Protein AF-A0A9K3PRJ8-F1 (afdb_monomer_lite)

pLDDT: mean 75.09, std 20.69, range [21.61, 98.62]

Radius of gyration: 40.22 Å; chains: 1; bounding box: 100×77×114 Å

InterPro domains:
  IPR001214 SET domain [PF00856] (556-622)
  IPR041698 Methyltransferase domain 25 [PF13649] (339-455)
  IPR050869 Histone-lysine N-methyltransferase [PTHR12197] (543-732)

Secondary structure (DSSP, 8-state):
--SSS-HHHHHHHHHHHHHTT-S-GGGHHHHHHHS-TTS--S-----------PPPPP--------PPPPP-S-----HHHHHTTTSEE-HHHHHHHHTTTTSPPPHHHHHHHHHHHHHHHHHT-HHHHHHHHHHHHHHHHHHHHHHHHHHHHHHHHHHHH-S---HHHHHHTT--TTS--TTSHHHHHHHHHHHHHHHHHHHHHHTTSSPPPTTSSTTSGGG-HHHHHHHHHHHHHHHHHHHHHHHH--TTTTB------TTS--SS--TTS-GGGGB-GGG-TTTTSSHHHHHHHHHHHHHHTTT-HHHHHHTTHHHHHHHHHHH--S-S--PPPEEEEES-TTSHHHHHHHHHS-TT-EEEEEES-HHHHHHHHHHHHHHHHHHHHHHHHHSTTPPPP-PPPPEEEE--SSS--S-TT-EEEEEEES-GGGS-HHHHHHHHHHHHHHEEEEEEEEEEEE--TTTSTTTHHHHGGGGGGT-TTHHHHTTS-HHHHHHTTT--EEEEEE-----SSSS----EEEEEEEPPP-TT---------HHHHHHHHHHHHHHPEEEE-TT--EEEEE--TTTTTPEE-SS-SEEEEEE--TTSPPEEEEEESS---TT---EE-SS-TTS-HHHHHHHHHHHTS----SHHHH-HHHHHHHH-BBPTTTSSSBEEE--SSSS--TT----EEETTT-----HHHHHHHHHHHHHHHTTTTT--HHHHHHHHHHHHHHB-TTSHHHHHHHHHHHHHHHHHHHH--S-HHHHHHHHHHHHHHHHHHHHTT--TT----HHHHHHHHHHHHHHHHHHHHH-S--HHHHHHHHHHHHHHTTTS-TTSHHHHHHHHHHHHHHH-

Foldseek 3Di:
DPPDDPPVVVLVVLLVLLVVLPDDPVCPVVVVVPPPPVVPPDDDPPDDDDDDDDDDDDDDDDDDDDDDDDDDDDPDDFQLRVCVVFADEDPQLVVQQCPCLVHQDALVVLVVLLVVLQVVLVVVDDVSNLLLSLLVSLLVLLLVLLVLLVVLLVVVCCVPVDDDDDVVVVVVVPPPDSHLPSNGSASSVLVSLSSVLSVVLVVCCVVVLFHRDPCSDCPHPCVDSVNSVVLSVLSSVQSNQLVVLLVVVDPVLQFQQQAAPVVPDDRDDDPQDDPLQRTLFLSGNRRLRALSCLSNVVSNVCSLSSSCVLSQLCVLRSLVSVLCVVVDDPDPDDDAAEEEEEQCFLVPSVLRNCVGHDLNHAAEYEHQYVSSLVSSQVVQVSSQVVVLVVVCVVVPPDDRDDRDGHRYDNDDLLDDPAAFQQHQEYEYAADLLLDAPVSLLSSLLSSLRNHHAQGKYKYKYFAADPSHPVCNQPQVVCVSSSSVRNNVVNRDNSVVSNVVSQKGWYYKRFRHFDDNDDDGHTGIIITMITGDDPPVCPVPVPVQPPVRVVVVVLCQLLQWDFQAAPLRDGPGIDHDPVPSPAAADLQFQWEWDWFDDPPDDIDIDIDGPDDADVVRGHHYHPDQSLAALLLSQVCCCVRVNDGDDDPSSLPQPSNQVQQAFADPVPRPFRKGFDDPDSGDDPPDDGWIAGPVPGDTDPVVVVVLVVVLVVCVVVVVVPPDLVNLVVSLVSCVVGGQLQHNSNLVSLVVSLVVLVVVLVPDPDDLVVNLVSLVVSLVSLVSSLVRNDPVPDDDDPSRVSVNLSSLLSNLVSCLVHPPDSVVSLVSLVVSLVVCCVPDPCSRPVNVVSVVVNVVSVVD

Structure (mmCIF, N/CA/C/O backbone):
data_AF-A0A9K3PRJ8-F1
#
_entry.id   AF-A0A9K3PRJ8-F1
#
loop_
_atom_site.group_PDB
_atom_site.id
_atom_site.type_symbol
_atom_site.label_atom_id
_atom_site.label_alt_id
_atom_site.label_comp_id
_atom_site.label_asym_id
_atom_site.label_entity_id
_atom_site.label_seq_id
_atom_site.pdbx_PDB_ins_code
_atom_site.Cartn_x
_atom_site.Cartn_y
_atom_site.Cartn_z
_atom_site.occupancy
_atom_site.B_iso_or_equiv
_atom_site.auth_seq_id
_atom_site.auth_comp_id
_atom_site.auth_asym_id
_atom_site.auth_atom_id
_atom_site.pdbx_PDB_model_num
ATOM 1 N N . MET A 1 1 ? 48.006 -18.523 -22.719 1.00 25.72 1 MET A N 1
ATOM 2 C CA . MET A 1 1 ? 48.884 -17.329 -22.684 1.00 25.72 1 MET A CA 1
ATOM 3 C C . MET A 1 1 ? 48.086 -16.131 -22.159 1.00 25.72 1 MET A C 1
ATOM 5 O O . MET A 1 1 ? 47.502 -15.420 -22.958 1.00 25.72 1 MET A O 1
ATOM 9 N N . VAL A 1 2 ? 47.978 -15.941 -20.834 1.00 26.20 2 VAL A N 1
ATOM 10 C CA . VAL A 1 2 ? 47.015 -14.978 -20.227 1.00 26.20 2 VAL A CA 1
ATOM 11 C C . VAL A 1 2 ? 47.690 -13.895 -19.348 1.00 26.20 2 VAL A C 1
ATOM 13 O O . VAL A 1 2 ? 47.030 -12.992 -18.857 1.00 26.20 2 VAL A O 1
ATOM 16 N N . ASN A 1 3 ? 49.023 -13.905 -19.208 1.00 23.75 3 ASN A N 1
ATOM 17 C CA . ASN A 1 3 ? 49.747 -13.105 -18.199 1.00 23.75 3 ASN A CA 1
ATOM 18 C C . ASN A 1 3 ? 50.479 -11.836 -18.707 1.00 23.75 3 ASN A C 1
ATOM 20 O O . ASN A 1 3 ? 51.392 -11.374 -18.027 1.00 23.75 3 ASN A O 1
ATOM 24 N N . GLN A 1 4 ? 50.150 -11.264 -19.877 1.00 26.06 4 GLN A N 1
ATOM 25 C CA . GLN A 1 4 ? 50.939 -10.140 -20.444 1.00 26.06 4 GLN A CA 1
ATOM 26 C C . GLN A 1 4 ? 50.179 -8.930 -21.029 1.00 26.06 4 GLN A C 1
ATOM 28 O O . GLN A 1 4 ? 50.813 -8.066 -21.628 1.00 26.06 4 GLN A O 1
ATOM 33 N N . PHE A 1 5 ? 48.870 -8.769 -20.796 1.00 29.30 5 PHE A N 1
ATOM 34 C CA . PHE A 1 5 ? 48.157 -7.532 -21.171 1.00 29.30 5 PHE A CA 1
ATOM 35 C C . PHE A 1 5 ? 47.680 -6.736 -19.946 1.00 29.30 5 PHE A C 1
ATOM 37 O O . PHE A 1 5 ? 47.131 -7.299 -19.002 1.00 29.30 5 PHE A O 1
ATOM 44 N N . GLN A 1 6 ? 47.898 -5.410 -19.958 1.00 28.81 6 GLN A N 1
ATOM 45 C CA . GLN A 1 6 ? 47.658 -4.489 -18.828 1.00 28.81 6 GLN A CA 1
ATOM 46 C C . GLN A 1 6 ? 46.166 -4.159 -18.591 1.00 28.81 6 GLN A C 1
ATOM 48 O O . GLN A 1 6 ? 45.794 -3.003 -18.402 1.00 28.81 6 GLN A O 1
ATOM 53 N N . ILE A 1 7 ? 45.310 -5.180 -18.538 1.00 31.72 7 ILE A N 1
ATOM 54 C CA . ILE A 1 7 ? 43.884 -5.056 -18.196 1.00 31.72 7 ILE A CA 1
ATOM 55 C C . ILE A 1 7 ? 43.649 -4.427 -16.798 1.00 31.72 7 ILE A C 1
ATOM 57 O O . ILE A 1 7 ? 42.737 -3.604 -16.685 1.00 31.72 7 ILE A O 1
ATOM 61 N N . PRO A 1 8 ? 44.469 -4.682 -15.746 1.00 27.09 8 PRO A N 1
ATOM 62 C CA . PRO A 1 8 ? 44.228 -4.098 -14.421 1.00 27.09 8 PRO A CA 1
ATOM 63 C C . PRO A 1 8 ? 44.218 -2.562 -14.383 1.00 27.09 8 PRO A C 1
ATOM 65 O O . PRO A 1 8 ? 43.477 -1.984 -13.594 1.00 27.09 8 PRO A O 1
ATOM 68 N N . LYS A 1 9 ? 44.993 -1.883 -15.244 1.00 26.84 9 LYS A N 1
ATOM 69 C CA . LYS A 1 9 ? 45.108 -0.414 -15.205 1.00 26.84 9 LYS A CA 1
ATOM 70 C C . LYS A 1 9 ? 43.878 0.321 -15.742 1.00 26.84 9 LYS A C 1
ATOM 72 O O . LYS A 1 9 ? 43.601 1.415 -15.260 1.00 26.84 9 LYS A O 1
ATOM 77 N N . LEU A 1 10 ? 43.129 -0.259 -16.688 1.00 29.50 10 LEU A N 1
ATOM 78 C CA . LEU A 1 10 ? 41.864 0.341 -17.134 1.00 29.50 10 LEU A CA 1
ATOM 79 C C . LEU A 1 10 ? 40.788 0.239 -16.045 1.00 29.50 10 LEU A C 1
ATOM 81 O O . LEU A 1 10 ? 40.096 1.218 -15.783 1.00 29.50 10 LEU A O 1
ATOM 85 N N . MET A 1 11 ? 40.686 -0.909 -15.366 1.00 30.00 11 MET A N 1
ATOM 86 C CA . MET A 1 11 ? 39.682 -1.108 -14.312 1.00 30.00 11 MET A CA 1
ATOM 87 C C . MET A 1 11 ? 39.946 -0.259 -13.059 1.00 30.00 11 MET A C 1
ATOM 89 O O . MET A 1 11 ? 39.000 0.177 -12.403 1.00 30.00 11 MET A O 1
ATOM 93 N N . SER A 1 12 ? 41.211 0.055 -12.754 1.00 28.72 12 SER A N 1
ATOM 94 C CA . SER A 1 12 ? 41.542 1.029 -11.704 1.00 28.72 12 SER A CA 1
ATOM 95 C C . SER A 1 12 ? 41.056 2.448 -12.021 1.00 28.72 12 SER A C 1
ATOM 97 O O . SER A 1 12 ? 40.705 3.171 -11.093 1.00 28.72 12 SER A O 1
ATOM 99 N N . LEU A 1 13 ? 40.987 2.850 -13.298 1.00 28.75 13 LEU A N 1
ATOM 100 C CA . LEU A 1 13 ? 40.477 4.172 -13.686 1.00 28.75 13 LEU A CA 1
ATOM 101 C C . LEU A 1 13 ? 38.965 4.292 -13.448 1.00 28.75 13 LEU A C 1
ATOM 103 O O . LEU A 1 13 ? 38.500 5.320 -12.963 1.00 28.75 13 LEU A O 1
ATOM 107 N N . THR A 1 14 ? 38.205 3.231 -13.740 1.00 33.50 14 THR A N 1
ATOM 108 C CA . THR A 1 14 ? 36.750 3.182 -13.516 1.00 33.50 14 THR A CA 1
ATOM 109 C C . THR A 1 14 ? 36.413 3.289 -12.028 1.00 33.50 14 THR A C 1
ATOM 111 O O . THR A 1 14 ? 35.512 4.032 -11.651 1.00 33.50 14 THR A O 1
ATOM 114 N N . ALA A 1 15 ? 37.177 2.604 -11.170 1.00 29.84 15 ALA A N 1
ATOM 115 C CA . ALA A 1 15 ? 37.027 2.709 -9.720 1.00 29.84 15 ALA A CA 1
ATOM 116 C C . ALA A 1 15 ? 37.391 4.108 -9.185 1.00 29.84 15 ALA A C 1
ATOM 118 O O . ALA A 1 15 ? 36.754 4.580 -8.248 1.00 29.84 15 ALA A O 1
ATOM 119 N N . LEU A 1 16 ? 38.377 4.789 -9.783 1.00 28.98 16 LEU A N 1
ATOM 120 C CA . LEU A 1 16 ? 38.775 6.136 -9.362 1.00 28.98 16 LEU A CA 1
ATOM 121 C C . LEU A 1 16 ? 37.758 7.209 -9.784 1.00 28.98 16 LEU A C 1
ATOM 123 O O . LEU A 1 16 ? 37.447 8.088 -8.989 1.00 28.98 16 LEU A O 1
ATOM 127 N N . LEU A 1 17 ? 37.194 7.113 -10.994 1.00 33.16 17 LEU A N 1
ATOM 128 C CA . LEU A 1 17 ? 36.166 8.040 -11.491 1.00 33.16 17 LEU A CA 1
ATOM 129 C C . LEU A 1 17 ? 34.865 7.985 -10.675 1.00 33.16 17 LEU A C 1
ATOM 131 O O . LEU A 1 17 ? 34.248 9.021 -10.454 1.00 33.16 17 LEU A O 1
ATOM 135 N N . VAL A 1 18 ? 34.476 6.808 -10.173 1.00 32.94 18 VAL A N 1
ATOM 136 C CA . VAL A 1 18 ? 33.304 6.658 -9.286 1.00 32.94 18 VAL A CA 1
ATOM 137 C C . VAL A 1 18 ? 33.573 7.193 -7.867 1.00 32.94 18 VAL A C 1
ATOM 139 O O . VAL A 1 18 ? 32.638 7.595 -7.181 1.00 32.94 18 VAL A O 1
ATOM 142 N N . VAL A 1 19 ? 34.837 7.248 -7.428 1.00 29.58 19 VAL A N 1
ATOM 143 C CA . VAL A 1 19 ? 35.235 7.739 -6.090 1.00 29.58 19 VAL A CA 1
ATOM 144 C C . VAL A 1 19 ? 35.565 9.242 -6.076 1.00 29.58 19 VAL A C 1
ATOM 146 O O . VAL A 1 19 ? 35.390 9.896 -5.052 1.00 29.58 19 VAL A O 1
ATOM 149 N N . LEU A 1 20 ? 36.007 9.825 -7.194 1.00 28.81 20 LEU A N 1
ATOM 150 C CA . LEU A 1 20 ? 36.419 11.238 -7.265 1.00 28.81 20 LEU A CA 1
ATOM 151 C C . LEU A 1 20 ? 35.265 12.246 -7.419 1.00 28.81 20 LEU A C 1
ATOM 153 O O . LEU A 1 20 ? 35.500 13.443 -7.314 1.00 28.81 20 LEU A O 1
ATOM 157 N N . VAL A 1 21 ? 34.024 11.791 -7.615 1.00 32.94 21 VAL A N 1
ATOM 158 C CA . VAL A 1 21 ? 32.826 12.663 -7.651 1.00 32.94 21 VAL A CA 1
ATOM 159 C C . VAL A 1 21 ? 32.199 12.825 -6.247 1.00 32.94 21 VAL A C 1
ATOM 161 O O . VAL A 1 21 ? 31.124 13.397 -6.094 1.00 32.94 21 VAL A O 1
ATOM 164 N N . SER A 1 22 ? 32.865 12.343 -5.186 1.00 33.56 22 SER A N 1
ATOM 165 C CA . SER A 1 22 ? 32.377 12.423 -3.799 1.00 33.56 22 SER A CA 1
ATOM 166 C C . SER A 1 22 ? 33.300 13.193 -2.840 1.00 33.56 22 SER A C 1
ATOM 168 O O . SER A 1 22 ? 33.598 12.699 -1.750 1.00 33.56 22 SER A O 1
ATOM 170 N N . THR A 1 23 ? 33.717 14.413 -3.196 1.00 33.00 23 THR A N 1
ATOM 171 C CA . THR A 1 23 ? 34.236 15.405 -2.229 1.00 33.00 23 THR A CA 1
ATOM 172 C C . THR A 1 23 ? 33.575 16.780 -2.384 1.00 33.00 23 THR A C 1
ATOM 174 O O . THR A 1 23 ? 32.766 17.017 -3.273 1.00 33.00 23 THR A O 1
ATOM 177 N N . GLN A 1 24 ? 33.820 17.623 -1.382 1.00 33.56 24 GLN A N 1
ATOM 178 C CA . GLN A 1 24 ? 33.090 18.829 -0.982 1.00 33.56 24 GLN A CA 1
ATOM 179 C C . GLN A 1 24 ? 32.894 19.915 -2.070 1.00 33.56 24 GLN A C 1
ATOM 181 O O . GLN A 1 24 ? 33.657 19.960 -3.030 1.00 33.56 24 GLN A O 1
ATOM 186 N N . PRO A 1 25 ? 31.973 20.891 -1.865 1.00 33.75 25 PRO A N 1
ATOM 187 C CA . PRO A 1 25 ? 31.709 21.988 -2.815 1.00 33.75 25 PRO A CA 1
ATOM 188 C C . PRO A 1 25 ? 32.910 22.871 -3.206 1.00 33.75 25 PRO A C 1
ATOM 190 O O . PRO A 1 25 ? 32.782 23.690 -4.109 1.00 33.75 25 PRO A O 1
ATOM 193 N N . GLN A 1 26 ? 34.056 22.727 -2.531 1.00 34.66 26 GLN A N 1
ATOM 194 C CA . GLN A 1 26 ? 35.282 23.490 -2.788 1.00 34.66 26 GLN A CA 1
ATOM 195 C C . GLN A 1 26 ? 36.086 22.976 -4.007 1.00 34.66 26 GLN A C 1
ATOM 197 O O . GLN A 1 26 ? 36.926 23.709 -4.518 1.00 34.66 26 GLN A O 1
ATOM 202 N N . ASP A 1 27 ? 35.853 21.744 -4.484 1.00 35.41 27 ASP A N 1
ATOM 203 C CA . ASP A 1 27 ? 36.704 21.098 -5.506 1.00 35.41 27 ASP A CA 1
ATOM 204 C C . ASP A 1 27 ? 36.255 21.344 -6.967 1.00 35.41 27 ASP A C 1
ATOM 206 O O . ASP A 1 27 ? 36.868 20.833 -7.907 1.00 35.41 27 ASP A O 1
ATOM 210 N N . VAL A 1 28 ? 35.204 22.143 -7.201 1.00 35.88 28 VAL A N 1
ATOM 211 C CA . VAL A 1 28 ? 34.652 22.389 -8.554 1.00 35.88 28 VAL A CA 1
ATOM 212 C C . VAL A 1 28 ? 35.682 23.049 -9.487 1.00 35.88 28 VAL A C 1
ATOM 214 O O . VAL A 1 28 ? 35.793 22.663 -10.653 1.00 35.88 28 VAL A O 1
ATOM 217 N N . ASP A 1 29 ? 36.514 23.956 -8.969 1.00 30.62 29 ASP A N 1
ATOM 218 C CA . ASP A 1 29 ? 37.597 24.593 -9.735 1.00 30.62 29 ASP A CA 1
ATOM 219 C C . ASP A 1 29 ? 38.726 23.612 -10.112 1.00 30.62 29 ASP A C 1
ATOM 221 O O . ASP A 1 29 ? 39.413 23.793 -11.124 1.00 30.62 29 ASP A O 1
ATOM 225 N N . ALA A 1 30 ? 38.902 22.520 -9.357 1.00 31.84 30 ALA A N 1
ATOM 226 C CA . ALA A 1 30 ? 39.899 21.499 -9.674 1.00 31.84 30 ALA A CA 1
ATOM 227 C C . ALA A 1 30 ? 39.517 20.697 -10.933 1.00 31.84 30 ALA A C 1
ATOM 229 O O . ALA A 1 30 ? 40.405 20.300 -11.695 1.00 31.84 30 ALA A O 1
ATOM 230 N N . PHE A 1 31 ? 38.219 20.529 -11.218 1.00 31.39 31 PHE A N 1
ATOM 231 C CA . PHE A 1 31 ? 37.731 19.820 -12.407 1.00 31.39 31 PHE A CA 1
ATOM 232 C C . PHE A 1 31 ? 38.190 20.493 -13.714 1.00 31.39 31 PHE A C 1
ATOM 234 O O . PHE A 1 31 ? 38.646 19.815 -14.635 1.00 31.39 31 PHE A O 1
ATOM 241 N N . ALA A 1 32 ? 38.206 21.831 -13.769 1.00 29.70 32 ALA A N 1
ATOM 242 C CA . ALA A 1 32 ? 38.721 22.598 -14.913 1.00 29.70 32 ALA A CA 1
ATOM 243 C C . ALA A 1 32 ? 40.251 22.459 -15.118 1.00 29.70 32 ALA A C 1
ATOM 245 O O . ALA A 1 32 ? 40.786 22.723 -16.206 1.00 29.70 32 ALA A O 1
ATOM 246 N N . SER A 1 33 ? 40.978 22.031 -14.081 1.00 30.14 33 SER A N 1
ATOM 247 C CA . SER A 1 33 ? 42.436 21.877 -14.107 1.00 30.14 33 SER A CA 1
ATOM 248 C C . SER A 1 33 ? 42.914 20.501 -14.600 1.00 30.14 33 SER A C 1
ATOM 250 O O . SER A 1 33 ? 44.020 20.414 -15.133 1.00 30.14 33 SER A O 1
ATOM 252 N N . TRP A 1 34 ? 42.086 19.453 -14.471 1.00 29.36 34 TRP A N 1
ATOM 253 C CA . TRP A 1 34 ? 42.495 18.047 -14.649 1.00 29.36 34 TRP A CA 1
ATOM 254 C C . TRP A 1 34 ? 42.024 17.386 -15.959 1.00 29.36 34 TRP A C 1
ATOM 256 O O . TRP A 1 34 ? 42.320 16.221 -16.222 1.00 29.36 34 TRP A O 1
ATOM 266 N N . VAL A 1 35 ? 41.319 18.129 -16.815 1.00 27.47 35 VAL A N 1
ATOM 267 C CA . VAL A 1 35 ? 40.942 17.681 -18.164 1.00 27.47 35 VAL A CA 1
ATOM 268 C C . VAL A 1 35 ? 42.205 17.412 -19.007 1.00 27.47 35 VAL A C 1
ATOM 270 O O . VAL A 1 35 ? 43.028 18.323 -19.155 1.00 27.47 35 VAL A O 1
ATOM 273 N N . PRO A 1 36 ? 42.375 16.211 -19.605 1.00 27.84 36 PRO A N 1
ATOM 274 C CA . PRO A 1 36 ? 43.502 15.919 -20.489 1.00 27.84 36 PRO A CA 1
ATOM 275 C C . PRO A 1 36 ? 43.614 16.931 -21.633 1.00 27.84 36 PRO A C 1
ATOM 277 O O . PRO A 1 36 ? 42.612 17.361 -22.208 1.00 27.84 36 PRO A O 1
ATOM 280 N N . SER A 1 37 ? 44.844 17.285 -22.009 1.00 28.58 37 SER A N 1
ATOM 281 C CA . SER A 1 37 ? 45.139 18.358 -22.975 1.00 28.58 37 SER A CA 1
ATOM 282 C C . SER A 1 37 ? 44.515 18.173 -24.367 1.00 28.58 37 SER A C 1
ATOM 284 O O . SER A 1 37 ? 44.409 19.145 -25.109 1.00 28.58 37 SER A O 1
ATOM 286 N N . SER A 1 38 ? 44.033 16.972 -24.701 1.00 29.58 38 SER A N 1
ATOM 287 C CA . SER A 1 38 ? 43.269 16.665 -25.916 1.00 29.58 38 SER A CA 1
ATOM 288 C C . SER A 1 38 ? 41.848 17.246 -25.963 1.00 29.58 38 SER A C 1
ATOM 290 O O . SER A 1 38 ? 41.253 17.247 -27.033 1.00 29.58 38 SER A O 1
ATOM 292 N N . ILE A 1 39 ? 41.289 17.718 -24.841 1.00 29.50 39 ILE A N 1
ATOM 293 C CA . ILE A 1 39 ? 39.916 18.268 -24.758 1.00 29.50 39 ILE A CA 1
ATOM 294 C C . ILE A 1 39 ? 39.927 19.807 -24.591 1.00 29.50 39 ILE A C 1
ATOM 296 O O . ILE A 1 39 ? 38.896 20.464 -24.674 1.00 29.50 39 ILE A O 1
ATOM 300 N N . ARG A 1 40 ? 41.101 20.434 -24.427 1.00 25.83 40 ARG A N 1
ATOM 301 C CA . ARG A 1 40 ? 41.242 21.876 -24.122 1.00 25.83 40 ARG A CA 1
ATOM 302 C C . ARG A 1 40 ? 41.110 22.843 -25.313 1.00 25.83 40 ARG A C 1
ATOM 304 O O . ARG A 1 40 ? 41.472 24.009 -25.179 1.00 25.83 40 ARG A O 1
ATOM 311 N N . VAL A 1 41 ? 40.615 22.392 -26.468 1.00 26.69 41 VAL A N 1
ATOM 312 C CA . VAL A 1 41 ? 40.513 23.211 -27.692 1.00 26.69 41 VAL A CA 1
ATOM 313 C C . VAL A 1 41 ? 39.076 23.254 -28.210 1.00 26.69 41 VAL A C 1
ATOM 315 O O . VAL A 1 41 ? 38.753 22.582 -29.181 1.00 26.69 41 VAL A O 1
ATOM 318 N N . MET A 1 42 ? 38.237 24.055 -27.547 1.00 25.91 42 MET A N 1
ATOM 319 C CA . MET A 1 42 ? 37.129 24.869 -28.089 1.00 25.91 42 MET A CA 1
ATOM 320 C C . MET A 1 42 ? 36.377 25.518 -26.907 1.00 25.91 42 MET A C 1
ATOM 322 O O . MET A 1 42 ? 36.192 24.863 -25.890 1.00 25.91 42 MET A O 1
ATOM 326 N N . LEU A 1 43 ? 35.949 26.782 -27.073 1.00 22.72 43 LEU A N 1
ATOM 327 C CA . LEU A 1 43 ? 35.304 27.718 -26.113 1.00 22.72 43 LEU A CA 1
ATOM 328 C C . LEU A 1 43 ? 36.235 28.724 -25.385 1.00 22.72 43 LEU A C 1
ATOM 330 O O . LEU A 1 43 ? 36.802 28.417 -24.337 1.00 22.72 43 LEU A O 1
ATOM 334 N N . PRO A 1 44 ? 36.341 29.977 -25.880 1.00 23.69 44 PRO A N 1
ATOM 335 C CA . PRO A 1 44 ? 36.964 31.085 -25.157 1.00 23.69 44 PRO A CA 1
ATOM 336 C C . PRO A 1 44 ? 35.955 31.803 -24.239 1.00 23.69 44 PRO A C 1
ATOM 338 O O . PRO A 1 44 ? 35.250 32.720 -24.660 1.00 23.69 44 PRO A O 1
ATOM 341 N N . VAL A 1 45 ? 35.910 31.430 -22.957 1.00 26.89 45 VAL A N 1
ATOM 342 C CA . VAL A 1 45 ? 35.109 32.134 -21.936 1.00 26.89 45 VAL A CA 1
ATOM 343 C C . VAL A 1 45 ? 35.928 33.274 -21.318 1.00 26.89 45 VAL A C 1
ATOM 345 O O . VAL A 1 45 ? 36.512 33.127 -20.248 1.00 26.89 45 VAL A O 1
ATOM 348 N N . SER A 1 46 ? 36.009 34.418 -22.005 1.00 24.66 46 SER A N 1
ATOM 349 C CA . SER A 1 46 ? 36.665 35.623 -21.461 1.00 24.66 46 SER A CA 1
ATOM 350 C C . SER A 1 46 ? 36.227 36.941 -22.118 1.00 24.66 46 SER A C 1
ATOM 352 O O . SER A 1 46 ? 37.057 37.692 -22.628 1.00 24.66 46 SER A O 1
ATOM 354 N N . LYS A 1 47 ? 34.917 37.242 -22.077 1.00 27.30 47 LYS A N 1
ATOM 355 C CA . LYS A 1 47 ? 34.338 38.609 -22.082 1.00 27.30 47 LYS A CA 1
ATOM 356 C C . LYS A 1 47 ? 32.808 38.556 -22.015 1.00 27.30 47 LYS A C 1
ATOM 358 O O . LYS A 1 47 ? 32.152 38.439 -23.042 1.00 27.30 47 LYS A O 1
ATOM 363 N N . LEU A 1 48 ? 32.257 38.684 -20.813 1.00 26.23 48 LEU A N 1
ATOM 364 C CA . LEU A 1 48 ? 30.857 39.048 -20.569 1.00 26.23 48 LEU A CA 1
ATOM 365 C C . LEU A 1 48 ? 30.819 39.795 -19.230 1.00 26.23 48 LEU A C 1
ATOM 367 O O . LEU A 1 48 ? 30.619 39.209 -18.169 1.00 26.23 48 LEU A O 1
ATOM 371 N N . GLU A 1 49 ? 31.128 41.091 -19.285 1.00 23.31 49 GLU A N 1
ATOM 372 C CA . GLU A 1 49 ? 30.938 41.993 -18.147 1.00 23.31 49 GLU A CA 1
ATOM 373 C C . GLU A 1 49 ? 29.444 42.262 -17.936 1.00 23.31 49 GLU A C 1
ATOM 375 O O . GLU A 1 49 ? 28.634 42.172 -18.863 1.00 23.31 49 GLU A O 1
ATOM 380 N N . ALA A 1 50 ? 29.079 42.577 -16.695 1.00 29.86 50 ALA A N 1
ATOM 381 C CA . ALA A 1 50 ? 27.694 42.764 -16.299 1.00 29.86 50 ALA A CA 1
ATOM 382 C C . ALA A 1 50 ? 27.022 43.910 -17.075 1.00 29.86 50 ALA A C 1
ATOM 384 O O . ALA A 1 50 ? 27.450 45.061 -17.003 1.00 29.86 50 ALA A O 1
ATOM 385 N N . SER A 1 51 ? 25.903 43.604 -17.730 1.00 22.69 51 SER A N 1
ATOM 386 C CA . SER A 1 51 ? 24.898 44.602 -18.091 1.00 22.69 51 SER A CA 1
ATOM 387 C C . SER A 1 51 ? 23.551 44.175 -17.519 1.00 22.69 51 SER A C 1
ATOM 389 O O . SER A 1 51 ? 23.046 43.086 -17.779 1.00 22.69 51 SER A O 1
ATOM 391 N N . THR A 1 52 ? 22.990 45.035 -16.676 1.00 28.75 52 THR A N 1
ATOM 392 C CA . THR A 1 52 ? 21.620 44.919 -16.183 1.00 28.75 52 THR A CA 1
ATOM 393 C C . THR A 1 52 ? 20.661 45.207 -17.332 1.00 28.75 52 THR A C 1
ATOM 395 O O . THR A 1 52 ? 20.657 46.329 -17.841 1.00 28.75 52 THR A O 1
ATOM 398 N N . MET A 1 53 ? 19.832 44.238 -17.718 1.00 23.38 53 MET A N 1
ATOM 399 C CA . MET A 1 53 ? 18.691 44.478 -18.602 1.00 23.38 53 MET A CA 1
ATOM 400 C C . MET A 1 53 ? 17.424 43.857 -18.019 1.00 23.38 53 MET A C 1
ATOM 402 O O . MET A 1 53 ? 17.428 42.726 -17.536 1.00 23.38 53 MET A O 1
ATOM 406 N N . GLU A 1 54 ? 16.356 44.647 -18.039 1.00 22.30 54 GLU A N 1
ATOM 407 C CA . GLU A 1 54 ? 15.030 44.291 -17.542 1.00 22.30 54 GLU A CA 1
ATOM 408 C C . GLU A 1 54 ? 14.356 43.248 -18.447 1.00 22.30 54 GLU A C 1
ATOM 410 O O . GLU A 1 54 ? 14.685 43.108 -19.627 1.00 22.30 54 GLU A O 1
ATOM 415 N N . ALA A 1 55 ? 13.390 42.511 -17.895 1.00 26.38 55 ALA A N 1
ATOM 416 C CA . ALA A 1 55 ? 12.656 41.487 -18.632 1.00 26.38 55 ALA A CA 1
ATOM 417 C C . ALA A 1 55 ? 11.781 42.106 -19.747 1.00 26.38 55 ALA A C 1
ATOM 419 O O . ALA A 1 55 ? 10.935 42.954 -19.445 1.00 26.38 55 ALA A O 1
ATOM 420 N N . PRO A 1 56 ? 11.904 41.673 -21.017 1.00 23.11 56 PRO A N 1
ATOM 421 C CA . PRO A 1 56 ? 10.999 42.105 -22.072 1.00 23.11 56 PRO A CA 1
ATOM 422 C C . PRO A 1 56 ? 9.670 41.339 -21.998 1.00 23.11 56 PRO A C 1
ATOM 424 O O . PRO A 1 56 ? 9.635 40.115 -21.864 1.00 23.11 56 PRO A O 1
ATOM 427 N N . ALA A 1 57 ? 8.565 42.075 -22.109 1.00 22.52 57 ALA A N 1
ATOM 428 C CA . ALA A 1 57 ? 7.218 41.518 -22.113 1.00 22.52 57 ALA A CA 1
ATOM 429 C C . ALA A 1 57 ? 6.928 40.668 -23.366 1.00 22.52 57 ALA A C 1
ATOM 431 O O . ALA A 1 57 ? 7.492 40.882 -24.443 1.00 22.52 57 ALA A O 1
ATOM 432 N N . ALA A 1 58 ? 5.989 39.729 -23.226 1.00 30.86 58 ALA A N 1
ATOM 433 C CA . ALA A 1 58 ? 5.552 38.848 -24.303 1.00 30.86 58 ALA A CA 1
ATOM 434 C C . ALA A 1 58 ? 5.070 39.631 -25.538 1.00 30.86 58 ALA A C 1
ATOM 436 O O . ALA A 1 58 ? 4.171 40.466 -25.450 1.00 30.86 58 ALA A O 1
ATOM 437 N N . THR A 1 59 ? 5.633 39.312 -26.705 1.00 21.61 59 THR A N 1
ATOM 438 C CA . THR A 1 59 ? 5.192 39.838 -28.004 1.00 21.61 59 THR A CA 1
ATOM 439 C C . THR A 1 59 ? 5.025 38.702 -29.009 1.00 21.61 59 THR A C 1
ATOM 441 O O . THR A 1 59 ? 5.979 38.142 -29.545 1.00 21.61 59 THR A O 1
ATOM 444 N N . THR A 1 60 ? 3.767 38.351 -29.268 1.00 32.59 60 THR A N 1
ATOM 445 C CA . THR A 1 60 ? 3.364 37.402 -30.311 1.00 32.59 60 THR A CA 1
ATOM 446 C C . THR A 1 60 ? 3.719 37.935 -31.698 1.00 32.59 60 THR A C 1
ATOM 448 O O . THR A 1 60 ? 3.278 39.025 -32.060 1.00 32.59 60 THR A O 1
ATOM 451 N N . THR A 1 61 ? 4.437 37.149 -32.502 1.00 21.73 61 THR A N 1
ATOM 452 C CA . THR A 1 61 ? 4.722 37.455 -33.918 1.00 21.73 61 THR A CA 1
ATOM 453 C C . THR A 1 61 ? 4.336 36.236 -34.773 1.00 21.73 61 THR A C 1
ATOM 455 O O . THR A 1 61 ? 4.626 35.114 -34.356 1.00 21.73 61 THR A O 1
ATOM 458 N N . PRO A 1 62 ? 3.622 36.395 -35.907 1.00 24.45 62 PRO A N 1
ATOM 459 C CA . PRO A 1 62 ? 2.894 35.287 -36.531 1.00 24.45 62 PRO A CA 1
ATOM 460 C C . PRO A 1 62 ? 3.762 34.305 -37.333 1.00 24.45 62 PRO A C 1
ATOM 462 O O . PRO A 1 62 ? 4.788 34.662 -37.912 1.00 24.45 62 PRO A O 1
ATOM 465 N N . SER A 1 63 ? 3.265 33.066 -37.408 1.00 25.42 63 SER A N 1
ATOM 466 C CA . SER A 1 63 ? 3.802 31.962 -38.213 1.00 25.42 63 SER A CA 1
ATOM 467 C C . SER A 1 63 ? 3.992 32.334 -39.690 1.00 25.42 63 SER A C 1
ATOM 469 O O . SER A 1 63 ? 3.133 32.967 -40.308 1.00 25.42 63 SER A O 1
ATOM 471 N N . ARG A 1 64 ? 5.109 31.886 -40.276 1.00 23.98 64 ARG A N 1
ATOM 472 C CA . ARG A 1 64 ? 5.444 32.058 -41.695 1.00 23.98 64 ARG A CA 1
ATOM 473 C C . ARG A 1 64 ? 5.216 30.738 -42.436 1.00 23.98 64 ARG A C 1
ATOM 475 O O . ARG A 1 64 ? 6.082 29.869 -42.429 1.00 23.98 64 ARG A O 1
ATOM 482 N N . ALA A 1 65 ? 4.050 30.599 -43.063 1.00 30.17 65 ALA A N 1
ATOM 483 C CA . ALA A 1 65 ? 3.662 29.393 -43.795 1.00 30.17 65 ALA A CA 1
ATOM 484 C C . ALA A 1 65 ? 4.529 29.141 -45.047 1.00 30.17 65 ALA A C 1
ATOM 486 O O . ALA A 1 65 ? 4.794 30.070 -45.809 1.00 30.17 65 ALA A O 1
ATOM 487 N N . TYR A 1 66 ? 4.913 27.878 -45.264 1.00 22.84 66 TYR A N 1
ATOM 488 C CA . TYR A 1 66 ? 5.530 27.325 -46.480 1.00 22.84 66 TYR A CA 1
ATOM 489 C C . TYR A 1 66 ? 5.174 25.819 -46.593 1.00 22.84 66 TYR A C 1
ATOM 491 O O . TYR A 1 66 ? 4.635 25.269 -45.633 1.00 22.84 66 TYR A O 1
ATOM 499 N N . PRO A 1 67 ? 5.295 25.190 -47.779 1.00 27.83 67 PRO A N 1
ATOM 500 C CA . PRO A 1 67 ? 4.118 24.641 -48.456 1.00 27.83 67 PRO A CA 1
ATOM 501 C C . PRO A 1 67 ? 3.827 23.165 -48.165 1.00 27.83 67 PRO A C 1
ATOM 503 O O . PRO A 1 67 ? 4.722 22.369 -47.890 1.00 27.83 67 PRO A O 1
ATOM 506 N N . GLU A 1 68 ? 2.555 22.803 -48.330 1.00 29.30 68 GLU A N 1
ATOM 507 C CA . GLU A 1 68 ? 2.056 21.430 -48.251 1.00 29.30 68 GLU A CA 1
ATOM 508 C C . GLU A 1 68 ? 2.701 20.533 -49.322 1.00 29.30 68 GLU A C 1
ATOM 510 O O . GLU A 1 68 ? 2.655 20.827 -50.519 1.00 29.30 68 GLU A O 1
ATOM 515 N N . ALA A 1 69 ? 3.275 19.408 -48.892 1.00 29.14 69 ALA A N 1
ATOM 516 C CA . ALA A 1 69 ? 3.684 18.323 -49.779 1.00 29.14 69 ALA A CA 1
ATOM 517 C C . ALA A 1 69 ? 2.534 17.310 -49.921 1.00 29.14 69 ALA A C 1
ATOM 519 O O . ALA A 1 69 ? 1.893 16.950 -48.935 1.00 29.14 69 ALA A O 1
ATOM 520 N N . ASN A 1 70 ? 2.276 16.870 -51.157 1.00 28.00 70 ASN A N 1
ATOM 521 C CA . ASN A 1 70 ? 1.081 16.114 -51.550 1.00 28.00 70 ASN A CA 1
ATOM 522 C C . ASN A 1 70 ? 0.735 14.908 -50.657 1.00 28.00 70 ASN A C 1
ATOM 524 O O . ASN A 1 70 ? 1.551 14.014 -50.433 1.00 28.00 70 ASN A O 1
ATOM 528 N N . GLN A 1 71 ? -0.543 14.832 -50.283 1.00 38.59 71 GLN A N 1
ATOM 529 C CA . GLN A 1 71 ? -1.172 13.653 -49.693 1.00 38.59 71 GLN A CA 1
ATOM 530 C C . GLN A 1 71 ? -1.320 12.522 -50.721 1.00 38.59 71 GLN A C 1
ATOM 532 O O . GLN A 1 71 ? -1.840 12.754 -51.811 1.00 38.59 71 GLN A O 1
ATOM 537 N N . GLN A 1 72 ? -0.994 11.286 -50.325 1.00 33.91 72 GLN A N 1
ATOM 538 C CA . GLN A 1 72 ? -1.731 10.080 -50.738 1.00 33.91 72 GLN A CA 1
ATOM 539 C C . GLN A 1 72 ? -1.377 8.876 -49.839 1.00 33.91 72 GLN A C 1
ATOM 541 O O . GLN A 1 72 ? -0.625 7.984 -50.221 1.00 33.91 72 GLN A O 1
ATOM 546 N N . ALA A 1 73 ? -1.931 8.850 -48.622 1.00 30.72 73 ALA A N 1
ATOM 547 C CA . ALA A 1 73 ? -1.964 7.671 -47.751 1.00 30.72 73 ALA A CA 1
ATOM 548 C C . ALA A 1 73 ? -3.135 7.762 -46.750 1.00 30.72 73 ALA A C 1
ATOM 550 O O . ALA A 1 73 ? -3.489 8.853 -46.318 1.00 30.72 73 ALA A O 1
ATOM 551 N N . SER A 1 74 ? -3.721 6.603 -46.425 1.00 35.62 74 SER A N 1
ATOM 552 C CA . SER A 1 74 ? -4.819 6.332 -45.471 1.00 35.62 74 SER A CA 1
ATOM 553 C C . SER A 1 74 ? -5.138 7.412 -44.418 1.00 35.62 74 SER A C 1
ATOM 555 O O . SER A 1 74 ? -4.305 7.739 -43.577 1.00 35.62 74 SER A O 1
ATOM 557 N N . THR A 1 75 ? -6.396 7.868 -44.375 1.00 40.41 75 THR A N 1
ATOM 558 C CA . THR A 1 75 ? -6.939 8.824 -43.388 1.00 40.41 75 THR A CA 1
ATOM 559 C C . THR A 1 75 ? -7.246 8.180 -42.026 1.00 40.41 75 THR A C 1
ATOM 561 O O . THR A 1 75 ? -8.353 8.303 -41.501 1.00 40.41 75 THR A O 1
ATOM 564 N N . SER A 1 76 ? -6.280 7.465 -41.455 1.00 58.53 76 SER A N 1
ATOM 565 C CA . SER A 1 76 ? -6.356 6.858 -40.123 1.00 58.53 76 SER A CA 1
ATOM 566 C C . SER A 1 76 ? -5.244 7.429 -39.248 1.00 58.53 76 SER A C 1
ATOM 568 O O . SER A 1 76 ? -4.071 7.232 -39.566 1.00 58.53 76 SER A O 1
ATOM 570 N N . LEU A 1 77 ? -5.603 8.114 -38.156 1.00 74.81 77 LEU A N 1
ATOM 571 C CA . LEU A 1 77 ? -4.637 8.498 -37.121 1.00 74.81 77 LEU A CA 1
ATOM 572 C C . LEU A 1 77 ? -3.925 7.240 -36.606 1.00 74.81 77 LEU A C 1
ATOM 574 O O . LEU A 1 77 ? -4.552 6.194 -36.436 1.00 74.81 77 LEU A O 1
ATOM 578 N N . THR A 1 78 ? -2.620 7.337 -36.372 1.00 83.81 78 THR A N 1
ATOM 579 C CA . THR A 1 78 ? -1.849 6.258 -35.747 1.00 83.81 78 THR A CA 1
ATOM 580 C C . THR A 1 78 ? -2.242 6.114 -34.265 1.00 83.81 78 THR A C 1
ATOM 582 O O . THR A 1 78 ? -2.747 7.088 -33.693 1.00 83.81 78 THR A O 1
ATOM 585 N N . PRO A 1 79 ? -2.036 4.943 -33.622 1.00 84.38 79 PRO A N 1
ATOM 586 C CA . PRO A 1 79 ? -2.562 4.679 -32.277 1.00 84.38 79 PRO A CA 1
ATOM 587 C C . PRO A 1 79 ? -2.183 5.754 -31.254 1.00 84.38 79 PRO A C 1
ATOM 589 O O . PRO A 1 79 ? -3.073 6.373 -30.669 1.00 84.38 79 PRO A O 1
ATOM 592 N N . GLY A 1 80 ? -0.889 6.084 -31.166 1.00 79.69 80 GLY A N 1
ATOM 593 C CA . GLY A 1 80 ? -0.360 7.075 -30.229 1.00 79.69 80 GLY A CA 1
ATOM 594 C C . GLY A 1 80 ? -0.911 8.492 -30.425 1.00 79.69 80 GLY A C 1
ATOM 595 O O . GLY A 1 80 ? -1.132 9.224 -29.461 1.00 79.69 80 GLY A O 1
ATOM 596 N N . MET A 1 81 ? -1.229 8.878 -31.669 1.00 81.75 81 MET A N 1
ATOM 597 C CA . MET A 1 81 ? -1.900 10.154 -31.958 1.00 81.75 81 MET A CA 1
ATOM 598 C C . MET A 1 81 ? -3.392 10.122 -31.616 1.00 81.75 81 MET A C 1
ATOM 600 O O . MET A 1 81 ? -3.925 11.124 -31.139 1.00 81.75 81 MET A O 1
ATOM 604 N N . ALA A 1 82 ? -4.072 9.005 -31.884 1.00 83.88 82 ALA A N 1
ATOM 605 C CA . ALA A 1 82 ? -5.509 8.866 -31.672 1.00 83.88 82 ALA A CA 1
ATOM 606 C C . ALA A 1 82 ? -5.873 8.900 -30.177 1.00 83.88 82 ALA A C 1
ATOM 608 O O . ALA A 1 82 ? -6.827 9.575 -29.778 1.00 83.88 82 ALA A O 1
ATOM 609 N N . GLU A 1 83 ? -5.091 8.217 -29.340 1.00 82.69 83 GLU A N 1
ATOM 610 C CA . GLU A 1 83 ? -5.367 8.095 -27.906 1.00 82.69 83 GLU A CA 1
ATOM 611 C C . GLU A 1 83 ? -5.085 9.359 -27.086 1.00 82.69 83 GLU A C 1
ATOM 613 O O . GLU A 1 83 ? -5.672 9.519 -26.021 1.00 82.69 83 GLU A O 1
ATOM 618 N N . ASN A 1 84 ? -4.269 10.301 -27.578 1.00 80.31 84 ASN A N 1
ATOM 619 C CA . ASN A 1 84 ? -3.999 11.567 -26.875 1.00 80.31 84 ASN A CA 1
ATOM 620 C C . ASN A 1 84 ? -5.273 12.397 -26.621 1.00 80.31 84 ASN A C 1
ATOM 622 O O . ASN A 1 84 ? -5.285 13.261 -25.756 1.00 80.31 84 ASN A O 1
ATOM 626 N N . SER A 1 85 ? -6.351 12.141 -27.369 1.00 81.25 85 SER A N 1
ATOM 627 C CA . SER A 1 85 ? -7.669 12.751 -27.139 1.00 81.25 85 SER A CA 1
ATOM 628 C C . SER A 1 85 ? -8.462 12.127 -25.979 1.00 81.25 85 SER A C 1
ATOM 630 O O . SER A 1 85 ? -9.476 12.689 -25.568 1.00 81.25 85 SER A O 1
ATOM 632 N N . LYS A 1 86 ? -8.020 10.969 -25.472 1.00 80.12 86 LYS A N 1
ATOM 633 C CA . LYS A 1 86 ? -8.666 10.194 -24.404 1.00 80.12 86 LYS A CA 1
ATOM 634 C C . LYS A 1 86 ? -8.025 10.414 -23.029 1.00 80.12 86 LYS A C 1
ATOM 636 O O . LYS A 1 86 ? -8.718 10.296 -22.026 1.00 80.12 86 LYS A O 1
ATOM 641 N N . PHE A 1 87 ? -6.723 10.699 -22.977 1.00 80.56 87 PHE A N 1
ATOM 642 C CA . PHE A 1 87 ? -5.966 10.895 -21.735 1.00 80.56 87 PHE A CA 1
ATOM 643 C C . PHE A 1 87 ? -5.790 12.377 -21.380 1.00 80.56 87 PHE A C 1
ATOM 645 O O . PHE A 1 87 ? -5.660 13.225 -22.259 1.00 80.56 87 PHE A O 1
ATOM 652 N N . ASP A 1 88 ? -5.655 12.668 -20.086 1.00 76.19 88 ASP A N 1
ATOM 653 C CA . ASP A 1 88 ? -4.980 13.874 -19.607 1.00 76.19 88 ASP A CA 1
ATOM 654 C C . ASP A 1 88 ? -3.471 13.730 -19.873 1.00 76.19 88 ASP A C 1
ATOM 656 O O . ASP A 1 88 ? -2.795 12.871 -19.297 1.00 76.19 88 ASP A O 1
ATOM 660 N N . CYS A 1 89 ? -2.944 14.495 -20.826 1.00 77.06 89 CYS A N 1
ATOM 661 C CA . CYS A 1 89 ? -1.545 14.402 -21.235 1.00 77.06 89 CYS A CA 1
ATOM 662 C C . CYS A 1 89 ? -0.663 15.305 -20.366 1.00 77.06 89 CYS A C 1
ATOM 664 O O . CYS A 1 89 ? -0.772 16.530 -20.433 1.00 77.06 89 CYS A O 1
ATOM 666 N N . ASP A 1 90 ? 0.266 14.703 -19.621 1.00 81.88 90 ASP A N 1
ATOM 667 C CA . ASP A 1 90 ? 1.310 15.437 -18.904 1.00 81.88 90 ASP A CA 1
ATOM 668 C C . ASP A 1 90 ? 2.192 16.252 -19.874 1.00 81.88 90 ASP A C 1
ATOM 670 O O . ASP A 1 90 ? 2.328 15.923 -21.057 1.00 81.88 90 ASP A O 1
ATOM 674 N N . GLU A 1 91 ? 2.839 17.311 -19.376 1.00 81.44 91 GLU A N 1
ATOM 675 C CA . GLU A 1 91 ? 3.718 18.169 -20.187 1.00 81.44 91 GLU A CA 1
ATOM 676 C C . GLU A 1 91 ? 4.845 17.387 -20.891 1.00 81.44 91 GLU A C 1
ATOM 678 O O . GLU A 1 91 ? 5.273 17.775 -21.983 1.00 81.44 91 GLU A O 1
ATOM 683 N N . SER A 1 92 ? 5.277 16.255 -20.319 1.00 80.81 92 SER A N 1
ATOM 684 C CA . SER A 1 92 ? 6.249 15.345 -20.928 1.00 80.81 92 SER A CA 1
ATOM 685 C C . SER A 1 92 ? 5.786 14.787 -22.276 1.00 80.81 92 SER A C 1
ATOM 687 O O . SER A 1 92 ? 6.618 14.589 -23.161 1.00 80.81 92 SER A O 1
ATOM 689 N N . VAL A 1 93 ? 4.478 14.598 -22.487 1.00 80.56 93 VAL A N 1
ATOM 690 C CA . VAL A 1 93 ? 3.925 14.096 -23.754 1.00 80.56 93 VAL A CA 1
ATOM 691 C C . VAL A 1 93 ? 4.222 15.074 -24.888 1.00 80.56 93 VAL A C 1
ATOM 693 O O . VAL A 1 93 ? 4.747 14.685 -25.931 1.00 80.56 93 VAL A O 1
ATOM 696 N N . ALA A 1 94 ? 3.953 16.364 -24.669 1.00 82.25 94 ALA A N 1
ATOM 697 C CA . ALA A 1 94 ? 4.291 17.409 -25.631 1.00 82.25 94 ALA A CA 1
ATOM 698 C C . ALA A 1 94 ? 5.814 17.579 -25.762 1.00 82.25 94 ALA A C 1
ATOM 700 O O . ALA A 1 94 ? 6.325 17.629 -26.880 1.00 82.25 94 ALA A O 1
ATOM 701 N N . MET A 1 95 ? 6.539 17.597 -24.635 1.00 83.06 95 MET A N 1
ATOM 702 C CA . MET A 1 95 ? 7.997 17.737 -24.608 1.00 83.06 95 MET A CA 1
ATOM 703 C C . MET A 1 95 ? 8.688 16.679 -25.477 1.00 83.06 95 MET A C 1
ATOM 705 O O . MET A 1 95 ? 9.492 17.035 -26.333 1.00 83.06 95 MET A O 1
ATOM 709 N N . TRP A 1 96 ? 8.363 15.395 -25.302 1.00 82.12 96 TRP A N 1
ATOM 710 C CA . TRP A 1 96 ? 9.027 14.297 -26.009 1.00 82.12 96 TRP A CA 1
ATOM 711 C C . TRP A 1 96 ? 8.551 14.110 -27.452 1.00 82.12 96 TRP A C 1
ATOM 713 O O . TRP A 1 96 ? 9.376 13.800 -28.316 1.00 82.12 96 TRP A O 1
ATOM 723 N N . ARG A 1 97 ? 7.268 14.372 -27.742 1.00 83.44 97 ARG A N 1
ATOM 724 C CA . ARG A 1 97 ? 6.741 14.423 -29.117 1.00 83.44 97 ARG A CA 1
ATOM 725 C C . ARG A 1 97 ? 7.455 15.495 -29.942 1.00 83.44 97 ARG A C 1
ATOM 727 O O . ARG A 1 97 ? 7.870 15.234 -31.072 1.00 83.44 97 ARG A O 1
ATOM 734 N N . ASP A 1 98 ? 7.614 16.689 -29.370 1.00 83.62 98 ASP A N 1
ATOM 735 C CA . ASP A 1 98 ? 8.165 17.851 -30.070 1.00 83.62 98 ASP A CA 1
ATOM 736 C C . ASP A 1 98 ? 9.707 17.900 -30.011 1.00 83.62 98 ASP A C 1
ATOM 738 O O . ASP A 1 98 ? 10.329 18.608 -30.813 1.00 83.62 98 ASP A O 1
ATOM 742 N N . PHE A 1 99 ? 10.338 17.113 -29.123 1.00 82.88 99 PHE A N 1
ATOM 743 C CA . PHE A 1 99 ? 11.792 17.016 -28.961 1.00 82.88 99 PHE A CA 1
ATOM 744 C C . PHE A 1 99 ? 12.481 16.597 -30.266 1.00 82.88 99 PHE A C 1
ATOM 746 O O . PHE A 1 99 ? 12.428 15.439 -30.697 1.00 82.88 99 PHE A O 1
ATOM 753 N N . GLN A 1 100 ? 13.179 17.567 -30.866 1.00 81.19 100 GLN A N 1
ATOM 754 C CA . GLN A 1 100 ? 13.867 17.455 -32.156 1.00 81.19 100 GLN A CA 1
ATOM 755 C C . GLN A 1 100 ? 12.928 17.145 -33.340 1.00 81.19 100 GLN A C 1
ATOM 757 O O . GLN A 1 100 ? 13.346 16.574 -34.342 1.00 81.19 100 GLN A O 1
ATOM 762 N N . SER A 1 101 ? 11.663 17.572 -33.269 1.00 77.75 101 SER A N 1
ATOM 763 C CA . SER A 1 101 ? 10.652 17.389 -34.329 1.00 77.75 101 SER A CA 1
ATOM 764 C C . SER A 1 101 ? 11.048 17.959 -35.703 1.00 77.75 101 SER A C 1
ATOM 766 O O . SER A 1 101 ? 10.666 17.403 -36.730 1.00 77.75 101 SER A O 1
ATOM 768 N N . ALA A 1 102 ? 11.872 19.013 -35.744 1.00 73.62 102 ALA A N 1
ATOM 769 C CA . ALA A 1 102 ? 12.425 19.590 -36.976 1.00 73.62 102 ALA A CA 1
ATOM 770 C C . ALA A 1 102 ? 13.594 18.782 -37.594 1.00 73.62 102 ALA A C 1
ATOM 772 O O . ALA A 1 102 ? 14.131 19.170 -38.632 1.00 73.62 102 ALA A O 1
ATOM 773 N N . GLY A 1 103 ? 13.997 17.673 -36.968 1.00 68.75 103 GLY A N 1
ATOM 774 C CA . GLY A 1 103 ? 15.201 16.908 -37.285 1.00 68.75 103 GLY A CA 1
ATOM 775 C C . GLY A 1 103 ? 16.140 16.825 -36.080 1.00 68.75 103 GLY A C 1
ATOM 776 O O . GLY A 1 103 ? 16.061 17.642 -35.164 1.00 68.75 103 GLY A O 1
ATOM 777 N N . PHE A 1 104 ? 17.033 15.832 -36.075 1.00 69.38 104 PHE A N 1
ATOM 778 C CA . PHE A 1 104 ? 17.992 15.668 -34.981 1.00 69.38 104 PHE A CA 1
ATOM 779 C C . PHE A 1 104 ? 18.913 16.879 -34.845 1.00 69.38 104 PHE A C 1
ATOM 781 O O . PHE A 1 104 ? 19.445 17.373 -35.840 1.00 69.38 104 PHE A O 1
ATOM 788 N N . GLY A 1 105 ? 19.114 17.313 -33.601 1.00 74.00 105 GLY A N 1
ATOM 789 C CA . GLY A 1 105 ? 20.082 18.350 -33.266 1.00 74.00 105 GLY A CA 1
ATOM 790 C C . GLY A 1 105 ? 21.504 17.858 -33.505 1.00 74.00 105 GLY A C 1
ATOM 791 O O . GLY A 1 105 ? 21.792 16.665 -33.350 1.00 74.00 105 GLY A O 1
ATOM 792 N N . THR A 1 106 ? 22.390 18.780 -33.873 1.00 84.25 106 THR A N 1
ATOM 793 C CA . THR A 1 106 ? 23.811 18.471 -34.050 1.00 84.25 106 THR A CA 1
ATOM 794 C C . THR A 1 106 ? 24.449 18.071 -32.719 1.00 84.25 106 THR A C 1
ATOM 796 O O . THR A 1 106 ? 23.938 18.392 -31.642 1.00 84.25 106 THR A O 1
ATOM 799 N N . VAL A 1 107 ? 25.619 17.428 -32.769 1.00 80.25 107 VAL A N 1
ATOM 800 C CA . VAL A 1 107 ? 26.456 17.195 -31.574 1.00 80.25 107 VAL A CA 1
ATOM 801 C C . VAL A 1 107 ? 26.637 18.467 -30.730 1.00 80.25 107 VAL A C 1
ATOM 803 O O . VAL A 1 107 ? 26.566 18.398 -29.504 1.00 80.25 107 VAL A O 1
ATOM 806 N N . GLU A 1 108 ? 26.826 19.627 -31.366 1.00 84.31 108 GLU A N 1
ATOM 807 C CA . GLU A 1 108 ? 26.982 20.915 -30.681 1.00 84.31 108 GLU A CA 1
ATOM 808 C C . GLU A 1 108 ? 25.684 21.359 -29.985 1.00 84.31 108 GLU A C 1
ATOM 810 O O . GLU A 1 108 ? 25.720 21.720 -28.809 1.00 84.31 108 GLU A O 1
ATOM 815 N N . ASP A 1 109 ? 24.529 21.259 -30.651 1.00 87.56 109 ASP A N 1
ATOM 816 C CA . ASP A 1 109 ? 23.222 21.555 -30.040 1.00 87.56 109 ASP A CA 1
ATOM 817 C C . ASP A 1 109 ? 22.952 20.654 -28.827 1.00 87.56 109 ASP A C 1
ATOM 819 O O . ASP A 1 109 ? 22.517 21.128 -27.772 1.00 87.56 109 ASP A O 1
ATOM 823 N N . ASN A 1 110 ? 23.267 19.361 -28.958 1.00 84.94 110 ASN A N 1
ATOM 824 C CA . ASN A 1 110 ? 23.058 18.366 -27.911 1.00 84.94 110 ASN A CA 1
ATOM 825 C C . ASN A 1 110 ? 23.948 18.643 -26.682 1.00 84.94 110 ASN A C 1
ATOM 827 O O . ASN A 1 110 ? 23.470 18.598 -25.547 1.00 84.94 110 ASN A O 1
ATOM 831 N N . LEU A 1 111 ? 25.229 18.973 -26.892 1.00 85.12 111 LEU A N 1
ATOM 832 C CA . LEU A 1 111 ? 26.172 19.353 -25.827 1.00 85.12 111 LEU A CA 1
ATOM 833 C C . LEU A 1 111 ? 25.804 20.687 -25.165 1.00 85.12 111 LEU A C 1
ATOM 835 O O . LEU A 1 111 ? 25.924 20.825 -23.943 1.00 85.12 111 LEU A O 1
ATOM 839 N N . ASN A 1 112 ? 25.316 21.651 -25.947 1.00 86.12 112 ASN A N 1
ATOM 840 C CA . ASN A 1 112 ? 24.824 22.921 -25.430 1.00 86.12 112 ASN A CA 1
ATOM 841 C C . ASN A 1 112 ? 23.606 22.712 -24.520 1.00 86.12 112 ASN A C 1
ATOM 843 O O . ASN A 1 112 ? 23.590 23.253 -23.415 1.00 86.12 112 ASN A O 1
ATOM 847 N N . GLU A 1 113 ? 22.619 21.895 -24.908 1.00 89.19 113 GLU A N 1
ATOM 848 C CA . GLU A 1 113 ? 21.467 21.631 -24.033 1.00 89.19 113 GLU A CA 1
ATOM 849 C C . GLU A 1 113 ? 21.834 20.784 -22.807 1.00 89.19 113 GLU A C 1
ATOM 851 O O . GLU A 1 113 ? 21.403 21.119 -21.706 1.00 89.19 113 GLU A O 1
ATOM 856 N N . MET A 1 114 ? 22.715 19.783 -22.930 1.00 89.56 114 MET A N 1
ATOM 857 C CA . MET A 1 114 ? 23.258 19.065 -21.763 1.00 89.56 114 MET A CA 1
ATOM 858 C C . MET A 1 114 ? 23.915 20.022 -20.757 1.00 89.56 114 MET A C 1
ATOM 860 O O . MET A 1 114 ? 23.731 19.882 -19.545 1.00 89.56 114 MET A O 1
ATOM 864 N N . SER A 1 115 ? 24.628 21.038 -21.253 1.00 87.50 115 SER A N 1
ATOM 865 C CA . SER A 1 115 ? 25.223 22.086 -20.417 1.00 87.50 115 SER A CA 1
ATOM 866 C C . SER A 1 115 ? 24.159 22.970 -19.751 1.00 87.50 115 SER A C 1
ATOM 868 O O . SER A 1 115 ? 24.337 23.379 -18.600 1.00 87.50 115 SER A O 1
ATOM 870 N N . ARG A 1 116 ? 23.018 23.223 -20.412 1.00 91.62 116 ARG A N 1
ATOM 871 C CA . ARG A 1 116 ? 21.886 23.945 -19.806 1.00 91.62 116 ARG A CA 1
ATOM 872 C C . ARG A 1 116 ? 21.197 23.110 -18.727 1.00 91.62 116 ARG A C 1
ATOM 874 O O . ARG A 1 116 ? 20.989 23.647 -17.643 1.00 91.62 116 ARG A O 1
ATOM 881 N N . VAL A 1 117 ? 20.936 21.818 -18.955 1.00 88.81 117 VAL A N 1
ATOM 882 C CA . VAL A 1 117 ? 20.398 20.889 -17.935 1.00 88.81 117 VAL A CA 1
ATOM 883 C C . VAL A 1 117 ? 21.296 20.877 -16.693 1.00 88.81 117 VAL A C 1
ATOM 885 O O . VAL A 1 117 ? 20.833 21.141 -15.584 1.00 88.81 117 VAL A O 1
ATOM 888 N N . ALA A 1 118 ? 22.605 20.662 -16.870 1.00 89.81 118 ALA A N 1
ATOM 889 C CA . ALA A 1 118 ? 23.569 20.685 -15.768 1.00 89.81 118 ALA A CA 1
ATOM 890 C C . ALA A 1 118 ? 23.567 22.031 -15.014 1.00 89.81 118 ALA A C 1
ATOM 892 O O . ALA A 1 118 ? 23.630 22.056 -13.784 1.00 89.81 118 ALA A O 1
ATOM 893 N N . SER A 1 119 ? 23.424 23.150 -15.734 1.00 88.38 119 SER A N 1
ATOM 894 C CA . SER A 1 119 ? 23.312 24.488 -15.132 1.00 88.38 119 SER A CA 1
ATOM 895 C C . SER A 1 119 ? 22.017 24.668 -14.330 1.00 88.38 119 SER A C 1
ATOM 897 O O . SER A 1 119 ? 22.041 25.273 -13.257 1.00 88.38 119 SER A O 1
ATOM 899 N N . ARG A 1 120 ? 20.893 24.106 -14.801 1.00 93.94 120 ARG A N 1
ATOM 900 C CA . ARG A 1 120 ? 19.614 24.097 -14.070 1.00 93.94 120 ARG A CA 1
ATOM 901 C C . ARG A 1 120 ? 19.738 23.294 -12.772 1.00 93.94 120 ARG A C 1
ATOM 903 O O . ARG A 1 120 ? 19.374 23.805 -11.715 1.00 93.94 120 ARG A O 1
ATOM 910 N N . PHE A 1 121 ? 20.348 22.107 -12.810 1.00 92.25 121 PHE A N 1
ATOM 911 C CA . PHE A 1 121 ? 20.664 21.328 -11.605 1.00 92.25 121 PHE A CA 1
ATOM 912 C C . PHE A 1 121 ? 21.598 22.069 -10.639 1.00 92.25 121 PHE A C 1
ATOM 914 O O . PHE A 1 121 ? 21.349 22.069 -9.432 1.00 92.25 121 PHE A O 1
ATOM 921 N N . ALA A 1 122 ? 22.631 22.749 -11.147 1.00 87.62 122 ALA A N 1
ATOM 922 C CA . ALA A 1 122 ? 23.530 23.557 -10.327 1.00 87.62 122 ALA A CA 1
ATOM 923 C C . ALA A 1 122 ? 22.779 24.667 -9.569 1.00 87.62 122 ALA A C 1
ATOM 925 O O . ALA A 1 122 ? 22.990 24.828 -8.365 1.00 87.62 122 ALA A O 1
ATOM 926 N N . ALA A 1 123 ? 21.852 25.361 -10.237 1.00 90.25 123 ALA A N 1
ATOM 927 C CA . ALA A 1 123 ? 21.014 26.402 -9.641 1.00 90.25 123 ALA A CA 1
ATOM 928 C C . ALA A 1 123 ? 19.980 25.878 -8.619 1.00 90.25 123 ALA A C 1
ATOM 930 O O . ALA A 1 123 ? 19.536 26.637 -7.761 1.00 90.25 123 ALA A O 1
ATOM 931 N N . MET A 1 124 ? 19.607 24.592 -8.667 1.00 90.12 124 MET A N 1
ATOM 932 C CA . MET A 1 124 ? 18.666 23.976 -7.715 1.00 90.12 124 MET A CA 1
ATOM 933 C C . MET A 1 124 ? 19.299 23.546 -6.376 1.00 90.12 124 MET A C 1
ATOM 935 O O . MET A 1 124 ? 18.579 23.103 -5.481 1.00 90.12 124 MET A O 1
ATOM 939 N N . GLY A 1 125 ? 20.616 23.704 -6.208 1.00 90.56 125 GLY A N 1
ATOM 940 C CA . GLY A 1 125 ? 21.318 23.511 -4.935 1.00 90.56 125 GLY A CA 1
ATOM 941 C C . GLY A 1 125 ? 21.890 22.101 -4.692 1.00 90.56 125 GLY A C 1
ATOM 942 O O . GLY A 1 125 ? 21.770 21.214 -5.541 1.00 90.56 125 GLY A O 1
ATOM 943 N N . PRO A 1 126 ? 22.537 21.866 -3.530 1.00 90.88 126 PRO A N 1
ATOM 944 C CA . PRO A 1 126 ? 23.433 20.717 -3.331 1.00 90.88 126 PRO A CA 1
ATOM 945 C C . PRO A 1 126 ? 22.778 19.334 -3.454 1.00 90.88 126 PRO A C 1
ATOM 947 O O . PRO A 1 126 ? 23.418 18.388 -3.911 1.00 90.88 126 PRO A O 1
ATOM 950 N N . GLN A 1 127 ? 21.503 19.200 -3.075 1.00 89.56 127 GLN A N 1
ATOM 951 C CA . GLN A 1 127 ? 20.765 17.939 -3.209 1.00 89.56 127 GLN A CA 1
ATOM 952 C C . GLN A 1 127 ? 20.541 17.582 -4.687 1.00 89.56 127 GLN A C 1
ATOM 954 O O . GLN A 1 127 ? 20.853 16.467 -5.104 1.00 89.56 127 GLN A O 1
ATOM 959 N N . ALA A 1 128 ? 20.106 18.558 -5.489 1.00 92.44 128 ALA A N 1
ATOM 960 C CA . ALA A 1 128 ? 19.900 18.412 -6.927 1.00 92.44 128 ALA A CA 1
ATOM 961 C C . ALA A 1 128 ? 21.218 18.080 -7.647 1.00 92.44 128 ALA A C 1
ATOM 963 O O . ALA A 1 128 ? 21.286 17.132 -8.427 1.00 92.44 128 ALA A O 1
ATOM 964 N N . GLN A 1 129 ? 22.292 18.800 -7.307 1.00 92.50 129 GLN A N 1
ATOM 965 C CA . GLN A 1 129 ? 23.647 18.529 -7.796 1.00 92.50 129 GLN A CA 1
ATOM 966 C C . GLN A 1 129 ? 24.095 17.094 -7.469 1.00 92.50 129 GLN A C 1
ATOM 968 O O . GLN A 1 129 ? 24.592 16.388 -8.344 1.00 92.50 129 GLN A O 1
ATOM 973 N N . SER A 1 130 ? 23.877 16.630 -6.233 1.00 91.00 130 SER A N 1
ATOM 974 C CA . SER A 1 130 ? 24.229 15.269 -5.810 1.00 91.00 130 SER A CA 1
ATOM 975 C C . SER A 1 130 ? 23.405 14.193 -6.524 1.00 91.00 130 SER A C 1
ATOM 977 O O . SER A 1 130 ? 23.948 13.152 -6.895 1.00 91.00 130 SER A O 1
ATOM 979 N N . PHE A 1 131 ? 22.102 14.411 -6.715 1.00 93.50 131 PHE A N 1
ATOM 980 C CA . PHE A 1 131 ? 21.231 13.511 -7.475 1.00 93.50 131 PHE A CA 1
ATOM 981 C C . PHE A 1 131 ? 21.703 13.370 -8.929 1.00 93.50 131 PHE A C 1
ATOM 983 O O . PHE A 1 131 ? 21.877 12.252 -9.423 1.00 93.50 131 PHE A O 1
ATOM 990 N N . PHE A 1 132 ? 21.972 14.500 -9.587 1.00 94.44 132 PHE A N 1
ATOM 991 C CA . PHE A 1 132 ? 22.410 14.546 -10.978 1.00 94.44 132 PHE A CA 1
ATOM 992 C C . PHE A 1 132 ? 23.796 13.922 -11.165 1.00 94.44 132 PHE A C 1
ATOM 994 O O . PHE A 1 132 ? 23.969 13.051 -12.013 1.00 94.44 132 PHE A O 1
ATOM 1001 N N . ALA A 1 133 ? 24.770 14.273 -10.318 1.00 90.56 133 ALA A N 1
ATOM 1002 C CA . ALA A 1 133 ? 26.122 13.718 -10.378 1.00 90.56 133 ALA A CA 1
ATOM 1003 C C . ALA A 1 133 ? 26.141 12.184 -10.226 1.00 90.56 133 ALA A C 1
ATOM 1005 O O . ALA A 1 133 ? 26.874 11.499 -10.943 1.00 90.56 133 ALA A O 1
ATOM 1006 N N . ARG A 1 134 ? 25.289 11.628 -9.349 1.00 90.94 134 ARG A N 1
ATOM 1007 C CA . ARG A 1 134 ? 25.117 10.172 -9.203 1.00 90.94 134 ARG A CA 1
ATOM 1008 C C . ARG A 1 134 ? 24.559 9.524 -10.475 1.00 90.94 134 ARG A C 1
ATOM 1010 O O . ARG A 1 134 ? 25.081 8.494 -10.897 1.00 90.94 134 ARG A O 1
ATOM 1017 N N . HIS A 1 135 ? 23.553 10.125 -11.111 1.00 92.00 135 HIS A N 1
ATOM 1018 C CA . HIS A 1 135 ? 22.980 9.616 -12.364 1.00 92.00 135 HIS A CA 1
ATOM 1019 C C . HIS A 1 135 ? 23.936 9.751 -13.561 1.00 92.00 135 HIS A C 1
ATOM 1021 O O . HIS A 1 135 ? 24.077 8.812 -14.345 1.00 92.00 135 HIS A O 1
ATOM 1027 N N . VAL A 1 136 ? 24.689 10.848 -13.674 1.00 90.50 136 VAL A N 1
ATOM 1028 C CA . VAL A 1 136 ? 25.744 11.001 -14.695 1.00 90.50 136 VAL A CA 1
ATOM 1029 C C . VAL A 1 136 ? 26.847 9.949 -14.507 1.00 90.50 136 VAL A C 1
ATOM 1031 O O . VAL A 1 136 ? 27.261 9.312 -15.476 1.00 90.50 136 VAL A O 1
ATOM 1034 N N . GLY A 1 137 ? 27.266 9.681 -13.263 1.00 88.19 137 GLY A N 1
ATOM 1035 C CA . GLY A 1 137 ? 28.199 8.594 -12.944 1.00 88.19 137 GLY A CA 1
ATOM 1036 C C . GLY A 1 137 ? 27.659 7.202 -13.306 1.00 88.19 137 GLY A C 1
ATOM 1037 O O . GLY A 1 137 ? 28.387 6.389 -13.879 1.00 88.19 137 GLY A O 1
ATOM 1038 N N . ARG A 1 138 ? 26.367 6.947 -13.044 1.00 89.50 138 ARG A N 1
ATOM 1039 C CA . ARG A 1 138 ? 25.651 5.725 -13.461 1.00 89.50 138 ARG A CA 1
ATOM 1040 C C . ARG A 1 138 ? 25.660 5.573 -14.987 1.00 89.50 138 ARG A C 1
ATOM 1042 O O . ARG A 1 138 ? 26.058 4.525 -15.492 1.00 89.50 138 ARG A O 1
ATOM 1049 N N . SER A 1 139 ? 25.333 6.644 -15.711 1.00 86.69 139 SER A N 1
ATOM 1050 C CA . SER A 1 139 ? 25.337 6.683 -17.182 1.00 86.69 139 SER A CA 1
ATOM 1051 C C . SER A 1 139 ? 26.713 6.336 -17.753 1.00 86.69 139 SER A C 1
ATOM 1053 O O . SER A 1 139 ? 26.838 5.480 -18.627 1.00 86.69 139 SER A O 1
ATOM 1055 N N . ALA A 1 140 ? 27.771 6.947 -17.209 1.00 85.62 140 ALA A N 1
ATOM 1056 C CA . ALA A 1 140 ? 29.148 6.704 -17.630 1.00 85.62 140 ALA A CA 1
ATOM 1057 C C . ALA A 1 140 ? 29.598 5.249 -17.391 1.00 85.62 140 ALA A C 1
ATOM 1059 O O . ALA A 1 140 ? 30.289 4.672 -18.234 1.00 85.62 140 ALA A O 1
ATOM 1060 N N . TYR A 1 141 ? 29.186 4.631 -16.277 1.00 88.25 141 TYR A N 1
ATOM 1061 C CA . TYR A 1 141 ? 29.452 3.216 -15.999 1.00 88.25 141 TYR A CA 1
ATOM 1062 C C . TYR A 1 141 ? 28.777 2.290 -17.024 1.00 88.25 141 TYR A C 1
ATOM 1064 O O . TYR A 1 141 ? 29.434 1.420 -17.603 1.00 88.25 141 TYR A O 1
ATOM 1072 N N . PHE A 1 142 ? 27.489 2.496 -17.300 1.00 86.56 142 PHE A N 1
ATOM 1073 C CA . PHE A 1 142 ? 26.732 1.646 -18.221 1.00 86.56 142 PHE A CA 1
ATOM 1074 C C . PHE A 1 142 ? 27.126 1.840 -19.693 1.00 86.56 142 PHE A C 1
ATOM 1076 O O . PHE A 1 142 ? 27.223 0.855 -20.430 1.00 86.56 142 PHE A O 1
ATOM 1083 N N . ALA A 1 143 ? 27.487 3.064 -20.087 1.00 80.25 143 ALA A N 1
ATOM 1084 C CA . ALA A 1 143 ? 28.121 3.364 -21.370 1.00 80.25 143 ALA A CA 1
ATOM 1085 C C . ALA A 1 143 ? 29.461 2.629 -21.555 1.00 80.25 143 ALA A C 1
ATOM 1087 O O . ALA A 1 143 ? 29.739 2.063 -22.616 1.00 80.25 143 ALA A O 1
ATOM 1088 N N . MET A 1 144 ? 30.293 2.603 -20.505 1.00 82.31 144 MET A N 1
ATOM 1089 C CA . MET A 1 144 ? 31.570 1.886 -20.508 1.00 82.31 144 MET A CA 1
ATOM 1090 C C . MET A 1 144 ? 31.370 0.369 -20.628 1.00 82.31 144 MET A C 1
ATOM 1092 O O . MET A 1 144 ? 32.128 -0.289 -21.337 1.00 82.31 144 MET A O 1
ATOM 1096 N N . ASN A 1 145 ? 30.336 -0.194 -19.996 1.00 83.25 145 ASN A N 1
ATOM 1097 C CA . ASN A 1 145 ? 29.979 -1.604 -20.174 1.00 83.25 145 ASN A CA 1
ATOM 1098 C C . ASN A 1 145 ? 29.646 -1.926 -21.643 1.00 83.25 145 ASN A C 1
ATOM 1100 O O . ASN A 1 145 ? 30.201 -2.890 -22.168 1.00 83.25 145 ASN A O 1
ATOM 1104 N N . GLY A 1 146 ? 28.841 -1.105 -22.331 1.00 78.50 146 GLY A N 1
ATOM 1105 C CA . GLY A 1 146 ? 28.535 -1.283 -23.762 1.00 78.50 146 GLY A CA 1
ATOM 1106 C C . GLY A 1 146 ? 29.790 -1.259 -24.647 1.00 78.50 146 GLY A C 1
ATOM 1107 O O . GLY A 1 146 ? 30.047 -2.198 -25.410 1.00 78.50 146 GLY A O 1
ATOM 1108 N N . LEU A 1 147 ? 30.649 -0.253 -24.441 1.00 76.62 147 LEU A N 1
ATOM 1109 C CA . LEU A 1 147 ? 31.966 -0.145 -25.082 1.00 76.62 147 LEU A CA 1
ATOM 1110 C C . LEU A 1 147 ? 32.813 -1.416 -24.887 1.00 76.62 147 LEU A C 1
ATOM 1112 O O . LEU A 1 147 ? 33.378 -1.944 -25.851 1.00 76.62 147 LEU A O 1
ATOM 1116 N N . LEU A 1 148 ? 32.890 -1.924 -23.652 1.00 79.44 148 LEU A N 1
ATOM 1117 C CA . LEU A 1 148 ? 33.642 -3.133 -23.308 1.00 79.44 148 LEU A CA 1
ATOM 1118 C C . LEU A 1 148 ? 33.037 -4.397 -23.934 1.00 79.44 148 LEU A C 1
ATOM 1120 O O . LEU A 1 148 ? 33.791 -5.226 -24.442 1.00 79.44 148 LEU A O 1
ATOM 1124 N N . GLY A 1 149 ? 31.708 -4.535 -23.943 1.00 78.62 149 GLY A N 1
ATOM 1125 C CA . GLY A 1 149 ? 31.002 -5.665 -24.553 1.00 78.62 149 GLY A CA 1
ATOM 1126 C C . GLY A 1 149 ? 31.311 -5.792 -26.045 1.00 78.62 149 GLY A C 1
ATOM 1127 O O . GLY A 1 149 ? 31.746 -6.848 -26.504 1.00 78.62 149 GLY A O 1
ATOM 1128 N N . THR A 1 150 ? 31.211 -4.690 -26.797 1.00 73.44 150 THR A N 1
ATOM 1129 C CA . THR A 1 150 ? 31.557 -4.693 -28.229 1.00 73.44 150 THR A CA 1
ATOM 1130 C C . THR A 1 150 ? 33.051 -4.837 -28.495 1.00 73.44 150 THR A C 1
ATOM 1132 O O . THR A 1 150 ? 33.435 -5.521 -29.445 1.00 73.44 150 THR A O 1
ATOM 1135 N N . ALA A 1 151 ? 33.923 -4.248 -27.672 1.00 72.00 151 ALA A N 1
ATOM 1136 C CA . ALA A 1 151 ? 35.363 -4.465 -27.805 1.00 72.00 151 ALA A CA 1
ATOM 1137 C C . ALA A 1 151 ? 35.732 -5.947 -27.596 1.00 72.00 151 ALA A C 1
ATOM 1139 O O . ALA A 1 151 ? 36.532 -6.497 -28.356 1.00 72.00 151 ALA A O 1
ATOM 1140 N N . ALA A 1 152 ? 35.111 -6.604 -26.612 1.00 74.00 152 ALA A N 1
ATOM 1141 C CA . ALA A 1 152 ? 35.309 -8.020 -26.328 1.00 74.00 152 ALA A CA 1
ATOM 1142 C C . ALA A 1 152 ? 34.734 -8.925 -27.429 1.00 74.00 152 ALA A C 1
ATOM 1144 O O . ALA A 1 152 ? 35.419 -9.853 -27.854 1.00 74.00 152 ALA A O 1
ATOM 1145 N N . PHE A 1 153 ? 33.541 -8.624 -27.955 1.00 76.06 153 PHE A N 1
ATOM 1146 C CA . PHE A 1 153 ? 32.961 -9.337 -29.099 1.00 76.06 153 PHE A CA 1
ATOM 1147 C C . PHE A 1 153 ? 33.837 -9.226 -30.357 1.00 76.06 153 PHE A C 1
ATOM 1149 O O . PHE A 1 153 ? 34.207 -10.241 -30.943 1.00 76.06 153 PHE A O 1
ATOM 1156 N N . ARG A 1 154 ? 34.281 -8.013 -30.721 1.00 72.12 154 ARG A N 1
ATOM 1157 C CA . ARG A 1 154 ? 35.189 -7.789 -31.864 1.00 72.12 154 ARG A CA 1
ATOM 1158 C C . ARG A 1 154 ? 36.527 -8.518 -31.710 1.00 72.12 154 ARG A C 1
ATOM 1160 O O . ARG A 1 154 ? 37.110 -8.954 -32.701 1.00 72.12 154 ARG A O 1
ATOM 1167 N N . LEU A 1 155 ? 37.037 -8.642 -30.482 1.00 73.31 155 LEU A N 1
ATOM 1168 C CA . LEU A 1 155 ? 38.228 -9.444 -30.196 1.00 73.31 155 LEU A CA 1
ATOM 1169 C C . LEU A 1 155 ? 37.936 -10.948 -30.319 1.00 73.31 155 LEU A C 1
ATOM 1171 O O . LEU A 1 155 ? 38.746 -11.670 -30.895 1.00 73.31 155 LEU A O 1
ATOM 1175 N N . HIS A 1 156 ? 36.789 -11.409 -29.819 1.00 76.94 156 HIS A N 1
ATOM 1176 C CA . HIS A 1 156 ? 36.356 -12.800 -29.916 1.00 76.94 156 HIS A CA 1
ATOM 1177 C C . HIS A 1 156 ? 36.208 -13.246 -31.378 1.00 76.94 156 HIS A C 1
ATOM 1179 O O . HIS A 1 156 ? 36.816 -14.243 -31.759 1.00 76.94 156 HIS A O 1
ATOM 1185 N N . GLU A 1 157 ? 35.517 -12.473 -32.223 1.00 73.56 157 GLU A N 1
ATOM 1186 C CA . GLU A 1 157 ? 35.405 -12.773 -33.657 1.00 73.56 157 GLU A CA 1
ATOM 1187 C C . GLU A 1 157 ? 36.769 -12.894 -34.341 1.00 73.56 157 GLU A C 1
ATOM 1189 O O . GLU A 1 157 ? 37.029 -13.889 -35.014 1.00 73.56 157 GLU A O 1
ATOM 1194 N N . ARG A 1 158 ? 37.676 -11.932 -34.118 1.00 73.25 158 ARG A N 1
ATOM 1195 C CA . ARG A 1 158 ? 39.035 -11.961 -34.693 1.00 73.25 158 ARG A CA 1
ATOM 1196 C C . ARG A 1 158 ? 39.842 -13.190 -34.275 1.00 73.25 158 ARG A C 1
ATOM 1198 O O . ARG A 1 158 ? 40.674 -13.656 -35.047 1.00 73.25 158 ARG A O 1
ATOM 1205 N N . LEU A 1 159 ? 39.626 -13.693 -33.059 1.00 74.62 159 LEU A N 1
ATOM 1206 C CA . LEU A 1 159 ? 40.308 -14.879 -32.537 1.00 74.62 159 LEU A CA 1
ATOM 1207 C C . LEU A 1 159 ? 39.670 -16.196 -33.008 1.00 74.62 159 LEU A C 1
ATOM 1209 O O . LEU A 1 159 ? 40.372 -17.202 -33.070 1.00 74.62 159 LEU A O 1
ATOM 1213 N N . VAL A 1 160 ? 38.371 -16.202 -33.324 1.00 72.25 160 VAL A N 1
ATOM 1214 C CA . VAL A 1 160 ? 37.617 -17.411 -33.706 1.00 72.25 160 VAL A CA 1
ATOM 1215 C C . VAL A 1 160 ? 37.518 -17.599 -35.224 1.00 72.25 160 VAL A C 1
ATOM 1217 O O . VAL A 1 160 ? 37.613 -18.730 -35.690 1.00 72.25 160 VAL A O 1
ATOM 1220 N N . ARG A 1 161 ? 37.327 -16.524 -36.002 1.00 61.53 161 ARG A N 1
ATOM 1221 C CA . ARG A 1 161 ? 37.032 -16.591 -37.450 1.00 61.53 161 ARG A CA 1
ATOM 1222 C C . ARG A 1 161 ? 38.250 -16.412 -38.368 1.00 61.53 161 ARG A C 1
ATOM 1224 O O . ARG A 1 161 ? 38.157 -16.731 -39.547 1.00 61.53 161 ARG A O 1
ATOM 1231 N N . GLY A 1 162 ? 39.399 -15.974 -37.849 1.00 54.00 162 GLY A N 1
ATOM 1232 C CA . GLY A 1 162 ? 40.600 -15.751 -38.665 1.00 54.00 162 GLY A CA 1
ATOM 1233 C C . GLY A 1 162 ? 40.529 -14.481 -39.526 1.00 54.00 162 GLY A C 1
ATOM 1234 O O . GLY A 1 162 ? 39.689 -13.613 -39.306 1.00 54.00 162 GLY A O 1
ATOM 1235 N N . GLN A 1 163 ? 41.473 -14.331 -40.460 1.00 45.25 163 GLN A N 1
ATOM 1236 C CA . GLN A 1 163 ? 41.742 -13.061 -41.155 1.00 45.25 163 GLN A CA 1
ATOM 1237 C C . GLN A 1 163 ? 40.980 -12.847 -42.481 1.00 45.25 163 GLN A C 1
ATOM 1239 O O . GLN A 1 163 ? 41.207 -11.828 -43.133 1.00 45.25 163 GLN A O 1
ATOM 1244 N N . ASP A 1 164 ? 40.086 -13.759 -42.872 1.00 46.12 164 ASP A N 1
ATOM 1245 C CA . ASP A 1 164 ? 39.330 -13.663 -44.127 1.00 46.12 164 ASP A CA 1
ATOM 1246 C C . ASP A 1 164 ? 38.079 -12.779 -43.970 1.00 46.12 164 ASP A C 1
ATOM 1248 O O . ASP A 1 164 ? 37.032 -13.199 -43.475 1.00 46.12 164 ASP A O 1
ATOM 1252 N N . GLU A 1 165 ? 38.191 -11.520 -44.401 1.00 44.41 165 GLU A N 1
ATOM 1253 C CA . GLU A 1 165 ? 37.089 -10.551 -44.395 1.00 44.41 165 GLU A CA 1
ATOM 1254 C C . GLU A 1 165 ? 36.129 -10.778 -45.576 1.00 44.41 165 GLU A C 1
ATOM 1256 O O . GLU A 1 165 ? 36.415 -10.349 -46.699 1.00 44.41 165 GLU A O 1
ATOM 1261 N N . SER A 1 166 ? 34.955 -11.370 -45.327 1.00 45.47 166 SER A N 1
ATOM 1262 C CA . SER A 1 166 ? 33.842 -11.305 -46.285 1.00 45.47 166 SER A CA 1
ATOM 1263 C C . SER A 1 166 ? 33.315 -9.869 -46.422 1.00 45.47 166 SER A C 1
ATOM 1265 O O . SER A 1 166 ? 33.384 -9.062 -45.489 1.00 45.47 166 SER A O 1
ATOM 1267 N N . ASP A 1 167 ? 32.780 -9.522 -47.596 1.00 42.00 167 ASP A N 1
ATOM 1268 C CA . ASP A 1 167 ? 32.314 -8.155 -47.871 1.00 42.00 167 ASP A CA 1
ATOM 1269 C C . ASP A 1 167 ? 31.116 -7.726 -46.999 1.00 42.00 167 ASP A C 1
ATOM 1271 O O . ASP A 1 167 ? 30.988 -6.539 -46.692 1.00 42.00 167 ASP A O 1
ATOM 1275 N N . ASP A 1 168 ? 30.323 -8.669 -46.479 1.00 44.94 168 ASP A N 1
ATOM 1276 C CA . ASP A 1 168 ? 29.260 -8.392 -45.499 1.00 44.94 168 ASP A CA 1
ATOM 1277 C C . ASP A 1 168 ? 29.816 -7.795 -44.188 1.00 44.94 168 ASP A C 1
ATOM 1279 O O . ASP A 1 168 ? 29.227 -6.888 -43.597 1.00 44.94 168 ASP A O 1
ATOM 1283 N N . ILE A 1 169 ? 31.019 -8.204 -43.767 1.00 43.69 169 ILE A N 1
ATOM 1284 C CA . ILE A 1 169 ? 31.693 -7.653 -42.577 1.00 43.69 169 ILE A CA 1
ATOM 1285 C C . ILE A 1 169 ? 32.191 -6.217 -42.844 1.00 43.69 169 ILE A C 1
ATOM 1287 O O . ILE A 1 169 ? 32.291 -5.399 -41.923 1.00 43.69 169 ILE A O 1
ATOM 1291 N N . LYS A 1 170 ? 32.433 -5.837 -44.109 1.00 37.44 170 LYS A N 1
ATOM 1292 C CA . LYS A 1 170 ? 32.738 -4.440 -44.475 1.00 37.44 170 LYS A CA 1
ATOM 1293 C C . LYS A 1 170 ? 31.507 -3.533 -44.410 1.00 37.44 170 LYS A C 1
ATOM 1295 O O . LYS A 1 170 ? 31.692 -2.330 -44.228 1.00 37.44 170 LYS A O 1
ATOM 1300 N N . ALA A 1 171 ? 30.286 -4.070 -44.477 1.00 38.94 171 ALA A N 1
ATOM 1301 C CA . ALA A 1 171 ? 29.087 -3.303 -44.135 1.00 38.94 171 ALA A CA 1
ATOM 1302 C C . ALA A 1 171 ? 29.076 -2.974 -42.629 1.00 38.94 171 ALA A C 1
ATOM 1304 O O . ALA A 1 171 ? 29.003 -1.798 -42.266 1.00 38.94 171 ALA A O 1
ATOM 1305 N N . MET A 1 172 ? 29.322 -3.972 -41.767 1.00 39.94 172 MET A N 1
ATOM 1306 C CA . MET A 1 172 ? 29.427 -3.784 -40.307 1.00 39.94 172 MET A CA 1
ATOM 1307 C C . MET A 1 172 ? 30.607 -2.898 -39.866 1.00 39.94 172 MET A C 1
ATOM 1309 O O . MET A 1 172 ? 30.586 -2.338 -38.770 1.00 39.94 172 MET A O 1
ATOM 1313 N N . ARG A 1 173 ? 31.634 -2.675 -40.706 1.00 38.34 173 ARG A N 1
ATOM 1314 C CA . ARG A 1 173 ? 32.692 -1.676 -40.426 1.00 38.34 173 ARG A CA 1
ATOM 1315 C C . ARG A 1 173 ? 32.160 -0.238 -40.290 1.00 38.34 173 ARG A C 1
ATOM 1317 O O . ARG A 1 173 ? 32.898 0.610 -39.788 1.00 38.34 173 ARG A O 1
ATOM 1324 N N . ARG A 1 174 ? 30.925 0.058 -40.720 1.00 38.16 174 ARG A N 1
ATOM 1325 C CA . ARG A 1 174 ? 30.260 1.355 -40.484 1.00 38.16 174 ARG A CA 1
ATOM 1326 C C . ARG A 1 174 ? 29.488 1.425 -39.160 1.00 38.16 174 ARG A C 1
ATOM 1328 O O . ARG A 1 174 ? 29.188 2.532 -38.717 1.00 38.16 174 ARG A O 1
ATOM 1335 N N . ASP A 1 175 ? 29.245 0.299 -38.490 1.00 38.41 175 ASP A N 1
ATOM 1336 C CA . ASP A 1 175 ? 28.454 0.260 -37.259 1.00 38.41 175 ASP A CA 1
ATOM 1337 C C . ASP A 1 175 ? 29.290 0.675 -36.038 1.00 38.41 175 ASP A C 1
ATOM 1339 O O . ASP A 1 175 ? 30.023 -0.101 -35.412 1.00 38.41 175 ASP A O 1
ATOM 1343 N N . LYS A 1 176 ? 29.145 1.948 -35.660 1.00 38.06 176 LYS A N 1
ATOM 1344 C CA . LYS A 1 176 ? 29.668 2.524 -34.408 1.00 38.06 176 LYS A CA 1
ATOM 1345 C C . LYS A 1 176 ? 28.877 2.087 -33.152 1.00 38.06 176 LYS A C 1
ATOM 1347 O O . LYS A 1 176 ? 29.157 2.570 -32.063 1.00 38.06 176 LYS A O 1
ATOM 1352 N N . ALA A 1 177 ? 27.902 1.189 -33.279 1.00 38.69 177 ALA A N 1
ATOM 1353 C CA . ALA A 1 177 ? 26.639 1.294 -32.543 1.00 38.69 177 ALA A CA 1
ATOM 1354 C C . ALA A 1 177 ? 26.584 0.814 -31.071 1.00 38.69 177 ALA A C 1
ATOM 1356 O O . ALA A 1 177 ? 25.607 1.113 -30.400 1.00 38.69 177 ALA A O 1
ATOM 1357 N N . LEU A 1 178 ? 27.619 0.157 -30.529 1.00 39.12 178 LEU A N 1
ATOM 1358 C CA . LEU A 1 178 ? 27.752 -0.092 -29.071 1.00 39.12 178 LEU A CA 1
ATOM 1359 C C . LEU A 1 178 ? 28.842 0.763 -28.407 1.00 39.12 178 LEU A C 1
ATOM 1361 O O . LEU A 1 178 ? 29.080 0.669 -27.202 1.00 39.12 178 LEU A O 1
ATOM 1365 N N . ALA A 1 179 ? 29.544 1.583 -29.189 1.00 39.09 179 ALA A N 1
ATOM 1366 C CA . ALA A 1 179 ? 30.400 2.609 -28.636 1.00 39.09 179 ALA A CA 1
ATOM 1367 C C . ALA A 1 179 ? 29.546 3.855 -28.414 1.00 39.09 179 ALA A C 1
ATOM 1369 O O . ALA A 1 179 ? 29.085 4.454 -29.385 1.00 39.09 179 ALA A O 1
ATOM 1370 N N . LEU A 1 180 ? 29.383 4.280 -27.157 1.00 47.72 180 LEU A N 1
ATOM 1371 C CA . LEU A 1 180 ? 28.841 5.604 -26.850 1.00 47.72 180 LEU A CA 1
ATOM 1372 C C . LEU A 1 180 ? 29.882 6.680 -27.214 1.00 47.72 180 LEU A C 1
ATOM 1374 O O . LEU A 1 180 ? 30.521 7.298 -26.365 1.00 47.72 180 LEU A O 1
ATOM 1378 N N . ASP A 1 181 ? 30.090 6.854 -28.516 1.00 58.00 181 ASP A N 1
ATOM 1379 C CA . ASP A 1 181 ? 30.909 7.899 -29.103 1.00 58.00 181 ASP A CA 1
ATOM 1380 C C . ASP A 1 181 ? 30.109 9.204 -29.048 1.00 58.00 181 ASP A C 1
ATOM 1382 O O . ASP A 1 181 ? 29.300 9.499 -29.932 1.00 58.00 181 ASP A O 1
ATOM 1386 N N . ILE A 1 182 ? 30.323 9.978 -27.979 1.00 54.22 182 ILE A N 1
ATOM 1387 C CA . ILE A 1 182 ? 29.632 11.255 -27.740 1.00 54.22 182 ILE A CA 1
ATOM 1388 C C . ILE A 1 182 ? 29.882 12.277 -28.860 1.00 54.22 182 ILE A C 1
ATOM 1390 O O . ILE A 1 182 ? 29.163 13.263 -28.952 1.00 54.22 182 ILE A O 1
ATOM 1394 N N . THR A 1 183 ? 30.884 12.041 -29.718 1.00 53.97 183 THR A N 1
ATOM 1395 C CA . THR A 1 183 ? 31.190 12.871 -30.893 1.00 53.97 183 THR A CA 1
ATOM 1396 C C . THR A 1 183 ? 30.310 12.546 -32.109 1.00 53.97 183 THR A C 1
ATOM 1398 O O . THR A 1 183 ? 30.515 13.094 -33.189 1.00 53.97 183 THR A O 1
ATOM 1401 N N . THR A 1 184 ? 29.319 11.662 -31.949 1.00 66.69 184 THR A N 1
ATOM 1402 C CA . THR A 1 184 ? 28.286 11.366 -32.954 1.00 66.69 184 THR A CA 1
ATOM 1403 C C . THR A 1 184 ? 26.939 11.966 -32.570 1.00 66.69 184 THR A C 1
ATOM 1405 O O . THR A 1 184 ? 26.610 12.071 -31.385 1.00 66.69 184 THR A O 1
ATOM 1408 N N . ASP A 1 185 ? 26.114 12.303 -33.565 1.00 65.88 185 ASP A N 1
ATOM 1409 C CA . ASP A 1 185 ? 24.760 12.830 -33.334 1.00 65.88 185 ASP A CA 1
ATOM 1410 C C . ASP A 1 185 ? 23.896 11.837 -32.535 1.00 65.88 185 ASP A C 1
ATOM 1412 O O . ASP A 1 185 ? 23.116 12.230 -31.675 1.00 65.88 185 ASP A O 1
ATOM 1416 N N . VAL A 1 186 ? 24.096 10.528 -32.745 1.00 66.69 186 VAL A N 1
ATOM 1417 C CA . VAL A 1 186 ? 23.418 9.464 -31.983 1.00 66.69 186 VAL A CA 1
ATOM 1418 C C . VAL A 1 186 ? 23.887 9.429 -30.525 1.00 66.69 186 VAL A C 1
ATOM 1420 O O . VAL A 1 186 ? 23.056 9.492 -29.623 1.00 66.69 186 VAL A O 1
ATOM 1423 N N . GLY A 1 187 ? 25.199 9.348 -30.274 1.00 67.62 187 GLY A N 1
ATOM 1424 C CA . GLY A 1 187 ? 25.743 9.237 -28.915 1.00 67.62 187 GLY A CA 1
ATOM 1425 C C . GLY A 1 187 ? 25.491 10.482 -28.060 1.00 67.62 187 GLY A C 1
ATOM 1426 O O . GLY A 1 187 ? 25.157 10.365 -26.882 1.00 67.62 187 GLY A O 1
ATOM 1427 N N . SER A 1 188 ? 25.588 11.672 -28.660 1.00 74.00 188 SER A N 1
ATOM 1428 C CA . SER A 1 188 ? 25.260 12.937 -27.990 1.00 74.00 188 SER A CA 1
ATOM 1429 C C . SER A 1 188 ? 23.763 13.069 -27.682 1.00 74.00 188 SER A C 1
ATOM 1431 O O . SER A 1 188 ? 23.413 13.478 -26.576 1.00 74.00 188 SER A O 1
ATOM 1433 N N . ARG A 1 189 ? 22.872 12.658 -28.598 1.00 78.50 189 ARG A N 1
ATOM 1434 C CA . ARG A 1 189 ? 21.418 12.656 -28.364 1.00 78.50 189 ARG A CA 1
ATOM 1435 C C . ARG A 1 189 ? 20.999 11.661 -27.276 1.00 78.50 189 ARG A C 1
ATOM 1437 O O . ARG A 1 189 ? 20.197 12.018 -26.420 1.00 78.50 189 ARG A O 1
ATOM 1444 N N . LEU A 1 190 ? 21.575 10.454 -27.257 1.00 74.25 190 LEU A N 1
ATOM 1445 C CA . LEU A 1 190 ? 21.306 9.445 -26.220 1.00 74.25 190 LEU A CA 1
ATOM 1446 C C . LEU A 1 190 ? 21.662 9.942 -24.809 1.00 74.25 190 LEU A C 1
ATOM 1448 O O . LEU A 1 190 ? 20.920 9.681 -23.862 1.00 74.25 190 LEU A O 1
ATOM 1452 N N . LEU A 1 191 ? 22.774 10.673 -24.666 1.00 80.12 191 LEU A N 1
ATOM 1453 C CA . LEU A 1 191 ? 23.150 11.302 -23.396 1.00 80.12 191 LEU A CA 1
ATOM 1454 C C . LEU A 1 191 ? 22.247 12.483 -23.033 1.00 80.12 191 LEU A C 1
ATOM 1456 O O . LEU A 1 191 ? 21.858 12.599 -21.873 1.00 80.12 191 LEU A O 1
ATOM 1460 N N . LEU A 1 192 ? 21.872 13.323 -24.003 1.00 85.12 192 LEU A N 1
ATOM 1461 C CA . LEU A 1 192 ? 20.923 14.411 -23.765 1.00 85.12 192 LEU A CA 1
ATOM 1462 C C . LEU A 1 192 ? 19.569 13.876 -23.274 1.00 85.12 192 LEU A C 1
ATOM 1464 O O . LEU A 1 192 ? 19.007 14.412 -22.323 1.00 85.12 192 LEU A O 1
ATOM 1468 N N . GLU A 1 193 ? 19.073 12.786 -23.858 1.00 83.31 193 GLU A N 1
ATOM 1469 C CA . GLU A 1 193 ? 17.856 12.120 -23.387 1.00 83.31 193 GLU A CA 1
ATOM 1470 C C . GLU A 1 193 ? 17.982 11.620 -21.956 1.00 83.31 193 GLU A C 1
ATOM 1472 O O . GLU A 1 193 ? 17.064 11.841 -21.173 1.00 83.31 193 GLU A O 1
ATOM 1477 N N . ALA A 1 194 ? 19.111 11.009 -21.582 1.00 83.94 194 ALA A N 1
ATOM 1478 C CA . ALA A 1 194 ? 19.359 10.624 -20.195 1.00 83.94 194 ALA A CA 1
ATOM 1479 C C . ALA A 1 194 ? 19.341 11.848 -19.260 1.00 83.94 194 ALA A C 1
ATOM 1481 O O . ALA A 1 194 ? 18.704 11.811 -18.214 1.00 83.94 194 ALA A O 1
ATOM 1482 N N . PHE A 1 195 ? 19.957 12.965 -19.657 1.00 89.31 195 PHE A N 1
ATOM 1483 C CA . PHE A 1 195 ? 19.989 14.196 -18.858 1.00 89.31 195 PHE A CA 1
ATOM 1484 C C . PHE A 1 195 ? 18.589 14.798 -18.653 1.00 89.31 195 PHE A C 1
ATOM 1486 O O . PHE A 1 195 ? 18.248 15.176 -17.533 1.00 89.31 195 PHE A O 1
ATOM 1493 N N . LEU A 1 196 ? 17.772 14.850 -19.709 1.00 87.62 196 LEU A N 1
ATOM 1494 C CA . LEU A 1 196 ? 16.381 15.315 -19.657 1.00 87.62 196 LEU A CA 1
ATOM 1495 C C . LEU A 1 196 ? 15.482 14.353 -18.855 1.00 87.62 196 LEU A C 1
ATOM 1497 O O . LEU A 1 196 ? 14.641 14.804 -18.083 1.00 87.62 196 LEU A O 1
ATOM 1501 N N . SER A 1 197 ? 15.717 13.042 -18.964 1.00 87.00 197 SER A N 1
ATOM 1502 C CA . SER A 1 197 ? 15.065 12.004 -18.146 1.00 87.00 197 SER A CA 1
ATOM 1503 C C . SER A 1 197 ? 15.345 12.225 -16.653 1.00 87.00 197 SER A C 1
ATOM 1505 O O . SER A 1 197 ? 14.429 12.260 -15.836 1.00 87.00 197 SER A O 1
ATOM 1507 N N . TYR A 1 198 ? 16.603 12.498 -16.283 1.00 92.12 198 TYR A N 1
ATOM 1508 C CA . TYR A 1 198 ? 16.970 12.818 -14.899 1.00 92.12 198 TYR A CA 1
ATOM 1509 C C . TYR A 1 198 ? 16.366 14.142 -14.411 1.00 92.12 198 TYR A C 1
ATOM 1511 O O . TYR A 1 198 ? 16.024 14.248 -13.235 1.00 92.12 198 TYR A O 1
ATOM 1519 N N . GLU A 1 199 ? 16.216 15.147 -15.280 1.00 90.44 199 GLU A N 1
ATOM 1520 C CA . GLU A 1 199 ? 15.510 16.395 -14.953 1.00 90.44 199 GLU A CA 1
ATOM 1521 C C . GLU A 1 199 ? 14.016 16.150 -14.677 1.00 90.44 199 GLU A C 1
ATOM 1523 O O . GLU A 1 199 ? 13.482 16.669 -13.694 1.00 90.44 199 GLU A O 1
ATOM 1528 N N . GLN A 1 200 ? 13.368 15.299 -15.477 1.00 87.00 200 GLN A N 1
ATOM 1529 C CA . GLN A 1 200 ? 11.971 14.900 -15.303 1.00 87.00 200 GLN A CA 1
ATOM 1530 C C . GLN A 1 200 ? 11.751 14.068 -14.023 1.00 87.00 200 GLN A C 1
ATOM 1532 O O . GLN A 1 200 ? 10.875 14.401 -13.225 1.00 87.00 200 GLN A O 1
ATOM 1537 N N . ASP A 1 201 ? 12.574 13.047 -13.766 1.00 90.69 201 ASP A N 1
ATOM 1538 C CA . ASP A 1 201 ? 12.531 12.238 -12.536 1.00 90.69 201 ASP A CA 1
ATOM 1539 C C . ASP A 1 201 ? 12.784 13.106 -11.285 1.00 90.69 201 ASP A C 1
ATOM 1541 O O . ASP A 1 201 ? 12.042 13.044 -10.300 1.00 90.69 201 ASP A O 1
ATOM 1545 N N . TYR A 1 202 ? 13.766 14.017 -11.342 1.00 93.94 202 TYR A N 1
ATOM 1546 C CA . TYR A 1 202 ? 14.029 14.938 -10.234 1.00 93.94 202 TYR A CA 1
ATOM 1547 C C . TYR A 1 202 ? 12.904 15.957 -10.011 1.00 93.94 202 TYR A C 1
ATOM 1549 O O . TYR A 1 202 ? 12.681 16.364 -8.869 1.00 93.94 202 TYR A O 1
ATOM 1557 N N . LYS A 1 203 ? 12.160 16.361 -11.051 1.00 90.75 203 LYS A N 1
ATOM 1558 C CA . LYS A 1 203 ? 10.990 17.244 -10.905 1.00 90.75 203 LYS A CA 1
ATOM 1559 C C . LYS A 1 203 ? 9.936 16.611 -9.991 1.00 90.75 203 LYS A C 1
ATOM 1561 O O . LYS A 1 203 ? 9.453 17.279 -9.077 1.00 90.75 203 LYS A O 1
ATOM 1566 N N . TRP A 1 204 ? 9.621 15.329 -10.184 1.00 88.00 204 TRP A N 1
ATOM 1567 C CA . TRP A 1 204 ? 8.669 14.601 -9.337 1.00 88.00 204 TRP A CA 1
ATOM 1568 C C . TRP A 1 204 ? 9.160 14.452 -7.894 1.00 88.00 204 TRP A C 1
ATOM 1570 O O . TRP A 1 204 ? 8.397 14.701 -6.957 1.00 88.00 204 TRP A O 1
ATOM 1580 N N . ILE A 1 205 ? 10.447 14.134 -7.715 1.00 93.38 205 ILE A N 1
ATOM 1581 C CA . ILE A 1 205 ? 11.092 14.025 -6.397 1.00 93.38 205 ILE A CA 1
ATOM 1582 C C . ILE A 1 205 ? 11.058 15.366 -5.652 1.00 93.38 205 ILE A C 1
ATOM 1584 O O . ILE A 1 205 ? 10.651 15.436 -4.492 1.00 93.38 205 ILE A O 1
ATOM 1588 N N . LYS A 1 206 ? 11.437 16.456 -6.327 1.00 92.75 206 LYS A N 1
ATOM 1589 C CA . LYS A 1 206 ? 11.436 17.822 -5.783 1.00 92.75 206 LYS A CA 1
ATOM 1590 C C . LYS A 1 206 ? 10.032 18.298 -5.401 1.00 92.75 206 LYS A C 1
ATOM 1592 O O . LYS A 1 206 ? 9.886 19.022 -4.420 1.00 92.75 206 LYS A O 1
ATOM 1597 N N . ASN A 1 207 ? 9.017 17.878 -6.154 1.00 89.69 207 ASN A N 1
ATOM 1598 C CA . ASN A 1 207 ? 7.611 18.162 -5.869 1.00 89.69 207 ASN A CA 1
ATOM 1599 C C . ASN A 1 207 ? 7.014 17.245 -4.781 1.00 89.69 207 ASN A C 1
ATOM 1601 O O . ASN A 1 207 ? 5.847 17.404 -4.434 1.00 89.69 207 ASN A O 1
ATOM 1605 N N . GLY A 1 208 ? 7.792 16.304 -4.232 1.00 90.94 208 GLY A N 1
ATOM 1606 C CA . GLY A 1 208 ? 7.371 15.424 -3.141 1.00 90.94 208 GLY A CA 1
ATOM 1607 C C . GLY A 1 208 ? 6.443 14.280 -3.555 1.00 90.94 208 GLY A C 1
ATOM 1608 O O . GLY A 1 208 ? 5.832 13.673 -2.681 1.00 90.94 208 GLY A O 1
ATOM 1609 N N . VAL A 1 209 ? 6.332 13.974 -4.854 1.00 87.94 209 VAL A N 1
ATOM 1610 C CA . VAL A 1 209 ? 5.448 12.901 -5.351 1.00 87.94 209 VAL A CA 1
ATOM 1611 C C . VAL A 1 209 ? 6.007 11.518 -5.016 1.00 87.94 209 VAL A C 1
ATOM 1613 O O . VAL A 1 209 ? 5.250 10.623 -4.657 1.00 87.94 209 VAL A O 1
ATOM 1616 N N . TYR A 1 210 ? 7.329 11.347 -5.071 1.00 93.38 210 TYR A N 1
ATOM 1617 C CA . TYR A 1 210 ? 8.030 10.166 -4.562 1.00 93.38 210 TYR A CA 1
ATOM 1618 C C . TYR A 1 210 ? 9.443 10.528 -4.075 1.00 93.38 210 TYR A C 1
ATOM 1620 O O . TYR A 1 210 ? 9.920 11.649 -4.241 1.00 93.38 210 TYR A O 1
ATOM 1628 N N . ARG A 1 211 ? 10.108 9.589 -3.400 1.00 92.69 211 ARG A N 1
ATOM 1629 C CA . ARG A 1 211 ? 11.423 9.759 -2.764 1.00 92.69 211 ARG A CA 1
ATOM 1630 C C . ARG A 1 211 ? 12.569 9.565 -3.754 1.00 92.69 211 ARG A C 1
ATOM 1632 O O . ARG A 1 211 ? 12.432 8.854 -4.746 1.00 92.69 211 ARG A O 1
ATOM 1639 N N . GLU A 1 212 ? 13.737 10.124 -3.430 1.00 93.25 212 GLU A N 1
ATOM 1640 C CA . GLU A 1 212 ? 14.980 9.764 -4.124 1.00 93.25 212 GLU A CA 1
ATOM 1641 C C . GLU A 1 212 ? 15.226 8.241 -4.092 1.00 93.25 212 GLU A C 1
ATOM 1643 O O . GLU A 1 212 ? 14.973 7.613 -3.059 1.00 93.25 212 GLU A O 1
ATOM 1648 N N . PRO A 1 213 ? 15.783 7.642 -5.164 1.00 92.69 213 PRO A N 1
ATOM 1649 C CA . PRO A 1 213 ? 16.038 6.205 -5.220 1.00 92.69 213 PRO A CA 1
ATOM 1650 C C . PRO A 1 213 ? 16.965 5.732 -4.095 1.00 92.69 213 PRO A C 1
ATOM 1652 O O . PRO A 1 213 ? 18.129 6.135 -4.001 1.00 92.69 213 PRO A O 1
ATOM 1655 N N . TRP A 1 214 ? 16.455 4.834 -3.251 1.00 92.12 214 TRP A N 1
ATOM 1656 C CA . TRP A 1 214 ? 17.170 4.294 -2.089 1.00 92.12 214 TRP A CA 1
ATOM 1657 C C . TRP A 1 214 ? 18.482 3.569 -2.456 1.00 92.12 214 TRP A C 1
ATOM 1659 O O . TRP A 1 214 ? 19.415 3.498 -1.645 1.00 92.12 214 TRP A O 1
ATOM 1669 N N . ASP A 1 215 ? 18.566 3.053 -3.685 1.00 90.06 215 ASP A N 1
ATOM 1670 C CA . ASP A 1 215 ? 19.698 2.297 -4.213 1.00 90.06 215 ASP A CA 1
ATOM 1671 C C . ASP A 1 215 ? 20.841 3.173 -4.761 1.00 90.06 215 ASP A C 1
ATOM 1673 O O . ASP A 1 215 ? 21.963 2.685 -4.933 1.00 90.06 215 ASP A O 1
ATOM 1677 N N . MET A 1 216 ? 20.597 4.478 -4.922 1.00 86.19 216 MET A N 1
ATOM 1678 C CA . MET A 1 216 ? 21.563 5.499 -5.346 1.00 86.19 216 MET A CA 1
ATOM 1679 C C . MET A 1 216 ? 22.336 6.106 -4.159 1.00 86.19 216 MET A C 1
ATOM 1681 O O . MET A 1 216 ? 22.694 7.285 -4.160 1.00 86.19 216 MET A O 1
ATOM 1685 N N . THR A 1 217 ? 22.604 5.311 -3.119 1.00 83.12 217 THR A N 1
ATOM 1686 C CA . THR A 1 217 ? 23.413 5.708 -1.954 1.00 83.12 217 THR A CA 1
ATOM 1687 C C . THR A 1 217 ? 24.756 4.973 -1.940 1.00 83.12 217 THR A C 1
ATOM 1689 O O . THR A 1 217 ? 24.836 3.804 -2.302 1.00 83.12 217 THR A O 1
ATOM 1692 N N . LEU A 1 218 ? 25.835 5.617 -1.474 1.00 79.81 218 LEU A N 1
ATOM 1693 C CA . LEU A 1 218 ? 27.177 4.998 -1.436 1.00 79.81 218 LEU A CA 1
ATOM 1694 C C . LEU A 1 218 ? 27.266 3.758 -0.523 1.00 79.81 218 LEU A C 1
ATOM 1696 O O . LEU A 1 218 ? 28.167 2.938 -0.676 1.00 79.81 218 LEU A O 1
ATOM 1700 N N . ALA A 1 219 ? 26.331 3.606 0.420 1.00 82.25 219 ALA A N 1
ATOM 1701 C CA . ALA A 1 219 ? 26.220 2.427 1.280 1.00 82.25 219 ALA A CA 1
ATOM 1702 C C . ALA A 1 219 ? 25.501 1.241 0.605 1.00 82.25 219 ALA A C 1
ATOM 1704 O O . ALA A 1 219 ? 25.485 0.136 1.151 1.00 82.25 219 ALA A O 1
ATOM 1705 N N . HIS A 1 220 ? 24.878 1.458 -0.555 1.00 90.69 220 HIS A N 1
ATOM 1706 C CA . HIS A 1 220 ? 24.109 0.447 -1.262 1.00 90.69 220 HIS A CA 1
ATOM 1707 C C . HIS A 1 220 ? 25.014 -0.530 -2.028 1.00 90.69 220 HIS A C 1
ATOM 1709 O O . HIS A 1 220 ? 26.028 -0.145 -2.613 1.00 90.69 220 HIS A O 1
ATOM 1715 N N . ARG A 1 221 ? 24.630 -1.814 -2.095 1.00 89.50 221 ARG A N 1
ATOM 1716 C CA . ARG A 1 221 ? 25.444 -2.870 -2.734 1.00 89.50 221 ARG A CA 1
ATOM 1717 C C . ARG A 1 221 ? 25.790 -2.603 -4.207 1.00 89.50 221 ARG A C 1
ATOM 1719 O O . ARG A 1 221 ? 26.814 -3.099 -4.667 1.00 89.50 221 ARG A O 1
ATOM 1726 N N . GLN A 1 222 ? 24.983 -1.822 -4.934 1.00 86.00 222 GLN A N 1
ATOM 1727 C CA . GLN A 1 222 ? 25.290 -1.442 -6.322 1.00 86.00 222 GLN A CA 1
ATOM 1728 C C . GLN A 1 222 ? 26.535 -0.552 -6.428 1.00 86.00 222 GLN A C 1
ATOM 1730 O O . GLN A 1 222 ? 27.316 -0.744 -7.353 1.00 86.00 222 GLN A O 1
ATOM 1735 N N . ALA A 1 223 ? 26.772 0.335 -5.455 1.00 84.44 223 ALA A N 1
ATOM 1736 C CA . ALA A 1 223 ? 27.955 1.197 -5.404 1.00 84.44 223 ALA A CA 1
ATOM 1737 C C . ALA A 1 223 ? 29.240 0.448 -4.983 1.00 84.44 223 ALA A C 1
ATOM 1739 O O . ALA A 1 223 ? 30.332 1.011 -5.028 1.00 84.44 223 ALA A O 1
ATOM 1740 N N . SER A 1 224 ? 29.143 -0.826 -4.577 1.00 88.25 224 SER A N 1
ATOM 1741 C CA . SER A 1 224 ? 30.309 -1.621 -4.185 1.00 88.25 224 SER A CA 1
ATOM 1742 C C . SER A 1 224 ? 31.221 -1.905 -5.390 1.00 88.25 224 SER A C 1
ATOM 1744 O O . SER A 1 224 ? 30.763 -2.535 -6.349 1.00 88.25 224 SER A O 1
ATOM 1746 N N . PRO A 1 225 ? 32.530 -1.581 -5.336 1.00 87.38 225 PRO A N 1
ATOM 1747 C CA . PRO A 1 225 ? 33.466 -1.886 -6.422 1.00 87.38 225 PRO A CA 1
ATOM 1748 C C . PRO A 1 225 ? 33.500 -3.375 -6.799 1.00 87.38 225 PRO A C 1
ATOM 1750 O O . PRO A 1 225 ? 33.588 -3.723 -7.975 1.00 87.38 225 PRO A O 1
ATOM 1753 N N . ALA A 1 226 ? 33.358 -4.268 -5.813 1.00 87.00 226 ALA A N 1
ATOM 1754 C CA . ALA A 1 226 ? 33.304 -5.711 -6.043 1.00 87.00 226 ALA A CA 1
ATOM 1755 C C . ALA A 1 226 ? 32.029 -6.150 -6.788 1.00 87.00 226 ALA A C 1
ATOM 1757 O O . ALA A 1 226 ? 32.067 -7.120 -7.547 1.00 87.00 226 ALA A O 1
ATOM 1758 N N . ASN A 1 227 ? 30.910 -5.442 -6.595 1.00 88.81 227 ASN A N 1
ATOM 1759 C CA . ASN A 1 227 ? 29.680 -5.673 -7.348 1.00 88.81 227 ASN A CA 1
ATOM 1760 C C . ASN A 1 227 ? 29.792 -5.115 -8.773 1.00 88.81 227 ASN A C 1
ATOM 1762 O O . ASN A 1 227 ? 29.492 -5.841 -9.716 1.00 88.81 227 ASN A O 1
ATOM 1766 N N . LEU A 1 228 ? 30.291 -3.884 -8.939 1.00 89.31 228 LEU A N 1
ATOM 1767 C CA . LEU A 1 228 ? 30.486 -3.253 -10.252 1.00 89.31 228 LEU A CA 1
ATOM 1768 C C . LEU A 1 228 ? 31.375 -4.110 -11.169 1.00 89.31 228 LEU A C 1
ATOM 1770 O O . LEU A 1 228 ? 30.978 -4.425 -12.288 1.00 89.31 228 LEU A O 1
ATOM 1774 N N . VAL A 1 229 ? 32.531 -4.578 -10.679 1.00 88.88 229 VAL A N 1
ATOM 1775 C CA . VAL A 1 229 ? 33.428 -5.463 -11.451 1.00 88.88 229 VAL A CA 1
ATOM 1776 C C . VAL A 1 229 ? 32.756 -6.800 -11.788 1.00 88.88 229 VAL A C 1
ATOM 1778 O O . VAL A 1 229 ? 32.891 -7.296 -12.908 1.00 88.88 229 VAL A O 1
ATOM 1781 N N . ARG A 1 230 ? 32.000 -7.383 -10.846 1.00 91.38 230 ARG A N 1
ATOM 1782 C CA . ARG A 1 230 ? 31.265 -8.640 -11.065 1.00 91.38 230 ARG A CA 1
ATOM 1783 C C . ARG A 1 230 ? 30.191 -8.487 -12.142 1.00 91.38 230 ARG A C 1
ATOM 1785 O O . ARG A 1 230 ? 30.088 -9.362 -12.998 1.00 91.38 230 ARG A O 1
ATOM 1792 N N . GLN A 1 231 ? 29.427 -7.396 -12.114 1.00 91.44 231 GLN A N 1
ATOM 1793 C CA . GLN A 1 231 ? 28.368 -7.141 -13.087 1.00 91.44 231 GLN A CA 1
ATOM 1794 C C . GLN A 1 231 ? 28.923 -6.804 -14.470 1.00 91.44 231 GLN A C 1
ATOM 1796 O O . GLN A 1 231 ? 28.514 -7.438 -15.439 1.00 91.44 231 GLN A O 1
ATOM 1801 N N . SER A 1 232 ? 29.949 -5.953 -14.566 1.00 90.62 232 SER A N 1
ATOM 1802 C CA . SER A 1 232 ? 30.670 -5.726 -15.827 1.00 90.62 232 SER A CA 1
ATOM 1803 C C . SER A 1 232 ? 31.207 -7.035 -16.420 1.00 90.62 232 SER A C 1
ATOM 1805 O O . SER A 1 232 ? 31.052 -7.282 -17.612 1.00 90.62 232 SER A O 1
ATOM 1807 N N . SER A 1 233 ? 31.790 -7.922 -15.602 1.00 90.19 233 SER A N 1
ATOM 1808 C CA . SER A 1 233 ? 32.301 -9.212 -16.087 1.00 90.19 233 SER A CA 1
ATOM 1809 C C . SER A 1 233 ? 31.206 -10.188 -16.532 1.00 90.19 233 SER A C 1
ATOM 1811 O O . SER A 1 233 ? 31.483 -11.028 -17.390 1.00 90.19 233 SER A O 1
ATOM 1813 N N . ARG A 1 234 ? 30.006 -10.129 -15.942 1.00 90.62 234 ARG A N 1
ATOM 1814 C CA . ARG A 1 234 ? 28.844 -10.920 -16.378 1.00 90.62 234 ARG A CA 1
ATOM 1815 C C . ARG A 1 234 ? 28.299 -10.381 -17.695 1.00 90.62 234 ARG A C 1
ATOM 1817 O O . ARG A 1 234 ? 28.203 -11.142 -18.652 1.00 90.62 234 ARG A O 1
ATOM 1824 N N . PHE A 1 235 ? 28.056 -9.073 -17.764 1.00 90.00 235 PHE A N 1
ATOM 1825 C CA . PHE A 1 235 ? 27.570 -8.404 -18.968 1.00 90.00 235 PHE A CA 1
ATOM 1826 C C . PHE A 1 235 ? 28.498 -8.628 -20.166 1.00 90.00 235 PHE A C 1
ATOM 1828 O O . PHE A 1 235 ? 28.047 -9.082 -21.208 1.00 90.00 235 PHE A O 1
ATOM 1835 N N . VAL A 1 236 ? 29.809 -8.407 -20.013 1.00 86.88 236 VAL A N 1
ATOM 1836 C CA . VAL A 1 236 ? 30.776 -8.609 -21.109 1.00 86.88 236 VAL A CA 1
ATOM 1837 C C . VAL A 1 236 ? 30.799 -10.064 -21.595 1.00 86.88 236 VAL A C 1
ATOM 1839 O O . VAL A 1 236 ? 31.021 -10.299 -22.780 1.00 86.88 236 VAL A O 1
ATOM 1842 N N . ARG A 1 237 ? 30.545 -11.047 -20.719 1.00 87.25 237 ARG A N 1
ATOM 1843 C CA . ARG A 1 237 ? 30.429 -12.457 -21.123 1.00 87.25 237 ARG A CA 1
ATOM 1844 C C . ARG A 1 237 ? 29.165 -12.702 -21.949 1.00 87.25 237 ARG A C 1
ATOM 1846 O O . ARG A 1 237 ? 29.266 -13.333 -22.996 1.00 87.25 237 ARG A O 1
ATOM 1853 N N . GLU A 1 238 ? 28.017 -12.208 -21.491 1.00 86.50 238 GLU A N 1
ATOM 1854 C CA . GLU A 1 238 ? 26.739 -12.387 -22.192 1.00 86.50 238 GLU A CA 1
ATOM 1855 C C . GLU A 1 238 ? 26.725 -11.638 -23.531 1.00 86.50 238 GLU A C 1
ATOM 1857 O O . GLU A 1 238 ? 26.376 -12.220 -24.554 1.00 86.50 238 GLU A O 1
ATOM 1862 N N . ALA A 1 239 ? 27.231 -10.400 -23.566 1.00 80.94 239 ALA A N 1
ATOM 1863 C CA . ALA A 1 239 ? 27.312 -9.575 -24.770 1.00 80.94 239 ALA A CA 1
ATOM 1864 C C . ALA A 1 239 ? 28.061 -10.262 -25.928 1.00 80.94 239 ALA A C 1
ATOM 1866 O O . ALA A 1 239 ? 27.650 -10.127 -27.077 1.00 80.94 239 ALA A O 1
ATOM 1867 N N . ILE A 1 240 ? 29.118 -11.041 -25.654 1.00 78.75 240 ILE A N 1
ATOM 1868 C CA . ILE A 1 240 ? 29.813 -11.830 -26.690 1.00 78.75 240 ILE A CA 1
ATOM 1869 C C . ILE A 1 240 ? 28.868 -12.870 -27.315 1.00 78.75 240 ILE A C 1
ATOM 1871 O O . ILE A 1 240 ? 28.860 -13.031 -28.536 1.00 78.75 240 ILE A O 1
ATOM 1875 N N . GLY A 1 241 ? 28.069 -13.560 -26.494 1.00 78.38 241 GLY A N 1
ATOM 1876 C CA . GLY A 1 241 ? 27.094 -14.550 -26.954 1.00 78.38 241 GLY A CA 1
ATOM 1877 C C . GLY A 1 241 ? 25.944 -13.913 -27.730 1.00 78.38 241 GLY A C 1
ATOM 1878 O O . GLY A 1 241 ? 25.638 -14.346 -28.841 1.00 78.38 241 GLY A O 1
ATOM 1879 N N . THR A 1 242 ? 25.351 -12.853 -27.181 1.00 77.31 242 THR A N 1
ATOM 1880 C CA . THR A 1 242 ? 24.202 -12.146 -27.766 1.00 77.31 242 THR A CA 1
ATOM 1881 C C . THR A 1 242 ? 24.554 -11.494 -29.100 1.00 77.31 242 THR A C 1
ATOM 1883 O O . THR A 1 242 ? 23.848 -11.703 -30.085 1.00 77.31 242 THR A O 1
ATOM 1886 N N . LEU A 1 243 ? 25.685 -10.783 -29.188 1.00 75.00 243 LEU A N 1
ATOM 1887 C CA . LEU A 1 243 ? 26.146 -10.182 -30.445 1.00 75.00 243 LEU A CA 1
ATOM 1888 C C . LEU A 1 243 ? 26.512 -11.247 -31.493 1.00 75.00 243 LEU A C 1
ATOM 1890 O O . LEU A 1 243 ? 26.237 -11.054 -32.676 1.00 75.00 243 LEU A O 1
ATOM 1894 N N . GLY A 1 244 ? 27.055 -12.395 -31.069 1.00 73.31 244 GLY A N 1
ATOM 1895 C CA . GLY A 1 244 ? 27.322 -13.534 -31.951 1.00 73.31 244 GLY A CA 1
ATOM 1896 C C . GLY A 1 244 ? 26.048 -14.135 -32.547 1.00 73.31 244 GLY A C 1
ATOM 1897 O O . GLY A 1 244 ? 25.954 -14.265 -33.766 1.00 73.31 244 GLY A O 1
ATOM 1898 N N . ARG A 1 245 ? 25.046 -14.425 -31.706 1.00 78.62 245 ARG A N 1
ATOM 1899 C CA . ARG A 1 245 ? 23.724 -14.931 -32.126 1.00 78.62 245 ARG A CA 1
ATOM 1900 C C . ARG A 1 245 ? 22.979 -13.943 -33.019 1.00 78.62 245 ARG A C 1
ATOM 1902 O O . ARG A 1 245 ? 22.379 -14.341 -34.011 1.00 78.62 245 ARG A O 1
ATOM 1909 N N . ARG A 1 246 ? 23.064 -12.646 -32.718 1.00 72.38 246 ARG A N 1
ATOM 1910 C CA . ARG A 1 246 ? 22.484 -11.582 -33.546 1.00 72.38 246 ARG A CA 1
ATOM 1911 C C . ARG A 1 246 ? 23.179 -11.441 -34.904 1.00 72.38 246 ARG A C 1
ATOM 1913 O O . ARG A 1 246 ? 22.515 -11.162 -35.895 1.00 72.38 246 ARG A O 1
ATOM 1920 N N . SER A 1 247 ? 24.499 -11.639 -34.956 1.00 70.00 247 SER A N 1
ATOM 1921 C CA . SER A 1 247 ? 25.284 -11.631 -36.199 1.00 70.00 247 SER A CA 1
ATOM 1922 C C . SER A 1 247 ? 24.942 -12.811 -37.117 1.00 70.00 247 SER A C 1
ATOM 1924 O O . SER A 1 247 ? 24.973 -12.650 -38.335 1.00 70.00 247 SER A O 1
ATOM 1926 N N . THR A 1 248 ? 24.609 -13.982 -36.561 1.00 75.88 248 THR A N 1
ATOM 1927 C CA . THR A 1 248 ? 24.219 -15.172 -37.338 1.00 75.88 248 THR A CA 1
ATOM 1928 C C . THR A 1 248 ? 22.727 -15.221 -37.665 1.00 75.88 248 THR A C 1
ATOM 1930 O O . THR A 1 248 ? 22.367 -15.664 -38.754 1.00 75.88 248 THR A O 1
ATOM 1933 N N . GLY A 1 249 ? 21.861 -14.765 -36.755 1.00 69.88 249 GLY A N 1
ATOM 1934 C CA . GLY A 1 249 ? 20.425 -14.558 -36.979 1.00 69.88 249 GLY A CA 1
ATOM 1935 C C . GLY A 1 249 ? 19.617 -15.815 -37.324 1.00 69.88 249 GLY A C 1
ATOM 1936 O O . GLY A 1 249 ? 18.534 -15.696 -37.901 1.00 69.88 249 GLY A O 1
ATOM 1937 N N . THR A 1 250 ? 20.129 -17.015 -37.028 1.00 78.19 250 THR A N 1
ATOM 1938 C CA . THR A 1 250 ? 19.499 -18.271 -37.464 1.00 78.19 250 THR A CA 1
ATOM 1939 C C . THR A 1 250 ? 18.221 -18.578 -36.682 1.00 78.19 250 THR A C 1
ATOM 1941 O O . THR A 1 250 ? 18.065 -18.167 -35.535 1.00 78.19 250 THR A O 1
ATOM 1944 N N . GLU A 1 251 ? 17.319 -19.377 -37.259 1.00 74.88 251 GLU A N 1
ATOM 1945 C CA . GLU A 1 251 ? 16.106 -19.854 -36.567 1.00 74.88 251 GLU A CA 1
ATOM 1946 C C . GLU A 1 251 ? 16.398 -20.688 -35.306 1.00 74.88 251 GLU A C 1
ATOM 1948 O O . GLU A 1 251 ? 15.527 -20.843 -34.451 1.00 74.88 251 GLU A O 1
ATOM 1953 N N . GLU A 1 252 ? 17.614 -21.224 -35.169 1.00 73.75 252 GLU A N 1
ATOM 1954 C CA . GLU A 1 252 ? 18.050 -21.897 -33.946 1.00 73.75 252 GLU A CA 1
ATOM 1955 C C . GLU A 1 252 ? 18.463 -20.883 -32.868 1.00 73.75 252 GLU A C 1
ATOM 1957 O O . GLU A 1 252 ? 18.188 -21.088 -31.690 1.00 73.75 252 GLU A O 1
ATOM 1962 N N . ASP A 1 253 ? 19.084 -19.765 -33.255 1.00 75.06 253 ASP A N 1
ATOM 1963 C CA . ASP A 1 253 ? 19.530 -18.707 -32.336 1.00 75.06 253 ASP A CA 1
ATOM 1964 C C . ASP A 1 253 ? 18.371 -17.887 -31.749 1.00 75.06 253 ASP A C 1
ATOM 1966 O O . ASP A 1 253 ? 18.542 -17.236 -30.720 1.00 75.06 253 ASP A O 1
ATOM 1970 N N . LYS A 1 254 ? 17.190 -17.964 -32.373 1.00 74.19 254 LYS A N 1
ATOM 1971 C CA . LYS A 1 254 ? 15.937 -17.359 -31.900 1.00 74.19 254 LYS A CA 1
ATOM 1972 C C . LYS A 1 254 ? 15.207 -18.183 -30.832 1.00 74.19 254 LYS A C 1
ATOM 1974 O O . LYS A 1 254 ? 14.236 -17.703 -30.256 1.00 74.19 254 LYS A O 1
ATOM 1979 N N . LYS A 1 255 ? 15.625 -19.423 -30.555 1.00 73.62 255 LYS A N 1
ATOM 1980 C CA . LYS A 1 255 ? 14.929 -20.337 -29.628 1.00 73.62 255 LYS A CA 1
ATOM 1981 C C . LYS A 1 255 ? 15.754 -20.603 -28.376 1.00 73.62 255 LYS A C 1
ATOM 1983 O O . LYS A 1 255 ? 16.979 -20.692 -28.439 1.00 73.62 255 LYS A O 1
ATOM 1988 N N . VAL A 1 256 ? 15.087 -20.773 -27.233 1.00 68.56 256 VAL A N 1
ATOM 1989 C CA . VAL A 1 256 ? 15.763 -21.124 -25.974 1.00 68.56 256 VAL A CA 1
ATOM 1990 C C . VAL A 1 256 ? 16.411 -22.508 -26.104 1.00 68.56 256 VAL A C 1
ATOM 1992 O O . VAL A 1 256 ? 15.724 -23.520 -26.241 1.00 68.56 256 VAL A O 1
ATOM 1995 N N . LYS A 1 257 ? 17.750 -22.563 -26.057 1.00 57.91 257 LYS A N 1
ATOM 1996 C CA . LYS A 1 257 ? 18.525 -23.811 -26.227 1.00 57.91 257 LYS A CA 1
ATOM 1997 C C . LYS A 1 257 ? 18.720 -24.603 -24.925 1.00 57.91 257 LYS A C 1
ATOM 1999 O O . LYS A 1 257 ? 19.156 -25.755 -24.972 1.00 57.91 257 LYS A O 1
ATOM 2004 N N . TYR A 1 258 ? 18.437 -24.006 -23.765 1.00 56.00 258 TYR A N 1
ATOM 2005 C CA . TYR A 1 258 ? 18.711 -24.595 -22.453 1.00 56.00 258 TYR A CA 1
ATOM 2006 C C . TYR A 1 258 ? 17.649 -24.209 -21.418 1.00 56.00 258 TYR A C 1
ATOM 2008 O O . TYR A 1 258 ? 17.322 -23.037 -21.270 1.00 56.00 258 TYR A O 1
ATOM 2016 N N . PHE A 1 259 ? 17.156 -25.195 -20.666 1.00 61.34 259 PHE A N 1
ATOM 2017 C CA . PHE A 1 259 ? 16.300 -24.980 -19.499 1.00 61.34 259 PHE A CA 1
ATOM 2018 C C . PHE A 1 259 ? 17.141 -25.212 -18.245 1.00 61.34 259 PHE A C 1
ATOM 2020 O O . PHE A 1 259 ? 17.537 -26.344 -17.959 1.00 61.34 259 PHE A O 1
ATOM 2027 N N . GLY A 1 260 ? 17.439 -24.143 -17.505 1.00 51.69 260 GLY A N 1
ATOM 2028 C CA . GLY A 1 260 ? 18.309 -24.182 -16.333 1.00 51.69 260 GLY A CA 1
ATOM 2029 C C . GLY A 1 260 ? 17.633 -24.751 -15.092 1.00 51.69 260 GLY A C 1
ATOM 2030 O O . GLY A 1 260 ? 17.562 -24.064 -14.084 1.00 51.69 260 GLY A O 1
ATOM 2031 N N . ALA A 1 261 ? 17.116 -25.983 -15.144 1.00 47.22 261 ALA A N 1
ATOM 2032 C CA . ALA A 1 261 ? 16.381 -26.583 -14.031 1.00 47.22 261 ALA A CA 1
ATOM 2033 C C . ALA A 1 261 ? 17.157 -26.451 -12.699 1.00 47.22 261 ALA A C 1
ATOM 2035 O O . ALA A 1 261 ? 18.296 -26.922 -12.629 1.00 47.22 261 ALA A O 1
ATOM 2036 N N . PRO A 1 262 ? 16.558 -25.891 -11.624 1.00 41.38 262 PRO A N 1
ATOM 2037 C CA . PRO A 1 262 ? 17.289 -25.539 -10.398 1.00 41.38 262 PRO A CA 1
ATOM 2038 C C . PRO A 1 262 ? 17.909 -26.748 -9.672 1.00 41.38 262 PRO A C 1
ATOM 2040 O O . PRO A 1 262 ? 18.824 -26.580 -8.876 1.00 41.38 262 PRO A O 1
ATOM 2043 N N . ASN A 1 263 ? 17.455 -27.967 -9.995 1.00 40.00 263 ASN A N 1
ATOM 2044 C CA . ASN A 1 263 ? 17.999 -29.242 -9.510 1.00 40.00 263 ASN A CA 1
ATOM 2045 C C . ASN A 1 263 ? 18.472 -30.182 -10.650 1.00 40.00 263 ASN A C 1
ATOM 2047 O O . ASN A 1 263 ? 18.569 -31.390 -10.451 1.00 40.00 263 ASN A O 1
ATOM 2051 N N . GLY A 1 264 ? 18.732 -29.666 -11.859 1.00 42.94 264 GLY A N 1
ATOM 2052 C CA . GLY A 1 264 ? 19.341 -30.433 -12.960 1.00 42.94 264 GLY A CA 1
ATOM 2053 C C . GLY A 1 264 ? 18.457 -31.484 -13.658 1.00 42.94 264 GLY A C 1
ATOM 2054 O O . GLY A 1 264 ? 18.992 -32.432 -14.230 1.00 42.94 264 GLY A O 1
ATOM 2055 N N . ALA A 1 265 ? 17.125 -31.344 -13.632 1.00 36.81 265 ALA A N 1
ATOM 2056 C CA . ALA A 1 265 ? 16.184 -32.310 -14.217 1.00 36.81 265 ALA A CA 1
ATOM 2057 C C . ALA A 1 265 ? 15.357 -31.745 -15.396 1.00 36.81 265 ALA A C 1
ATOM 2059 O O . ALA A 1 265 ? 14.767 -30.677 -15.285 1.00 36.81 265 ALA A O 1
ATOM 2060 N N . SER A 1 266 ? 15.228 -32.546 -16.466 1.00 41.12 266 SER A N 1
ATOM 2061 C CA . SER A 1 266 ? 14.513 -32.287 -17.739 1.00 41.12 266 SER A CA 1
ATOM 2062 C C . SER A 1 266 ? 15.150 -31.268 -18.703 1.00 41.12 266 SER A C 1
ATOM 2064 O O . SER A 1 266 ? 15.356 -30.106 -18.377 1.00 41.12 266 SER A O 1
ATOM 2066 N N . LYS A 1 267 ? 15.372 -31.709 -19.953 1.00 48.16 267 LYS A N 1
ATOM 2067 C CA . LYS A 1 267 ? 15.700 -30.860 -21.122 1.00 48.16 267 LYS A CA 1
ATOM 2068 C C . LYS A 1 267 ? 14.456 -30.382 -21.890 1.00 48.16 267 LYS A C 1
ATOM 2070 O O . LYS A 1 267 ? 14.584 -29.781 -22.950 1.00 48.16 267 LYS A O 1
ATOM 2075 N N . THR A 1 268 ? 13.268 -30.704 -21.392 1.00 50.59 268 THR A N 1
ATOM 2076 C CA . THR A 1 268 ? 11.976 -30.445 -22.040 1.00 50.59 268 THR A CA 1
ATOM 2077 C C . THR A 1 268 ? 11.181 -29.443 -21.206 1.00 50.59 268 THR A C 1
ATOM 2079 O O . THR A 1 268 ? 11.049 -29.678 -19.997 1.00 50.59 268 THR A O 1
ATOM 2082 N N . PRO A 1 269 ? 10.643 -28.367 -21.813 1.00 54.69 269 PRO A N 1
ATOM 2083 C CA . PRO A 1 269 ? 9.764 -27.437 -21.119 1.00 54.69 269 PRO A CA 1
ATOM 2084 C C . PRO A 1 269 ? 8.497 -28.168 -20.674 1.00 54.69 269 PRO A C 1
ATOM 2086 O O . PRO A 1 269 ? 7.990 -29.048 -21.372 1.00 54.69 269 PRO A O 1
ATOM 2089 N N . SER A 1 270 ? 7.982 -27.817 -19.499 1.00 62.06 270 SER A N 1
ATOM 2090 C CA . SER A 1 270 ? 6.667 -28.283 -19.067 1.00 62.06 270 SER A CA 1
ATOM 2091 C C . SER A 1 270 ? 5.570 -27.612 -19.898 1.00 62.06 270 SER A C 1
ATOM 2093 O O . SER A 1 270 ? 5.723 -26.467 -20.325 1.00 62.06 270 SER A O 1
ATOM 2095 N N . ASN A 1 271 ? 4.412 -28.270 -20.027 1.00 67.19 271 ASN A N 1
ATOM 2096 C CA . ASN A 1 271 ? 3.206 -27.714 -20.670 1.00 67.19 271 ASN A CA 1
ATOM 2097 C C . ASN A 1 271 ? 2.668 -26.426 -20.000 1.00 67.19 271 ASN A C 1
ATOM 2099 O O . ASN A 1 271 ? 1.657 -25.880 -20.431 1.00 67.19 271 ASN A O 1
ATOM 2103 N N . PHE A 1 272 ? 3.307 -25.959 -18.925 1.00 78.81 272 PHE A N 1
ATOM 2104 C CA . PHE A 1 272 ? 2.996 -24.704 -18.253 1.00 78.81 272 PHE A CA 1
ATOM 2105 C C . PHE A 1 272 ? 3.404 -23.483 -19.093 1.00 78.81 272 PHE A C 1
ATOM 2107 O O . PHE A 1 272 ? 2.648 -22.516 -19.156 1.00 78.81 272 PHE A O 1
ATOM 2114 N N . TYR A 1 273 ? 4.561 -23.532 -19.765 1.00 86.12 273 TYR A N 1
ATOM 2115 C CA . TYR A 1 273 ? 5.100 -22.396 -20.519 1.00 86.12 273 TYR A CA 1
ATOM 2116 C C . TYR A 1 273 ? 4.446 -22.270 -21.907 1.00 86.12 273 TYR A C 1
ATOM 2118 O O . TYR A 1 273 ? 4.597 -23.191 -22.717 1.00 86.12 273 TYR A O 1
ATOM 2126 N N . PRO A 1 274 ? 3.775 -21.144 -22.227 1.00 87.62 274 PRO A N 1
ATOM 2127 C CA . PRO A 1 274 ? 3.220 -20.898 -23.556 1.00 87.62 274 PRO A CA 1
ATOM 2128 C C . PRO A 1 274 ? 4.291 -20.945 -24.651 1.00 87.62 274 PRO A C 1
ATOM 2130 O O . PRO A 1 274 ? 5.447 -20.599 -24.411 1.00 87.62 274 PRO A O 1
ATOM 2133 N N . GLU A 1 275 ? 3.906 -21.318 -25.873 1.00 85.25 275 GLU A N 1
ATOM 2134 C CA . GLU A 1 275 ? 4.836 -21.424 -27.008 1.00 85.25 275 GLU A CA 1
ATOM 2135 C C . GLU A 1 275 ? 5.557 -20.095 -27.295 1.00 85.25 275 GLU A C 1
ATOM 2137 O O . GLU A 1 275 ? 6.776 -20.083 -27.467 1.00 85.25 275 GLU A O 1
ATOM 2142 N N . TYR A 1 276 ? 4.840 -18.965 -27.236 1.00 87.56 276 TYR A N 1
ATOM 2143 C CA . TYR A 1 276 ? 5.422 -17.635 -27.454 1.00 87.56 276 TYR A CA 1
ATOM 2144 C C . TYR A 1 276 ? 6.511 -17.268 -26.432 1.00 87.56 276 TYR A C 1
ATOM 2146 O O . TYR A 1 276 ? 7.393 -16.475 -26.750 1.00 87.56 276 TYR A O 1
ATOM 2154 N N . TYR A 1 277 ? 6.483 -17.854 -25.230 1.00 86.75 277 TYR A N 1
ATOM 2155 C CA . TYR A 1 277 ? 7.451 -17.586 -24.164 1.00 86.75 277 TYR A CA 1
ATOM 2156 C C . TYR A 1 277 ? 8.757 -18.389 -24.315 1.00 86.75 277 TYR A C 1
ATOM 2158 O O . TYR A 1 277 ? 9.753 -18.092 -23.663 1.00 86.75 277 TYR A O 1
ATOM 2166 N N . GLN A 1 278 ? 8.785 -19.399 -25.192 1.00 81.19 278 GLN A N 1
ATOM 2167 C CA . GLN A 1 278 ? 9.974 -20.230 -25.454 1.00 81.19 278 GLN A CA 1
ATOM 2168 C C . GLN A 1 278 ? 10.923 -19.606 -26.504 1.00 81.19 278 GLN A C 1
ATOM 2170 O O . GLN A 1 278 ? 11.904 -20.224 -26.935 1.00 81.19 278 GLN A O 1
ATOM 2175 N N . ASN A 1 279 ? 10.637 -18.365 -26.901 1.00 80.31 279 ASN A N 1
ATOM 2176 C CA . ASN A 1 279 ? 11.485 -17.510 -27.718 1.00 80.31 279 ASN A CA 1
ATOM 2177 C C . ASN A 1 279 ? 12.705 -17.013 -26.914 1.00 80.31 279 ASN A C 1
ATOM 2179 O O . ASN A 1 279 ? 12.588 -16.644 -25.746 1.00 80.31 279 ASN A O 1
ATOM 2183 N N . ALA A 1 280 ? 13.886 -16.973 -27.534 1.00 79.06 280 ALA A N 1
ATOM 2184 C CA . ALA A 1 280 ? 15.082 -16.375 -26.940 1.00 79.06 280 ALA A CA 1
ATOM 2185 C C . ALA A 1 280 ? 15.051 -14.850 -27.138 1.00 79.06 280 ALA A C 1
ATOM 2187 O O . ALA A 1 280 ? 15.755 -14.307 -27.995 1.00 79.06 280 ALA A O 1
ATOM 2188 N N . PHE A 1 281 ? 14.180 -14.173 -26.387 1.00 77.69 281 PHE A N 1
ATOM 2189 C CA . PHE A 1 281 ? 14.011 -12.718 -26.432 1.00 77.69 281 PHE A CA 1
ATOM 2190 C C . PHE A 1 281 ? 15.354 -11.982 -26.289 1.00 77.69 281 PHE A C 1
ATOM 2192 O O . PHE A 1 281 ? 16.255 -12.425 -25.567 1.00 77.69 281 PHE A O 1
ATOM 2199 N N . HIS A 1 282 ? 15.516 -10.911 -27.069 1.00 75.75 282 HIS A N 1
ATOM 2200 C CA . HIS A 1 282 ? 16.756 -10.136 -27.233 1.00 75.75 282 HIS A CA 1
ATOM 2201 C C . HIS A 1 282 ? 18.017 -10.966 -27.584 1.00 75.75 282 HIS A C 1
ATOM 2203 O O . HIS A 1 282 ? 19.140 -10.501 -27.388 1.00 75.75 282 HIS A O 1
ATOM 2209 N N . TYR A 1 283 ? 17.863 -12.201 -28.085 1.00 75.31 283 TYR A N 1
ATOM 2210 C CA . TYR A 1 283 ? 18.926 -13.209 -28.233 1.00 75.31 283 TYR A CA 1
ATOM 2211 C C . TYR A 1 283 ? 19.695 -13.518 -26.931 1.00 75.31 283 TYR A C 1
ATOM 2213 O O . TYR A 1 283 ? 20.875 -13.876 -26.997 1.00 75.31 283 TYR A O 1
ATOM 2221 N N . GLN A 1 284 ? 19.081 -13.396 -25.751 1.00 79.94 284 GLN A N 1
ATOM 2222 C CA . GLN A 1 284 ? 19.713 -13.758 -24.473 1.00 79.94 284 GLN A CA 1
ATOM 2223 C C . GLN A 1 284 ? 19.912 -15.287 -24.370 1.00 79.94 284 GLN A C 1
ATOM 2225 O O . GLN A 1 284 ? 19.062 -16.053 -24.824 1.00 79.94 284 GLN A O 1
ATOM 2230 N N . THR A 1 285 ? 21.038 -15.748 -23.804 1.00 74.19 285 THR A N 1
ATOM 2231 C CA . THR A 1 285 ? 21.566 -17.127 -23.966 1.00 74.19 285 THR A CA 1
ATOM 2232 C C . THR A 1 285 ? 20.563 -18.247 -23.662 1.00 74.19 285 THR A C 1
ATOM 2234 O O . THR A 1 285 ? 20.555 -19.264 -24.359 1.00 74.19 285 THR A O 1
ATOM 2237 N N . ASP A 1 286 ? 19.705 -18.059 -22.663 1.00 76.75 286 ASP A N 1
ATOM 2238 C CA . ASP A 1 286 ? 18.604 -18.963 -22.306 1.00 76.75 286 ASP A CA 1
ATOM 2239 C C . ASP A 1 286 ? 17.267 -18.212 -22.124 1.00 76.75 286 ASP A C 1
ATOM 2241 O O . ASP A 1 286 ? 16.341 -18.700 -21.473 1.00 76.75 286 ASP A O 1
ATOM 2245 N N . GLY A 1 287 ? 17.149 -17.020 -22.723 1.00 81.00 287 GLY A N 1
ATOM 2246 C CA . GLY A 1 287 ? 16.012 -16.122 -22.527 1.00 81.00 287 GLY A CA 1
ATOM 2247 C C . GLY A 1 287 ? 15.807 -15.811 -21.043 1.00 81.00 287 GLY A C 1
ATOM 2248 O O . GLY A 1 287 ? 16.703 -15.308 -20.367 1.00 81.00 287 GLY A O 1
ATOM 2249 N N . TRP A 1 288 ? 14.628 -16.158 -20.531 1.00 84.75 288 TRP A N 1
ATOM 2250 C CA . TRP A 1 288 ? 14.222 -15.944 -19.139 1.00 84.75 288 TRP A CA 1
ATOM 2251 C C . TRP A 1 288 ? 14.451 -17.181 -18.237 1.00 84.75 288 TRP A C 1
ATOM 2253 O O . TRP A 1 288 ? 14.009 -17.199 -17.088 1.00 84.75 288 TRP A O 1
ATOM 2263 N N . MET A 1 289 ? 15.119 -18.236 -18.732 1.00 84.44 289 MET A N 1
ATOM 2264 C CA . MET A 1 289 ? 15.080 -19.600 -18.166 1.00 84.44 289 MET A CA 1
ATOM 2265 C C . MET A 1 289 ? 16.305 -20.012 -17.320 1.00 84.44 289 MET A C 1
ATOM 2267 O O . MET A 1 289 ? 16.563 -21.213 -17.163 1.00 84.44 289 MET A O 1
ATOM 2271 N N . SER A 1 290 ? 17.055 -19.062 -16.744 1.00 85.19 290 SER A N 1
ATOM 2272 C CA . SER A 1 290 ? 18.095 -19.371 -15.747 1.00 85.19 290 SER A CA 1
ATOM 2273 C C . SER A 1 290 ? 18.378 -18.258 -14.733 1.00 85.19 290 SER A C 1
ATOM 2275 O O . SER A 1 290 ? 18.120 -17.071 -14.963 1.00 85.19 290 SER A O 1
ATOM 2277 N N . SER A 1 291 ? 18.995 -18.643 -13.608 1.00 87.44 291 SER A N 1
ATOM 2278 C CA . SER A 1 291 ? 19.504 -17.700 -12.607 1.00 87.44 291 SER A CA 1
ATOM 2279 C C . SER A 1 291 ? 20.712 -16.891 -13.105 1.00 87.44 291 SER A C 1
ATOM 2281 O O . SER A 1 291 ? 21.003 -15.855 -12.512 1.00 87.44 291 SER A O 1
ATOM 2283 N N . ASP A 1 292 ? 21.422 -17.306 -14.165 1.00 87.12 292 ASP A N 1
ATOM 2284 C CA . ASP A 1 292 ? 22.511 -16.507 -14.757 1.00 87.12 292 ASP A CA 1
ATOM 2285 C C . ASP A 1 292 ? 21.940 -15.338 -15.578 1.00 87.12 292 ASP A C 1
ATOM 2287 O O . ASP A 1 292 ? 22.365 -14.195 -15.377 1.00 87.12 292 ASP A O 1
ATOM 2291 N N . SER A 1 293 ? 20.897 -15.589 -16.377 1.00 88.38 293 SER A N 1
ATOM 2292 C CA . SER A 1 293 ? 20.104 -14.555 -17.061 1.00 88.38 293 SER A CA 1
ATOM 2293 C C . SER A 1 293 ? 19.492 -13.553 -16.076 1.00 88.38 293 SER A C 1
ATOM 2295 O O . SER A 1 293 ? 19.762 -12.351 -16.160 1.00 88.38 293 SER A O 1
ATOM 2297 N N . ALA A 1 294 ? 18.809 -14.037 -15.032 1.00 91.38 294 ALA A N 1
ATOM 2298 C CA . ALA A 1 294 ? 18.276 -13.186 -13.959 1.00 91.38 294 ALA A CA 1
ATOM 2299 C C . ALA A 1 294 ? 19.361 -12.349 -13.243 1.00 91.38 294 ALA A C 1
ATOM 2301 O O . ALA A 1 294 ? 19.086 -11.297 -12.664 1.00 91.38 294 ALA A O 1
ATOM 2302 N N . ASN A 1 295 ? 20.618 -12.802 -13.263 1.00 91.19 295 ASN A N 1
ATOM 2303 C CA . ASN A 1 295 ? 21.742 -12.114 -12.634 1.00 91.19 295 ASN A CA 1
ATOM 2304 C C . ASN A 1 295 ? 22.434 -11.066 -13.519 1.00 91.19 295 ASN A C 1
ATOM 2306 O O . ASN A 1 295 ? 23.159 -10.238 -12.957 1.00 91.19 295 ASN A O 1
ATOM 2310 N N . VAL A 1 296 ? 22.251 -11.111 -14.844 1.00 90.44 296 VAL A N 1
ATOM 2311 C CA . VAL A 1 296 ? 22.842 -10.166 -15.812 1.00 90.44 296 VAL A CA 1
ATOM 2312 C C . VAL A 1 296 ? 21.817 -9.187 -16.395 1.00 90.44 296 VAL A C 1
ATOM 2314 O O . VAL A 1 296 ? 22.212 -8.112 -16.848 1.00 90.44 296 VAL A O 1
ATOM 2317 N N . TYR A 1 297 ? 20.520 -9.511 -16.318 1.00 90.12 297 TYR A N 1
ATOM 2318 C CA . TYR A 1 297 ? 19.410 -8.725 -16.864 1.00 90.12 297 TYR A CA 1
ATOM 2319 C C . TYR A 1 297 ? 19.511 -7.226 -16.560 1.00 90.12 297 TYR A C 1
ATOM 2321 O O . TYR A 1 297 ? 19.752 -6.446 -17.475 1.00 90.12 297 TYR A O 1
ATOM 2329 N N . GLU A 1 298 ? 19.469 -6.842 -15.276 1.00 89.56 298 GLU A N 1
ATOM 2330 C CA . GLU A 1 298 ? 19.499 -5.434 -14.833 1.00 89.56 298 GLU A CA 1
ATOM 2331 C C . GLU A 1 298 ? 20.703 -4.655 -15.393 1.00 89.56 298 GLU A C 1
ATOM 2333 O O . GLU A 1 298 ? 20.609 -3.467 -15.665 1.00 89.56 298 GLU A O 1
ATOM 2338 N N . THR A 1 299 ? 21.856 -5.315 -15.568 1.00 89.81 299 THR A N 1
ATOM 2339 C CA . THR A 1 299 ? 23.060 -4.671 -16.128 1.00 89.81 299 THR A CA 1
ATOM 2340 C C . THR A 1 299 ? 22.971 -4.522 -17.643 1.00 89.81 299 THR A C 1
ATOM 2342 O O . THR A 1 299 ? 23.495 -3.559 -18.194 1.00 89.81 299 THR A O 1
ATOM 2345 N N . SER A 1 300 ? 22.312 -5.467 -18.311 1.00 85.19 300 SER A N 1
ATOM 2346 C CA . SER A 1 300 ? 22.148 -5.484 -19.765 1.00 85.19 300 SER A CA 1
ATOM 2347 C C . SER A 1 300 ? 21.162 -4.414 -20.212 1.00 85.19 300 SER A C 1
ATOM 2349 O O . SER A 1 300 ? 21.477 -3.626 -21.100 1.00 85.19 300 SER A O 1
ATOM 2351 N N . THR A 1 301 ? 20.014 -4.327 -19.540 1.00 84.00 301 THR A N 1
ATOM 2352 C CA . THR A 1 301 ? 18.991 -3.317 -19.812 1.00 84.00 301 THR A CA 1
ATOM 2353 C C . THR A 1 301 ? 19.436 -1.914 -19.378 1.00 84.00 301 THR A C 1
ATOM 2355 O O . THR A 1 301 ? 19.212 -0.957 -20.111 1.00 84.00 301 THR A O 1
ATOM 2358 N N . GLU A 1 302 ? 20.193 -1.750 -18.287 1.00 86.88 302 GLU A N 1
ATOM 2359 C CA . GLU A 1 302 ? 20.776 -0.434 -17.978 1.00 86.88 302 GLU A CA 1
ATOM 2360 C C . GLU A 1 302 ? 21.890 -0.020 -18.953 1.00 86.88 302 GLU A C 1
ATOM 2362 O O . GLU A 1 302 ? 22.024 1.163 -19.263 1.00 86.88 302 GLU A O 1
ATOM 2367 N N . THR A 1 303 ? 22.676 -0.958 -19.497 1.00 83.81 303 THR A N 1
ATOM 2368 C CA . THR A 1 303 ? 23.612 -0.644 -20.593 1.00 83.81 303 THR A CA 1
ATOM 2369 C C . THR A 1 303 ? 22.882 -0.250 -21.875 1.00 83.81 303 THR A C 1
ATOM 2371 O O . THR A 1 303 ? 23.281 0.736 -22.494 1.00 83.81 303 THR A O 1
ATOM 2374 N N . LEU A 1 304 ? 21.792 -0.941 -22.220 1.00 76.56 304 LEU A N 1
ATOM 2375 C CA . LEU A 1 304 ? 20.899 -0.594 -23.331 1.00 76.56 304 LEU A CA 1
ATOM 2376 C C . LEU A 1 304 ? 20.354 0.843 -23.206 1.00 76.56 304 LEU A C 1
ATOM 2378 O O . LEU A 1 304 ? 20.308 1.574 -24.192 1.00 76.56 304 LEU A O 1
ATOM 2382 N N . PHE A 1 305 ? 20.007 1.269 -21.988 1.00 75.56 305 PHE A N 1
ATOM 2383 C CA . PHE A 1 305 ? 19.434 2.591 -21.704 1.00 75.56 305 PHE A CA 1
ATOM 2384 C C . PHE A 1 305 ? 20.431 3.644 -21.213 1.00 75.56 305 PHE A C 1
ATOM 2386 O O . PHE A 1 305 ? 20.031 4.715 -20.759 1.00 75.56 305 PHE A O 1
ATOM 2393 N N . VAL A 1 306 ? 21.737 3.381 -21.321 1.00 80.06 306 VAL A N 1
ATOM 2394 C CA . VAL A 1 306 ? 22.802 4.312 -20.901 1.00 80.06 306 VAL A CA 1
ATOM 2395 C C . VAL A 1 306 ? 22.607 4.793 -19.446 1.00 80.06 306 VAL A C 1
ATOM 2397 O O . VAL A 1 306 ? 22.854 5.950 -19.113 1.00 80.06 306 VAL A O 1
ATOM 2400 N N . GLY A 1 307 ? 22.158 3.897 -18.563 1.00 84.81 307 GLY A N 1
ATOM 2401 C CA . GLY A 1 307 ? 21.972 4.137 -17.130 1.00 84.81 307 GLY A CA 1
ATOM 2402 C C . GLY A 1 307 ? 20.673 4.835 -16.709 1.00 84.81 307 GLY A C 1
ATOM 2403 O O . GLY A 1 307 ? 20.610 5.277 -15.558 1.00 84.81 307 GLY A O 1
ATOM 2404 N N . ARG A 1 308 ? 19.674 4.958 -17.602 1.00 86.38 308 ARG A N 1
ATOM 2405 C CA . ARG A 1 308 ? 18.384 5.621 -17.316 1.00 86.38 308 ARG A CA 1
ATOM 2406 C C . ARG A 1 308 ? 17.182 4.687 -17.118 1.00 86.38 308 ARG A C 1
ATOM 2408 O O . ARG A 1 308 ? 16.090 5.191 -16.878 1.00 86.38 308 ARG A O 1
ATOM 2415 N N . GLN A 1 309 ? 17.345 3.360 -17.159 1.00 86.00 309 GLN A N 1
ATOM 2416 C CA . GLN A 1 309 ? 16.216 2.420 -17.051 1.00 86.00 309 GLN A CA 1
ATOM 2417 C C . GLN A 1 309 ? 15.436 2.592 -15.744 1.00 86.00 309 GLN A C 1
ATOM 2419 O O . GLN A 1 309 ? 14.211 2.531 -15.744 1.00 86.00 309 GLN A O 1
ATOM 2424 N N . ASP A 1 310 ? 16.122 2.802 -14.619 1.00 90.12 310 ASP A N 1
ATOM 2425 C CA . ASP A 1 310 ? 15.424 2.963 -13.343 1.00 90.12 310 ASP A CA 1
ATOM 2426 C C . ASP A 1 310 ? 14.610 4.258 -13.275 1.00 90.12 310 ASP A C 1
ATOM 2428 O O . ASP A 1 310 ? 13.553 4.271 -12.650 1.00 90.12 310 ASP A O 1
ATOM 2432 N N . ALA A 1 311 ? 15.112 5.343 -13.880 1.00 88.19 311 ALA A N 1
ATOM 2433 C CA . ALA A 1 311 ? 14.370 6.600 -14.001 1.00 88.19 311 ALA A CA 1
ATOM 2434 C C . ALA A 1 311 ? 13.125 6.371 -14.864 1.00 88.19 311 ALA A C 1
ATOM 2436 O O . ALA A 1 311 ? 12.016 6.617 -14.393 1.00 88.19 311 ALA A O 1
ATOM 2437 N N . MET A 1 312 ? 13.313 5.703 -16.009 1.00 83.75 312 MET A N 1
ATOM 2438 C CA . MET A 1 312 ? 12.232 5.255 -16.879 1.00 83.75 312 MET A CA 1
ATOM 2439 C C . MET A 1 312 ? 11.154 4.480 -16.110 1.00 83.75 312 MET A C 1
ATOM 2441 O O . MET A 1 312 ? 9.993 4.875 -16.098 1.00 83.75 312 MET A O 1
ATOM 2445 N N . GLN A 1 313 ? 11.503 3.420 -15.380 1.00 87.19 313 GLN A N 1
ATOM 2446 C CA . GLN A 1 313 ? 10.505 2.644 -14.633 1.00 87.19 313 GLN A CA 1
ATOM 2447 C C . GLN A 1 313 ? 9.765 3.483 -13.566 1.00 87.19 313 GLN A C 1
ATOM 2449 O O . GLN A 1 313 ? 8.586 3.230 -13.295 1.00 87.19 313 GLN A O 1
ATOM 2454 N N . ARG A 1 314 ? 10.412 4.506 -12.983 1.00 89.69 314 ARG A N 1
ATOM 2455 C CA . ARG A 1 314 ? 9.830 5.371 -11.942 1.00 89.69 314 ARG A CA 1
ATOM 2456 C C . ARG A 1 314 ? 8.733 6.323 -12.420 1.00 89.69 314 ARG A C 1
ATOM 2458 O O . ARG A 1 314 ? 7.954 6.742 -11.569 1.00 89.69 314 ARG A O 1
ATOM 2465 N N . THR A 1 315 ? 8.557 6.600 -13.712 1.00 83.12 315 THR A N 1
ATOM 2466 C CA . THR A 1 315 ? 7.375 7.365 -14.193 1.00 83.12 315 THR A CA 1
ATOM 2467 C C . THR A 1 315 ? 6.044 6.635 -14.011 1.00 83.12 315 THR A C 1
ATOM 2469 O O . THR A 1 315 ? 4.985 7.255 -14.083 1.00 83.12 315 THR A O 1
ATOM 2472 N N . SER A 1 316 ? 6.081 5.348 -13.666 1.00 85.38 316 SER A N 1
ATOM 2473 C CA . SER A 1 316 ? 4.922 4.608 -13.157 1.00 85.38 316 SER A CA 1
ATOM 2474 C C . SER A 1 316 ? 4.505 5.067 -11.744 1.00 85.38 316 SER A C 1
ATOM 2476 O O . SER A 1 316 ? 3.346 4.916 -11.359 1.00 85.38 316 SER A O 1
ATOM 2478 N N . LEU A 1 317 ? 5.434 5.613 -10.940 1.00 89.31 317 LEU A N 1
ATOM 2479 C CA . LEU A 1 317 ? 5.193 5.960 -9.534 1.00 89.31 317 LEU A CA 1
ATOM 2480 C C . LEU A 1 317 ? 4.129 7.048 -9.340 1.00 89.31 317 LEU A C 1
ATOM 2482 O O . LEU A 1 317 ? 3.283 6.808 -8.490 1.00 89.31 317 LEU A O 1
ATOM 2486 N N . PRO A 1 318 ? 4.085 8.185 -10.068 1.00 85.38 318 PRO A N 1
ATOM 2487 C CA . PRO A 1 318 ? 3.041 9.200 -9.895 1.00 85.38 318 PRO A CA 1
ATOM 2488 C C . PRO A 1 318 ? 1.614 8.634 -9.867 1.00 85.38 318 PRO A C 1
ATOM 2490 O O . PRO A 1 318 ? 0.858 8.947 -8.950 1.00 85.38 318 PRO A O 1
ATOM 2493 N N . ALA A 1 319 ? 1.272 7.725 -10.788 1.00 82.06 319 ALA A N 1
ATOM 2494 C CA . ALA A 1 319 ? -0.044 7.083 -10.823 1.00 82.06 319 ALA A CA 1
ATOM 2495 C C . ALA A 1 319 ? -0.294 6.173 -9.602 1.00 82.06 319 ALA A C 1
ATOM 2497 O O . ALA A 1 319 ? -1.371 6.207 -9.009 1.00 82.06 319 ALA A O 1
ATOM 2498 N N . ILE A 1 320 ? 0.710 5.395 -9.179 1.00 86.69 320 ILE A N 1
ATOM 2499 C CA . ILE A 1 320 ? 0.618 4.530 -7.987 1.00 86.69 320 ILE A CA 1
ATOM 2500 C C . ILE A 1 320 ? 0.523 5.378 -6.706 1.00 86.69 320 ILE A C 1
ATOM 2502 O O . ILE A 1 320 ? -0.235 5.049 -5.793 1.00 86.69 320 ILE A O 1
ATOM 2506 N N . MET A 1 321 ? 1.273 6.481 -6.638 1.00 86.50 321 MET A N 1
ATOM 2507 C CA . MET A 1 321 ? 1.305 7.405 -5.505 1.00 86.50 321 MET A CA 1
ATOM 2508 C C . MET A 1 321 ? 0.008 8.196 -5.372 1.00 86.50 321 MET A C 1
ATOM 2510 O O . MET A 1 321 ? -0.398 8.491 -4.256 1.00 86.50 321 MET A O 1
ATOM 2514 N N . GLU A 1 322 ? -0.697 8.480 -6.466 1.00 82.38 322 GLU A N 1
ATOM 2515 C CA . GLU A 1 322 ? -2.024 9.089 -6.392 1.00 82.38 322 GLU A CA 1
ATOM 2516 C C . GLU A 1 322 ? -3.046 8.146 -5.734 1.00 82.38 322 GLU A C 1
ATOM 2518 O O . GLU A 1 322 ? -3.805 8.563 -4.852 1.00 82.38 322 GLU A O 1
ATOM 2523 N N . VAL A 1 323 ? -3.008 6.846 -6.067 1.00 81.06 323 VAL A N 1
ATOM 2524 C CA . VAL A 1 323 ? -3.787 5.838 -5.327 1.00 81.06 323 VAL A CA 1
ATOM 2525 C C . VAL A 1 323 ? -3.342 5.827 -3.871 1.00 81.06 323 VAL A C 1
ATOM 2527 O O . VAL A 1 323 ? -4.179 5.972 -2.983 1.00 81.06 323 VAL A O 1
ATOM 2530 N N . ALA A 1 324 ? -2.037 5.750 -3.608 1.00 85.19 324 ALA A N 1
ATOM 2531 C CA . ALA A 1 324 ? -1.479 5.744 -2.258 1.00 85.19 324 ALA A CA 1
ATOM 2532 C C . ALA A 1 324 ? -1.707 7.049 -1.466 1.00 85.19 324 ALA A C 1
ATOM 2534 O O . ALA A 1 324 ? -1.631 7.026 -0.246 1.00 85.19 324 ALA A O 1
ATOM 2535 N N . ALA A 1 325 ? -2.073 8.166 -2.098 1.00 81.88 325 ALA A N 1
ATOM 2536 C CA . ALA A 1 325 ? -2.524 9.373 -1.406 1.00 81.88 325 ALA A CA 1
ATOM 2537 C C . ALA A 1 325 ? -3.974 9.225 -0.913 1.00 81.88 325 ALA A C 1
ATOM 2539 O O . ALA A 1 325 ? -4.329 9.701 0.167 1.00 81.88 325 ALA A O 1
ATOM 2540 N N . SER A 1 326 ? -4.817 8.478 -1.640 1.00 73.06 326 SER A N 1
ATOM 2541 C CA . SER A 1 326 ? -6.096 8.013 -1.086 1.00 73.06 326 SER A CA 1
ATOM 2542 C C . SER A 1 326 ? -5.883 7.028 0.077 1.00 73.06 326 SER A C 1
ATOM 2544 O O . SER A 1 326 ? -6.712 7.018 0.988 1.00 73.06 326 SER A O 1
ATOM 2546 N N . PHE A 1 327 ? -4.755 6.287 0.062 1.00 74.94 327 PHE A N 1
ATOM 2547 C CA . PHE A 1 327 ? -4.052 5.554 1.141 1.00 74.94 327 PHE A CA 1
ATOM 2548 C C . PHE A 1 327 ? -3.991 6.258 2.520 1.00 74.94 327 PHE A C 1
ATOM 2550 O O . PHE A 1 327 ? -4.332 5.698 3.562 1.00 74.94 327 PHE A O 1
ATOM 2557 N N . ASP A 1 328 ? -3.585 7.532 2.493 1.00 62.88 328 ASP A N 1
ATOM 2558 C CA . ASP A 1 328 ? -2.806 8.211 3.550 1.00 62.88 328 ASP A CA 1
ATOM 2559 C C . ASP A 1 328 ? -3.640 9.134 4.468 1.00 62.88 328 ASP A C 1
ATOM 2561 O O . ASP A 1 328 ? -3.184 10.166 4.960 1.00 62.88 328 ASP A O 1
ATOM 2565 N N . ARG A 1 329 ? -4.924 8.812 4.676 1.00 54.44 329 ARG A N 1
ATOM 2566 C CA . ARG A 1 329 ? -5.822 9.627 5.519 1.00 54.44 329 ARG A CA 1
ATOM 2567 C C . ARG A 1 329 ? -5.800 9.164 6.984 1.00 54.44 329 ARG A C 1
ATOM 2569 O O . ARG A 1 329 ? -5.940 7.969 7.225 1.00 54.44 329 ARG A O 1
ATOM 2576 N N . PRO A 1 330 ? -5.755 10.081 7.973 1.00 46.53 330 PRO A N 1
ATOM 2577 C CA . PRO A 1 330 ? -5.506 9.763 9.388 1.00 46.53 330 PRO A CA 1
ATOM 2578 C C . PRO A 1 330 ? -6.682 9.114 10.152 1.00 46.53 330 PRO A C 1
ATOM 2580 O O . PRO A 1 330 ? -6.710 9.160 11.380 1.00 46.53 330 PRO A O 1
ATOM 2583 N N . PHE A 1 331 ? -7.664 8.516 9.468 1.00 40.97 331 PHE A N 1
ATOM 2584 C CA . PHE A 1 331 ? -8.762 7.793 10.122 1.00 40.97 331 PHE A CA 1
ATOM 2585 C C . PHE A 1 331 ? -8.429 6.302 10.245 1.00 40.97 331 PHE A C 1
ATOM 2587 O O . PHE A 1 331 ? -8.250 5.595 9.256 1.00 40.97 331 PHE A O 1
ATOM 2594 N N . SER A 1 332 ? -8.362 5.836 11.489 1.00 45.03 332 SER A N 1
ATOM 2595 C CA . SER A 1 332 ? -7.681 4.620 11.952 1.00 45.03 332 SER A CA 1
ATOM 2596 C C . SER A 1 332 ? -8.382 3.281 11.663 1.00 45.03 332 SER A C 1
ATOM 2598 O O . SER A 1 332 ? -8.172 2.310 12.381 1.00 45.03 332 SER A O 1
ATOM 2600 N N . PHE A 1 333 ? -9.170 3.190 10.591 1.00 47.41 333 PHE A N 1
ATOM 2601 C CA . PHE A 1 333 ? -9.715 1.924 10.086 1.00 47.41 333 PHE A CA 1
ATOM 2602 C C . PHE A 1 333 ? -9.455 1.794 8.591 1.00 47.41 333 PHE A C 1
ATOM 2604 O O . PHE A 1 333 ? -10.342 1.983 7.757 1.00 47.41 333 PHE A O 1
ATOM 2611 N N . ARG A 1 334 ? -8.213 1.438 8.258 1.00 65.12 334 ARG A N 1
ATOM 2612 C CA . ARG A 1 334 ? -7.844 1.052 6.904 1.00 65.12 334 ARG A CA 1
ATOM 2613 C C . ARG A 1 334 ? -7.343 -0.382 6.863 1.00 65.12 334 ARG A C 1
ATOM 2615 O O . ARG A 1 334 ? -6.497 -0.763 7.664 1.00 65.12 334 ARG A O 1
ATOM 2622 N N . ARG A 1 335 ? -7.837 -1.156 5.895 1.00 83.12 335 ARG A N 1
ATOM 2623 C CA . ARG A 1 335 ? -7.105 -2.336 5.423 1.00 83.12 335 ARG A CA 1
ATOM 2624 C C . ARG A 1 335 ? -5.834 -1.881 4.687 1.00 83.12 335 ARG A C 1
ATOM 2626 O O . ARG A 1 335 ? -5.863 -0.790 4.102 1.00 83.12 335 ARG A O 1
ATOM 2633 N N . PRO A 1 336 ? -4.781 -2.710 4.639 1.00 88.00 336 PRO A N 1
ATOM 2634 C CA . PRO A 1 336 ? -3.648 -2.490 3.755 1.00 88.00 336 PRO A CA 1
ATOM 2635 C C . PRO A 1 336 ? -4.053 -2.140 2.320 1.00 88.00 336 PRO A C 1
ATOM 2637 O O . PRO A 1 336 ? -5.069 -2.618 1.793 1.00 88.00 336 PRO A O 1
ATOM 2640 N N . MET A 1 337 ? -3.224 -1.315 1.681 1.00 91.12 337 MET A N 1
ATOM 2641 C CA . MET A 1 337 ? -3.222 -1.192 0.226 1.00 91.12 337 MET A CA 1
ATOM 2642 C C . MET A 1 337 ? -2.727 -2.513 -0.364 1.00 91.12 337 MET A C 1
ATOM 2644 O O . MET A 1 337 ? -1.695 -3.027 0.067 1.00 91.12 337 MET A O 1
ATOM 2648 N N . ARG A 1 338 ? -3.462 -3.058 -1.332 1.00 95.75 338 ARG A N 1
ATOM 2649 C CA . ARG A 1 338 ? -3.128 -4.297 -2.038 1.00 95.75 338 ARG A CA 1
ATOM 2650 C C . ARG A 1 338 ? -2.646 -3.947 -3.436 1.00 95.75 338 ARG A C 1
ATOM 2652 O O . ARG A 1 338 ? -3.399 -3.358 -4.210 1.00 95.75 338 ARG A O 1
ATOM 2659 N N . VAL A 1 339 ? -1.409 -4.303 -3.762 1.00 97.62 339 VAL A N 1
ATOM 2660 C CA . VAL A 1 339 ? -0.794 -4.006 -5.065 1.00 97.62 339 VAL A CA 1
ATOM 2661 C C . VAL A 1 339 ? -0.384 -5.298 -5.754 1.00 97.62 339 VAL A C 1
ATOM 2663 O O . VAL A 1 339 ? 0.190 -6.176 -5.109 1.00 97.62 339 VAL A O 1
ATOM 2666 N N . LEU A 1 340 ? -0.663 -5.394 -7.053 1.00 98.50 340 LEU A N 1
ATOM 2667 C CA . LEU A 1 340 ? -0.173 -6.452 -7.933 1.00 98.50 340 LEU A CA 1
ATOM 2668 C C . LEU A 1 340 ? 0.810 -5.870 -8.955 1.00 98.50 340 LEU A C 1
ATOM 2670 O O . LEU A 1 340 ? 0.464 -4.939 -9.674 1.00 98.50 340 LEU A O 1
ATOM 2674 N N . GLU A 1 341 ? 2.002 -6.451 -9.059 1.00 98.38 341 GLU A N 1
ATOM 2675 C CA . GLU A 1 341 ? 2.945 -6.221 -10.161 1.00 98.38 341 GLU A CA 1
ATOM 2676 C C . GLU A 1 341 ? 2.973 -7.452 -11.079 1.00 98.38 341 GLU A C 1
ATOM 2678 O O . GLU A 1 341 ? 3.201 -8.569 -10.614 1.00 98.38 341 GLU A O 1
ATOM 2683 N N . ILE A 1 342 ? 2.727 -7.259 -12.375 1.00 98.19 342 ILE A N 1
ATOM 2684 C CA . ILE A 1 342 ? 2.702 -8.309 -13.401 1.00 98.19 342 ILE A CA 1
ATOM 2685 C C . ILE A 1 342 ? 3.972 -8.217 -14.248 1.00 98.19 342 ILE A C 1
ATOM 2687 O O . ILE A 1 342 ? 4.347 -7.127 -14.676 1.00 98.19 342 ILE A O 1
ATOM 2691 N N . ALA A 1 343 ? 4.608 -9.370 -14.483 1.00 95.94 343 ALA A N 1
ATOM 2692 C CA . ALA A 1 343 ? 5.948 -9.492 -15.062 1.00 95.94 343 ALA A CA 1
ATOM 2693 C C . ALA A 1 343 ? 6.996 -8.695 -14.266 1.00 95.94 343 ALA A C 1
ATOM 2695 O O . ALA A 1 343 ? 7.748 -7.884 -14.803 1.00 95.94 343 ALA A O 1
ATOM 2696 N N . CYS A 1 344 ? 7.045 -8.927 -12.950 1.00 96.75 344 CYS A N 1
ATOM 2697 C CA . CYS A 1 344 ? 7.935 -8.191 -12.050 1.00 96.75 344 CYS A CA 1
ATOM 2698 C C . CYS A 1 344 ? 9.434 -8.431 -12.307 1.00 96.75 344 CYS A C 1
ATOM 2700 O O . CYS A 1 344 ? 10.287 -7.755 -11.720 1.00 96.75 344 CYS A O 1
ATOM 2702 N N . GLY A 1 345 ? 9.790 -9.427 -13.127 1.00 95.75 345 GLY A N 1
ATOM 2703 C CA . GLY A 1 345 ? 11.162 -9.775 -13.456 1.00 95.75 345 GLY A CA 1
ATOM 2704 C C . GLY A 1 345 ? 11.998 -10.009 -12.201 1.00 95.75 345 GLY A C 1
ATOM 2705 O O . GLY A 1 345 ? 11.617 -10.752 -11.297 1.00 95.75 345 GLY A O 1
ATOM 2706 N N . THR A 1 346 ? 13.146 -9.335 -12.109 1.00 96.12 346 THR A N 1
ATOM 2707 C CA . THR A 1 346 ? 14.031 -9.414 -10.935 1.00 96.12 346 THR A CA 1
ATOM 2708 C C . THR A 1 346 ? 13.500 -8.656 -9.713 1.00 96.12 346 THR A C 1
ATOM 2710 O O . THR A 1 346 ? 14.235 -8.479 -8.743 1.00 96.12 346 THR A O 1
ATOM 2713 N N . GLY A 1 347 ? 12.260 -8.156 -9.728 1.00 96.19 347 GLY A N 1
ATOM 2714 C CA . GLY A 1 347 ? 11.675 -7.376 -8.637 1.00 96.19 347 GLY A CA 1
ATOM 2715 C C . GLY A 1 347 ? 12.430 -6.074 -8.364 1.00 96.19 347 GLY A C 1
ATOM 2716 O O . GLY A 1 347 ? 12.481 -5.613 -7.226 1.00 96.19 347 GLY A O 1
ATOM 2717 N N . ARG A 1 348 ? 13.094 -5.504 -9.377 1.00 93.19 348 ARG A N 1
ATOM 2718 C CA . ARG A 1 348 ? 13.838 -4.245 -9.243 1.00 93.19 348 ARG A CA 1
ATOM 2719 C C . ARG A 1 348 ? 12.873 -3.080 -9.025 1.00 93.19 348 ARG A C 1
ATOM 2721 O O . ARG A 1 348 ? 12.962 -2.405 -7.997 1.00 93.19 348 ARG A O 1
ATOM 2728 N N . PHE A 1 349 ? 11.902 -2.934 -9.928 1.00 94.75 349 PHE A N 1
ATOM 2729 C CA . PHE A 1 349 ? 10.861 -1.913 -9.855 1.00 94.75 349 PHE A CA 1
ATOM 2730 C C . PHE A 1 349 ? 9.983 -2.055 -8.599 1.00 94.75 349 PHE A C 1
ATOM 2732 O O . PHE A 1 349 ? 9.828 -1.066 -7.880 1.00 94.75 349 PHE A O 1
ATOM 2739 N N . MET A 1 350 ? 9.565 -3.279 -8.237 1.00 96.88 350 MET A N 1
ATOM 2740 C CA . MET A 1 350 ? 8.964 -3.611 -6.932 1.00 96.88 350 MET A CA 1
ATOM 2741 C C . MET A 1 350 ? 9.615 -2.865 -5.754 1.00 96.88 350 MET A C 1
ATOM 2743 O O . MET A 1 350 ? 8.917 -2.298 -4.913 1.00 96.88 350 MET A O 1
ATOM 2747 N N . THR A 1 351 ? 10.955 -2.841 -5.658 1.00 96.31 351 THR A N 1
ATOM 2748 C CA . THR A 1 351 ? 11.630 -2.172 -4.528 1.00 96.31 351 THR A CA 1
ATOM 2749 C C . THR A 1 351 ? 11.487 -0.650 -4.551 1.00 96.31 351 THR A C 1
ATOM 2751 O O . THR A 1 351 ? 11.432 -0.043 -3.484 1.00 96.31 351 THR A O 1
ATOM 2754 N N . PHE A 1 352 ? 11.374 -0.022 -5.727 1.00 95.94 352 PHE A N 1
ATOM 2755 C CA . PHE A 1 352 ? 11.099 1.414 -5.842 1.00 95.94 352 PHE A CA 1
ATOM 2756 C C . PHE A 1 352 ? 9.657 1.746 -5.463 1.00 95.94 352 PHE A C 1
ATOM 2758 O O . PHE A 1 352 ? 9.431 2.725 -4.752 1.00 95.94 352 PHE A O 1
ATOM 2765 N N . VAL A 1 353 ? 8.687 0.919 -5.866 1.00 95.81 353 VAL A N 1
ATOM 2766 C CA . VAL A 1 353 ? 7.288 1.100 -5.452 1.00 95.81 353 VAL A CA 1
ATOM 2767 C C . VAL A 1 353 ? 7.167 0.956 -3.934 1.00 95.81 353 VAL A C 1
ATOM 2769 O O . VAL A 1 353 ? 6.645 1.840 -3.256 1.00 95.81 353 VAL A O 1
ATOM 2772 N N . ARG A 1 354 ? 7.722 -0.120 -3.369 1.00 95.31 354 ARG A N 1
ATOM 2773 C CA . ARG A 1 354 ? 7.609 -0.421 -1.935 1.00 95.31 354 ARG A CA 1
ATOM 2774 C C . ARG A 1 354 ? 8.391 0.529 -1.028 1.00 95.31 354 ARG A C 1
ATOM 2776 O O . ARG A 1 354 ? 7.982 0.709 0.114 1.00 95.31 354 ARG A O 1
ATOM 2783 N N . ASP A 1 355 ? 9.454 1.187 -1.503 1.00 94.81 355 ASP A N 1
ATOM 2784 C CA . ASP A 1 355 ? 10.116 2.245 -0.721 1.00 94.81 355 ASP A CA 1
ATOM 2785 C C . ASP A 1 355 ? 9.273 3.526 -0.592 1.00 94.81 355 ASP A C 1
ATOM 2787 O O . ASP A 1 355 ? 9.518 4.332 0.309 1.00 94.81 355 ASP A O 1
ATOM 2791 N N . ASN A 1 356 ? 8.261 3.700 -1.448 1.00 94.12 356 ASN A N 1
ATOM 2792 C CA . ASN A 1 356 ? 7.366 4.857 -1.450 1.00 94.12 356 ASN A CA 1
ATOM 2793 C C . ASN A 1 356 ? 5.983 4.585 -0.832 1.00 94.12 356 ASN A C 1
ATOM 2795 O O . ASN A 1 356 ? 5.334 5.526 -0.385 1.00 94.12 356 ASN A O 1
ATOM 2799 N N . LEU A 1 357 ? 5.556 3.322 -0.738 1.00 91.88 357 LEU A N 1
ATOM 2800 C CA . LEU A 1 357 ? 4.276 2.932 -0.137 1.00 91.88 357 LEU A CA 1
ATOM 2801 C C . LEU A 1 357 ? 4.319 2.791 1.406 1.00 91.88 357 LEU A C 1
ATOM 2803 O O . LEU A 1 357 ? 5.400 2.654 1.995 1.00 91.88 357 LEU A O 1
ATOM 2807 N N . PRO A 1 358 ? 3.148 2.792 2.082 1.00 88.56 358 PRO A N 1
ATOM 2808 C CA . PRO A 1 358 ? 3.017 2.418 3.493 1.00 88.56 358 PRO A CA 1
ATOM 2809 C C . PRO A 1 358 ? 3.628 1.039 3.801 1.00 88.56 358 PRO A C 1
ATOM 2811 O O . PRO A 1 358 ? 3.547 0.118 2.986 1.00 88.56 358 PRO A O 1
ATOM 2814 N N . LEU A 1 359 ? 4.248 0.878 4.976 1.00 88.44 359 LEU A N 1
ATOM 2815 C CA . LEU A 1 359 ? 5.013 -0.336 5.330 1.00 88.44 359 LEU A CA 1
ATOM 2816 C C . LEU A 1 359 ? 4.149 -1.596 5.516 1.00 88.44 359 LEU A C 1
ATOM 2818 O O . LEU A 1 359 ? 4.680 -2.705 5.473 1.00 88.44 359 LEU A O 1
ATOM 2822 N N . ASP A 1 360 ? 2.854 -1.409 5.745 1.00 88.50 360 ASP A N 1
ATOM 2823 C CA . ASP A 1 360 ? 1.816 -2.429 5.884 1.00 88.50 360 ASP A CA 1
ATOM 2824 C C . ASP A 1 360 ? 1.200 -2.859 4.541 1.00 88.50 360 ASP A C 1
ATOM 2826 O O . ASP A 1 360 ? 0.444 -3.824 4.518 1.00 88.50 360 ASP A O 1
ATOM 2830 N N . THR A 1 361 ? 1.550 -2.202 3.425 1.00 92.38 361 THR A N 1
ATOM 2831 C CA . THR A 1 361 ? 1.090 -2.554 2.067 1.00 92.38 361 THR A CA 1
ATOM 2832 C C . THR A 1 361 ? 1.326 -4.032 1.744 1.00 92.38 361 THR A C 1
ATOM 2834 O O . THR A 1 361 ? 2.461 -4.522 1.750 1.00 92.38 361 THR A O 1
ATOM 2837 N N . GLU A 1 362 ? 0.256 -4.711 1.341 1.00 95.50 362 GLU A N 1
ATOM 2838 C CA . GLU A 1 362 ? 0.274 -6.071 0.815 1.00 95.50 362 GLU A CA 1
ATOM 2839 C C . GLU A 1 362 ? 0.706 -6.042 -0.656 1.00 95.50 362 GLU A C 1
ATOM 2841 O O . GLU A 1 362 ? -0.066 -5.695 -1.552 1.00 95.50 362 GLU A O 1
ATOM 2846 N N . TYR A 1 363 ? 1.968 -6.388 -0.913 1.00 97.88 363 TYR A N 1
ATOM 2847 C CA . TYR A 1 363 ? 2.537 -6.388 -2.261 1.00 97.88 363 TYR A CA 1
ATOM 2848 C C . TYR A 1 363 ? 2.626 -7.809 -2.819 1.00 97.88 363 TYR A C 1
ATOM 2850 O O . TYR A 1 363 ? 3.360 -8.643 -2.283 1.00 97.88 363 TYR A O 1
ATOM 2858 N N . THR A 1 364 ? 1.909 -8.074 -3.907 1.00 98.62 364 THR A N 1
ATOM 2859 C CA . THR A 1 364 ? 2.002 -9.306 -4.696 1.00 98.62 364 THR A CA 1
ATOM 2860 C C . THR A 1 364 ? 2.716 -9.005 -6.005 1.00 98.62 364 THR A C 1
ATOM 2862 O O . THR A 1 364 ? 2.459 -7.982 -6.631 1.00 98.62 364 THR A O 1
ATOM 2865 N N . ALA A 1 365 ? 3.620 -9.883 -6.426 1.00 98.31 365 ALA A N 1
ATOM 2866 C CA . ALA A 1 365 ? 4.316 -9.743 -7.695 1.00 98.31 365 ALA A CA 1
ATOM 2867 C C . ALA A 1 365 ? 4.388 -11.099 -8.404 1.00 98.31 365 ALA A C 1
ATOM 2869 O O . ALA A 1 365 ? 4.728 -12.116 -7.785 1.00 98.31 365 ALA A O 1
ATOM 2870 N N . VAL A 1 366 ? 4.034 -11.113 -9.687 1.00 98.12 366 VAL A N 1
ATOM 2871 C CA . VAL A 1 366 ? 4.002 -12.318 -10.517 1.00 98.12 366 VAL A CA 1
ATOM 2872 C C . VAL A 1 366 ? 4.974 -12.220 -11.679 1.00 98.12 366 VAL A C 1
ATOM 2874 O O . VAL A 1 366 ? 5.116 -11.177 -12.314 1.00 98.12 366 VAL A O 1
ATOM 2877 N N . ASP A 1 367 ? 5.617 -13.340 -11.980 1.00 96.81 367 ASP A N 1
ATOM 2878 C CA . ASP A 1 367 ? 6.432 -13.522 -13.176 1.00 96.81 367 ASP A CA 1
ATOM 2879 C C . ASP A 1 367 ? 6.327 -14.981 -13.628 1.00 96.81 367 ASP A C 1
ATOM 2881 O O . ASP A 1 367 ? 6.070 -15.877 -12.819 1.00 96.81 367 ASP A O 1
ATOM 2885 N N . LEU A 1 368 ? 6.529 -15.242 -14.916 1.00 93.00 368 LEU A N 1
ATOM 2886 C CA . LEU A 1 368 ? 6.468 -16.602 -15.436 1.00 93.00 368 LEU A CA 1
ATOM 2887 C C . LEU A 1 368 ? 7.779 -17.372 -15.186 1.00 93.00 368 LEU A C 1
ATOM 2889 O O . LEU A 1 368 ? 7.758 -18.605 -15.144 1.00 93.00 368 LEU A O 1
ATOM 2893 N N . SER A 1 369 ? 8.903 -16.681 -14.957 1.00 92.00 369 SER A N 1
ATOM 2894 C CA . SER A 1 369 ? 10.208 -17.283 -14.672 1.00 92.00 369 SER A CA 1
ATOM 2895 C C . SER A 1 369 ? 10.460 -17.481 -13.167 1.00 92.00 369 SER A C 1
ATOM 2897 O O . SER A 1 369 ? 10.556 -16.513 -12.404 1.00 92.00 369 SER A O 1
ATOM 2899 N N . PRO A 1 370 ? 10.704 -18.725 -12.707 1.00 90.38 370 PRO A N 1
ATOM 2900 C CA . PRO A 1 370 ? 11.022 -18.987 -11.305 1.00 90.38 370 PRO A CA 1
ATOM 2901 C C . PRO A 1 370 ? 12.408 -18.448 -10.905 1.00 90.38 370 PRO A C 1
ATOM 2903 O O . PRO A 1 370 ? 12.647 -18.191 -9.726 1.00 90.38 370 PRO A O 1
ATOM 2906 N N . PHE A 1 371 ? 13.310 -18.239 -11.869 1.00 91.12 371 PHE A N 1
ATOM 2907 C CA . PHE A 1 371 ? 14.664 -17.715 -11.648 1.00 91.12 371 PHE A CA 1
ATOM 2908 C C . PHE A 1 371 ? 14.667 -16.201 -11.437 1.00 91.12 371 PHE A C 1
ATOM 2910 O O . PHE A 1 371 ? 15.412 -15.671 -10.612 1.00 91.12 371 PHE A O 1
ATOM 2917 N N . TYR A 1 372 ? 13.792 -15.496 -12.153 1.00 94.94 372 TYR A N 1
ATOM 2918 C CA . TYR A 1 372 ? 13.581 -14.070 -11.947 1.00 94.94 372 TYR A CA 1
ATOM 2919 C C . TYR A 1 372 ? 12.847 -13.832 -10.618 1.00 94.94 372 TYR A C 1
ATOM 2921 O O . TYR A 1 372 ? 13.274 -12.972 -9.852 1.00 94.94 372 TYR A O 1
ATOM 2929 N N . LEU A 1 373 ? 11.892 -14.692 -10.237 1.00 96.56 373 LEU A N 1
ATOM 2930 C CA . LEU A 1 373 ? 11.283 -14.680 -8.895 1.00 96.56 373 LEU A CA 1
ATOM 2931 C C . LEU A 1 373 ? 12.265 -15.018 -7.758 1.00 96.56 373 LEU A C 1
ATOM 2933 O O . LEU A 1 373 ? 12.153 -14.461 -6.664 1.00 96.56 373 LEU A O 1
ATOM 2937 N N . GLU A 1 374 ? 13.240 -15.906 -7.978 1.00 95.81 374 GLU A N 1
ATOM 2938 C CA . GLU A 1 374 ? 14.360 -16.110 -7.045 1.00 95.81 374 GLU A CA 1
ATOM 2939 C C . GLU A 1 374 ? 15.136 -14.797 -6.852 1.00 95.81 374 GLU A C 1
ATOM 2941 O O . GLU A 1 374 ? 15.354 -14.361 -5.717 1.00 95.81 374 GLU A O 1
ATOM 2946 N N . LYS A 1 375 ? 15.451 -14.102 -7.950 1.00 96.06 375 LYS A N 1
ATOM 2947 C CA . LYS A 1 375 ? 16.133 -12.805 -7.907 1.00 96.06 375 LYS A CA 1
ATOM 2948 C C . LYS A 1 375 ? 15.294 -11.696 -7.257 1.00 96.06 375 LYS A C 1
ATOM 2950 O O . LYS A 1 375 ? 15.834 -10.907 -6.480 1.00 96.06 375 LYS A O 1
ATOM 2955 N N . ALA A 1 376 ? 13.985 -11.673 -7.502 1.00 98.00 376 ALA A N 1
ATOM 2956 C CA . ALA A 1 376 ? 13.036 -10.776 -6.848 1.00 98.00 376 ALA A CA 1
ATOM 2957 C C . ALA A 1 376 ? 13.005 -10.991 -5.332 1.00 98.00 376 ALA A C 1
ATOM 2959 O O . ALA A 1 376 ? 12.969 -10.022 -4.573 1.00 98.00 376 ALA A O 1
ATOM 2960 N N . ARG A 1 377 ? 13.118 -12.243 -4.872 1.00 98.00 377 ARG A N 1
ATOM 2961 C CA . ARG A 1 377 ? 13.194 -12.583 -3.445 1.00 98.00 377 ARG A CA 1
ATOM 2962 C C . ARG A 1 377 ? 14.483 -12.070 -2.800 1.00 98.00 377 ARG A C 1
ATOM 2964 O O . ARG A 1 377 ? 14.438 -11.520 -1.702 1.00 98.00 377 ARG A O 1
ATOM 2971 N N . ASP A 1 378 ? 15.618 -12.175 -3.490 1.00 96.56 378 ASP A N 1
ATOM 2972 C CA . ASP A 1 378 ? 16.895 -11.577 -3.065 1.00 96.56 378 ASP A CA 1
ATOM 2973 C C . ASP A 1 378 ? 16.852 -10.040 -3.009 1.00 96.56 378 ASP A C 1
ATOM 2975 O O . ASP A 1 378 ? 17.466 -9.419 -2.131 1.00 96.56 378 ASP A O 1
ATOM 2979 N N . ASN A 1 379 ? 16.148 -9.416 -3.956 1.00 96.50 379 ASN A N 1
ATOM 2980 C CA . ASN A 1 379 ? 15.978 -7.969 -4.030 1.00 96.50 379 ASN A CA 1
ATOM 2981 C C . ASN A 1 379 ? 15.040 -7.457 -2.916 1.00 96.50 379 ASN A C 1
ATOM 2983 O O . ASN A 1 379 ? 15.431 -6.541 -2.189 1.00 96.50 379 ASN A O 1
ATOM 2987 N N . ASP A 1 380 ? 13.892 -8.110 -2.683 1.00 97.25 380 ASP A N 1
ATOM 2988 C CA . ASP A 1 380 ? 13.002 -7.857 -1.535 1.00 97.25 380 ASP A CA 1
ATOM 2989 C C . ASP A 1 380 ? 13.739 -7.997 -0.198 1.00 97.25 380 ASP A C 1
ATOM 2991 O O . ASP A 1 380 ? 13.752 -7.069 0.610 1.00 97.25 380 ASP A O 1
ATOM 2995 N N . ASN A 1 381 ? 14.392 -9.140 0.033 1.00 96.50 381 ASN A N 1
ATOM 2996 C CA . ASN A 1 381 ? 15.081 -9.422 1.292 1.00 96.50 381 ASN A CA 1
ATOM 2997 C C . ASN A 1 381 ? 16.109 -8.336 1.635 1.00 96.50 381 ASN A C 1
ATOM 2999 O O . ASN A 1 381 ? 16.197 -7.898 2.786 1.00 96.50 381 ASN A O 1
ATOM 3003 N N . TYR A 1 382 ? 16.869 -7.874 0.641 1.00 95.50 382 TYR A N 1
ATOM 3004 C CA . TYR A 1 382 ? 17.870 -6.831 0.834 1.00 95.50 382 TYR A CA 1
ATOM 3005 C C . TYR A 1 382 ? 17.253 -5.434 1.033 1.00 95.50 382 TYR A C 1
ATOM 3007 O O . TYR A 1 382 ? 17.719 -4.683 1.902 1.00 95.50 382 TYR A O 1
ATOM 3015 N N . TRP A 1 383 ? 16.176 -5.101 0.307 1.00 95.62 383 TRP A N 1
ATOM 3016 C CA . TRP A 1 383 ? 15.409 -3.874 0.543 1.00 95.62 383 TRP A CA 1
ATOM 3017 C C . TRP A 1 383 ? 14.828 -3.855 1.962 1.00 95.62 383 TRP A C 1
ATOM 3019 O O . TRP A 1 383 ? 15.137 -2.936 2.717 1.00 95.62 383 TRP A O 1
ATOM 3029 N N . ARG A 1 384 ? 14.102 -4.898 2.394 1.00 94.94 384 ARG A N 1
ATOM 3030 C CA . ARG A 1 384 ? 13.511 -4.978 3.746 1.00 94.94 384 ARG A CA 1
ATOM 3031 C C . ARG A 1 384 ? 14.559 -4.848 4.848 1.00 94.94 384 ARG A C 1
ATOM 3033 O O . ARG A 1 384 ? 14.366 -4.092 5.798 1.00 94.94 384 ARG A O 1
ATOM 3040 N N . GLN A 1 385 ? 15.705 -5.521 4.715 1.00 92.25 385 GLN A N 1
ATOM 3041 C CA . GLN A 1 385 ? 16.808 -5.395 5.677 1.00 92.25 385 GLN A CA 1
ATOM 3042 C C . GLN A 1 385 ? 17.328 -3.956 5.787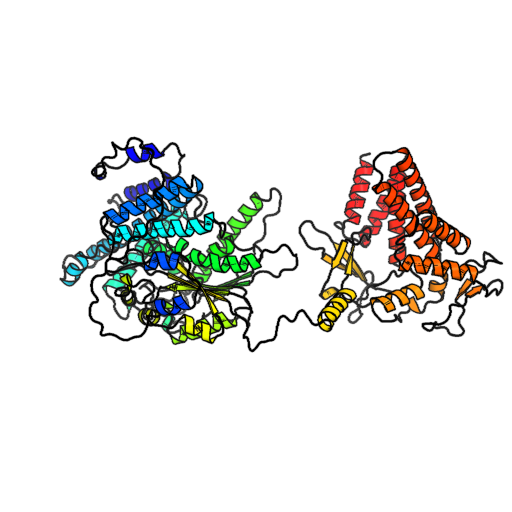 1.00 92.25 385 GLN A C 1
ATOM 3044 O O . GLN A 1 385 ? 17.561 -3.477 6.904 1.00 92.25 385 GLN A O 1
ATOM 3049 N N . THR A 1 386 ? 17.485 -3.271 4.653 1.00 91.56 386 THR A N 1
ATOM 3050 C CA . THR A 1 386 ? 17.922 -1.870 4.576 1.00 91.56 386 THR A CA 1
ATOM 3051 C C . THR A 1 386 ? 16.866 -0.939 5.170 1.00 91.56 386 THR A C 1
ATOM 3053 O O . THR A 1 386 ? 17.153 -0.206 6.119 1.00 91.56 386 THR A O 1
ATOM 3056 N N . ARG A 1 387 ? 15.628 -1.044 4.683 1.00 91.25 387 ARG A N 1
ATOM 3057 C CA . ARG A 1 387 ? 14.459 -0.246 5.058 1.00 91.25 387 ARG A CA 1
ATOM 3058 C C . ARG A 1 387 ? 14.167 -0.313 6.556 1.00 91.25 387 ARG A C 1
ATOM 3060 O O . ARG A 1 387 ? 14.173 0.719 7.222 1.00 91.25 387 ARG A O 1
ATOM 3067 N N . SER A 1 388 ? 14.030 -1.512 7.129 1.00 87.62 388 SER A N 1
ATOM 3068 C CA . SER A 1 388 ? 13.808 -1.674 8.573 1.00 87.62 388 SER A CA 1
ATOM 3069 C C . SER A 1 388 ? 14.943 -1.076 9.416 1.00 87.62 388 SER A C 1
ATOM 3071 O O . SER A 1 388 ? 14.706 -0.599 10.521 1.00 87.62 388 SER A O 1
ATOM 3073 N N . THR A 1 389 ? 16.184 -1.085 8.914 1.00 85.88 389 THR A N 1
ATOM 3074 C CA . THR A 1 389 ? 17.335 -0.482 9.612 1.00 85.88 389 THR A CA 1
ATOM 3075 C C . THR A 1 389 ? 17.322 1.049 9.521 1.00 85.88 389 THR A C 1
ATOM 3077 O O . THR A 1 389 ? 17.718 1.719 10.473 1.00 85.88 389 THR A O 1
ATOM 3080 N N . GLN A 1 390 ? 16.853 1.621 8.408 1.00 85.56 390 GLN A N 1
ATOM 3081 C CA . GLN A 1 390 ? 16.654 3.068 8.272 1.00 85.56 390 GLN A CA 1
ATOM 3082 C C . GLN A 1 390 ? 15.539 3.570 9.200 1.00 85.56 390 GLN A C 1
ATOM 3084 O O . GLN A 1 390 ? 15.742 4.550 9.913 1.00 85.56 390 GLN A O 1
ATOM 3089 N N . GLU A 1 391 ? 14.399 2.878 9.253 1.00 84.62 391 GLU A N 1
ATOM 3090 C CA . GLU A 1 391 ? 13.270 3.266 10.111 1.00 84.62 391 GLU A CA 1
ATOM 3091 C C . GLU A 1 391 ? 13.601 3.135 11.608 1.00 84.62 391 GLU A C 1
ATOM 3093 O O . GLU A 1 391 ? 13.334 4.056 12.380 1.00 84.62 391 GLU A O 1
ATOM 3098 N N . GLN A 1 392 ? 14.318 2.080 12.018 1.00 82.50 392 GLN A N 1
ATOM 3099 C CA . GLN A 1 392 ? 14.821 1.958 13.395 1.00 82.50 392 GLN A CA 1
ATOM 3100 C C . GLN A 1 392 ? 15.748 3.126 13.798 1.00 82.50 392 GLN A C 1
ATOM 3102 O O . GLN A 1 392 ? 15.735 3.567 14.946 1.00 82.50 392 GLN A O 1
ATOM 3107 N N . ARG A 1 393 ? 16.557 3.652 12.864 1.00 82.94 393 ARG A N 1
ATOM 3108 C CA . ARG A 1 393 ? 17.449 4.800 13.124 1.00 82.94 393 ARG A CA 1
ATOM 3109 C C . ARG A 1 393 ? 16.699 6.123 13.278 1.00 82.94 393 ARG A C 1
ATOM 3111 O O . ARG A 1 393 ? 17.174 6.981 14.020 1.00 82.94 393 ARG A O 1
ATOM 3118 N N . LYS A 1 394 ? 15.561 6.294 12.595 1.00 82.12 394 LYS A N 1
ATOM 3119 C CA . LYS A 1 394 ? 14.674 7.456 12.779 1.00 82.12 394 LYS A CA 1
ATOM 3120 C C . LYS A 1 394 ? 14.010 7.398 14.156 1.00 82.12 394 LYS A C 1
ATOM 3122 O O . LYS A 1 394 ? 14.112 8.344 14.934 1.00 82.12 394 LYS A O 1
ATOM 3127 N N . ASN A 1 395 ? 13.432 6.248 14.493 1.00 75.81 395 ASN A N 1
ATOM 3128 C CA . ASN A 1 395 ? 12.652 6.041 15.711 1.00 75.81 395 ASN A CA 1
ATOM 3129 C C . ASN A 1 395 ? 13.549 5.581 16.876 1.00 75.81 395 ASN A C 1
ATOM 3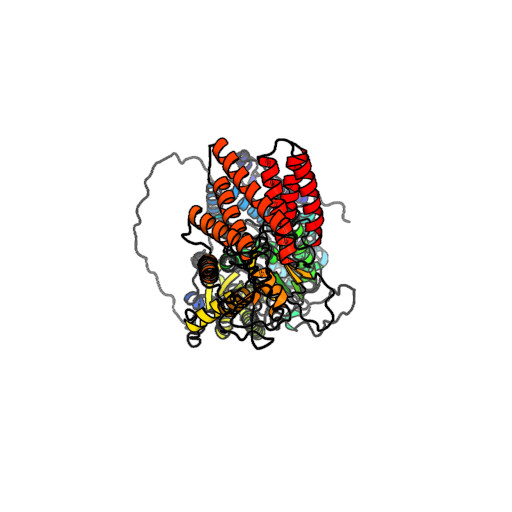131 O O . ASN A 1 395 ? 13.448 4.445 17.347 1.00 75.81 395 ASN A O 1
ATOM 3135 N N . ARG A 1 396 ? 14.462 6.465 17.310 1.00 60.84 396 ARG A N 1
ATOM 3136 C CA . ARG A 1 396 ? 15.490 6.219 18.344 1.00 60.84 396 ARG A CA 1
ATOM 3137 C C . ARG A 1 396 ? 14.930 5.483 19.574 1.00 60.84 396 ARG A C 1
ATOM 3139 O O . ARG A 1 396 ? 14.228 6.079 20.381 1.00 60.84 396 ARG A O 1
ATOM 3146 N N . GLY A 1 397 ? 15.302 4.211 19.740 1.00 57.69 397 GLY A N 1
ATOM 3147 C CA . GLY A 1 397 ? 14.917 3.374 20.889 1.00 57.69 397 GLY A CA 1
ATOM 3148 C C . GLY A 1 397 ? 13.786 2.371 20.625 1.00 57.69 397 GLY A C 1
ATOM 3149 O O . GLY A 1 397 ? 13.551 1.506 21.461 1.00 57.69 397 GLY A O 1
ATOM 3150 N N . SER A 1 398 ? 13.127 2.429 19.465 1.00 65.62 398 SER A N 1
ATOM 3151 C CA . SER A 1 398 ? 12.110 1.443 19.072 1.00 65.62 398 SER A CA 1
ATOM 3152 C C . SER A 1 398 ? 12.711 0.110 18.594 1.00 65.62 398 SER A C 1
ATOM 3154 O O . SER A 1 398 ? 13.857 0.030 18.128 1.00 65.62 398 SER A O 1
ATOM 3156 N N . ALA A 1 399 ? 11.914 -0.958 18.690 1.00 72.56 399 ALA A N 1
ATOM 3157 C CA . ALA A 1 399 ? 12.234 -2.242 18.077 1.00 72.56 399 ALA A CA 1
ATOM 3158 C C . ALA A 1 399 ? 12.303 -2.112 16.545 1.00 72.56 399 ALA A C 1
ATOM 3160 O O . ALA A 1 399 ? 11.574 -1.327 15.938 1.00 72.56 399 ALA A O 1
ATOM 3161 N N . LYS A 1 400 ? 13.174 -2.899 15.901 1.00 74.81 400 LYS A N 1
ATOM 3162 C CA . LYS A 1 400 ? 13.316 -2.896 14.439 1.00 74.81 400 LYS A CA 1
ATOM 3163 C C . LYS A 1 400 ? 11.977 -3.302 13.789 1.00 74.81 400 LYS A C 1
ATOM 3165 O O . LYS A 1 400 ? 11.531 -4.422 14.043 1.00 74.81 400 LYS A O 1
ATOM 3170 N N . PRO A 1 401 ? 11.345 -2.455 12.953 1.00 78.44 401 PRO A N 1
ATOM 3171 C CA . PRO A 1 401 ? 10.033 -2.762 12.393 1.00 78.44 401 PRO A CA 1
ATOM 3172 C C . PRO A 1 401 ? 10.114 -3.966 11.451 1.00 78.44 401 PRO A C 1
ATOM 3174 O O . PRO A 1 401 ? 10.993 -4.037 10.585 1.00 78.44 401 PRO A O 1
ATOM 3177 N N . THR A 1 402 ? 9.191 -4.911 11.622 1.00 83.44 402 THR A N 1
ATOM 3178 C CA . THR A 1 402 ? 9.086 -6.099 10.768 1.00 83.44 402 THR A CA 1
ATOM 3179 C C . THR A 1 402 ? 8.260 -5.750 9.539 1.00 83.44 402 THR A C 1
ATOM 3181 O O . THR A 1 402 ? 7.073 -5.474 9.653 1.00 83.44 402 THR A O 1
ATOM 3184 N N . ILE A 1 403 ? 8.897 -5.759 8.368 1.00 90.50 403 ILE A N 1
ATOM 3185 C CA . ILE A 1 403 ? 8.235 -5.535 7.079 1.00 90.50 403 ILE A CA 1
ATOM 3186 C C . ILE A 1 403 ? 7.923 -6.904 6.469 1.00 90.50 403 ILE A C 1
ATOM 3188 O O . ILE A 1 403 ? 8.822 -7.751 6.353 1.00 90.50 403 ILE A O 1
ATOM 3192 N N . ALA A 1 404 ? 6.669 -7.124 6.075 1.00 92.12 404 ALA A N 1
ATOM 3193 C CA . ALA A 1 404 ? 6.240 -8.359 5.424 1.00 92.12 404 ALA A CA 1
ATOM 3194 C C . ALA A 1 404 ? 6.995 -8.585 4.092 1.00 92.12 404 ALA A C 1
ATOM 3196 O O . ALA A 1 404 ? 7.296 -7.616 3.385 1.00 92.12 404 ALA A O 1
ATOM 3197 N N . PRO A 1 405 ? 7.351 -9.834 3.735 1.00 96.56 405 PRO A N 1
ATOM 3198 C CA . PRO A 1 405 ? 7.875 -10.142 2.403 1.00 96.56 405 PRO A CA 1
ATOM 3199 C C . PRO A 1 405 ? 6.828 -9.844 1.323 1.00 96.56 405 PRO A C 1
ATOM 3201 O O . PRO A 1 405 ? 5.631 -9.891 1.596 1.00 96.56 405 PRO A O 1
ATOM 3204 N N . ALA A 1 406 ? 7.273 -9.574 0.094 1.00 97.00 406 ALA A N 1
ATOM 3205 C CA . ALA A 1 406 ? 6.362 -9.597 -1.049 1.00 97.00 406 ALA A CA 1
ATOM 3206 C C . ALA A 1 406 ? 5.857 -11.027 -1.301 1.00 97.00 406 ALA A C 1
ATOM 3208 O O . ALA A 1 406 ? 6.609 -11.998 -1.161 1.00 97.00 406 ALA A O 1
ATOM 3209 N N . ASN A 1 407 ? 4.600 -11.152 -1.719 1.00 97.81 407 ASN A N 1
ATOM 3210 C CA . ASN A 1 407 ? 4.032 -12.405 -2.197 1.00 97.81 407 ASN A CA 1
ATOM 3211 C C . ASN A 1 407 ? 4.488 -12.642 -3.647 1.00 97.81 407 ASN A C 1
ATOM 3213 O O . ASN A 1 407 ? 3.905 -12.105 -4.585 1.00 97.81 407 ASN A O 1
ATOM 3217 N N . LEU A 1 408 ? 5.579 -13.393 -3.812 1.00 97.75 408 LEU A N 1
ATOM 3218 C CA . LEU A 1 408 ? 6.208 -13.678 -5.106 1.00 97.75 408 LEU A CA 1
ATOM 3219 C C . LEU A 1 408 ? 5.710 -15.015 -5.662 1.00 97.75 408 LEU A C 1
ATOM 3221 O O . LEU A 1 408 ? 6.022 -16.063 -5.086 1.00 97.75 408 LEU A O 1
ATOM 3225 N N . MET A 1 409 ? 4.985 -14.987 -6.781 1.00 94.38 409 MET A N 1
ATOM 3226 C CA . MET A 1 409 ? 4.269 -16.152 -7.313 1.00 94.38 409 MET A CA 1
ATOM 3227 C C . MET A 1 409 ? 4.559 -16.391 -8.799 1.00 94.38 409 MET A C 1
ATOM 3229 O O . MET A 1 409 ? 4.588 -15.457 -9.595 1.00 94.38 409 MET A O 1
ATOM 3233 N N . GLN A 1 410 ? 4.748 -17.660 -9.178 1.00 94.69 410 GLN A N 1
ATOM 3234 C CA . GLN A 1 410 ? 4.883 -18.039 -10.583 1.00 94.69 410 GLN A CA 1
ATOM 3235 C C . GLN A 1 410 ? 3.498 -18.134 -11.226 1.00 94.69 410 GLN A C 1
ATOM 3237 O O . GLN A 1 410 ? 2.731 -19.036 -10.891 1.00 94.69 410 GLN A O 1
ATOM 3242 N N . ALA A 1 411 ? 3.183 -17.214 -12.135 1.00 92.81 411 ALA A N 1
ATOM 3243 C CA . ALA A 1 411 ? 1.886 -17.152 -12.804 1.00 92.81 411 ALA A CA 1
ATOM 3244 C C . ALA A 1 411 ? 2.005 -16.588 -14.225 1.00 92.81 411 ALA A C 1
ATOM 3246 O O . ALA A 1 411 ? 3.004 -15.970 -14.595 1.00 92.81 411 ALA A O 1
ATOM 3247 N N . LYS A 1 412 ? 0.958 -16.823 -15.012 1.00 94.00 412 LYS A N 1
ATOM 3248 C CA . LYS A 1 412 ? 0.745 -16.232 -16.333 1.00 94.00 412 LYS A CA 1
ATOM 3249 C C . LYS A 1 412 ? 0.098 -14.864 -16.184 1.00 94.00 412 LYS A C 1
ATOM 3251 O O . LYS A 1 412 ? -0.675 -14.657 -15.258 1.00 94.00 412 LYS A O 1
ATOM 3256 N N . ALA A 1 413 ? 0.388 -13.946 -17.099 1.00 96.75 413 ALA A N 1
ATOM 3257 C CA . ALA A 1 413 ? -0.283 -12.647 -17.114 1.00 96.75 413 ALA A CA 1
ATOM 3258 C C . ALA A 1 413 ? -1.713 -12.766 -17.676 1.00 96.75 413 ALA A C 1
ATOM 3260 O O . ALA A 1 413 ? -2.578 -11.960 -17.353 1.00 96.75 413 ALA A O 1
ATOM 3261 N N . GLU A 1 414 ? -1.939 -13.768 -18.528 1.00 96.31 414 GLU A N 1
ATOM 3262 C CA . GLU A 1 414 ? -3.192 -14.052 -19.230 1.00 96.31 414 GLU A CA 1
ATOM 3263 C C . GLU A 1 414 ? -4.140 -15.013 -18.484 1.00 96.31 414 GLU A C 1
ATOM 3265 O O . GLU A 1 414 ? -5.212 -15.326 -18.994 1.00 96.31 414 GLU A O 1
ATOM 3270 N N . ASP A 1 415 ? -3.737 -15.489 -17.301 1.00 95.31 415 ASP A N 1
ATOM 3271 C CA . ASP A 1 415 ? -4.467 -16.434 -16.441 1.00 95.31 415 ASP A CA 1
ATOM 3272 C C . ASP A 1 415 ? -3.993 -16.223 -14.986 1.00 95.31 415 ASP A C 1
ATOM 3274 O O . ASP A 1 415 ? -3.086 -16.911 -14.499 1.00 95.31 415 ASP A O 1
ATOM 3278 N N . LEU A 1 416 ? -4.508 -15.173 -14.327 1.00 96.69 416 LEU A N 1
ATOM 3279 C CA . LEU A 1 416 ? -4.060 -14.747 -12.999 1.00 96.69 416 LEU A CA 1
ATOM 3280 C C . LEU A 1 416 ? -4.811 -15.515 -11.892 1.00 96.69 416 LEU A C 1
ATOM 3282 O O . LEU A 1 416 ? -6.041 -15.445 -11.816 1.00 96.69 416 LEU A O 1
ATOM 3286 N N . PRO A 1 417 ? -4.108 -16.166 -10.944 1.00 95.62 417 PRO A N 1
ATOM 3287 C CA . PRO A 1 417 ? -4.712 -17.002 -9.900 1.00 95.62 417 PRO A CA 1
ATOM 3288 C C . PRO A 1 417 ? -5.267 -16.180 -8.717 1.00 95.62 417 PRO A C 1
ATOM 3290 O O . PRO A 1 417 ? -5.009 -16.488 -7.552 1.00 95.62 417 PRO A O 1
ATOM 3293 N N . PHE A 1 418 ? -6.011 -15.113 -9.011 1.00 96.81 418 PHE A N 1
ATOM 3294 C CA . PHE A 1 418 ? -6.589 -14.186 -8.035 1.00 96.81 418 PHE A CA 1
ATOM 3295 C C . PHE A 1 418 ? -8.091 -13.998 -8.265 1.00 96.81 418 PHE A C 1
ATOM 3297 O O . PHE A 1 418 ? -8.581 -14.131 -9.387 1.00 96.81 418 PHE A O 1
ATOM 3304 N N . GLU A 1 419 ? -8.819 -13.679 -7.196 1.00 94.81 419 GLU A N 1
ATOM 3305 C CA . GLU A 1 419 ? -10.251 -13.364 -7.241 1.00 94.81 419 GLU A CA 1
ATOM 3306 C C . GLU A 1 419 ? -10.516 -11.992 -7.886 1.00 94.81 419 GLU A C 1
ATOM 3308 O O . GLU A 1 419 ? -9.638 -11.130 -7.954 1.00 94.81 419 GLU A O 1
ATOM 3313 N N . 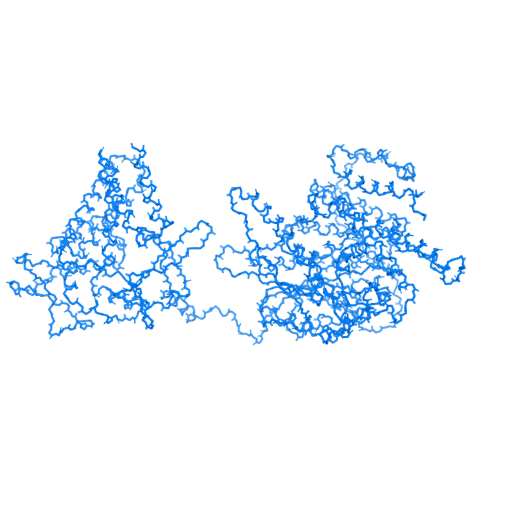ASP A 1 420 ? -11.746 -11.781 -8.351 1.00 94.12 420 ASP A N 1
ATOM 3314 C CA . ASP A 1 420 ? -12.173 -10.509 -8.934 1.00 94.12 420 ASP A CA 1
ATOM 3315 C C . ASP A 1 420 ? -12.067 -9.373 -7.899 1.00 94.12 420 ASP A C 1
ATOM 3317 O O . ASP A 1 420 ? -12.453 -9.518 -6.737 1.00 94.12 420 ASP A O 1
ATOM 3321 N N . GLY A 1 421 ? -11.554 -8.213 -8.312 1.00 93.12 421 GLY A N 1
ATOM 3322 C CA . GLY A 1 421 ? -11.439 -7.037 -7.447 1.00 93.12 421 GLY A CA 1
ATOM 3323 C C . GLY A 1 421 ? -10.467 -7.164 -6.259 1.00 93.12 421 GLY A C 1
ATOM 3324 O O . GLY A 1 421 ? -10.638 -6.493 -5.230 1.00 93.12 421 GLY A O 1
ATOM 3325 N N . SER A 1 422 ? -9.448 -8.020 -6.356 1.00 95.00 422 SER A N 1
ATOM 3326 C CA . SER A 1 422 ? -8.503 -8.286 -5.266 1.00 95.00 422 SER A CA 1
ATOM 3327 C C . SER A 1 422 ? -7.412 -7.222 -5.052 1.00 95.00 422 SER A C 1
ATOM 3329 O O . SER A 1 422 ? -6.786 -7.243 -3.992 1.00 95.00 422 SER A O 1
ATOM 3331 N N . PHE A 1 423 ? -7.180 -6.277 -5.973 1.00 95.81 423 PHE A N 1
ATOM 3332 C CA . PHE A 1 423 ? -6.087 -5.287 -5.869 1.00 95.81 423 PHE A CA 1
ATOM 3333 C C . PHE A 1 423 ? -6.531 -3.832 -6.067 1.00 95.81 423 PHE A C 1
ATOM 3335 O O . PHE A 1 423 ? -7.378 -3.534 -6.897 1.00 95.81 423 PHE A O 1
ATOM 3342 N N . ASP A 1 424 ? -5.927 -2.905 -5.322 1.00 91.69 424 ASP A N 1
ATOM 3343 C CA . ASP A 1 424 ? -6.184 -1.458 -5.420 1.00 91.69 424 ASP A CA 1
ATOM 3344 C C . ASP A 1 424 ? -5.375 -0.795 -6.541 1.00 91.69 424 ASP A C 1
ATOM 3346 O O . ASP A 1 424 ? -5.805 0.197 -7.129 1.00 91.69 424 ASP A O 1
ATOM 3350 N N . ALA A 1 425 ? -4.196 -1.346 -6.832 1.00 92.75 425 ALA A N 1
ATOM 3351 C CA . ALA A 1 425 ? -3.380 -0.970 -7.975 1.00 92.75 425 ALA A CA 1
ATOM 3352 C C . ALA A 1 425 ? -2.810 -2.226 -8.645 1.00 92.75 425 ALA A C 1
ATOM 3354 O O . ALA A 1 425 ? -2.246 -3.091 -7.969 1.00 92.75 425 ALA A O 1
ATOM 3355 N N . VAL A 1 426 ? -2.934 -2.304 -9.968 1.00 96.12 426 VAL A N 1
ATOM 3356 C CA . VAL A 1 426 ? -2.348 -3.355 -10.806 1.00 96.12 426 VAL A CA 1
ATOM 3357 C C . VAL A 1 426 ? -1.373 -2.695 -11.769 1.00 96.12 426 VAL A C 1
ATOM 3359 O O . VAL A 1 426 ? -1.748 -1.800 -12.523 1.00 96.12 426 VAL A O 1
ATOM 3362 N N . VAL A 1 427 ? -0.112 -3.111 -11.729 1.00 94.38 427 VAL A N 1
ATOM 3363 C CA . VAL A 1 427 ? 0.982 -2.482 -12.470 1.00 94.38 427 VAL A CA 1
ATOM 3364 C C . VAL A 1 427 ? 1.642 -3.506 -13.382 1.00 94.38 427 VAL A C 1
ATOM 3366 O O . VAL A 1 427 ? 1.910 -4.626 -12.960 1.00 94.38 427 VAL A O 1
ATOM 3369 N N . CYS A 1 428 ? 1.923 -3.126 -14.623 1.00 94.62 428 CYS A N 1
ATOM 3370 C CA . CYS A 1 428 ? 2.660 -3.945 -15.578 1.00 94.62 428 CYS A CA 1
ATOM 3371 C C . CYS A 1 428 ? 3.703 -3.076 -16.284 1.00 94.62 428 CYS A C 1
ATOM 3373 O O . CYS A 1 428 ? 3.373 -1.993 -16.771 1.00 94.62 428 CYS A O 1
ATOM 3375 N N . VAL A 1 429 ? 4.954 -3.539 -16.332 1.00 90.00 429 VAL A N 1
ATOM 3376 C CA . VAL A 1 429 ? 6.082 -2.773 -16.880 1.00 90.00 429 VAL A CA 1
ATOM 3377 C C . VAL A 1 429 ? 6.833 -3.622 -17.904 1.00 90.00 429 VAL A C 1
ATOM 3379 O O . VAL A 1 429 ? 7.355 -4.673 -17.552 1.00 90.00 429 VAL A O 1
ATOM 3382 N N . TYR A 1 430 ? 6.914 -3.147 -19.149 1.00 85.81 430 TYR A N 1
ATOM 3383 C CA . TYR A 1 430 ? 7.649 -3.768 -20.261 1.00 85.81 430 TYR A CA 1
ATOM 3384 C C . TYR A 1 430 ? 7.279 -5.239 -20.527 1.00 85.81 430 TYR A C 1
ATOM 3386 O O . TYR A 1 430 ? 8.125 -6.127 -20.458 1.00 85.81 430 TYR A O 1
ATOM 3394 N N . LEU A 1 431 ? 6.009 -5.484 -20.868 1.00 91.44 431 LEU A N 1
ATOM 3395 C CA . LEU A 1 431 ? 5.491 -6.818 -21.199 1.00 91.44 431 LEU A CA 1
ATOM 3396 C C . LEU A 1 431 ? 4.699 -6.856 -22.511 1.00 91.44 431 LEU A C 1
ATOM 3398 O O . LEU A 1 431 ? 4.822 -7.812 -23.269 1.00 91.44 431 LEU A O 1
ATOM 3402 N N . PHE A 1 432 ? 3.853 -5.863 -22.792 1.00 91.81 432 PHE A N 1
ATOM 3403 C CA . PHE A 1 432 ? 2.876 -5.941 -23.880 1.00 91.81 432 PHE A CA 1
ATOM 3404 C C . PHE A 1 432 ? 3.550 -6.028 -25.256 1.00 91.81 432 PHE A C 1
ATOM 3406 O O . PHE A 1 432 ? 3.084 -6.799 -26.094 1.00 91.81 432 PHE A O 1
ATOM 3413 N N . HIS A 1 433 ? 4.662 -5.329 -25.496 1.00 87.44 433 HIS A N 1
ATOM 3414 C CA . HIS A 1 433 ? 5.413 -5.472 -26.753 1.00 87.44 433 HIS A CA 1
ATOM 3415 C C . HIS A 1 433 ? 5.968 -6.890 -27.008 1.00 87.44 433 HIS A C 1
ATOM 3417 O O . HIS A 1 433 ? 6.172 -7.253 -28.167 1.00 87.44 433 HIS A O 1
ATOM 3423 N N . GLU A 1 434 ? 6.112 -7.718 -25.965 1.00 87.88 434 GLU A N 1
ATOM 3424 C CA . GLU A 1 434 ? 6.566 -9.117 -26.045 1.00 87.88 434 GLU A CA 1
ATOM 3425 C C . GLU A 1 434 ? 5.419 -10.140 -26.149 1.00 87.88 434 GLU A C 1
ATOM 3427 O O . GLU A 1 434 ? 5.655 -11.352 -26.182 1.00 87.88 434 GLU A O 1
ATOM 3432 N N . LEU A 1 435 ? 4.164 -9.681 -26.225 1.00 92.38 435 LEU A N 1
ATOM 3433 C CA . LEU A 1 435 ? 2.983 -10.544 -26.238 1.00 92.38 435 LEU A CA 1
ATOM 3434 C C . LEU A 1 435 ? 2.257 -10.566 -27.601 1.00 92.38 435 LEU A C 1
ATOM 3436 O O . LEU A 1 435 ? 1.964 -9.508 -28.178 1.00 92.38 435 LEU A O 1
ATOM 3440 N N . PRO A 1 436 ? 1.825 -11.753 -28.081 1.00 95.06 436 PRO A N 1
ATOM 3441 C CA . PRO A 1 436 ? 0.897 -11.856 -29.207 1.00 95.06 436 PRO A CA 1
ATOM 3442 C C . PRO A 1 436 ? -0.385 -11.045 -28.961 1.00 95.06 436 PRO A C 1
ATOM 3444 O O . PRO A 1 436 ? -0.877 -10.985 -27.834 1.00 95.06 436 PRO A O 1
ATOM 3447 N N . ARG A 1 437 ? -0.991 -10.480 -30.016 1.00 94.94 437 ARG A N 1
ATOM 3448 C CA . ARG A 1 437 ? -2.188 -9.615 -29.906 1.00 94.94 437 ARG A CA 1
ATOM 3449 C C . ARG A 1 437 ? -3.339 -10.234 -29.107 1.00 94.94 437 ARG A C 1
ATOM 3451 O O . ARG A 1 437 ? -3.946 -9.564 -28.277 1.00 94.94 437 ARG A O 1
ATOM 3458 N N . GLU A 1 438 ? -3.629 -11.516 -29.327 1.00 95.12 438 GLU A N 1
ATOM 3459 C CA . GLU A 1 438 ? -4.705 -12.206 -28.600 1.00 95.12 438 GLU A CA 1
ATOM 3460 C C . GLU A 1 438 ? -4.366 -12.461 -27.128 1.00 95.12 438 GLU A C 1
ATOM 3462 O O . GLU A 1 438 ? -5.275 -12.524 -26.303 1.00 95.12 438 GLU A O 1
ATOM 3467 N N . VAL A 1 439 ? -3.078 -12.553 -26.784 1.00 96.75 439 VAL A N 1
ATOM 3468 C CA . VAL A 1 439 ? -2.618 -12.659 -25.394 1.00 96.75 439 VAL A CA 1
ATOM 3469 C C . VAL A 1 439 ? -2.686 -11.290 -24.723 1.00 96.75 439 VAL A C 1
ATOM 3471 O O . VAL A 1 439 ? -3.234 -11.193 -23.635 1.00 96.75 439 VAL A O 1
ATOM 3474 N N . ARG A 1 440 ? -2.270 -10.203 -25.392 1.00 95.81 440 ARG A N 1
ATOM 3475 C CA . ARG A 1 440 ? -2.434 -8.828 -24.875 1.00 95.81 440 ARG A CA 1
ATOM 3476 C C . ARG A 1 440 ? -3.876 -8.497 -24.490 1.00 95.81 440 ARG A C 1
ATOM 3478 O O . ARG A 1 440 ? -4.099 -7.884 -23.452 1.00 95.81 440 ARG A O 1
ATOM 3485 N N . LYS A 1 441 ? -4.855 -8.940 -25.287 1.00 96.25 441 LYS A N 1
ATOM 3486 C CA . LYS A 1 441 ? -6.287 -8.819 -24.957 1.00 96.25 441 LYS A CA 1
ATOM 3487 C C . LYS A 1 441 ? -6.663 -9.570 -23.676 1.00 96.25 441 LYS A C 1
ATOM 3489 O O . LYS A 1 441 ? -7.420 -9.036 -22.874 1.00 96.25 441 LYS A O 1
ATOM 3494 N N . GLN A 1 442 ? -6.149 -10.788 -23.496 1.00 97.75 442 GLN A N 1
ATOM 3495 C CA . GLN A 1 442 ? -6.396 -11.605 -22.301 1.00 97.75 442 GLN A CA 1
ATOM 3496 C C . GLN A 1 442 ? -5.737 -10.986 -21.064 1.00 97.75 442 GLN A C 1
ATOM 3498 O O . GLN A 1 442 ? -6.404 -10.829 -20.051 1.00 97.75 442 GLN A O 1
ATOM 3503 N N . VAL A 1 443 ? -4.486 -10.525 -21.169 1.00 97.88 443 VAL A N 1
ATOM 3504 C CA . VAL A 1 443 ? -3.802 -9.795 -20.087 1.00 97.88 443 VAL A CA 1
ATOM 3505 C C . VAL A 1 443 ? -4.559 -8.518 -19.718 1.00 97.88 443 VAL A C 1
ATOM 3507 O O . VAL A 1 443 ? -4.777 -8.267 -18.540 1.00 97.88 443 VAL A O 1
ATOM 3510 N N . ALA A 1 444 ? -5.033 -7.734 -20.693 1.00 94.88 444 ALA A N 1
ATOM 3511 C CA . ALA A 1 444 ? -5.847 -6.546 -20.417 1.00 94.88 444 ALA A CA 1
ATOM 3512 C C . ALA A 1 444 ? -7.171 -6.882 -19.696 1.00 94.88 444 ALA A C 1
ATOM 3514 O O . ALA A 1 444 ? -7.590 -6.136 -18.810 1.00 94.88 444 ALA A O 1
ATOM 3515 N N . ALA A 1 445 ? -7.807 -8.010 -20.039 1.00 96.12 445 ALA A N 1
ATOM 3516 C CA . ALA A 1 445 ? -8.995 -8.516 -19.350 1.00 96.12 445 ALA A CA 1
ATOM 3517 C C . ALA A 1 445 ? -8.692 -8.973 -17.915 1.00 96.12 445 ALA A C 1
ATOM 3519 O O . ALA A 1 445 ? -9.390 -8.563 -16.991 1.00 96.12 445 ALA A O 1
ATOM 3520 N N . GLU A 1 446 ? -7.622 -9.740 -17.705 1.00 98.19 446 GLU A N 1
ATOM 3521 C CA . GLU A 1 446 ? -7.199 -10.199 -16.378 1.00 98.19 446 GLU A CA 1
ATOM 3522 C C . GLU A 1 446 ? -6.783 -9.037 -15.467 1.00 98.19 446 GLU A C 1
ATOM 3524 O O . GLU A 1 446 ? -7.215 -8.970 -14.316 1.00 98.19 446 GLU A O 1
ATOM 3529 N N . MET A 1 447 ? -6.025 -8.067 -15.991 1.00 96.81 447 MET A N 1
ATOM 3530 C CA . MET A 1 447 ? -5.673 -6.831 -15.283 1.00 96.81 447 MET A CA 1
ATOM 3531 C C . MET A 1 447 ? -6.911 -6.053 -14.834 1.00 96.81 447 MET A C 1
ATOM 3533 O O . MET A 1 447 ? -6.954 -5.580 -13.699 1.00 96.81 447 MET A O 1
ATOM 3537 N N . ALA A 1 448 ? -7.926 -5.932 -15.694 1.00 94.12 448 ALA A N 1
ATOM 3538 C CA . ALA A 1 448 ? -9.193 -5.305 -15.334 1.00 94.12 448 ALA A CA 1
ATOM 3539 C C . ALA A 1 448 ? -9.961 -6.117 -14.277 1.00 94.12 448 ALA A C 1
ATOM 3541 O O . ALA A 1 448 ? -10.407 -5.546 -13.285 1.00 94.12 448 ALA A O 1
ATOM 3542 N N . ARG A 1 449 ? -10.066 -7.442 -14.449 1.00 96.81 449 ARG A N 1
ATOM 3543 C CA . ARG A 1 449 ? -10.814 -8.350 -13.564 1.00 96.81 449 ARG A CA 1
ATOM 3544 C C . ARG A 1 449 ? -10.304 -8.325 -12.122 1.00 96.81 449 ARG A C 1
ATOM 3546 O O . ARG A 1 449 ? -11.102 -8.245 -11.190 1.00 96.81 449 ARG A O 1
ATOM 3553 N N . VAL A 1 450 ? -8.985 -8.374 -11.919 1.00 97.12 450 VAL A N 1
ATOM 3554 C CA . VAL A 1 450 ? -8.386 -8.396 -10.569 1.00 97.12 450 VAL A CA 1
ATOM 3555 C C . VAL A 1 450 ? -8.281 -7.002 -9.927 1.00 97.12 450 VAL A C 1
ATOM 3557 O O . VAL A 1 450 ? -7.974 -6.893 -8.737 1.00 97.12 450 VAL A O 1
ATOM 3560 N N . THR A 1 451 ? -8.553 -5.930 -10.679 1.00 92.00 451 THR A N 1
ATOM 3561 C CA . THR A 1 451 ? -8.583 -4.553 -10.160 1.00 92.00 451 THR A CA 1
ATOM 3562 C C . THR A 1 451 ? -9.900 -4.297 -9.423 1.00 92.00 451 THR A C 1
ATOM 3564 O O . THR A 1 451 ? -10.989 -4.523 -9.944 1.00 92.00 451 THR A O 1
ATOM 3567 N N . ALA A 1 452 ? -9.816 -3.825 -8.181 1.00 89.44 452 ALA A N 1
ATOM 3568 C CA . ALA A 1 452 ? -10.968 -3.471 -7.360 1.00 89.44 452 ALA A CA 1
ATOM 3569 C C . ALA A 1 452 ? -11.747 -2.282 -7.958 1.00 89.44 452 ALA A C 1
ATOM 3571 O O . ALA A 1 452 ? -11.137 -1.412 -8.581 1.00 89.44 452 ALA A O 1
ATOM 3572 N N . PRO A 1 453 ? -13.067 -2.163 -7.716 1.00 81.75 453 PRO A N 1
ATOM 3573 C CA . PRO A 1 453 ? -13.825 -0.973 -8.099 1.00 81.75 453 PRO A CA 1
ATOM 3574 C C . PRO A 1 453 ? -13.192 0.312 -7.540 1.00 81.75 453 PRO A C 1
ATOM 3576 O O . PRO A 1 453 ? -13.007 0.447 -6.329 1.00 81.75 453 PRO A O 1
ATOM 3579 N N . GLY A 1 454 ? -12.855 1.254 -8.427 1.00 77.00 454 GLY A N 1
ATOM 3580 C CA . GLY A 1 454 ? -12.130 2.487 -8.083 1.00 77.00 454 GLY A CA 1
ATOM 3581 C C . GLY A 1 454 ? -10.609 2.334 -7.915 1.00 77.00 454 GLY A C 1
ATOM 3582 O O . GLY A 1 454 ? -9.947 3.306 -7.555 1.00 77.00 454 GLY A O 1
ATOM 3583 N N . GLY A 1 455 ? -10.059 1.144 -8.168 1.00 83.06 455 GLY A N 1
ATOM 3584 C CA . GLY A 1 455 ? -8.624 0.900 -8.291 1.00 83.06 455 GLY A CA 1
ATOM 3585 C C . GLY A 1 455 ? -8.047 1.375 -9.629 1.00 83.06 455 GLY A C 1
ATOM 3586 O O . GLY A 1 455 ? -8.772 1.819 -10.524 1.00 83.06 455 GLY A O 1
ATOM 3587 N N . THR A 1 456 ? -6.725 1.264 -9.758 1.00 83.38 456 THR A N 1
ATOM 3588 C CA . THR A 1 456 ? -5.966 1.791 -10.905 1.00 83.38 456 THR A CA 1
ATOM 3589 C C . THR A 1 456 ? -5.186 0.699 -11.618 1.00 83.38 456 THR A C 1
ATOM 3591 O O . THR A 1 456 ? -4.431 -0.041 -10.987 1.00 83.38 456 THR A O 1
ATOM 3594 N N . VAL A 1 457 ? -5.278 0.677 -12.946 1.00 88.56 457 VAL A N 1
ATOM 3595 C CA . VAL A 1 457 ? -4.328 -0.039 -13.803 1.00 88.56 457 VAL A CA 1
ATOM 3596 C C . VAL A 1 457 ? -3.249 0.937 -14.272 1.00 88.56 457 VAL A C 1
ATOM 3598 O O . VAL A 1 457 ? -3.557 2.023 -14.764 1.00 88.56 457 VAL A O 1
ATOM 3601 N N . VAL A 1 458 ? -1.983 0.550 -14.120 1.00 88.25 458 VAL A N 1
ATOM 3602 C CA . VAL A 1 458 ? -0.815 1.287 -14.617 1.00 88.25 458 VAL A CA 1
ATOM 3603 C C . VAL A 1 458 ? -0.064 0.388 -15.593 1.00 88.25 458 VAL A C 1
ATOM 3605 O O . VAL A 1 458 ? 0.509 -0.626 -15.195 1.00 88.25 458 VAL A O 1
ATOM 3608 N N . LEU A 1 459 ? -0.068 0.756 -16.872 1.00 89.00 459 LEU A N 1
ATOM 3609 C CA . LEU A 1 459 ? 0.729 0.100 -17.904 1.00 89.00 459 LEU A CA 1
ATOM 3610 C C . LEU A 1 459 ? 1.878 1.024 -18.307 1.00 89.00 459 LEU A C 1
ATOM 3612 O O . LEU A 1 459 ? 1.638 2.143 -18.749 1.00 89.00 459 LEU A O 1
ATOM 3616 N N . THR A 1 460 ? 3.108 0.533 -18.194 1.00 85.81 460 THR A N 1
ATOM 3617 C CA . THR A 1 460 ? 4.321 1.239 -18.621 1.00 85.81 460 THR A CA 1
ATOM 3618 C C . THR A 1 460 ? 5.029 0.372 -19.653 1.00 85.81 460 THR A C 1
ATOM 3620 O O . THR A 1 460 ? 5.763 -0.549 -19.304 1.00 85.81 460 THR A O 1
ATOM 3623 N N . ASP A 1 461 ? 4.775 0.618 -20.934 1.00 86.81 461 ASP A N 1
ATOM 3624 C CA . ASP A 1 461 ? 5.232 -0.239 -22.038 1.00 86.81 461 ASP A CA 1
ATOM 3625 C C . ASP A 1 461 ? 5.902 0.575 -23.146 1.00 86.81 461 ASP A C 1
ATOM 3627 O O . ASP A 1 461 ? 6.167 1.744 -22.915 1.00 86.81 461 ASP A O 1
ATOM 3631 N N . SER A 1 462 ? 6.239 0.015 -24.313 1.00 77.81 462 SER A N 1
ATOM 3632 C CA . SER A 1 462 ? 6.903 0.800 -25.368 1.00 77.81 462 SER A CA 1
ATOM 3633 C C . SER A 1 462 ? 5.978 1.851 -26.016 1.00 77.81 462 SER A C 1
ATOM 3635 O O . SER A 1 462 ? 4.757 1.711 -25.982 1.00 77.81 462 SER A O 1
ATOM 3637 N N . ILE A 1 463 ? 6.532 2.914 -26.616 1.00 77.06 463 ILE A N 1
ATOM 3638 C CA . ILE A 1 463 ? 5.746 3.840 -27.444 1.00 77.06 463 ILE A CA 1
ATOM 3639 C C . ILE A 1 463 ? 5.190 3.159 -28.702 1.00 77.06 463 ILE A C 1
ATOM 3641 O O . ILE A 1 463 ? 5.775 2.217 -29.240 1.00 77.06 463 ILE A O 1
ATOM 3645 N N . GLN A 1 464 ? 4.063 3.664 -29.193 1.00 82.56 464 GLN A N 1
ATOM 3646 C CA . GLN A 1 464 ? 3.430 3.235 -30.433 1.00 82.56 464 GLN A CA 1
ATOM 3647 C C . GLN A 1 464 ? 3.652 4.258 -31.555 1.00 82.56 464 GLN A C 1
ATOM 3649 O O . GLN A 1 464 ? 4.130 5.376 -31.346 1.00 82.56 464 GLN A O 1
ATOM 3654 N N . SER A 1 465 ? 3.283 3.891 -32.787 1.00 84.44 465 SER A N 1
ATOM 3655 C CA . SER A 1 465 ? 3.393 4.817 -33.916 1.00 84.44 465 SER A CA 1
ATOM 3656 C C . SER A 1 465 ? 2.587 6.103 -33.676 1.00 84.44 465 SER A C 1
ATOM 3658 O O . SER A 1 465 ? 1.399 6.071 -33.338 1.00 84.44 465 SER A O 1
ATOM 3660 N N . GLY A 1 466 ? 3.231 7.245 -33.903 1.00 83.69 466 GLY A N 1
ATOM 3661 C CA . GLY A 1 466 ? 2.700 8.596 -33.739 1.00 83.69 466 GLY A CA 1
ATOM 3662 C C . GLY A 1 466 ? 2.851 9.226 -32.357 1.00 83.69 466 GLY A C 1
ATOM 3663 O O . GLY A 1 466 ? 2.596 10.424 -32.237 1.00 83.69 466 GLY A O 1
ATOM 3664 N N . ASP A 1 467 ? 3.300 8.486 -31.340 1.00 80.31 467 ASP A N 1
ATOM 3665 C CA . ASP A 1 467 ? 3.693 9.086 -30.056 1.00 80.31 467 ASP A CA 1
ATOM 3666 C C . ASP A 1 467 ? 4.888 10.030 -30.242 1.00 80.31 467 ASP A C 1
ATOM 3668 O O . ASP A 1 467 ? 4.910 11.146 -29.715 1.00 80.31 467 ASP A O 1
ATOM 3672 N N . ARG A 1 468 ? 5.846 9.620 -31.086 1.00 81.25 468 ARG A N 1
ATOM 3673 C CA . ARG A 1 468 ? 6.980 10.446 -31.502 1.00 81.25 468 ARG A CA 1
ATOM 3674 C C . ARG A 1 468 ? 7.251 10.328 -33.014 1.00 81.25 468 ARG A C 1
ATOM 3676 O O . ARG A 1 468 ? 8.139 9.583 -33.435 1.00 81.25 468 ARG A O 1
ATOM 3683 N N . PRO A 1 469 ? 6.556 11.116 -33.860 1.00 81.88 469 PRO A N 1
ATOM 3684 C CA . PRO A 1 469 ? 6.549 10.933 -35.319 1.00 81.88 469 PRO A CA 1
ATOM 3685 C C . PRO A 1 469 ? 7.917 10.945 -36.025 1.00 81.88 469 PRO A C 1
ATOM 3687 O O . PRO A 1 469 ? 8.069 10.357 -37.095 1.00 81.88 469 PRO A O 1
ATOM 3690 N N . ILE A 1 470 ? 8.945 11.583 -35.448 1.00 76.69 470 ILE A N 1
ATOM 3691 C CA . ILE A 1 470 ? 10.307 11.558 -36.012 1.00 76.69 470 ILE A CA 1
ATOM 3692 C C . ILE A 1 470 ? 10.952 10.156 -35.978 1.00 76.69 470 ILE A C 1
ATOM 3694 O O . ILE A 1 470 ? 11.826 9.881 -36.813 1.00 76.69 470 ILE A O 1
ATOM 3698 N N . LEU A 1 471 ? 10.526 9.275 -35.060 1.00 73.94 471 LEU A N 1
ATOM 3699 C CA . LEU A 1 471 ? 11.059 7.918 -34.893 1.00 73.94 471 LEU A CA 1
ATOM 3700 C C . LEU A 1 471 ? 10.161 6.808 -35.474 1.00 73.94 471 LEU A C 1
ATOM 3702 O O . LEU A 1 471 ? 10.656 5.698 -35.654 1.00 73.94 471 LEU A O 1
ATOM 3706 N N . ASP A 1 472 ? 8.934 7.103 -35.928 1.00 77.00 472 ASP A N 1
ATOM 3707 C CA . ASP A 1 472 ? 8.002 6.131 -36.546 1.00 77.00 472 ASP A CA 1
ATOM 3708 C C . ASP A 1 472 ? 8.638 5.248 -37.637 1.00 77.00 472 ASP A C 1
ATOM 3710 O O . ASP A 1 472 ? 8.424 4.037 -37.678 1.00 77.00 472 ASP A O 1
ATOM 3714 N N . GLN A 1 473 ? 9.466 5.836 -38.510 1.00 70.69 473 GLN A N 1
ATOM 3715 C CA . GLN A 1 473 ? 10.158 5.111 -39.589 1.00 70.69 473 GLN A CA 1
ATOM 3716 C C . GLN A 1 473 ? 11.221 4.118 -39.091 1.00 70.69 473 GLN A C 1
ATOM 3718 O O . GLN A 1 473 ? 11.706 3.297 -39.868 1.00 70.69 473 GLN A O 1
ATOM 3723 N N . ALA A 1 474 ? 11.618 4.218 -37.824 1.00 63.69 474 ALA A N 1
ATOM 3724 C CA . ALA A 1 474 ? 12.669 3.424 -37.209 1.00 63.69 474 ALA A CA 1
ATOM 3725 C C . ALA A 1 474 ? 12.183 2.533 -36.059 1.00 63.69 474 ALA A C 1
ATOM 3727 O O . ALA A 1 474 ? 12.876 1.568 -35.749 1.00 63.69 474 ALA A O 1
ATOM 3728 N N . LEU A 1 475 ? 11.004 2.780 -35.479 1.00 65.81 475 LEU A N 1
ATOM 3729 C CA . LEU A 1 475 ? 10.411 1.916 -34.449 1.00 65.81 475 LEU A CA 1
ATOM 3730 C C . LEU A 1 475 ? 10.300 0.451 -34.910 1.00 65.81 475 LEU A C 1
ATOM 3732 O O . LEU A 1 475 ? 10.661 -0.464 -34.178 1.00 65.81 475 LEU A O 1
ATOM 3736 N N . GLY A 1 476 ? 9.918 0.200 -36.168 1.00 60.00 476 GLY A N 1
ATOM 3737 C CA . GLY A 1 476 ? 9.844 -1.163 -36.725 1.00 60.00 476 GLY A CA 1
ATOM 3738 C C . GLY A 1 476 ? 11.176 -1.936 -36.751 1.00 60.00 476 GLY A C 1
ATOM 3739 O O . GLY A 1 476 ? 11.197 -3.129 -37.039 1.00 60.00 476 GLY A O 1
ATOM 3740 N N . ASN A 1 477 ? 12.304 -1.293 -36.438 1.00 61.28 477 ASN A N 1
ATOM 3741 C CA . ASN A 1 477 ? 13.615 -1.935 -36.413 1.00 61.28 477 ASN A CA 1
ATOM 3742 C C . ASN A 1 477 ? 13.813 -2.904 -35.233 1.00 61.28 477 ASN A C 1
ATOM 3744 O O . ASN A 1 477 ? 14.742 -3.717 -35.297 1.00 61.28 477 ASN A O 1
ATOM 3748 N N . PHE A 1 478 ? 12.975 -2.834 -34.192 1.00 58.38 478 PHE A N 1
ATOM 3749 C CA . PHE A 1 478 ? 13.061 -3.697 -33.007 1.00 58.38 478 PHE A CA 1
ATOM 3750 C C . PHE A 1 478 ? 12.660 -5.154 -33.262 1.00 58.38 478 PHE A C 1
ATOM 3752 O O . PHE A 1 478 ? 13.251 -6.040 -32.656 1.00 58.38 478 PHE A O 1
ATOM 3759 N N . GLU A 1 479 ? 11.839 -5.451 -34.278 1.00 59.56 479 GLU A N 1
ATOM 3760 C CA . GLU A 1 479 ? 11.556 -6.840 -34.701 1.00 59.56 479 GLU A CA 1
ATOM 3761 C C . GLU A 1 479 ? 12.848 -7.651 -34.972 1.00 59.56 479 GLU A C 1
ATOM 3763 O O . GLU A 1 479 ? 12.900 -8.871 -34.802 1.00 59.56 479 GLU A O 1
ATOM 3768 N N . ARG A 1 480 ? 13.947 -6.970 -35.341 1.00 59.97 480 ARG A N 1
ATOM 3769 C CA . ARG A 1 480 ? 15.266 -7.581 -35.592 1.00 59.97 480 ARG A CA 1
ATOM 3770 C C . ARG A 1 480 ? 16.034 -7.978 -34.320 1.00 59.97 480 ARG A C 1
ATOM 3772 O O . ARG A 1 480 ? 17.086 -8.604 -34.440 1.00 59.97 480 ARG A O 1
ATOM 3779 N N . MET A 1 481 ? 15.535 -7.643 -33.128 1.00 62.12 481 MET A N 1
ATOM 3780 C CA . MET A 1 481 ? 16.065 -8.061 -31.818 1.00 62.12 481 MET A CA 1
ATOM 3781 C C . MET A 1 481 ? 15.544 -9.435 -31.364 1.00 62.12 481 MET A C 1
ATOM 3783 O O . MET A 1 481 ? 15.851 -9.859 -30.258 1.00 62.12 481 MET A O 1
ATOM 3787 N N . ASN A 1 482 ? 14.807 -10.153 -32.219 1.00 72.94 482 ASN A N 1
ATOM 3788 C CA . ASN A 1 482 ? 14.038 -11.345 -31.844 1.00 72.94 482 ASN A CA 1
ATOM 3789 C C . ASN A 1 482 ? 12.852 -11.031 -30.908 1.00 72.94 482 ASN A C 1
ATOM 3791 O O . ASN A 1 482 ? 12.544 -11.799 -29.999 1.00 72.94 482 ASN A O 1
ATOM 3795 N N . GLU A 1 483 ? 12.184 -9.907 -31.182 1.00 76.31 483 GLU A N 1
ATOM 3796 C CA . GLU A 1 483 ? 10.941 -9.436 -30.553 1.00 76.31 483 GLU A CA 1
ATOM 3797 C C . GLU A 1 483 ? 9.801 -9.575 -31.590 1.00 76.31 483 GLU A C 1
ATOM 3799 O O . GLU A 1 483 ? 9.442 -8.608 -32.271 1.00 76.31 483 GLU A O 1
ATOM 3804 N N . PRO A 1 484 ? 9.274 -10.795 -31.825 1.00 80.56 484 PRO A N 1
ATOM 3805 C CA . PRO A 1 484 ? 8.446 -11.102 -32.999 1.00 80.56 484 PRO A CA 1
ATOM 3806 C C . PRO A 1 484 ? 7.066 -10.427 -33.004 1.00 80.56 484 PRO A C 1
ATOM 3808 O O . PRO A 1 484 ? 6.381 -10.456 -34.026 1.00 80.56 484 PRO A O 1
ATOM 3811 N N . TYR A 1 485 ? 6.646 -9.829 -31.886 1.00 87.94 485 TYR A N 1
ATOM 3812 C CA . TYR A 1 485 ? 5.344 -9.173 -31.739 1.00 87.94 485 TYR A CA 1
ATOM 3813 C C . TYR A 1 485 ? 5.428 -7.638 -31.798 1.00 87.94 485 TYR A C 1
ATOM 3815 O O . TYR A 1 485 ? 4.391 -6.982 -31.913 1.00 87.94 485 TYR A O 1
ATOM 3823 N N . TYR A 1 486 ? 6.637 -7.059 -31.807 1.00 83.06 486 TYR A N 1
ATOM 3824 C CA . TYR A 1 486 ? 6.845 -5.619 -31.636 1.00 83.06 486 TYR A CA 1
ATOM 3825 C C . TYR A 1 486 ? 6.162 -4.762 -32.715 1.00 83.06 486 TYR A C 1
ATOM 3827 O O . TYR A 1 486 ? 5.439 -3.816 -32.405 1.00 83.06 486 TYR A O 1
ATOM 3835 N N . GLY A 1 487 ? 6.311 -5.086 -34.004 1.00 84.88 487 GLY A N 1
ATOM 3836 C CA . GLY A 1 487 ? 5.660 -4.291 -35.050 1.00 84.88 487 GLY A CA 1
ATOM 3837 C C . GLY A 1 487 ? 4.142 -4.464 -35.094 1.00 84.88 487 GLY A C 1
ATOM 3838 O O . GLY A 1 487 ? 3.443 -3.552 -35.535 1.00 84.88 487 GLY A O 1
ATOM 3839 N N . ASP A 1 488 ? 3.603 -5.589 -34.613 1.00 89.94 488 ASP A N 1
ATOM 3840 C CA . ASP A 1 488 ? 2.162 -5.725 -34.392 1.00 89.94 488 ASP A CA 1
ATOM 3841 C C . ASP A 1 488 ? 1.690 -4.882 -33.197 1.00 89.94 488 ASP A C 1
ATOM 3843 O O . ASP A 1 488 ? 0.607 -4.298 -33.252 1.00 89.94 488 ASP A O 1
ATOM 3847 N N . PHE A 1 489 ? 2.523 -4.758 -32.160 1.00 88.25 489 PHE A N 1
ATOM 3848 C CA . PHE A 1 489 ? 2.305 -3.869 -31.022 1.00 88.25 489 PHE A CA 1
ATOM 3849 C C . PHE A 1 489 ? 2.254 -2.391 -31.431 1.00 88.25 489 PHE A C 1
ATOM 3851 O O . PHE A 1 489 ? 1.298 -1.711 -31.066 1.00 88.25 489 PHE A O 1
ATOM 3858 N N . LEU A 1 490 ? 3.168 -1.909 -32.282 1.00 84.44 490 LEU A N 1
ATOM 3859 C CA . LEU A 1 490 ? 3.188 -0.512 -32.763 1.00 84.44 490 LEU A CA 1
ATOM 3860 C C . LEU A 1 490 ? 1.880 -0.026 -33.418 1.00 84.44 490 LEU A C 1
ATOM 3862 O O . LEU A 1 490 ? 1.650 1.180 -33.512 1.00 84.44 490 LEU A O 1
ATOM 3866 N N . ARG A 1 491 ? 1.053 -0.957 -33.914 1.00 88.75 491 ARG A N 1
ATOM 3867 C CA . ARG A 1 491 ? -0.180 -0.699 -34.680 1.00 88.75 491 ARG A CA 1
ATOM 3868 C C . ARG A 1 491 ? -1.444 -1.226 -33.993 1.00 88.75 491 ARG A C 1
ATOM 3870 O O . ARG A 1 491 ? -2.474 -1.377 -34.651 1.00 88.75 491 ARG A O 1
ATOM 3877 N N . ASP A 1 492 ? -1.366 -1.609 -32.726 1.00 89.38 492 ASP A N 1
ATOM 3878 C CA . ASP A 1 492 ? -2.512 -2.150 -31.998 1.00 89.38 492 ASP A CA 1
ATOM 3879 C C . ASP A 1 492 ? -3.280 -1.069 -31.234 1.00 89.38 492 ASP A C 1
ATOM 3881 O O . ASP A 1 492 ? -2.715 -0.067 -30.813 1.00 89.38 492 ASP A O 1
ATOM 3885 N N . ASP A 1 493 ? -4.570 -1.300 -31.027 1.00 88.88 493 ASP A N 1
ATOM 3886 C CA . ASP A 1 493 ? -5.433 -0.447 -30.211 1.00 88.88 493 ASP A CA 1
ATOM 3887 C C . ASP A 1 493 ? -5.336 -0.903 -28.748 1.00 88.88 493 ASP A C 1
ATOM 3889 O O . ASP A 1 493 ? -6.231 -1.575 -28.231 1.00 88.88 493 ASP A O 1
ATOM 3893 N N . LEU A 1 494 ? -4.193 -0.611 -28.109 1.00 85.75 494 LEU A N 1
ATOM 3894 C CA . LEU A 1 494 ? -3.909 -1.023 -26.728 1.00 85.75 494 LEU A CA 1
ATOM 3895 C C . LEU A 1 494 ? -4.992 -0.515 -25.777 1.00 85.75 494 LEU A C 1
ATOM 3897 O O . LEU A 1 494 ? -5.595 -1.303 -25.051 1.00 85.75 494 LEU A O 1
ATOM 3901 N N . VAL A 1 495 ? -5.278 0.788 -25.835 1.00 85.56 495 VAL A N 1
ATOM 3902 C CA . VAL A 1 495 ? -6.302 1.450 -25.018 1.00 85.56 495 VAL A CA 1
ATOM 3903 C C . VAL A 1 495 ? -7.665 0.796 -25.215 1.00 85.56 495 VAL A C 1
ATOM 3905 O O . VAL A 1 495 ? -8.330 0.455 -24.236 1.00 85.56 495 VAL A O 1
ATOM 3908 N N . GLY A 1 496 ? -8.052 0.526 -26.463 1.00 87.69 496 GLY A N 1
ATOM 3909 C CA . GLY A 1 496 ? -9.311 -0.132 -26.768 1.00 87.69 496 GLY A CA 1
ATOM 3910 C C . GLY A 1 496 ? -9.417 -1.572 -26.267 1.00 87.69 496 GLY A C 1
ATOM 3911 O O . GLY A 1 496 ? -10.528 -2.101 -26.243 1.00 87.69 496 GLY A O 1
ATOM 3912 N N . HIS A 1 497 ? -8.337 -2.253 -25.867 1.00 90.19 497 HIS A N 1
ATOM 3913 C CA . HIS A 1 497 ? -8.452 -3.552 -25.182 1.00 90.19 497 HIS A CA 1
ATOM 3914 C C . HIS A 1 497 ? -8.890 -3.395 -23.728 1.00 90.19 497 HIS A C 1
ATOM 3916 O O . HIS A 1 497 ? -9.704 -4.195 -23.272 1.00 90.19 497 HIS A O 1
ATOM 3922 N N . PHE A 1 498 ? -8.408 -2.358 -23.036 1.00 87.25 498 PHE A N 1
ATOM 3923 C CA . PHE A 1 498 ? -8.782 -2.041 -21.654 1.00 87.25 498 PHE A CA 1
ATOM 3924 C C . PHE A 1 498 ? -10.149 -1.338 -21.568 1.00 87.25 498 PHE A C 1
ATOM 3926 O O . PHE A 1 498 ? -10.955 -1.686 -20.705 1.00 87.25 498 PHE A O 1
ATOM 3933 N N . GLU A 1 499 ? -10.474 -0.432 -22.500 1.00 85.12 499 GLU A N 1
ATOM 3934 C CA . GLU A 1 499 ? -11.797 0.221 -22.575 1.00 85.12 499 GLU A CA 1
ATOM 3935 C C . GLU A 1 499 ? -12.941 -0.795 -22.718 1.00 85.12 499 GLU A C 1
ATOM 3937 O O . GLU A 1 499 ? -13.997 -0.635 -22.108 1.00 85.12 499 GLU A O 1
ATOM 3942 N N . LYS A 1 500 ? -12.720 -1.891 -23.461 1.00 89.75 500 LYS A N 1
ATOM 3943 C CA . LYS A 1 500 ? -13.688 -2.999 -23.597 1.00 89.75 500 LYS A CA 1
ATOM 3944 C C . LYS A 1 500 ? -13.975 -3.728 -22.278 1.00 89.75 500 LYS A C 1
ATOM 3946 O O . LYS A 1 500 ? -14.994 -4.405 -22.194 1.00 89.75 500 LYS A O 1
ATOM 3951 N N . GLN A 1 501 ? -13.113 -3.578 -21.270 1.00 89.25 501 GLN A N 1
ATOM 3952 C CA . GLN A 1 501 ? -13.290 -4.120 -19.916 1.00 89.25 501 GLN A CA 1
ATOM 3953 C C . GLN A 1 501 ? -13.884 -3.087 -18.939 1.00 89.25 501 GLN A C 1
ATOM 3955 O O . GLN A 1 501 ? -14.027 -3.366 -17.753 1.00 89.25 501 GLN A O 1
ATOM 3960 N N . GLY A 1 502 ? -14.210 -1.877 -19.412 1.00 81.25 502 GLY A N 1
ATOM 3961 C CA . GLY A 1 502 ? -14.766 -0.791 -18.599 1.00 81.25 502 GLY A CA 1
ATOM 3962 C C . GLY A 1 502 ? -13.734 0.117 -17.919 1.00 81.25 502 GLY A C 1
ATOM 3963 O O . GLY A 1 502 ? -14.126 1.085 -17.266 1.00 81.25 502 GLY A O 1
ATOM 3964 N N . LEU A 1 503 ? -12.430 -0.125 -18.084 1.00 78.69 503 LEU A N 1
ATOM 3965 C CA . LEU A 1 503 ? -11.392 0.814 -17.637 1.00 78.69 503 LEU A CA 1
ATOM 3966 C C . LEU A 1 503 ? -11.441 2.094 -18.481 1.00 78.69 503 LEU A C 1
ATOM 3968 O O . LEU A 1 503 ? -11.754 2.034 -19.668 1.00 78.69 503 LEU A O 1
ATOM 3972 N N . GLN A 1 504 ? -11.146 3.253 -17.885 1.00 77.12 504 GLN A N 1
ATOM 3973 C CA . GLN A 1 504 ? -11.094 4.526 -18.612 1.00 77.12 504 GLN A CA 1
ATOM 3974 C C . GLN A 1 504 ? -9.668 5.100 -18.601 1.00 77.12 504 GLN A C 1
ATOM 3976 O O . GLN A 1 504 ? -9.016 5.087 -17.550 1.00 77.12 504 GLN A O 1
ATOM 3981 N N . PRO A 1 505 ? -9.183 5.625 -19.742 1.00 78.56 505 PRO A N 1
ATOM 3982 C CA . PRO A 1 505 ? -7.992 6.467 -19.821 1.00 78.56 505 PRO A CA 1
ATOM 3983 C C . PRO A 1 505 ? -8.016 7.594 -18.787 1.00 78.56 505 PRO A C 1
ATOM 3985 O O . PRO A 1 505 ? -9.028 8.276 -18.632 1.00 78.56 505 PRO A O 1
ATOM 3988 N N . LYS A 1 506 ? -6.902 7.787 -18.073 1.00 74.12 506 LYS A N 1
ATOM 3989 C CA . LYS A 1 506 ? -6.758 8.859 -17.084 1.00 74.12 506 LYS A CA 1
ATOM 3990 C C . LYS A 1 506 ? -5.612 9.797 -17.429 1.00 74.12 506 LYS A C 1
ATOM 3992 O O . LYS A 1 506 ? -5.873 10.899 -17.887 1.00 74.12 506 LYS A O 1
ATOM 3997 N N . THR A 1 507 ? -4.368 9.361 -17.249 1.00 76.94 507 THR A N 1
ATOM 3998 C CA . THR A 1 507 ? -3.179 10.204 -17.454 1.00 76.94 507 THR A CA 1
ATOM 3999 C C . THR A 1 507 ? -2.176 9.498 -18.354 1.00 76.94 507 THR A C 1
ATOM 4001 O O . THR A 1 507 ? -1.935 8.301 -18.180 1.00 76.94 507 THR A O 1
ATOM 4004 N N . LYS A 1 508 ? -1.584 10.242 -19.291 1.00 79.50 508 LYS A N 1
ATOM 4005 C CA . LYS A 1 508 ? -0.504 9.781 -20.171 1.00 79.50 508 LYS A CA 1
ATOM 4006 C C . LYS A 1 508 ? 0.777 10.561 -19.874 1.00 79.50 508 LYS A C 1
ATOM 4008 O O . LYS A 1 508 ? 0.744 11.789 -19.833 1.00 79.50 508 LYS A O 1
ATOM 4013 N N . ILE A 1 509 ? 1.882 9.848 -19.653 1.00 76.56 509 ILE A N 1
ATOM 4014 C CA . ILE A 1 509 ? 3.214 10.399 -19.327 1.00 76.56 509 ILE A CA 1
ATOM 4015 C C . ILE A 1 509 ? 4.245 9.742 -20.259 1.00 76.56 509 ILE A C 1
ATOM 4017 O O . ILE A 1 509 ? 4.126 8.553 -20.561 1.00 76.56 509 ILE A O 1
ATOM 4021 N N . PHE A 1 510 ? 5.249 10.497 -20.715 1.00 74.69 510 PHE A N 1
ATOM 4022 C CA . PHE A 1 510 ? 6.341 10.008 -21.574 1.00 74.69 510 PHE A CA 1
ATOM 4023 C C . PHE A 1 510 ? 7.721 10.207 -20.943 1.00 74.69 510 PHE A C 1
ATOM 4025 O O . PHE A 1 510 ? 7.929 11.159 -20.197 1.00 74.69 510 PHE A O 1
ATOM 4032 N N . GLU A 1 511 ? 8.692 9.382 -21.337 1.00 60.00 511 GLU A N 1
ATOM 4033 C CA . GLU A 1 511 ? 10.130 9.594 -21.099 1.00 60.00 511 GLU A CA 1
ATOM 4034 C C . GLU A 1 511 ? 10.932 9.277 -22.387 1.00 60.00 511 GLU A C 1
ATOM 4036 O O . GLU A 1 511 ? 10.405 8.638 -23.294 1.00 60.00 511 GLU A O 1
ATOM 4041 N N . GLY A 1 512 ? 12.164 9.784 -22.543 1.00 50.47 512 GLY A N 1
ATOM 4042 C CA . GLY A 1 512 ? 12.773 10.075 -23.865 1.00 50.47 512 GLY A CA 1
ATOM 4043 C C . GLY A 1 512 ? 13.386 8.934 -24.697 1.00 50.47 512 GLY A C 1
ATOM 4044 O O . GLY A 1 512 ? 14.000 8.026 -24.141 1.00 50.47 512 GLY A O 1
ATOM 4045 N N . GLU A 1 513 ? 13.263 8.997 -26.042 1.00 43.22 513 GLU A N 1
ATOM 4046 C CA . GLU A 1 513 ? 13.238 7.829 -26.975 1.00 43.22 513 GLU A CA 1
ATOM 4047 C C . GLU A 1 513 ? 14.339 7.719 -28.074 1.00 43.22 513 GLU A C 1
ATOM 4049 O O . GLU A 1 513 ? 14.891 8.718 -28.536 1.00 43.22 513 GLU A O 1
ATOM 4054 N N . SER A 1 514 ? 14.625 6.508 -28.592 1.00 40.62 514 SER A N 1
ATOM 4055 C CA . SER A 1 514 ? 15.685 6.221 -29.586 1.00 40.62 514 SER A CA 1
ATOM 4056 C C . SER A 1 514 ? 15.370 4.995 -30.486 1.00 40.62 514 SER A C 1
ATOM 4058 O O . SER A 1 514 ? 14.561 4.169 -30.100 1.00 40.62 514 SER A O 1
ATOM 4060 N N . ASN A 1 515 ? 15.976 4.753 -31.663 1.00 37.56 515 ASN A N 1
ATOM 4061 C CA . ASN A 1 515 ? 16.969 5.493 -32.461 1.00 37.56 515 ASN A CA 1
ATOM 4062 C C . ASN A 1 515 ? 16.757 5.251 -33.977 1.00 37.56 515 ASN A C 1
ATOM 4064 O O . ASN A 1 515 ? 16.411 4.149 -34.394 1.00 37.56 515 ASN A O 1
ATOM 4068 N N . LYS A 1 516 ? 17.057 6.245 -34.832 1.00 35.94 516 LYS A N 1
ATOM 4069 C CA . LYS A 1 516 ? 16.719 6.206 -36.275 1.00 35.94 516 LYS A CA 1
ATOM 4070 C C . LYS A 1 516 ? 17.556 5.260 -37.147 1.00 35.94 516 LYS A C 1
ATOM 4072 O O . LYS A 1 516 ? 17.168 4.983 -38.278 1.00 35.94 516 LYS A O 1
ATOM 4077 N N . TYR A 1 517 ? 18.689 4.769 -36.650 1.00 34.66 517 TYR A N 1
ATOM 4078 C CA . TYR A 1 517 ? 19.584 3.878 -37.392 1.00 34.66 517 TYR A CA 1
ATOM 4079 C C . TYR A 1 517 ? 20.026 2.723 -36.487 1.00 34.66 517 TYR A C 1
ATOM 4081 O O . TYR A 1 517 ? 20.461 2.951 -35.361 1.00 34.66 517 TYR A O 1
ATOM 4089 N N . HIS A 1 518 ? 19.851 1.490 -36.968 1.00 30.30 518 HIS A N 1
ATOM 4090 C CA . HIS A 1 518 ? 19.927 0.243 -36.197 1.00 30.30 518 HIS A CA 1
ATOM 4091 C C . HIS A 1 518 ? 21.080 0.152 -35.181 1.00 30.30 518 HIS A C 1
ATOM 4093 O O . HIS A 1 518 ? 22.217 -0.104 -35.558 1.00 30.30 518 HIS A O 1
ATOM 4099 N N . SER A 1 519 ? 20.752 0.218 -33.891 1.00 33.66 519 SER A N 1
ATOM 4100 C CA . SER A 1 519 ? 20.703 -0.954 -32.999 1.00 33.66 519 SER A CA 1
ATOM 4101 C C . SER A 1 519 ? 20.484 -0.495 -31.556 1.00 33.66 519 SER A C 1
ATOM 4103 O O . SER A 1 519 ? 21.201 0.401 -31.131 1.00 33.66 519 SER A O 1
ATOM 4105 N N . GLU A 1 520 ? 19.603 -1.179 -30.811 1.00 41.22 520 GLU A N 1
ATOM 4106 C CA . GLU A 1 520 ? 19.508 -1.126 -29.335 1.00 41.22 520 GLU A CA 1
ATOM 4107 C C . GLU A 1 520 ? 18.968 0.194 -28.712 1.00 41.22 520 GLU A C 1
ATOM 4109 O O . GLU A 1 520 ? 19.654 1.209 -28.687 1.00 41.22 520 GLU A O 1
ATOM 4114 N N . GLY A 1 521 ? 17.735 0.151 -28.161 1.00 31.19 521 GLY A N 1
ATOM 4115 C CA . GLY A 1 521 ? 17.197 1.150 -27.210 1.00 31.19 521 GLY A CA 1
ATOM 4116 C C . GLY A 1 521 ? 15.679 1.432 -27.284 1.00 31.19 521 GLY A C 1
ATOM 4117 O O . GLY A 1 521 ? 15.309 2.469 -27.825 1.00 31.19 521 GLY A O 1
ATOM 4118 N N . VAL A 1 522 ? 14.814 0.569 -26.718 1.00 34.38 522 VAL A N 1
ATOM 4119 C CA . VAL A 1 522 ? 13.325 0.690 -26.702 1.00 34.38 522 VAL A CA 1
ATOM 4120 C C . VAL A 1 522 ? 12.795 1.619 -25.594 1.00 34.38 522 VAL A C 1
ATOM 4122 O O . VAL A 1 522 ? 13.067 1.389 -24.424 1.00 34.38 522 VAL A O 1
ATOM 4125 N N . ILE A 1 523 ? 11.963 2.616 -25.908 1.00 42.84 523 ILE A N 1
ATOM 4126 C CA . ILE A 1 523 ? 11.407 3.556 -24.908 1.00 42.84 523 ILE A CA 1
ATOM 4127 C C . ILE A 1 523 ? 9.865 3.592 -24.904 1.00 42.84 523 ILE A C 1
ATOM 4129 O O . ILE A 1 523 ? 9.230 2.870 -25.668 1.00 42.84 523 ILE A O 1
ATOM 4133 N N . MET A 1 524 ? 9.296 4.360 -23.967 1.00 41.03 524 MET A N 1
ATOM 4134 C CA . MET A 1 524 ? 8.193 4.065 -23.072 1.00 41.03 524 MET A CA 1
ATOM 4135 C C . MET A 1 524 ? 6.990 5.031 -23.154 1.00 41.03 524 MET A C 1
ATOM 4137 O O . MET A 1 524 ? 7.156 6.248 -23.216 1.00 41.03 524 MET A O 1
ATOM 4141 N N . THR A 1 525 ? 5.790 4.458 -23.047 1.00 32.91 525 THR A N 1
ATOM 4142 C CA . THR A 1 525 ? 4.494 5.096 -22.780 1.00 32.91 525 THR A CA 1
ATOM 4143 C C . THR A 1 525 ? 3.973 4.665 -21.410 1.00 32.91 525 THR A C 1
ATOM 4145 O O . THR A 1 525 ? 3.871 3.467 -21.146 1.00 32.91 525 THR A O 1
ATOM 4148 N N . VAL A 1 526 ? 3.580 5.625 -20.567 1.00 32.75 526 VAL A N 1
ATOM 4149 C CA . VAL A 1 526 ? 2.793 5.373 -19.348 1.00 32.75 526 VAL A CA 1
ATOM 4150 C C . VAL A 1 526 ? 1.314 5.614 -19.643 1.00 32.75 526 VAL A C 1
ATOM 4152 O O . VAL A 1 526 ? 0.930 6.730 -19.993 1.00 32.75 526 VAL A O 1
ATOM 4155 N N . MET A 1 527 ? 0.480 4.597 -19.430 1.00 33.12 527 MET A N 1
ATOM 4156 C CA . MET A 1 527 ? -0.978 4.699 -19.376 1.00 33.12 527 MET A CA 1
ATOM 4157 C C . MET A 1 527 ? -1.451 4.478 -17.936 1.00 33.12 527 MET A C 1
ATOM 4159 O O . MET A 1 527 ? -1.434 3.354 -17.430 1.00 33.12 527 MET A O 1
ATOM 4163 N N . GLY A 1 528 ? -1.918 5.539 -17.279 1.00 29.22 528 GLY A N 1
ATOM 4164 C CA . GLY A 1 528 ? -2.732 5.423 -16.071 1.00 29.22 528 GLY A CA 1
ATOM 4165 C C . GLY A 1 528 ? -4.209 5.292 -16.442 1.00 29.22 528 GLY A C 1
ATOM 4166 O O . GLY A 1 528 ? -4.716 6.109 -17.214 1.00 29.22 528 GLY A O 1
ATOM 4167 N N . MET A 1 529 ? -4.910 4.302 -15.884 1.00 31.47 529 MET A N 1
ATOM 4168 C CA . MET A 1 529 ? -6.348 4.091 -16.083 1.00 31.47 529 MET A CA 1
ATOM 4169 C C . MET A 1 529 ? -7.084 3.883 -14.760 1.00 31.47 529 MET A C 1
ATOM 4171 O O . MET A 1 529 ? -6.667 3.072 -13.936 1.00 31.47 529 MET A O 1
ATOM 4175 N N . ILE A 1 530 ? -8.215 4.572 -14.587 1.00 32.03 530 ILE A N 1
ATOM 4176 C CA . ILE A 1 530 ? -9.171 4.348 -13.491 1.00 32.03 530 ILE A CA 1
ATOM 4177 C C . ILE A 1 530 ? -10.566 4.240 -14.096 1.00 32.03 530 ILE A C 1
ATOM 4179 O O . ILE A 1 530 ? -10.960 5.054 -14.923 1.00 32.03 530 ILE A O 1
ATOM 4183 N N . GLN A 1 531 ? -11.326 3.239 -13.670 1.00 30.30 531 GLN A N 1
ATOM 4184 C CA . GLN A 1 531 ? -12.722 3.045 -14.052 1.00 30.30 531 GLN A CA 1
ATOM 4185 C C . GLN A 1 531 ? -13.621 4.186 -13.535 1.00 30.30 531 GLN A C 1
ATOM 4187 O O . GLN A 1 531 ? -13.617 4.479 -12.338 1.00 30.30 531 GLN A O 1
ATOM 4192 N N . TYR A 1 532 ? -14.471 4.760 -14.395 1.00 37.03 532 TYR A N 1
ATOM 4193 C CA . TYR A 1 532 ? -15.700 5.407 -13.921 1.00 37.03 532 TYR A CA 1
ATOM 4194 C C . TYR A 1 532 ? -16.822 4.366 -13.880 1.00 37.03 532 TYR A C 1
ATOM 4196 O O . TYR A 1 532 ? -16.989 3.579 -14.811 1.00 37.03 532 TYR A O 1
ATOM 4204 N N . SER A 1 533 ? -17.585 4.363 -12.790 1.00 31.20 533 SER A N 1
ATOM 4205 C CA . SER A 1 533 ? -18.809 3.575 -12.639 1.00 31.20 533 SER A CA 1
ATOM 4206 C C . SER A 1 533 ? -19.776 3.838 -13.795 1.00 31.20 533 SER A C 1
ATOM 4208 O O . SER A 1 533 ? -20.113 4.994 -14.049 1.00 31.20 533 SER A O 1
ATOM 4210 N N . ASP A 1 534 ? -20.246 2.780 -14.455 1.00 29.98 534 ASP A N 1
ATOM 4211 C CA . ASP A 1 534 ? -21.242 2.855 -15.529 1.00 29.98 534 ASP A CA 1
ATOM 4212 C C . ASP A 1 534 ? -22.413 3.802 -15.165 1.00 29.98 534 ASP A C 1
ATOM 4214 O O . ASP A 1 534 ? -23.025 3.614 -14.114 1.00 29.98 534 ASP A O 1
ATOM 4218 N N . PRO A 1 535 ? -22.781 4.796 -16.000 1.00 35.72 535 PRO A N 1
ATOM 4219 C CA . PRO A 1 535 ? -23.952 5.633 -15.747 1.00 35.72 535 PRO A CA 1
ATOM 4220 C C . PRO A 1 535 ? -25.292 4.871 -15.781 1.00 35.72 535 PRO A C 1
ATOM 4222 O O . PRO A 1 535 ? -26.268 5.395 -15.241 1.00 35.72 535 PRO A O 1
ATOM 4225 N N . SER A 1 536 ? -25.372 3.655 -16.352 1.00 34.25 536 SER A N 1
ATOM 4226 C CA . SER A 1 536 ? -26.510 2.743 -16.126 1.00 34.25 536 SER A CA 1
ATOM 4227 C C . SER A 1 536 ? -26.406 1.903 -14.845 1.00 34.25 536 SER A C 1
ATOM 4229 O O . SER A 1 536 ? -27.441 1.493 -14.315 1.00 34.25 536 SER A O 1
ATOM 4231 N N . VAL A 1 537 ? -25.229 1.814 -14.218 1.00 38.03 537 VAL A N 1
ATOM 4232 C CA . VAL A 1 537 ? -25.082 1.605 -12.768 1.00 38.03 537 VAL A CA 1
ATOM 4233 C C . VAL A 1 537 ? -25.254 2.960 -12.073 1.00 38.03 537 VAL A C 1
ATOM 4235 O O . VAL A 1 537 ? -24.438 3.431 -11.286 1.00 38.03 537 VAL A O 1
ATOM 4238 N N . GLN A 1 538 ? -26.456 3.518 -12.238 1.00 32.62 538 GLN A N 1
ATOM 4239 C CA . GLN A 1 538 ? -27.053 4.461 -11.290 1.00 32.62 538 GLN A CA 1
ATOM 4240 C C . GLN A 1 538 ? -27.427 3.780 -9.953 1.00 32.62 538 GLN A C 1
ATOM 4242 O O . GLN A 1 538 ? -28.332 4.211 -9.239 1.00 32.62 538 GLN A O 1
ATOM 4247 N N . GLY A 1 539 ? -26.651 2.772 -9.541 1.00 34.16 539 GLY A N 1
ATOM 4248 C CA . GLY A 1 539 ? -26.349 2.548 -8.138 1.00 34.16 539 GLY A CA 1
ATOM 4249 C C . GLY A 1 539 ? -25.484 3.707 -7.665 1.00 34.16 539 GLY A C 1
ATOM 4250 O O . GLY A 1 539 ? -24.269 3.586 -7.543 1.00 34.16 539 GLY A O 1
ATOM 4251 N N . SER A 1 540 ? -26.123 4.857 -7.445 1.00 31.36 540 SER A N 1
ATOM 4252 C CA . SER A 1 540 ? -25.495 5.970 -6.748 1.00 31.36 540 SER A CA 1
ATOM 4253 C C . SER A 1 540 ? -24.787 5.454 -5.487 1.00 31.36 540 SER A C 1
ATOM 4255 O O . SER A 1 540 ? -25.291 4.543 -4.822 1.00 31.36 540 SER A O 1
ATOM 4257 N N . ILE A 1 541 ? -23.707 6.120 -5.053 1.00 42.53 541 ILE A N 1
ATOM 4258 C CA . ILE A 1 541 ? -23.568 6.307 -3.604 1.00 42.53 541 ILE A CA 1
ATOM 4259 C C . ILE A 1 541 ? -24.712 7.246 -3.233 1.00 42.53 541 ILE A C 1
ATOM 4261 O O . ILE A 1 541 ? -24.552 8.460 -3.085 1.00 42.53 541 ILE A O 1
ATOM 4265 N N . GLU A 1 542 ? -25.905 6.659 -3.176 1.00 40.69 542 GLU A N 1
ATOM 4266 C CA . GLU A 1 542 ? -27.068 7.223 -2.546 1.00 40.69 542 GLU A CA 1
ATOM 4267 C C . GLU A 1 542 ? -26.527 7.639 -1.187 1.00 40.69 542 GLU A C 1
ATOM 4269 O O . GLU A 1 542 ? -25.928 6.812 -0.492 1.00 40.69 542 GLU A O 1
ATOM 4274 N N . ARG A 1 543 ? -26.646 8.927 -0.824 1.00 47.22 543 ARG A N 1
ATOM 4275 C CA . ARG A 1 543 ? -26.491 9.309 0.586 1.00 47.22 543 ARG A CA 1
ATOM 4276 C C . ARG A 1 543 ? -27.361 8.305 1.318 1.00 47.22 543 ARG A C 1
ATOM 4278 O O . ARG A 1 543 ? -28.563 8.361 1.035 1.00 47.22 543 ARG A O 1
ATOM 4285 N N . PRO A 1 544 ? -26.786 7.368 2.107 1.00 55.06 544 PRO A N 1
ATOM 4286 C CA . PRO A 1 544 ? -27.484 6.122 2.357 1.00 55.06 544 PRO A CA 1
ATOM 4287 C C . PRO A 1 544 ? -28.841 6.503 2.909 1.00 55.06 544 PRO A C 1
ATOM 4289 O O . PRO A 1 544 ? -28.901 7.411 3.748 1.00 55.06 544 PRO A O 1
ATOM 4292 N N . SER A 1 545 ? -29.904 5.945 2.319 1.00 72.50 545 SER A N 1
ATOM 4293 C CA . SER A 1 545 ? -31.277 6.399 2.555 1.00 72.50 545 SER A CA 1
ATOM 4294 C C . SER A 1 545 ? -31.505 6.627 4.049 1.00 72.50 545 SER A C 1
ATOM 4296 O O . SER A 1 545 ? -30.836 5.996 4.872 1.00 72.50 545 SER A O 1
ATOM 4298 N N . LYS A 1 546 ? -32.401 7.534 4.459 1.00 74.44 546 LYS A N 1
ATOM 4299 C CA . LYS A 1 546 ? -32.572 7.817 5.903 1.00 74.44 546 LYS A CA 1
ATOM 4300 C C . LYS A 1 546 ? -32.786 6.525 6.700 1.00 74.44 546 LYS A C 1
ATOM 4302 O O . LYS A 1 546 ? -32.308 6.407 7.822 1.00 74.44 546 LYS A O 1
ATOM 4307 N N . GLU A 1 547 ? -33.402 5.546 6.056 1.00 82.31 547 GLU A N 1
ATOM 4308 C CA . GLU A 1 547 ? -33.578 4.157 6.439 1.00 82.31 547 GLU A CA 1
ATOM 4309 C C . GLU A 1 547 ? -32.238 3.396 6.549 1.00 82.31 547 GLU A C 1
ATOM 4311 O O . GLU A 1 547 ? -31.959 2.843 7.608 1.00 82.31 547 GLU A O 1
ATOM 4316 N N . CYS A 1 548 ? -31.379 3.391 5.522 1.00 75.75 548 CYS A N 1
ATOM 4317 C CA . CYS A 1 548 ? -30.044 2.773 5.551 1.00 75.75 548 CYS A CA 1
ATOM 4318 C C . CYS A 1 548 ? -29.088 3.432 6.568 1.00 75.75 548 CYS A C 1
ATOM 4320 O O . CYS A 1 548 ? -28.468 2.730 7.367 1.00 75.75 548 CYS A O 1
ATOM 4322 N N . LEU A 1 549 ? -29.013 4.769 6.620 1.00 80.38 549 LEU A N 1
ATOM 4323 C CA . LEU A 1 549 ? -28.263 5.490 7.659 1.00 80.38 549 LEU A CA 1
ATOM 4324 C C . LEU A 1 549 ? -28.798 5.162 9.057 1.00 80.38 549 LEU A C 1
ATOM 4326 O O . LEU A 1 549 ? -28.009 4.907 9.965 1.00 80.38 549 LEU A O 1
ATOM 4330 N N . SER A 1 550 ? -30.123 5.111 9.238 1.00 80.06 550 SER A N 1
ATOM 4331 C CA . SER A 1 550 ? -30.721 4.715 10.515 1.00 80.06 550 SER A CA 1
ATOM 4332 C C . SER A 1 550 ? -30.380 3.267 10.871 1.00 80.06 550 SER A C 1
ATOM 4334 O O . SER A 1 550 ? -29.974 3.015 12.000 1.00 80.06 550 SER A O 1
ATOM 4336 N N . GLN A 1 551 ? -30.443 2.325 9.924 1.00 83.06 551 GLN A N 1
ATOM 4337 C CA . GLN A 1 551 ? -30.039 0.931 10.140 1.00 83.06 551 GLN A CA 1
ATOM 4338 C C . GLN A 1 551 ? -28.556 0.802 10.506 1.00 83.06 551 GLN A C 1
ATOM 4340 O O . GLN A 1 551 ? -28.223 0.028 11.400 1.00 83.06 551 GLN A O 1
ATOM 4345 N N . LEU A 1 552 ? -27.662 1.557 9.860 1.00 82.00 552 LEU A N 1
ATOM 4346 C CA . LEU A 1 552 ? -26.239 1.575 10.204 1.00 82.00 552 LEU A CA 1
ATOM 4347 C C . LEU A 1 552 ? -26.019 2.129 11.616 1.00 82.00 552 LEU A C 1
ATOM 4349 O O . LEU A 1 552 ? -25.362 1.476 12.420 1.00 82.00 552 LEU A O 1
ATOM 4353 N N . ILE A 1 553 ? -26.631 3.266 11.960 1.00 83.31 553 ILE A N 1
ATOM 4354 C CA . ILE A 1 553 ? -26.547 3.857 13.306 1.00 83.31 553 ILE A CA 1
ATOM 4355 C C . ILE A 1 553 ? -27.118 2.903 14.369 1.00 83.31 553 ILE A C 1
ATOM 4357 O O . ILE A 1 553 ? -26.513 2.737 15.425 1.00 83.31 553 ILE A O 1
ATOM 4361 N N . GLN A 1 554 ? -28.240 2.229 14.090 1.00 82.12 554 GLN A N 1
ATOM 4362 C CA . GLN A 1 554 ? -28.831 1.216 14.973 1.00 82.12 554 GLN A CA 1
ATOM 4363 C C . GLN A 1 554 ? -27.899 0.010 15.159 1.00 82.12 554 GLN A C 1
ATOM 4365 O O . GLN A 1 554 ? -27.658 -0.403 16.291 1.00 82.12 554 GLN A O 1
ATOM 4370 N N . ARG A 1 555 ? -27.334 -0.532 14.070 1.00 84.12 555 ARG A N 1
ATOM 4371 C CA . ARG A 1 555 ? -26.375 -1.648 14.126 1.00 84.12 555 ARG A CA 1
ATOM 4372 C C . ARG A 1 555 ? -25.136 -1.272 14.926 1.00 84.12 555 ARG A C 1
ATOM 4374 O O . ARG A 1 555 ? -24.734 -2.062 15.771 1.00 84.12 555 ARG A O 1
ATOM 4381 N N . ILE A 1 556 ? -24.574 -0.084 14.701 1.00 84.50 556 ILE A N 1
ATOM 4382 C CA . ILE A 1 556 ? -23.435 0.415 15.475 1.00 84.50 556 ILE A CA 1
ATOM 4383 C C . ILE A 1 556 ? -23.831 0.490 16.951 1.00 84.50 556 ILE A C 1
ATOM 4385 O O . ILE A 1 556 ? -23.241 -0.226 17.746 1.00 84.50 556 ILE A O 1
ATOM 4389 N N . ARG A 1 557 ? -24.891 1.236 17.301 1.00 81.56 557 ARG A N 1
ATOM 4390 C CA . ARG A 1 557 ? -25.348 1.430 18.691 1.00 81.56 557 ARG A CA 1
ATOM 4391 C C . ARG A 1 557 ? -25.584 0.123 19.462 1.00 81.56 557 ARG A C 1
ATOM 4393 O O . ARG A 1 557 ? -25.350 0.102 20.663 1.00 81.56 557 ARG A O 1
ATOM 4400 N N . ILE A 1 558 ? -26.067 -0.932 18.802 1.00 83.19 558 ILE A N 1
ATOM 4401 C CA . ILE A 1 558 ? -26.363 -2.228 19.439 1.00 83.19 558 ILE A CA 1
ATOM 4402 C C . ILE A 1 558 ? -25.117 -3.126 19.547 1.00 83.19 558 ILE A C 1
ATOM 4404 O O . ILE A 1 558 ? -24.989 -3.859 20.520 1.00 83.19 558 ILE A O 1
ATOM 4408 N N . ASN A 1 559 ? -24.209 -3.094 18.564 1.00 86.06 559 ASN A N 1
ATOM 4409 C CA . ASN A 1 559 ? -23.082 -4.039 18.456 1.00 86.06 559 ASN A CA 1
ATOM 4410 C C . ASN A 1 559 ? -21.728 -3.443 18.888 1.00 86.06 559 ASN A C 1
ATOM 4412 O O . ASN A 1 559 ? -20.689 -4.095 18.749 1.00 86.06 559 ASN A O 1
ATOM 4416 N N . SER A 1 560 ? -21.717 -2.189 19.340 1.00 88.31 560 SER A N 1
ATOM 4417 C CA . SER A 1 560 ? -20.521 -1.469 19.772 1.00 88.31 560 SER A CA 1
ATOM 4418 C C . SER A 1 560 ? -20.320 -1.535 21.282 1.00 88.31 560 SER A C 1
ATOM 4420 O O . SER A 1 560 ? -21.278 -1.431 22.044 1.00 88.31 560 SER A O 1
ATOM 4422 N N . PHE A 1 561 ? -19.066 -1.595 21.709 1.00 87.00 561 PHE A N 1
ATOM 4423 C CA . PHE A 1 561 ? -18.670 -1.577 23.111 1.00 87.00 561 PHE A CA 1
ATOM 4424 C C . PHE A 1 561 ? -18.172 -0.184 23.509 1.00 87.00 561 PHE A C 1
ATOM 4426 O O . PHE A 1 561 ? -17.428 0.432 22.743 1.00 87.00 561 PHE A O 1
ATOM 4433 N N . SER A 1 562 ? -18.518 0.292 24.709 1.00 83.94 562 SER A N 1
ATOM 4434 C CA . SER A 1 562 ? -17.871 1.481 25.285 1.00 83.94 562 SER A CA 1
ATOM 4435 C C . SER A 1 562 ? -16.403 1.161 25.560 1.00 83.94 562 SER A C 1
ATOM 4437 O O . SER A 1 562 ? -16.107 0.210 26.281 1.00 83.94 562 SER A O 1
ATOM 4439 N N . LEU A 1 563 ? -15.499 1.935 24.964 1.00 82.56 563 LEU A N 1
ATOM 4440 C CA . LEU A 1 563 ? -14.061 1.835 25.194 1.00 82.56 563 LEU A CA 1
ATOM 4441 C C . LEU A 1 563 ? -13.742 2.558 26.495 1.00 82.56 563 LEU A C 1
ATOM 4443 O O . LEU A 1 563 ? -13.731 3.788 26.508 1.00 82.56 563 LEU A O 1
ATOM 4447 N N . CYS A 1 564 ? -13.482 1.811 27.561 1.00 71.56 564 CYS A N 1
ATOM 4448 C CA . CYS A 1 564 ? -13.133 2.379 28.857 1.00 71.56 564 CYS A CA 1
ATOM 4449 C C . CYS A 1 564 ? -11.702 2.033 29.266 1.00 71.56 564 CYS A C 1
ATOM 4451 O O . CYS A 1 564 ? -11.243 0.929 28.966 1.00 71.56 564 CYS A O 1
ATOM 4453 N N . ASP A 1 565 ? -11.041 2.936 29.993 1.00 65.06 565 ASP A N 1
ATOM 4454 C CA . ASP A 1 565 ? -9.864 2.573 30.790 1.00 65.06 565 ASP A CA 1
ATOM 4455 C C . ASP A 1 565 ? -10.245 1.653 31.965 1.00 65.06 565 ASP A C 1
ATOM 4457 O O . ASP A 1 565 ? -11.398 1.257 32.173 1.00 65.06 565 ASP A O 1
ATOM 4461 N N . GLY A 1 566 ? -9.243 1.322 32.775 1.00 57.66 566 GLY A N 1
ATOM 4462 C CA . GLY A 1 566 ? -9.433 0.538 33.984 1.00 57.66 566 GLY A CA 1
ATOM 4463 C C . GLY A 1 566 ? -10.065 1.274 35.174 1.00 57.66 566 GLY A C 1
ATOM 4464 O O . GLY A 1 566 ? -10.374 0.612 36.161 1.00 57.66 566 GLY A O 1
ATOM 4465 N N . GLU A 1 567 ? -10.288 2.589 35.109 1.00 59.22 567 GLU A N 1
ATOM 4466 C CA . GLU A 1 567 ? -11.144 3.328 36.054 1.00 59.22 567 GLU A CA 1
ATOM 4467 C C . GLU A 1 567 ? -12.600 3.446 35.531 1.00 59.22 567 GLU A C 1
ATOM 4469 O O . GLU A 1 567 ? -13.446 4.059 36.182 1.00 59.22 567 GLU A O 1
ATOM 4474 N N . PHE A 1 568 ? -12.912 2.768 34.414 1.00 62.59 568 PHE A N 1
ATOM 4475 C CA . PHE A 1 568 ? -14.183 2.754 33.679 1.00 62.59 568 PHE A CA 1
ATOM 4476 C C . PHE A 1 568 ? -14.555 4.069 32.965 1.00 62.59 568 PHE A C 1
ATOM 4478 O O . PHE A 1 568 ? -15.683 4.212 32.483 1.00 62.59 568 PHE A O 1
ATOM 4485 N N . VAL A 1 569 ? -13.610 4.999 32.799 1.00 64.62 569 VAL A N 1
ATOM 4486 C CA . VAL A 1 569 ? -13.827 6.250 32.058 1.00 64.62 569 VAL A CA 1
ATOM 4487 C C . VAL A 1 569 ? -13.917 5.949 30.563 1.00 64.62 569 VAL A C 1
ATOM 4489 O O . VAL A 1 569 ? -13.008 5.362 29.981 1.00 64.62 569 VAL A O 1
ATOM 4492 N N . SER A 1 570 ? -15.028 6.331 29.927 1.00 69.88 570 SER A N 1
ATOM 4493 C CA . SER A 1 570 ? -15.301 6.015 28.519 1.00 69.88 570 SER A CA 1
ATOM 4494 C C . SER A 1 570 ? -14.659 7.023 27.557 1.00 69.88 570 SER A C 1
ATOM 4496 O O . SER A 1 570 ? -15.089 8.170 27.476 1.00 69.88 570 SER A O 1
ATOM 4498 N N . TYR A 1 571 ? -13.710 6.563 26.741 1.00 70.81 571 TYR A N 1
ATOM 4499 C CA . TYR A 1 571 ? -13.030 7.341 25.694 1.00 70.81 571 TYR A CA 1
ATOM 4500 C C . TYR A 1 571 ? -13.779 7.371 24.360 1.00 70.81 571 TYR A C 1
ATOM 4502 O O . TYR A 1 571 ? -13.503 8.213 23.505 1.00 70.81 571 TYR A O 1
ATOM 4510 N N . GLY A 1 572 ? -14.701 6.434 24.137 1.00 80.50 572 GLY A N 1
ATOM 4511 C CA . GLY A 1 572 ? -15.413 6.320 22.870 1.00 80.50 572 GLY A CA 1
ATOM 4512 C C . GLY A 1 572 ? -16.102 4.975 22.709 1.00 80.50 572 GLY A C 1
ATOM 4513 O O . GLY A 1 572 ? -16.436 4.313 23.688 1.00 80.50 572 GLY A O 1
ATOM 4514 N N . VAL A 1 573 ? -16.316 4.567 21.458 1.00 83.12 573 VAL A N 1
ATOM 4515 C CA . VAL A 1 573 ? -17.072 3.355 21.124 1.00 83.12 573 VAL A CA 1
ATOM 4516 C C . VAL A 1 573 ? -16.328 2.539 20.069 1.00 83.12 573 VAL A C 1
ATOM 4518 O O . VAL A 1 573 ? -15.873 3.093 19.069 1.00 83.12 573 VAL A O 1
ATOM 4521 N N . GLY A 1 574 ? -16.197 1.230 20.288 1.00 85.44 574 GLY A N 1
ATOM 4522 C CA . GLY A 1 574 ? -15.448 0.312 19.427 1.00 85.44 574 GLY A CA 1
ATOM 4523 C C . GLY A 1 574 ? -16.303 -0.843 18.907 1.00 85.44 574 GLY A C 1
ATOM 4524 O O . GLY A 1 574 ? -17.142 -1.386 19.624 1.00 85.44 574 GLY A O 1
ATOM 4525 N N . LEU A 1 575 ? -16.085 -1.236 17.651 1.00 86.12 575 LEU A N 1
ATOM 4526 C CA . LEU A 1 575 ? -16.761 -2.367 17.009 1.00 86.12 575 LEU A CA 1
ATOM 4527 C C . LEU A 1 575 ? -15.786 -3.536 16.866 1.00 86.12 575 LEU A C 1
ATOM 4529 O O . LEU A 1 575 ? -14.859 -3.486 16.061 1.00 86.12 575 LEU A O 1
ATOM 4533 N N . TYR A 1 576 ? -16.026 -4.604 17.623 1.00 87.06 576 TYR A N 1
ATOM 4534 C CA . TYR A 1 576 ? -15.175 -5.793 17.648 1.00 87.06 576 TYR A CA 1
ATOM 4535 C C . TYR A 1 576 ? -15.955 -6.983 17.090 1.00 87.06 576 TYR A C 1
ATOM 4537 O O . TYR A 1 576 ? -16.749 -7.601 17.795 1.00 87.06 576 TYR A O 1
ATOM 4545 N N . TYR A 1 577 ? -15.747 -7.285 15.805 1.00 79.75 577 TYR A N 1
ATOM 4546 C CA . TYR A 1 577 ? -16.560 -8.257 15.064 1.00 79.75 577 TYR A CA 1
ATOM 4547 C C . TYR A 1 577 ? -16.694 -9.645 15.726 1.00 79.75 577 TYR A C 1
ATOM 4549 O O . TYR A 1 577 ? -17.824 -10.089 15.869 1.00 79.75 577 TYR A O 1
ATOM 4557 N N . PRO A 1 578 ? -15.632 -10.334 16.194 1.00 79.81 578 PRO A N 1
ATOM 4558 C CA . PRO A 1 578 ? -15.816 -11.626 16.864 1.00 79.81 578 PRO A CA 1
ATOM 4559 C C . PRO A 1 578 ? -16.479 -11.508 18.248 1.00 79.81 578 PRO A C 1
ATOM 4561 O O . PRO A 1 578 ? -17.069 -12.473 18.722 1.00 79.81 578 PRO A O 1
ATOM 4564 N N . ALA A 1 579 ? -16.400 -10.343 18.899 1.00 86.44 579 ALA A N 1
ATOM 4565 C CA . ALA A 1 579 ? -16.937 -10.128 20.241 1.00 86.44 579 ALA A CA 1
ATOM 4566 C C . ALA A 1 579 ? -18.432 -9.763 20.243 1.00 86.44 579 ALA A C 1
ATOM 4568 O O . ALA A 1 579 ? -19.123 -10.057 21.215 1.00 86.44 579 ALA A O 1
ATOM 4569 N N . ASN A 1 580 ? -18.950 -9.151 19.169 1.00 84.94 580 ASN A N 1
ATOM 4570 C CA . ASN A 1 580 ? -20.352 -8.715 19.095 1.00 84.94 580 ASN A CA 1
ATOM 4571 C C . ASN A 1 580 ? -21.376 -9.870 19.060 1.00 84.94 580 ASN A C 1
ATOM 4573 O O . ASN A 1 580 ? -22.560 -9.636 19.283 1.00 84.94 580 ASN A O 1
ATOM 4577 N N . PHE A 1 581 ? -20.922 -11.109 18.844 1.00 87.06 581 PHE A N 1
ATOM 4578 C CA . PHE A 1 581 ? -21.745 -12.318 18.924 1.00 87.06 581 PHE A CA 1
ATOM 4579 C C . PHE A 1 581 ? -21.993 -12.805 20.365 1.00 87.06 581 PHE A C 1
ATOM 4581 O O . PHE A 1 581 ? -22.810 -13.703 20.559 1.00 87.06 581 PHE A O 1
ATOM 4588 N N . MET A 1 582 ? -21.300 -12.261 21.376 1.00 91.19 582 MET A N 1
ATOM 4589 C CA . MET A 1 582 ? -21.505 -12.656 22.775 1.00 91.19 582 MET A CA 1
ATOM 4590 C C . MET A 1 582 ? -22.818 -12.087 23.314 1.00 91.19 582 MET A C 1
ATOM 4592 O O . MET A 1 582 ? -22.982 -10.869 23.431 1.00 91.19 582 MET A O 1
ATOM 4596 N N . ASN A 1 583 ? -23.743 -12.972 23.681 1.00 90.94 583 ASN A N 1
ATOM 4597 C CA . ASN A 1 583 ? -25.058 -12.588 24.181 1.00 90.94 583 ASN A CA 1
ATOM 4598 C C . ASN A 1 583 ? -25.023 -12.063 25.622 1.00 90.94 583 ASN A C 1
ATOM 4600 O O . ASN A 1 583 ? -24.038 -12.176 26.358 1.00 90.94 583 ASN A O 1
ATOM 4604 N N . HIS A 1 584 ? -26.139 -11.466 26.035 1.00 92.56 584 HIS A N 1
ATOM 4605 C CA . HIS A 1 584 ? -26.297 -10.962 27.387 1.00 92.56 584 HIS A CA 1
ATOM 4606 C C . HIS A 1 584 ? -26.745 -12.039 28.385 1.00 92.56 584 HIS A C 1
ATOM 4608 O O . HIS A 1 584 ? -27.768 -12.693 28.191 1.00 92.56 584 HIS A O 1
ATOM 4614 N N . SER A 1 585 ? -26.096 -12.082 29.550 1.00 91.50 585 SER A N 1
ATOM 4615 C CA . SER A 1 585 ? -26.694 -12.619 30.775 1.00 91.50 585 SER A CA 1
ATOM 4616 C C . SER A 1 585 ? -26.451 -11.678 31.956 1.00 91.50 585 SER A C 1
ATOM 4618 O O . SER A 1 585 ? -25.364 -11.123 32.101 1.00 91.50 585 SER A O 1
ATOM 4620 N N . CYS A 1 586 ? -27.434 -11.530 32.856 1.00 89.06 586 CYS A N 1
ATOM 4621 C CA . CYS A 1 586 ? -27.205 -10.883 34.160 1.00 89.06 586 CYS A CA 1
ATOM 4622 C C . CYS A 1 586 ? -26.482 -11.805 35.162 1.00 89.06 586 CYS A C 1
ATOM 4624 O O . CYS A 1 586 ? -26.193 -11.396 36.286 1.00 89.06 586 CYS A O 1
ATOM 4626 N N . ARG A 1 587 ? -26.215 -13.051 34.764 1.00 87.81 587 ARG A N 1
ATOM 4627 C CA . ARG A 1 587 ? -25.226 -13.953 35.353 1.00 87.81 587 ARG A CA 1
ATOM 4628 C C . ARG A 1 587 ? -24.258 -14.344 34.223 1.00 87.81 587 ARG A C 1
ATOM 4630 O O . ARG A 1 587 ? -24.454 -15.401 33.620 1.00 87.81 587 ARG A O 1
ATOM 4637 N N . PRO A 1 588 ? -23.339 -13.446 33.827 1.00 90.19 588 PRO A N 1
ATOM 4638 C CA . PRO A 1 588 ? -22.372 -13.733 32.772 1.00 90.19 588 PRO A CA 1
ATOM 4639 C C . PRO A 1 588 ? -21.391 -14.828 33.212 1.00 90.19 588 PRO A C 1
ATOM 4641 O O . PRO A 1 588 ? -21.265 -15.087 34.409 1.00 90.19 588 PRO A O 1
ATOM 4644 N N . ASN A 1 589 ? -20.690 -15.432 32.252 1.00 90.50 589 ASN A N 1
ATOM 4645 C CA . ASN A 1 589 ? -19.577 -16.368 32.481 1.00 90.50 589 ASN A CA 1
ATOM 4646 C C . ASN A 1 589 ? -18.228 -15.835 31.954 1.00 90.50 589 ASN A C 1
ATOM 4648 O O . ASN A 1 589 ? -17.171 -16.396 32.254 1.00 90.50 589 ASN A O 1
ATOM 4652 N N . ALA A 1 590 ? -18.258 -14.719 31.219 1.00 89.69 590 ALA A N 1
ATOM 4653 C CA . ALA A 1 590 ? -17.084 -13.988 30.767 1.00 89.69 590 ALA A CA 1
ATOM 4654 C C . ALA A 1 590 ? -17.213 -12.477 31.019 1.00 89.69 590 ALA A C 1
ATOM 4656 O O . ALA A 1 590 ? -18.311 -11.938 31.180 1.00 89.69 590 ALA A O 1
ATOM 4657 N N . ILE A 1 591 ? -16.072 -11.788 31.048 1.00 85.56 591 ILE A N 1
ATOM 4658 C CA . ILE A 1 591 ? -15.966 -10.327 31.132 1.00 85.56 591 ILE A CA 1
ATOM 4659 C C . ILE A 1 591 ? -15.086 -9.797 29.998 1.00 85.56 591 ILE A C 1
ATOM 4661 O O . ILE A 1 591 ? -14.054 -10.388 29.678 1.00 85.56 591 ILE A O 1
ATOM 4665 N N . GLN A 1 592 ? -15.496 -8.681 29.400 1.00 85.56 592 GLN A N 1
ATOM 4666 C CA . GLN A 1 592 ? -14.725 -7.939 28.409 1.00 85.56 592 GLN A CA 1
ATOM 4667 C C . GLN A 1 592 ? -13.880 -6.834 29.066 1.00 85.56 592 GLN A C 1
ATOM 4669 O O . GLN A 1 592 ? -14.377 -6.091 29.912 1.00 85.56 592 GLN A O 1
ATOM 4674 N N . THR A 1 593 ? -12.617 -6.707 28.661 1.00 79.69 593 THR A N 1
ATOM 4675 C CA . THR A 1 593 ? -11.683 -5.646 29.080 1.00 79.69 593 THR A CA 1
ATOM 4676 C C . THR A 1 593 ? -10.951 -5.062 27.870 1.00 79.69 593 THR A C 1
ATOM 4678 O O . THR A 1 593 ? -10.911 -5.685 26.808 1.00 79.69 593 THR A O 1
ATOM 4681 N N . PHE A 1 594 ? -10.381 -3.861 28.012 1.00 83.25 594 PHE A N 1
ATOM 4682 C CA . PHE A 1 594 ? -9.651 -3.174 26.942 1.00 83.25 594 PHE A CA 1
ATOM 4683 C C . PHE A 1 594 ? -8.182 -2.980 27.312 1.00 83.25 594 PHE A C 1
ATOM 4685 O O . PHE A 1 594 ? -7.877 -2.521 28.412 1.00 83.25 594 PHE A O 1
ATOM 4692 N N . LEU A 1 595 ? -7.268 -3.305 26.393 1.00 76.06 595 LEU A N 1
ATOM 4693 C CA . LEU A 1 595 ? -5.844 -2.992 26.532 1.00 76.06 595 LEU A CA 1
ATOM 4694 C C . LEU A 1 595 ? -5.449 -1.883 25.565 1.00 76.06 595 LEU A C 1
ATOM 4696 O O . LEU A 1 595 ? -5.625 -2.011 24.351 1.00 76.06 595 LEU A O 1
ATOM 4700 N N . PHE A 1 596 ? -4.885 -0.814 26.118 1.00 74.50 596 PHE A N 1
ATOM 4701 C CA . PHE A 1 596 ? -4.385 0.339 25.383 1.00 74.50 596 PHE A CA 1
ATOM 4702 C C . PHE A 1 596 ? -2.863 0.225 25.245 1.00 74.50 596 PHE A C 1
ATOM 4704 O O . PHE A 1 596 ? -2.138 0.139 26.235 1.00 74.50 596 PHE A O 1
ATOM 4711 N N . HIS A 1 597 ? -2.365 0.244 24.009 1.00 69.81 597 HIS A N 1
ATOM 4712 C CA . HIS A 1 597 ? -0.932 0.256 23.718 1.00 69.81 597 HIS A CA 1
ATOM 4713 C C . HIS A 1 597 ? -0.591 1.495 22.883 1.00 69.81 597 HIS A C 1
ATOM 4715 O O . HIS A 1 597 ? -1.321 1.852 21.957 1.00 69.81 597 HIS A O 1
ATOM 4721 N N . GLN A 1 598 ? 0.519 2.171 23.199 1.00 61.19 598 GLN A N 1
ATOM 4722 C CA . GLN A 1 598 ? 0.896 3.407 22.506 1.00 61.19 598 GLN A CA 1
ATOM 4723 C C . GLN A 1 598 ? 1.077 3.175 20.998 1.00 61.19 598 GLN A C 1
ATOM 4725 O O . GLN A 1 598 ? 1.867 2.332 20.576 1.00 61.19 598 GLN A O 1
ATOM 4730 N N . GLY A 1 599 ? 0.353 3.953 20.188 1.00 61.78 599 GLY A N 1
ATOM 4731 C CA . GLY A 1 599 ? 0.389 3.859 18.726 1.00 61.78 599 GLY A CA 1
ATOM 4732 C C . GLY A 1 599 ? -0.406 2.692 18.126 1.00 61.78 599 GLY A C 1
ATOM 4733 O O . GLY A 1 599 ? -0.262 2.433 16.934 1.00 61.78 599 GLY A O 1
ATOM 4734 N N . GLN A 1 600 ? -1.234 1.995 18.910 1.00 67.62 600 GLN A N 1
ATOM 4735 C CA . GLN A 1 600 ? -2.115 0.919 18.442 1.00 67.62 600 GLN A CA 1
ATOM 4736 C C . GLN A 1 600 ? -3.574 1.189 18.838 1.00 67.62 600 GLN A C 1
ATOM 4738 O O . GLN A 1 600 ? -3.851 1.973 19.746 1.00 67.62 600 GLN A O 1
ATOM 4743 N N . LEU A 1 601 ? -4.519 0.541 18.151 1.00 68.81 601 LEU A N 1
ATOM 4744 C CA . LEU A 1 601 ? -5.925 0.547 18.566 1.00 68.81 601 LEU A CA 1
ATOM 4745 C C . LEU A 1 601 ? -6.109 -0.261 19.863 1.00 68.81 601 LEU A C 1
ATOM 4747 O O . LEU A 1 601 ? -5.400 -1.254 20.047 1.00 68.81 601 LEU A O 1
ATOM 4751 N N . PRO A 1 602 ? -7.080 0.092 20.728 1.00 79.38 602 PRO A N 1
ATOM 4752 C CA . PRO A 1 602 ? -7.380 -0.699 21.914 1.00 79.38 602 PRO A CA 1
ATOM 4753 C C . PRO A 1 602 ? -7.822 -2.111 21.522 1.00 79.38 602 PRO A C 1
ATOM 4755 O O . PRO A 1 602 ? -8.702 -2.276 20.670 1.00 79.38 602 PRO A O 1
ATOM 4758 N N . SER A 1 603 ? -7.239 -3.135 22.140 1.00 85.12 603 SER A N 1
ATOM 4759 C CA . SER A 1 603 ? -7.651 -4.526 21.925 1.00 85.12 603 SER A CA 1
ATOM 4760 C C . SER A 1 603 ? -8.707 -4.936 22.952 1.00 85.12 603 SER A C 1
ATOM 4762 O O . SER A 1 603 ? -8.603 -4.580 24.124 1.00 85.12 603 SER A O 1
ATOM 4764 N N . LEU A 1 604 ? -9.741 -5.664 22.515 1.00 87.62 604 LEU A N 1
ATOM 4765 C CA . LEU A 1 604 ? -10.764 -6.229 23.400 1.00 87.62 604 LEU A CA 1
ATOM 4766 C C . LEU A 1 604 ? -10.333 -7.637 23.814 1.00 87.62 604 LEU A C 1
ATOM 4768 O O . LEU A 1 604 ? -10.185 -8.521 22.970 1.00 87.62 604 LEU A O 1
ATOM 4772 N N . HIS A 1 605 ? -10.153 -7.841 25.114 1.00 86.50 605 HIS A N 1
ATOM 4773 C CA . HIS A 1 605 ? -9.867 -9.132 25.730 1.00 86.50 605 HIS A CA 1
ATOM 4774 C C . HIS A 1 605 ? -11.136 -9.693 26.379 1.00 86.50 605 HIS A C 1
ATOM 4776 O O . HIS A 1 605 ? -11.904 -8.953 26.989 1.00 86.50 605 HIS A O 1
ATOM 4782 N N . VAL A 1 606 ? -11.360 -11.003 26.248 1.00 87.88 606 VAL A N 1
ATOM 4783 C CA . VAL A 1 606 ? -12.486 -11.711 26.876 1.00 87.88 606 VAL A CA 1
ATOM 4784 C C . VAL A 1 606 ? -11.928 -12.735 27.853 1.00 87.88 606 VAL A C 1
ATOM 4786 O O . VAL A 1 606 ? -11.285 -13.701 27.443 1.00 87.88 606 VAL A O 1
ATOM 4789 N N . THR A 1 607 ? -12.184 -12.529 29.141 1.00 86.00 607 THR A N 1
ATOM 4790 C CA . THR A 1 607 ? -11.731 -13.414 30.217 1.00 86.00 607 THR A CA 1
ATOM 4791 C C . THR A 1 607 ? -12.919 -14.209 30.747 1.00 86.00 607 THR A C 1
ATOM 4793 O O . THR A 1 607 ? -13.846 -13.632 31.316 1.00 86.00 607 THR A O 1
ATOM 4796 N N . ALA A 1 608 ? -12.897 -15.532 30.581 1.00 88.88 608 ALA A N 1
ATOM 4797 C CA . ALA A 1 608 ? -13.808 -16.425 31.294 1.00 88.88 608 ALA A CA 1
ATOM 4798 C C . ALA A 1 608 ? -13.390 -16.519 32.771 1.00 88.88 608 ALA A C 1
ATOM 4800 O O . ALA A 1 608 ? -12.199 -16.611 33.069 1.00 88.88 608 ALA A O 1
ATOM 4801 N N . PHE A 1 609 ? -14.358 -16.497 33.689 1.00 80.94 609 PHE A N 1
ATOM 4802 C CA . PHE A 1 609 ? -14.117 -16.639 35.137 1.00 80.94 609 PHE A CA 1
ATOM 4803 C C . PHE A 1 609 ? -14.760 -17.900 35.743 1.00 80.94 609 PHE A C 1
ATOM 4805 O O . PHE A 1 609 ? -14.672 -18.128 36.948 1.00 80.94 609 PHE A O 1
ATOM 4812 N N . GLU A 1 610 ? -15.365 -18.738 34.903 1.00 83.38 610 GLU A N 1
ATOM 4813 C CA . GLU A 1 610 ? -15.777 -20.113 35.196 1.00 83.38 610 GLU A CA 1
ATOM 4814 C C . GLU A 1 610 ? -15.481 -21.004 33.974 1.00 83.38 610 GLU A C 1
ATOM 4816 O O . GLU A 1 610 ? -15.273 -20.495 32.870 1.00 83.38 610 GLU A O 1
ATOM 4821 N N . ASP A 1 611 ? -15.435 -22.327 34.160 1.00 88.31 611 ASP A N 1
ATOM 4822 C CA . ASP A 1 611 ? -15.229 -23.271 33.056 1.00 88.31 611 ASP A CA 1
ATOM 4823 C C . ASP A 1 611 ? -16.439 -23.250 32.104 1.00 88.31 611 ASP A C 1
ATOM 4825 O O . ASP A 1 611 ? -17.561 -23.565 32.503 1.00 88.31 611 ASP A O 1
ATOM 4829 N N . ILE A 1 612 ? -16.209 -22.913 30.831 1.00 92.81 612 ILE A N 1
ATOM 4830 C CA . ILE A 1 612 ? -17.251 -22.874 29.794 1.00 92.81 612 ILE A CA 1
ATOM 4831 C C . ILE A 1 612 ? -17.201 -24.176 28.986 1.00 92.81 612 ILE A C 1
ATOM 4833 O O . ILE A 1 612 ? -16.221 -24.467 28.297 1.00 92.81 612 ILE A O 1
ATOM 4837 N N . GLY A 1 613 ? -18.263 -24.977 29.078 1.00 91.25 613 GLY A N 1
ATOM 4838 C CA . GLY A 1 613 ? -18.370 -26.260 28.385 1.00 91.25 613 GLY A CA 1
ATOM 4839 C C . GLY A 1 613 ? -18.531 -26.129 26.866 1.00 91.25 613 GLY A C 1
ATOM 4840 O O . GLY A 1 613 ? -18.976 -25.110 26.340 1.00 91.25 613 GLY A O 1
ATOM 4841 N N . CYS A 1 614 ? -18.232 -27.203 26.130 1.00 90.56 614 CYS A N 1
ATOM 4842 C CA . CYS A 1 614 ? -18.550 -27.255 24.702 1.00 90.56 614 CYS A CA 1
ATOM 4843 C C . CYS A 1 614 ? -20.072 -27.118 24.494 1.00 90.56 614 CYS A C 1
ATOM 4845 O O . CYS A 1 614 ? -20.852 -27.748 25.207 1.00 90.56 614 CYS A O 1
ATOM 4847 N N . HIS A 1 615 ? -20.480 -26.299 23.519 1.00 89.38 615 HIS A N 1
ATOM 4848 C CA . HIS A 1 615 ? -21.872 -25.890 23.262 1.00 89.38 615 HIS A CA 1
ATOM 4849 C C . HIS A 1 615 ? -22.540 -25.026 24.352 1.00 89.38 615 HIS A C 1
ATOM 4851 O O . HIS A 1 615 ? -23.722 -24.713 24.220 1.00 89.38 615 HIS A O 1
ATOM 4857 N N . GLN A 1 616 ? -21.814 -24.598 25.389 1.00 91.50 616 GLN A N 1
ATOM 4858 C CA . GLN A 1 616 ? -22.276 -23.545 26.293 1.00 91.50 616 GLN A CA 1
ATOM 4859 C C . GLN A 1 616 ? -22.027 -22.171 25.656 1.00 91.50 616 GLN A C 1
ATOM 4861 O O . GLN A 1 616 ? -21.009 -21.947 25.002 1.00 91.50 616 GLN A O 1
ATOM 4866 N N . GLU A 1 617 ? -22.971 -21.250 25.832 1.00 90.81 617 GLU A N 1
ATOM 4867 C CA . GLU A 1 617 ? -22.865 -19.891 25.305 1.00 90.81 617 GLU A CA 1
ATOM 4868 C C . GLU A 1 617 ? -21.880 -19.042 26.127 1.00 90.81 617 GLU A C 1
ATOM 4870 O O . GLU A 1 617 ? -21.803 -19.171 27.353 1.00 90.81 617 GLU A O 1
ATOM 4875 N N . ILE A 1 618 ? -21.131 -18.165 25.451 1.00 92.62 618 ILE A N 1
ATOM 4876 C CA . ILE A 1 618 ? -20.309 -17.138 26.101 1.00 92.62 618 ILE A CA 1
ATOM 4877 C C . ILE A 1 618 ? -21.188 -15.903 26.290 1.00 92.62 618 ILE A C 1
ATOM 4879 O O . ILE A 1 618 ? -21.585 -15.258 25.317 1.00 92.62 618 ILE A O 1
ATOM 4883 N N . CYS A 1 619 ? -21.474 -15.578 27.547 1.00 92.12 619 CYS A N 1
ATOM 4884 C CA . CYS A 1 619 ? -22.352 -14.486 27.933 1.00 92.12 619 CYS A CA 1
ATOM 4885 C C . CYS A 1 619 ? -21.598 -13.428 28.737 1.00 92.12 619 CYS A C 1
ATOM 4887 O O . CYS A 1 619 ? -20.981 -13.732 29.763 1.00 92.12 619 CYS A O 1
ATOM 4889 N N . ILE A 1 620 ? -21.747 -12.173 28.319 1.00 91.31 620 ILE A N 1
ATOM 4890 C CA . ILE A 1 620 ? -21.259 -10.980 29.024 1.00 91.31 620 ILE A CA 1
ATOM 4891 C C . ILE A 1 620 ? -22.436 -10.180 29.605 1.00 91.31 620 ILE A C 1
ATOM 4893 O O . ILE A 1 620 ? -23.606 -10.454 29.316 1.00 91.31 620 ILE A O 1
ATOM 4897 N N . SER A 1 621 ? -22.158 -9.161 30.423 1.00 89.00 621 SER A N 1
ATOM 4898 C CA . SER A 1 621 ? -23.203 -8.219 30.842 1.00 89.00 621 SER A CA 1
ATOM 4899 C C . SER A 1 621 ? -23.219 -6.955 29.981 1.00 89.00 621 SER A C 1
ATOM 4901 O O . SER A 1 621 ? -22.180 -6.338 29.760 1.00 89.00 621 SER A O 1
ATOM 4903 N N . TYR A 1 622 ? -24.412 -6.550 29.534 1.00 88.81 622 TYR A N 1
ATOM 4904 C CA . TYR A 1 622 ? -24.668 -5.297 28.805 1.00 88.81 622 TYR A CA 1
ATOM 4905 C C . TYR A 1 622 ? -25.145 -4.161 29.742 1.00 88.81 622 TYR A C 1
ATOM 4907 O O . TYR A 1 622 ? -25.476 -3.066 29.292 1.00 88.81 622 TYR A O 1
ATOM 4915 N N . THR A 1 623 ? -25.261 -4.448 31.041 1.00 87.38 623 THR A N 1
ATOM 4916 C CA . THR A 1 623 ? -25.815 -3.590 32.105 1.00 87.38 623 THR A CA 1
ATOM 4917 C C . THR A 1 623 ? -25.058 -3.863 33.410 1.00 87.38 623 THR A C 1
ATOM 4919 O O . THR A 1 623 ? -24.453 -4.928 33.566 1.00 87.38 623 THR A O 1
ATOM 4922 N N . ASP A 1 624 ? -25.080 -2.940 34.370 1.00 82.81 624 ASP A N 1
ATOM 4923 C CA . ASP A 1 624 ? -24.526 -3.196 35.701 1.00 82.81 624 ASP A CA 1
ATOM 4924 C C . ASP A 1 624 ? -25.329 -4.295 36.424 1.00 82.81 624 ASP A C 1
ATOM 4926 O O . ASP A 1 624 ? -26.487 -4.109 36.807 1.00 82.81 624 ASP A O 1
ATOM 4930 N N . THR A 1 625 ? -24.700 -5.448 36.668 1.00 86.50 625 THR A N 1
ATOM 4931 C CA . THR A 1 625 ? -25.312 -6.550 37.422 1.00 86.50 625 THR A CA 1
ATOM 4932 C C . THR A 1 625 ? -25.548 -6.221 38.898 1.00 86.50 625 THR A C 1
ATOM 4934 O O . THR A 1 625 ? -26.370 -6.889 39.533 1.00 86.50 625 THR A O 1
ATOM 4937 N N . SER A 1 626 ? -24.911 -5.181 39.452 1.00 82.25 626 SER A N 1
ATOM 4938 C CA . SER A 1 626 ? -25.149 -4.705 40.822 1.00 82.25 626 SER A CA 1
ATOM 4939 C C . SER A 1 626 ? -26.521 -4.036 40.990 1.00 82.25 626 SER A C 1
ATOM 4941 O O . SER A 1 626 ? -27.102 -4.114 42.076 1.00 82.25 626 SER A O 1
ATOM 4943 N N . CYS A 1 627 ? -27.108 -3.476 39.924 1.00 86.44 627 CYS A N 1
ATOM 4944 C CA . CYS A 1 627 ? -28.349 -2.713 40.034 1.00 86.44 627 CYS A CA 1
ATOM 4945 C C . CYS A 1 627 ? -29.634 -3.582 40.130 1.00 86.44 627 CYS A C 1
ATOM 4947 O O . CYS A 1 627 ? -29.666 -4.759 39.723 1.00 86.44 627 CYS A O 1
ATOM 4949 N N . PRO A 1 628 ? -30.727 -3.042 40.716 1.00 89.06 628 PRO A N 1
ATOM 4950 C CA . PRO A 1 628 ? -32.022 -3.711 40.800 1.00 89.06 628 PRO A CA 1
ATOM 4951 C C . PRO A 1 628 ? -32.552 -4.194 39.446 1.00 89.06 628 PRO A C 1
ATOM 4953 O O . PRO A 1 628 ? -32.358 -3.575 38.404 1.00 89.06 628 PRO A O 1
ATOM 4956 N N . THR A 1 629 ? -33.307 -5.291 39.475 1.00 89.06 629 THR A N 1
ATOM 4957 C CA . THR A 1 629 ? -33.816 -5.972 38.272 1.00 89.06 629 THR A CA 1
ATOM 4958 C C . THR A 1 629 ? -34.629 -5.047 37.374 1.00 89.06 629 THR A C 1
ATOM 4960 O O . THR A 1 629 ? -34.505 -5.138 36.161 1.00 89.06 629 THR A O 1
ATOM 4963 N N . HIS A 1 630 ? -35.445 -4.144 37.930 1.00 86.38 630 HIS A N 1
ATOM 4964 C CA . HIS A 1 630 ? -36.255 -3.241 37.105 1.00 86.38 630 HIS A CA 1
ATOM 4965 C C . HIS A 1 630 ? -35.404 -2.218 36.339 1.00 86.38 630 HIS A C 1
ATOM 4967 O O . HIS A 1 630 ? -35.796 -1.847 35.241 1.00 86.38 630 HIS A O 1
ATOM 4973 N N . ILE A 1 631 ? -34.241 -1.819 36.869 1.00 87.81 631 ILE A N 1
ATOM 4974 C CA . ILE A 1 631 ? -33.301 -0.918 36.181 1.00 87.81 631 ILE A CA 1
ATOM 4975 C C . ILE A 1 631 ? -32.592 -1.678 35.062 1.00 87.81 631 ILE A C 1
ATOM 4977 O O . ILE A 1 631 ? -32.595 -1.210 33.928 1.00 87.81 631 ILE A O 1
ATOM 4981 N N . ARG A 1 632 ? -32.104 -2.898 35.335 1.00 90.50 632 ARG A N 1
ATOM 4982 C CA . ARG A 1 632 ? -31.532 -3.785 34.303 1.00 90.50 632 ARG A CA 1
ATOM 4983 C C . ARG A 1 632 ? -32.511 -4.028 33.156 1.00 90.50 632 ARG A C 1
ATOM 4985 O O . ARG A 1 632 ? -32.154 -3.840 32.000 1.00 90.50 632 ARG A O 1
ATOM 4992 N N . GLN A 1 633 ? -33.757 -4.399 33.460 1.00 89.69 633 GLN A N 1
ATOM 4993 C CA . GLN A 1 633 ? -34.785 -4.616 32.435 1.00 89.69 633 GLN A CA 1
ATOM 4994 C C . GLN A 1 633 ? -35.079 -3.338 31.644 1.00 89.69 633 GLN A C 1
ATOM 4996 O O . GLN A 1 633 ? -35.201 -3.402 30.427 1.00 89.69 633 GLN A O 1
ATOM 5001 N N . GLU A 1 634 ? -35.153 -2.177 32.298 1.00 87.31 634 GLU A N 1
ATOM 5002 C CA . GLU A 1 634 ? -35.392 -0.909 31.607 1.00 87.31 634 GLU A CA 1
ATOM 5003 C C . GLU A 1 634 ? -34.221 -0.512 30.695 1.00 87.31 634 GLU A C 1
ATOM 5005 O O . GLU A 1 634 ? -34.445 -0.119 29.551 1.00 87.31 634 GLU A O 1
ATOM 5010 N N . GLN A 1 635 ? -32.974 -0.685 31.143 1.00 86.94 635 GLN A N 1
ATOM 5011 C CA . GLN A 1 635 ? -31.771 -0.447 30.336 1.00 86.94 635 GLN A CA 1
ATOM 5012 C C . GLN A 1 635 ? -31.685 -1.399 29.134 1.00 86.94 635 GLN A C 1
ATOM 5014 O O . GLN A 1 635 ? -31.421 -0.959 28.015 1.00 86.94 635 GLN A O 1
ATOM 5019 N N . LEU A 1 636 ? -31.959 -2.693 29.328 1.00 90.81 636 LEU A N 1
ATOM 5020 C CA . LEU A 1 636 ? -31.978 -3.679 28.243 1.00 90.81 636 LEU A CA 1
ATOM 5021 C C . LEU A 1 636 ? -33.104 -3.396 27.240 1.00 90.81 636 LEU A C 1
ATOM 5023 O O . LEU A 1 636 ? -32.875 -3.412 26.033 1.00 90.81 636 LEU A O 1
ATOM 5027 N N . ARG A 1 637 ? -34.295 -3.032 27.721 1.00 90.25 637 ARG A N 1
ATOM 5028 C CA . ARG A 1 637 ? -35.451 -2.691 26.885 1.00 90.25 637 ARG A CA 1
ATOM 5029 C C . ARG A 1 637 ? -35.259 -1.390 26.099 1.00 90.25 637 ARG A C 1
ATOM 5031 O O . ARG A 1 637 ? -35.732 -1.301 24.969 1.00 90.25 637 ARG A O 1
ATOM 5038 N N . SER A 1 638 ? -34.595 -0.387 26.676 1.00 84.75 638 SER A N 1
ATOM 5039 C CA . SER A 1 638 ? -34.384 0.934 26.056 1.00 84.75 638 SER A CA 1
ATOM 5040 C C . SER A 1 638 ? -33.173 1.002 25.117 1.00 84.75 638 SER A C 1
ATOM 5042 O O . SER A 1 638 ? -33.212 1.760 24.145 1.00 84.75 638 SER A O 1
ATOM 5044 N N . ASN A 1 639 ? -32.121 0.213 25.370 1.00 84.56 639 ASN A N 1
ATOM 5045 C CA . ASN A 1 639 ? -30.900 0.208 24.554 1.00 84.56 639 ASN A CA 1
ATOM 5046 C C . ASN A 1 639 ? -30.792 -0.982 23.592 1.00 84.56 639 ASN A C 1
ATOM 5048 O O . ASN A 1 639 ? -30.261 -0.813 22.497 1.00 84.56 639 ASN A O 1
ATOM 5052 N N . TYR A 1 640 ? -31.315 -2.152 23.973 1.00 87.62 640 TYR A N 1
ATOM 5053 C CA . TYR A 1 640 ? -31.168 -3.410 23.226 1.00 87.62 640 TYR A CA 1
ATOM 5054 C C . TYR A 1 640 ? -32.511 -4.056 22.829 1.00 87.62 640 TYR A C 1
ATOM 5056 O O . TYR A 1 640 ? -32.526 -5.078 22.150 1.00 87.62 640 TYR A O 1
ATOM 5064 N N . PHE A 1 641 ? -33.643 -3.447 23.200 1.00 88.94 641 PHE A N 1
ATOM 5065 C CA . PHE A 1 641 ? -34.999 -3.816 22.769 1.00 88.94 641 PHE A CA 1
ATOM 5066 C C . PHE A 1 641 ? -35.489 -5.222 23.178 1.00 88.94 641 PHE A C 1
ATOM 5068 O O . PHE A 1 641 ? -36.443 -5.733 22.590 1.00 88.94 641 PHE A O 1
ATOM 5075 N N . PHE A 1 642 ? -34.914 -5.828 24.225 1.00 91.44 642 PHE A N 1
ATOM 5076 C CA . PHE A 1 642 ? -35.363 -7.119 24.769 1.00 91.44 642 PHE A CA 1
ATOM 5077 C C . PHE A 1 642 ? -35.512 -7.103 26.301 1.00 91.44 642 PHE A C 1
ATOM 5079 O O . PHE A 1 642 ? -34.999 -6.217 26.980 1.00 91.44 642 PHE A O 1
ATOM 5086 N N . ASN A 1 643 ? -36.213 -8.106 26.844 1.00 89.25 643 ASN A N 1
ATOM 5087 C CA . ASN A 1 643 ? -36.311 -8.360 28.286 1.00 89.25 643 ASN A CA 1
ATOM 5088 C C . ASN A 1 643 ? -35.518 -9.629 28.632 1.00 89.25 643 ASN A C 1
ATOM 5090 O O . ASN A 1 643 ? -35.720 -10.669 28.003 1.00 89.25 643 ASN A O 1
ATOM 5094 N N . CYS A 1 644 ? -34.653 -9.576 29.644 1.00 90.00 644 CYS A N 1
ATOM 5095 C CA . CYS A 1 644 ? -33.849 -10.726 30.064 1.00 90.00 644 CYS A CA 1
ATOM 5096 C C . CYS A 1 644 ? -34.664 -11.687 30.947 1.00 90.00 644 CYS A C 1
ATOM 5098 O O . CYS A 1 644 ? -35.392 -11.244 31.834 1.00 90.00 644 CYS A O 1
ATOM 5100 N N . GLN A 1 645 ? -34.538 -13.000 30.737 1.00 89.06 645 GLN A N 1
ATOM 5101 C CA . GLN A 1 645 ? -35.287 -14.026 31.490 1.00 89.06 645 GLN A CA 1
ATOM 5102 C C . GLN A 1 645 ? -34.399 -14.939 32.355 1.00 89.06 645 GLN A C 1
ATOM 5104 O O . GLN A 1 645 ? -34.886 -15.930 32.893 1.00 89.06 645 GLN A O 1
ATOM 5109 N N . CYS A 1 646 ? -33.110 -14.613 32.510 1.00 88.62 646 CYS A N 1
ATOM 5110 C CA . CYS A 1 646 ? -32.172 -15.412 33.305 1.00 88.62 646 CYS A CA 1
ATOM 5111 C C . CYS A 1 646 ? -32.549 -15.480 34.800 1.00 88.62 646 CYS A C 1
ATOM 5113 O O . CYS A 1 646 ? -33.252 -14.613 35.327 1.00 88.62 646 CYS A O 1
ATOM 5115 N N . ASP A 1 647 ? -32.003 -16.462 35.520 1.00 86.81 647 ASP A N 1
ATOM 5116 C CA . ASP A 1 647 ? -32.277 -16.679 36.950 1.00 86.81 647 ASP A CA 1
ATOM 5117 C C . ASP A 1 647 ? -32.012 -15.436 37.818 1.00 86.81 647 ASP A C 1
ATOM 5119 O O . ASP A 1 647 ? -32.780 -15.131 38.730 1.00 86.81 647 ASP A O 1
ATOM 5123 N N . ALA A 1 648 ? -30.986 -14.644 37.485 1.00 87.25 648 ALA A N 1
ATOM 5124 C CA . ALA A 1 648 ? -30.655 -13.396 38.181 1.00 87.25 648 ALA A CA 1
ATOM 5125 C C . ALA A 1 648 ? -31.668 -12.249 37.948 1.00 87.25 648 ALA A C 1
ATOM 5127 O O . ALA A 1 648 ? -31.605 -11.213 38.616 1.00 87.25 648 ALA A O 1
ATOM 5128 N N . CYS A 1 649 ? -32.596 -12.392 36.999 1.00 87.56 649 CYS A N 1
ATOM 5129 C CA . CYS A 1 649 ? -33.776 -11.533 36.857 1.00 87.56 649 CYS A CA 1
ATOM 5130 C C . CYS A 1 649 ? -34.990 -12.087 37.622 1.00 87.56 649 CYS A C 1
ATOM 5132 O O . CYS A 1 649 ? -35.844 -11.311 38.045 1.00 87.56 649 CYS A O 1
ATOM 5134 N N . ASN A 1 650 ? -35.053 -13.402 37.839 1.00 84.88 650 ASN A N 1
ATOM 5135 C CA . ASN A 1 650 ? -36.142 -14.060 38.566 1.00 84.88 650 ASN A CA 1
ATOM 5136 C C . ASN A 1 650 ? -35.915 -14.097 40.093 1.00 84.88 650 ASN A C 1
ATOM 5138 O O . ASN A 1 650 ? -36.863 -14.301 40.852 1.00 84.88 650 ASN A O 1
ATOM 5142 N N . ASP A 1 651 ? -34.692 -13.841 40.576 1.00 87.00 651 ASP A N 1
ATOM 5143 C CA . ASP A 1 651 ? -34.381 -13.758 42.009 1.00 87.00 651 ASP A CA 1
ATOM 5144 C C . ASP A 1 651 ? -34.941 -12.482 42.681 1.00 87.00 651 ASP A C 1
ATOM 5146 O O . ASP A 1 651 ? -34.272 -11.457 42.873 1.00 87.00 651 ASP A O 1
ATOM 5150 N N . ILE A 1 652 ? -36.198 -12.586 43.120 1.00 83.31 652 ILE A N 1
ATOM 5151 C CA . ILE A 1 652 ? -36.899 -11.572 43.918 1.00 83.31 652 ILE A CA 1
ATOM 5152 C C . ILE A 1 652 ? -36.180 -11.285 45.249 1.00 83.31 652 ILE A C 1
ATOM 5154 O O . ILE A 1 652 ? -36.258 -10.155 45.746 1.00 83.31 652 ILE A O 1
ATOM 5158 N N . GLN A 1 653 ? -35.473 -12.253 45.847 1.00 84.19 653 GLN A N 1
ATOM 5159 C CA . GLN A 1 653 ? -34.816 -12.051 47.140 1.00 84.19 653 GLN A CA 1
ATOM 5160 C C . GLN A 1 653 ? -33.582 -11.164 47.013 1.00 84.19 653 GLN A C 1
ATOM 5162 O O . GLN A 1 653 ? -33.455 -10.204 47.777 1.00 84.19 653 GLN A O 1
ATOM 5167 N N . THR A 1 654 ? -32.703 -11.445 46.053 1.00 84.38 654 THR A N 1
ATOM 5168 C CA . THR A 1 654 ? -31.527 -10.609 45.769 1.00 84.38 654 THR A CA 1
ATOM 5169 C C . THR A 1 654 ? -31.958 -9.231 45.276 1.00 84.38 654 THR A C 1
ATOM 5171 O O . THR A 1 654 ? -31.460 -8.222 45.775 1.00 84.38 654 THR A O 1
ATOM 5174 N N . ASN A 1 655 ? -32.976 -9.151 44.411 1.00 87.19 655 ASN A N 1
ATOM 5175 C CA . ASN A 1 655 ? -33.545 -7.869 43.991 1.00 87.19 655 ASN A CA 1
ATOM 5176 C C . ASN A 1 655 ? -34.077 -7.045 45.183 1.00 87.19 655 ASN A C 1
ATOM 5178 O O . ASN A 1 655 ? -33.803 -5.853 45.306 1.00 87.19 655 ASN A O 1
ATOM 5182 N N . THR A 1 656 ? -34.779 -7.691 46.118 1.00 86.88 656 THR A N 1
ATOM 5183 C CA . THR A 1 656 ? -35.251 -7.058 47.359 1.00 86.88 656 THR A CA 1
ATOM 5184 C C . THR A 1 656 ? -34.095 -6.507 48.205 1.00 86.88 656 THR A C 1
ATOM 5186 O O . THR A 1 656 ? -34.217 -5.409 48.754 1.00 86.88 656 THR A O 1
ATOM 5189 N N . ARG A 1 657 ? -32.969 -7.235 48.315 1.00 85.75 657 ARG A N 1
ATOM 5190 C CA . ARG A 1 657 ? -31.772 -6.752 49.033 1.00 85.75 657 ARG A CA 1
ATOM 5191 C C . ARG A 1 657 ? -31.192 -5.505 48.358 1.00 85.75 657 ARG A C 1
ATOM 5193 O O . ARG A 1 657 ? -30.970 -4.520 49.056 1.00 85.75 657 ARG A O 1
ATOM 5200 N N . LYS A 1 658 ? -31.062 -5.523 47.025 1.00 87.69 658 LYS A N 1
ATOM 5201 C CA . LYS A 1 658 ? -30.547 -4.410 46.205 1.00 87.69 658 LYS A CA 1
ATOM 5202 C C . LYS A 1 658 ? -31.372 -3.129 46.332 1.00 87.69 658 LYS A C 1
ATOM 5204 O O . LYS A 1 658 ? -30.798 -2.050 46.422 1.00 87.69 658 LYS A O 1
ATOM 5209 N N . ILE A 1 659 ? -32.702 -3.228 46.414 1.00 89.69 659 ILE A N 1
ATOM 5210 C CA . ILE A 1 659 ? -33.554 -2.061 46.711 1.00 89.69 659 ILE A CA 1
ATOM 5211 C C . ILE A 1 659 ? -33.378 -1.628 48.179 1.00 89.69 659 ILE A C 1
ATOM 5213 O O . ILE A 1 659 ? -33.200 -0.446 48.461 1.00 89.69 659 ILE A O 1
ATOM 5217 N N . GLY A 1 660 ? -33.388 -2.565 49.132 1.00 89.31 660 GLY A N 1
ATOM 5218 C CA . GLY A 1 660 ? -32.916 -2.313 50.498 1.00 89.31 660 GLY A CA 1
ATOM 5219 C C . GLY A 1 660 ? -33.760 -1.353 51.353 1.00 89.31 660 GLY A C 1
ATOM 5220 O O . GLY A 1 660 ? -33.219 -0.747 52.276 1.00 89.31 660 GLY A O 1
ATOM 5221 N N . LEU A 1 661 ? -35.064 -1.203 51.093 1.00 90.25 661 LEU A N 1
ATOM 5222 C CA . LEU A 1 661 ? -35.960 -0.311 51.854 1.00 90.25 661 LEU A CA 1
ATOM 5223 C C . LEU A 1 661 ? -35.943 -0.572 53.376 1.00 90.25 661 LEU A C 1
ATOM 5225 O O . LEU A 1 661 ? -36.025 -1.718 53.832 1.00 90.25 661 LEU A O 1
ATOM 5229 N N . LYS A 1 662 ? -35.931 0.503 54.177 1.00 90.31 662 LYS A N 1
ATOM 5230 C CA . LYS A 1 662 ? -36.226 0.468 55.622 1.00 90.31 662 LYS A CA 1
ATOM 5231 C C . LYS A 1 662 ? -37.726 0.671 55.838 1.00 90.31 662 LYS A C 1
ATOM 5233 O O . LYS A 1 662 ? -38.356 1.498 55.188 1.00 90.31 662 LYS A O 1
ATOM 5238 N N . CYS A 1 663 ? -38.317 -0.029 56.806 1.00 89.44 663 CYS A N 1
ATOM 5239 C CA . CYS A 1 663 ? -39.704 0.240 57.197 1.00 89.44 663 CYS A CA 1
ATOM 5240 C C . CYS A 1 663 ? -39.801 1.555 58.001 1.00 89.44 663 CYS A C 1
ATOM 5242 O O . CYS A 1 663 ? -39.175 1.626 59.061 1.00 89.44 663 CYS A O 1
ATOM 5244 N N . PRO A 1 664 ? -40.616 2.557 57.603 1.00 86.44 664 PRO A N 1
ATOM 5245 C CA . PRO A 1 664 ? -40.714 3.824 58.339 1.00 86.44 664 PRO A CA 1
ATOM 5246 C C . PRO A 1 664 ? -41.186 3.651 59.789 1.00 86.44 664 PRO A C 1
ATOM 5248 O O . PRO A 1 664 ? -40.673 4.311 60.690 1.00 86.44 664 PRO A O 1
ATOM 5251 N N . THR A 1 665 ? -42.123 2.723 60.016 1.00 87.31 665 THR A N 1
ATOM 5252 C CA . THR A 1 665 ? -42.685 2.413 61.340 1.00 87.31 665 THR A CA 1
ATOM 5253 C C . THR A 1 665 ? -41.725 1.587 62.195 1.00 87.31 665 THR A C 1
ATOM 5255 O O . THR A 1 665 ? -41.550 1.853 63.377 1.00 87.31 665 THR A O 1
ATOM 5258 N N . CYS A 1 666 ? -41.120 0.552 61.608 1.00 87.12 666 CYS A N 1
ATOM 5259 C CA . CYS A 1 666 ? -40.513 -0.544 62.372 1.00 87.12 666 CYS A CA 1
ATOM 5260 C C . CYS A 1 666 ? -38.978 -0.561 62.310 1.00 87.12 666 CYS A C 1
ATOM 5262 O O . CYS A 1 666 ? -38.371 -1.342 63.043 1.00 87.12 666 CYS A O 1
ATOM 5264 N N . ARG A 1 667 ? -38.391 0.270 61.427 1.00 81.31 667 ARG A N 1
ATOM 5265 C CA . ARG A 1 667 ? -36.971 0.508 61.071 1.00 81.31 667 ARG A CA 1
ATOM 5266 C C . ARG A 1 667 ? -36.127 -0.723 60.712 1.00 81.31 667 ARG A C 1
ATOM 5268 O O . ARG A 1 667 ? -35.491 -0.721 59.664 1.00 81.31 667 ARG A O 1
ATOM 5275 N N . ASN A 1 668 ? -36.218 -1.792 61.496 1.00 76.75 668 ASN A N 1
ATOM 5276 C CA . ASN A 1 668 ? -35.448 -3.033 61.370 1.00 76.75 668 ASN A CA 1
ATOM 5277 C C . ASN A 1 668 ? -36.246 -4.181 60.718 1.00 76.75 668 ASN A C 1
ATOM 5279 O O . ASN A 1 668 ? -35.734 -5.286 60.570 1.00 76.75 668 ASN A O 1
ATOM 5283 N N . GLY A 1 669 ? -37.517 -3.965 60.365 1.00 77.56 669 GLY A N 1
ATOM 5284 C CA . GLY A 1 669 ? -38.315 -4.970 59.658 1.00 77.56 669 GLY A CA 1
ATOM 5285 C C . GLY A 1 669 ? -37.886 -5.093 58.195 1.00 77.56 669 GLY A C 1
ATOM 5286 O O . GLY A 1 669 ? -37.839 -4.078 57.501 1.00 77.56 669 GLY A O 1
ATOM 5287 N N . ARG A 1 670 ? -37.618 -6.319 57.720 1.00 82.56 670 ARG A N 1
ATOM 5288 C CA . ARG A 1 670 ? -37.341 -6.593 56.301 1.00 82.56 670 ARG A CA 1
ATOM 5289 C C . ARG A 1 670 ? -38.554 -6.177 55.464 1.00 82.56 670 ARG A C 1
ATOM 5291 O O . ARG A 1 670 ? -39.694 -6.512 55.787 1.00 82.56 670 ARG A O 1
ATOM 5298 N N . VAL A 1 671 ? -38.295 -5.373 54.439 1.00 87.00 671 VAL A N 1
ATOM 5299 C CA . VAL A 1 671 ? -39.277 -4.960 53.437 1.00 87.00 671 VAL A CA 1
ATOM 5300 C C . VAL A 1 671 ? -39.021 -5.809 52.203 1.00 87.00 671 VAL A C 1
ATOM 5302 O O . VAL A 1 671 ? -37.881 -5.875 51.750 1.00 87.00 671 VAL A O 1
ATOM 5305 N N . ILE A 1 672 ? -40.055 -6.477 51.703 1.00 87.00 672 ILE A N 1
ATOM 5306 C CA . ILE A 1 672 ? -39.997 -7.339 50.520 1.00 87.00 672 ILE A CA 1
ATOM 5307 C C . ILE A 1 672 ? -40.809 -6.742 49.375 1.00 87.00 672 ILE A C 1
ATOM 5309 O O . ILE A 1 672 ? -41.796 -6.038 49.611 1.00 87.00 672 ILE A O 1
ATOM 5313 N N . ILE A 1 673 ? -40.408 -7.046 48.139 1.00 83.94 673 ILE A N 1
ATOM 5314 C CA . ILE A 1 673 ? -41.296 -6.916 46.979 1.00 83.94 673 ILE A CA 1
ATOM 5315 C C . ILE A 1 673 ? -42.417 -7.943 47.166 1.00 83.94 673 ILE A C 1
ATOM 5317 O O . ILE A 1 673 ? -42.146 -9.105 47.468 1.00 83.94 673 ILE A O 1
ATOM 5321 N N . TRP A 1 674 ? -43.669 -7.511 47.038 1.00 71.62 674 TRP A N 1
ATOM 5322 C CA . TRP A 1 674 ? -44.838 -8.354 47.261 1.00 71.62 674 TRP A CA 1
ATOM 5323 C C . TRP A 1 674 ? -45.663 -8.490 45.981 1.00 71.62 674 TRP A C 1
ATOM 5325 O O . TRP A 1 674 ? -46.204 -7.511 45.464 1.00 71.62 674 TRP A O 1
ATOM 5335 N N . THR A 1 675 ? -45.772 -9.725 45.502 1.00 64.88 675 THR A N 1
ATOM 5336 C CA . THR A 1 675 ? -46.534 -10.136 44.320 1.00 64.88 675 THR A CA 1
ATOM 5337 C C . THR A 1 675 ? -47.412 -11.339 44.649 1.00 64.88 675 THR A C 1
ATOM 5339 O O . THR A 1 675 ? -47.081 -12.147 45.514 1.00 64.88 675 THR A O 1
ATOM 5342 N N . GLU A 1 676 ? -48.528 -11.480 43.934 1.00 53.28 676 GLU A N 1
ATOM 5343 C CA . GLU A 1 676 ? -49.404 -12.663 44.020 1.00 53.28 676 GLU A CA 1
ATOM 5344 C C . GLU A 1 676 ? -48.871 -13.851 43.187 1.00 53.28 676 GLU A C 1
ATOM 5346 O O . GLU A 1 676 ? -49.347 -14.972 43.332 1.00 53.28 676 GLU A O 1
ATOM 5351 N N . SER A 1 677 ? -47.846 -13.617 42.357 1.00 53.91 677 SER A N 1
ATOM 5352 C CA . SER A 1 677 ? -47.107 -14.621 41.579 1.00 53.91 677 SER A CA 1
ATOM 5353 C C . SER A 1 677 ? -45.612 -14.585 41.921 1.00 53.91 677 SER A C 1
ATOM 5355 O O . SER A 1 677 ? -45.078 -13.531 42.268 1.00 53.91 677 SER A O 1
ATOM 5357 N N . SER A 1 678 ? -44.918 -15.716 41.777 1.00 50.41 678 SER A N 1
ATOM 5358 C CA . SER A 1 678 ? -43.457 -15.835 41.914 1.00 50.41 678 SER A CA 1
ATOM 5359 C C . SER A 1 678 ? -42.662 -15.149 40.791 1.00 50.41 678 SER A C 1
ATOM 5361 O O . SER A 1 678 ? -41.441 -15.070 40.876 1.00 50.41 678 SER A O 1
ATOM 5363 N N . THR A 1 679 ? -43.333 -14.622 39.764 1.00 51.47 679 THR A N 1
ATOM 5364 C CA . THR A 1 679 ? -42.736 -13.842 38.670 1.00 51.47 679 THR A CA 1
ATOM 5365 C C . THR A 1 679 ? -43.321 -12.430 38.639 1.00 51.47 679 THR A C 1
ATOM 5367 O O . THR A 1 679 ? -44.544 -12.281 38.602 1.00 51.47 679 THR A O 1
ATOM 5370 N N . MET A 1 680 ? -42.478 -11.394 38.589 1.00 49.81 680 MET A N 1
ATOM 5371 C CA . MET A 1 680 ? -42.898 -10.005 38.338 1.00 49.81 680 MET A CA 1
ATOM 5372 C C . MET A 1 680 ? -43.179 -9.799 36.837 1.00 49.81 680 MET A C 1
ATOM 5374 O O . MET A 1 680 ? -42.233 -9.865 36.051 1.00 49.81 680 MET A O 1
ATOM 5378 N N . PRO A 1 681 ? -44.422 -9.510 36.403 1.00 50.00 681 PRO A N 1
ATOM 5379 C CA . PRO A 1 681 ? -44.690 -9.145 35.014 1.00 50.00 681 PRO A CA 1
ATOM 5380 C C . PRO A 1 681 ? -44.095 -7.770 34.690 1.00 50.00 681 PRO A C 1
ATOM 5382 O O . PRO A 1 681 ? -44.151 -6.852 35.517 1.00 50.00 681 PRO A O 1
ATOM 5385 N N . ALA A 1 682 ? -43.586 -7.593 33.469 1.00 44.22 682 ALA A N 1
ATOM 5386 C CA . ALA A 1 682 ? -43.175 -6.279 32.982 1.00 44.22 682 ALA A CA 1
ATOM 5387 C C . ALA A 1 682 ? -44.366 -5.300 33.033 1.00 44.22 682 ALA A C 1
ATOM 5389 O O . ALA A 1 682 ? -45.441 -5.593 32.513 1.00 44.22 682 ALA A O 1
ATOM 5390 N N . GLY A 1 683 ? -44.185 -4.150 33.692 1.00 42.97 683 GLY A N 1
ATOM 5391 C CA . GLY A 1 683 ? -45.228 -3.129 33.867 1.00 42.97 683 GLY A CA 1
ATOM 5392 C C . GLY A 1 683 ? -46.109 -3.263 35.120 1.00 42.97 683 GLY A C 1
ATOM 5393 O O . GLY A 1 683 ? -46.943 -2.392 35.360 1.00 42.97 683 GLY A O 1
ATOM 5394 N N . ALA A 1 684 ? -45.935 -4.292 35.959 1.00 50.59 684 ALA A N 1
ATOM 5395 C CA . ALA A 1 684 ? -46.661 -4.376 37.228 1.00 50.59 684 ALA A CA 1
ATOM 5396 C C . ALA A 1 684 ? -46.181 -3.307 38.235 1.00 50.59 684 ALA A C 1
ATOM 5398 O O . ALA A 1 684 ? -44.985 -3.169 38.498 1.00 50.59 684 ALA A O 1
ATOM 5399 N N . SER A 1 685 ? -47.118 -2.575 38.851 1.00 57.03 685 SER A N 1
ATOM 5400 C CA . SER A 1 685 ? -46.793 -1.577 39.881 1.00 57.03 685 SER A CA 1
ATOM 5401 C C . SER A 1 685 ? -46.123 -2.244 41.087 1.00 57.03 685 SER A C 1
ATOM 5403 O O . SER A 1 685 ? -46.757 -3.032 41.791 1.00 57.03 685 SER A O 1
ATOM 5405 N N . ARG A 1 686 ? -44.857 -1.890 41.349 1.00 67.44 686 ARG A N 1
ATOM 5406 C CA . ARG A 1 686 ? -44.034 -2.396 42.464 1.00 67.44 686 ARG A CA 1
ATOM 5407 C C . ARG A 1 686 ? -44.763 -2.186 43.804 1.00 67.44 686 ARG A C 1
ATOM 5409 O O . ARG A 1 686 ? -44.862 -1.058 44.280 1.00 67.44 686 ARG A O 1
ATOM 5416 N N . ARG A 1 687 ? -45.278 -3.260 44.418 1.00 78.56 687 ARG A N 1
ATOM 5417 C CA . ARG A 1 687 ? -45.849 -3.240 45.778 1.00 78.56 687 ARG A CA 1
ATOM 5418 C C . ARG A 1 687 ? -44.812 -3.751 46.772 1.00 78.56 687 ARG A C 1
ATOM 5420 O O . ARG A 1 687 ? -44.124 -4.733 46.507 1.00 78.56 687 ARG A O 1
ATOM 5427 N N . TYR A 1 688 ? -44.730 -3.102 47.928 1.00 87.56 688 TYR A N 1
ATOM 5428 C CA . TYR A 1 688 ? -43.797 -3.456 48.995 1.00 87.56 688 TYR A CA 1
ATOM 5429 C C . TYR A 1 688 ? -44.560 -3.841 50.261 1.00 87.56 688 TYR A C 1
ATOM 5431 O O . TYR A 1 688 ? -45.632 -3.301 50.532 1.00 87.56 688 TYR A O 1
ATOM 5439 N N . ARG A 1 689 ? -44.008 -4.757 51.060 1.00 88.38 689 ARG A N 1
ATOM 5440 C CA . ARG A 1 689 ? -44.588 -5.167 52.346 1.00 88.38 689 ARG A CA 1
ATOM 5441 C C . ARG A 1 689 ? -43.500 -5.341 53.395 1.00 88.38 689 ARG A C 1
ATOM 5443 O O . ARG A 1 689 ? -42.494 -5.995 53.142 1.00 88.38 689 ARG A O 1
ATOM 5450 N N . CYS A 1 690 ? -43.703 -4.801 54.595 1.00 90.12 690 CYS A N 1
ATOM 5451 C CA . CYS A 1 690 ? -42.857 -5.129 55.739 1.00 90.12 690 CYS A CA 1
ATOM 5452 C C . CYS A 1 690 ? -43.277 -6.470 56.357 1.00 90.12 690 CYS A C 1
ATOM 5454 O O . CYS A 1 690 ? -44.408 -6.606 56.823 1.00 90.12 690 CYS A O 1
ATOM 5456 N N . GLU A 1 691 ? -42.359 -7.432 56.435 1.00 88.44 691 GLU A N 1
ATOM 5457 C CA . GLU A 1 691 ? -42.616 -8.750 57.033 1.00 88.44 691 GLU A CA 1
ATOM 5458 C C . GLU A 1 691 ? -42.873 -8.664 58.547 1.00 88.44 691 GLU A C 1
ATOM 5460 O O . GLU A 1 691 ? -43.696 -9.402 59.078 1.00 88.44 691 GLU A O 1
ATOM 5465 N N . LYS A 1 692 ? -42.228 -7.717 59.247 1.00 89.88 692 LYS A N 1
ATOM 5466 C CA . LYS A 1 692 ? -42.333 -7.577 60.713 1.00 89.88 692 LYS A CA 1
ATOM 5467 C C . LYS A 1 692 ? -43.670 -6.996 61.188 1.00 89.88 692 LYS A C 1
ATOM 5469 O O . LYS A 1 692 ? -44.115 -7.317 62.283 1.00 89.88 692 LYS A O 1
ATOM 5474 N N . CYS A 1 693 ? -44.258 -6.075 60.427 1.00 90.94 693 CYS A N 1
ATOM 5475 C CA . CYS A 1 693 ? -45.398 -5.276 60.894 1.00 90.94 693 CYS A CA 1
ATOM 5476 C C . CYS A 1 693 ? -46.449 -4.980 59.815 1.00 90.94 693 CYS A C 1
ATOM 5478 O O . CYS A 1 693 ? -47.278 -4.091 59.980 1.00 90.94 693 CYS A O 1
ATOM 5480 N N . GLY A 1 694 ? -46.417 -5.700 58.692 1.00 87.25 694 GLY A N 1
ATOM 5481 C CA . GLY A 1 694 ? -47.481 -5.716 57.686 1.00 87.25 694 GLY A CA 1
ATOM 5482 C C . GLY A 1 694 ? -47.638 -4.461 56.824 1.00 87.25 694 GLY A C 1
ATOM 5483 O O . GLY A 1 694 ? -48.302 -4.559 55.798 1.00 87.25 694 GLY A O 1
ATOM 5484 N N . ARG A 1 695 ? -47.030 -3.317 57.183 1.00 87.12 695 ARG A N 1
ATOM 5485 C CA . ARG A 1 695 ? -47.137 -2.049 56.434 1.00 87.12 695 ARG A CA 1
ATOM 5486 C C . ARG A 1 695 ? -46.845 -2.246 54.943 1.00 87.12 695 ARG A C 1
ATOM 5488 O O . ARG A 1 695 ? -45.817 -2.831 54.597 1.00 87.12 695 ARG A O 1
ATOM 5495 N N . THR A 1 696 ? -47.730 -1.708 54.105 1.00 86.12 696 THR A N 1
ATOM 5496 C CA . THR A 1 696 ? -47.659 -1.717 52.633 1.00 86.12 696 THR A CA 1
ATOM 5497 C C . THR A 1 696 ? -47.549 -0.326 52.006 1.00 86.12 696 THR A C 1
ATOM 5499 O O . THR A 1 696 ? -47.143 -0.209 50.854 1.00 86.12 696 THR A O 1
ATOM 5502 N N . ASP A 1 697 ? -47.871 0.738 52.747 1.00 84.62 697 ASP A N 1
ATOM 5503 C CA . ASP A 1 697 ? -47.623 2.110 52.304 1.00 84.62 697 ASP A CA 1
ATOM 5504 C C . ASP A 1 697 ? -46.136 2.474 52.455 1.00 84.62 697 ASP A C 1
ATOM 5506 O O . ASP A 1 697 ? -45.609 2.548 53.571 1.00 84.62 697 ASP A O 1
ATOM 5510 N N . PHE A 1 698 ? -45.498 2.728 51.314 1.00 86.62 698 PHE A N 1
ATOM 5511 C CA . PHE A 1 698 ? -44.130 3.229 51.175 1.00 86.62 698 PHE A CA 1
ATOM 5512 C C . PHE A 1 698 ? -44.052 4.427 50.212 1.00 86.62 698 PHE A C 1
ATOM 5514 O O . PHE A 1 698 ? -42.958 4.775 49.768 1.00 86.62 698 PHE A O 1
ATOM 5521 N N . ALA A 1 699 ? -45.185 5.065 49.881 1.00 80.81 699 ALA A N 1
ATOM 5522 C CA . ALA A 1 699 ? -45.259 6.044 48.794 1.00 80.81 699 ALA A CA 1
ATOM 5523 C C . ALA A 1 699 ? -44.208 7.176 48.881 1.00 80.81 699 ALA A C 1
ATOM 5525 O O . ALA A 1 699 ? -43.555 7.419 47.867 1.00 80.81 699 ALA A O 1
ATOM 5526 N N . PRO A 1 700 ? -43.927 7.800 50.050 1.00 79.44 700 PRO A N 1
ATOM 5527 C CA . PRO A 1 700 ? -42.905 8.848 50.144 1.00 79.44 700 PRO A CA 1
ATOM 5528 C C . PRO A 1 700 ? -41.496 8.363 49.775 1.00 79.44 700 PRO A C 1
ATOM 5530 O O . PRO A 1 700 ? -40.747 9.070 49.107 1.00 79.44 700 PRO A O 1
ATOM 5533 N N . THR A 1 701 ? -41.135 7.138 50.171 1.00 83.56 701 THR A N 1
ATOM 5534 C CA . THR A 1 701 ? -39.838 6.550 49.813 1.00 83.56 701 THR A CA 1
ATOM 5535 C C . THR A 1 701 ? -39.806 6.135 48.345 1.00 83.56 701 THR A C 1
ATOM 5537 O O . THR A 1 701 ? -38.784 6.315 47.693 1.00 83.56 701 THR A O 1
ATOM 5540 N N . CYS A 1 702 ? -40.915 5.636 47.793 1.00 84.50 702 CYS A N 1
ATOM 5541 C CA . CYS A 1 702 ? -41.011 5.325 46.367 1.00 84.50 702 CYS A CA 1
ATOM 5542 C C . CYS A 1 702 ? -40.851 6.577 45.490 1.00 84.50 702 CYS A C 1
ATOM 5544 O O . CYS A 1 702 ? -40.160 6.501 44.480 1.00 84.50 702 CYS A O 1
ATOM 5546 N N . SER A 1 703 ? -41.406 7.725 45.893 1.00 85.19 703 SER A N 1
ATOM 5547 C CA . SER A 1 703 ? -41.188 9.003 45.199 1.00 85.19 703 SER A CA 1
ATOM 5548 C C . SER A 1 703 ? -39.719 9.430 45.209 1.00 85.19 703 SER A C 1
ATOM 5550 O O . SER A 1 703 ? -39.222 9.913 44.198 1.00 85.19 703 SER A O 1
ATOM 5552 N N . LEU A 1 704 ? -39.003 9.210 46.319 1.00 88.12 704 LEU A N 1
ATOM 5553 C CA . LEU A 1 704 ? -37.567 9.487 46.404 1.00 88.12 704 LEU A CA 1
ATOM 5554 C C . LEU A 1 704 ? -36.737 8.547 45.512 1.00 88.12 704 LEU A C 1
ATOM 5556 O O . LEU A 1 704 ? -35.832 9.011 44.824 1.00 88.12 704 LEU A O 1
ATOM 5560 N N . LEU A 1 705 ? -37.065 7.248 45.483 1.00 89.62 705 LEU A N 1
ATOM 5561 C CA . LEU A 1 705 ? -36.442 6.307 44.544 1.00 89.62 705 LEU A CA 1
ATOM 5562 C C . LEU A 1 705 ? -36.694 6.736 43.093 1.00 89.62 705 LEU A C 1
ATOM 5564 O O . LEU A 1 705 ? -35.763 6.742 42.301 1.00 89.62 705 LEU A O 1
ATOM 5568 N N . GLN A 1 706 ? -37.920 7.149 42.754 1.00 86.31 706 GLN A N 1
ATOM 5569 C CA . GLN A 1 706 ? -38.257 7.612 41.407 1.00 86.31 706 GLN A CA 1
ATOM 5570 C C . GLN A 1 706 ? -37.518 8.905 41.033 1.00 86.31 706 GLN A C 1
ATOM 5572 O O . GLN A 1 706 ? -37.078 9.039 39.896 1.00 86.31 706 GLN A O 1
ATOM 5577 N N . ALA A 1 707 ? -37.349 9.842 41.972 1.00 85.06 707 ALA A N 1
ATOM 5578 C CA . ALA A 1 707 ? -36.558 11.051 41.749 1.00 85.06 707 ALA A CA 1
ATOM 5579 C C . ALA A 1 707 ? -35.092 10.707 41.434 1.00 85.06 707 ALA A C 1
ATOM 5581 O O . ALA A 1 707 ? -34.554 11.196 40.443 1.00 85.06 707 ALA A O 1
ATOM 5582 N N . PHE A 1 708 ? -34.482 9.798 42.204 1.00 89.56 708 PHE A N 1
ATOM 5583 C CA . PHE A 1 708 ? -33.148 9.279 41.896 1.00 89.56 708 PHE A CA 1
ATOM 5584 C C . PHE A 1 708 ? -33.104 8.566 40.533 1.00 89.56 708 PHE A C 1
ATOM 5586 O O . PHE A 1 708 ? -32.226 8.865 39.732 1.00 89.56 708 PHE A O 1
ATOM 5593 N N . GLU A 1 709 ? -34.053 7.665 40.239 1.00 88.56 709 GLU A N 1
ATOM 5594 C CA . GLU A 1 709 ? -34.136 6.947 38.952 1.00 88.56 709 GLU A CA 1
ATOM 5595 C C . GLU A 1 709 ? -34.203 7.936 37.768 1.00 88.56 709 GLU A C 1
ATOM 5597 O O . GLU A 1 709 ? -33.570 7.705 36.740 1.00 88.56 709 GLU A O 1
ATOM 5602 N N . ASN A 1 710 ? -34.898 9.069 37.919 1.00 83.62 710 ASN A N 1
ATOM 5603 C CA . ASN A 1 710 ? -34.970 10.111 36.892 1.00 83.62 710 ASN A CA 1
ATOM 5604 C C . ASN A 1 710 ? -33.614 10.805 36.659 1.00 83.62 710 ASN A C 1
ATOM 5606 O O . ASN A 1 710 ? -33.205 10.931 35.507 1.00 83.62 710 ASN A O 1
ATOM 5610 N N . HIS A 1 711 ? -32.908 11.215 37.723 1.00 84.00 711 HIS A N 1
ATOM 5611 C CA . HIS A 1 711 ? -31.579 11.838 37.610 1.00 84.00 711 HIS A CA 1
ATOM 5612 C C . HIS A 1 711 ? -30.510 10.859 37.105 1.00 84.00 711 HIS A C 1
ATOM 5614 O O . HIS A 1 711 ? -29.680 11.222 36.277 1.00 84.00 711 HIS A O 1
ATOM 5620 N N . TYR A 1 712 ? -30.560 9.601 37.544 1.00 81.25 712 TYR A N 1
ATOM 5621 C CA . TYR A 1 712 ? -29.669 8.544 37.069 1.00 81.25 712 TYR A CA 1
ATOM 5622 C C . TYR A 1 712 ? -29.834 8.312 35.559 1.00 81.25 712 TYR A C 1
ATOM 5624 O O . TYR A 1 712 ? -28.851 8.273 34.824 1.00 81.25 712 TYR A O 1
ATOM 5632 N N . ASN A 1 713 ? -31.075 8.261 35.063 1.00 76.12 713 ASN A N 1
ATOM 5633 C CA . ASN A 1 713 ? -31.345 8.144 33.627 1.00 76.12 713 ASN A CA 1
ATOM 5634 C C . ASN A 1 713 ? -30.887 9.381 32.826 1.00 76.12 713 ASN A C 1
ATOM 5636 O O . ASN A 1 713 ? -30.473 9.240 31.675 1.00 76.12 713 ASN A O 1
ATOM 5640 N N . SER A 1 714 ? -30.909 10.581 33.420 1.00 74.44 714 SER A N 1
ATOM 5641 C CA . SER A 1 714 ? -30.343 11.798 32.818 1.00 74.44 714 SER A CA 1
ATOM 5642 C C . SER A 1 714 ? -28.835 11.964 33.056 1.00 74.44 714 SER A C 1
ATOM 5644 O O . SER A 1 714 ? -28.315 13.045 32.807 1.00 74.44 714 SER A O 1
ATOM 5646 N N . HIS A 1 715 ? -28.136 10.931 33.548 1.00 70.94 715 HIS A N 1
ATOM 5647 C CA . HIS A 1 715 ? -26.699 10.960 33.865 1.00 70.94 715 HIS A CA 1
ATOM 5648 C C . HIS A 1 715 ? -26.302 12.139 34.780 1.00 70.94 715 HIS A C 1
ATOM 5650 O O . HIS A 1 715 ? -25.213 12.687 34.665 1.00 70.94 715 HIS A O 1
ATOM 5656 N N . PHE A 1 716 ? -27.214 12.547 35.672 1.00 68.56 716 PHE A N 1
ATOM 5657 C CA . PHE A 1 716 ? -27.096 13.712 36.558 1.00 68.56 716 PHE A CA 1
ATOM 5658 C C . PHE A 1 716 ? -26.830 15.060 35.858 1.00 68.56 716 PHE A C 1
ATOM 5660 O O . PHE A 1 716 ? -26.488 16.032 36.532 1.00 68.56 716 PHE A O 1
ATOM 5667 N N . ASP A 1 717 ? -27.071 15.165 34.545 1.00 67.38 717 ASP A N 1
ATOM 5668 C CA . ASP A 1 717 ? -26.942 16.422 33.801 1.00 67.38 717 ASP A CA 1
ATOM 5669 C C . ASP A 1 717 ? -27.799 17.537 34.439 1.00 67.38 717 ASP A C 1
ATOM 5671 O O . ASP A 1 717 ? -28.976 17.343 34.765 1.00 67.38 717 ASP A O 1
ATOM 5675 N N . GLY A 1 718 ? -27.174 18.690 34.686 1.00 66.75 718 GLY A N 1
ATOM 5676 C CA . GLY A 1 718 ? -27.763 19.832 35.393 1.00 66.75 718 GLY A CA 1
ATOM 5677 C C . GLY A 1 718 ? -28.009 19.668 36.906 1.00 66.75 718 GLY A C 1
ATOM 5678 O O . GLY A 1 718 ? -28.616 20.558 37.500 1.00 66.75 718 GLY A O 1
ATOM 5679 N N . CYS A 1 719 ? -27.578 18.577 37.551 1.00 78.81 719 CYS A N 1
ATOM 5680 C CA . CYS A 1 719 ? -27.763 18.354 38.992 1.00 78.81 719 CYS A CA 1
ATOM 5681 C C . CYS A 1 719 ? -26.617 18.974 39.813 1.00 78.81 719 CYS A C 1
ATOM 5683 O O . CYS A 1 719 ? -25.452 18.653 39.579 1.00 78.81 719 CYS A O 1
ATOM 5685 N N . SER A 1 720 ? -26.919 19.836 40.793 1.00 81.69 720 SER A N 1
ATOM 5686 C CA . SER A 1 720 ? -25.870 20.446 41.625 1.00 81.69 720 SER A CA 1
ATOM 5687 C C . SER A 1 720 ? -25.301 19.460 42.665 1.00 81.69 720 SER A C 1
ATOM 5689 O O . SER A 1 720 ? -26.008 18.537 43.083 1.00 81.69 720 SER A O 1
ATOM 5691 N N . PRO A 1 721 ? -24.062 19.657 43.161 1.00 80.38 721 PRO A N 1
ATOM 5692 C CA . PRO A 1 721 ? -23.508 18.831 44.240 1.00 80.38 721 PRO A CA 1
ATOM 5693 C C . PRO A 1 721 ? -24.358 18.854 45.524 1.00 80.38 721 PRO A C 1
ATOM 5695 O O . PRO A 1 721 ? -24.462 17.843 46.220 1.00 80.38 721 PRO A O 1
ATOM 5698 N N . ASP A 1 722 ? -25.023 19.979 45.816 1.00 83.56 722 ASP A N 1
ATOM 5699 C CA . ASP A 1 722 ? -25.952 20.091 46.947 1.00 83.56 722 ASP A CA 1
ATOM 5700 C C . ASP A 1 722 ? -27.208 19.226 46.742 1.00 83.56 722 ASP A C 1
ATOM 5702 O O . ASP A 1 722 ? -27.652 18.558 47.681 1.00 83.56 722 ASP A O 1
ATOM 5706 N N . ASP A 1 723 ? -27.754 19.169 45.521 1.00 84.69 723 ASP A N 1
ATOM 5707 C CA . ASP A 1 723 ? -28.888 18.295 45.186 1.00 84.69 723 ASP A CA 1
ATOM 5708 C C . ASP A 1 723 ? -28.499 16.814 45.303 1.00 84.69 723 ASP A C 1
ATOM 5710 O O . ASP A 1 723 ? -29.225 16.028 45.921 1.00 84.69 723 ASP A O 1
ATOM 5714 N N . GLN A 1 724 ? -27.323 16.434 44.785 1.00 86.88 724 GLN A N 1
ATOM 5715 C CA . GLN A 1 724 ? -26.770 15.081 44.935 1.00 86.88 724 GLN A CA 1
ATOM 5716 C C . GLN A 1 724 ? -26.633 14.698 46.418 1.00 86.88 724 GLN A C 1
ATOM 5718 O O . GLN A 1 724 ? -27.046 13.605 46.824 1.00 86.88 724 GLN A O 1
ATOM 5723 N N . LEU A 1 725 ? -26.136 15.617 47.255 1.00 88.62 725 LEU A N 1
ATOM 5724 C CA . LEU A 1 725 ? -26.034 15.429 48.701 1.00 88.62 725 LEU A CA 1
ATOM 5725 C C . LEU A 1 725 ? -27.411 15.243 49.362 1.00 88.62 725 LEU A C 1
ATOM 5727 O O . LEU A 1 725 ? -27.570 14.325 50.172 1.00 88.62 725 LEU A O 1
ATOM 5731 N N . GLN A 1 726 ? -28.423 16.049 49.017 1.00 90.31 726 GLN A N 1
ATOM 5732 C CA . GLN A 1 726 ? -29.780 15.870 49.559 1.00 90.31 726 GLN A CA 1
ATOM 5733 C C . GLN A 1 726 ? -30.389 14.521 49.156 1.00 90.31 726 GLN A C 1
ATOM 5735 O O . GLN A 1 726 ? -30.990 13.838 49.994 1.00 90.31 726 GLN A O 1
ATOM 5740 N N . ILE A 1 727 ? -30.194 14.100 47.904 1.00 89.81 727 ILE A N 1
ATOM 5741 C CA . ILE A 1 727 ? -30.649 12.800 47.400 1.00 89.81 727 ILE A CA 1
ATOM 5742 C C . ILE A 1 727 ? -29.963 11.660 48.173 1.00 89.81 727 ILE A C 1
ATOM 5744 O O . ILE A 1 727 ? -30.654 10.793 48.718 1.00 89.81 727 ILE A O 1
ATOM 5748 N N . TYR A 1 728 ? -28.632 11.688 48.315 1.00 92.00 728 TYR A N 1
ATOM 5749 C CA . TYR A 1 728 ? -27.876 10.703 49.100 1.00 92.00 728 TYR A CA 1
ATOM 5750 C C . TYR A 1 728 ? -28.352 10.629 50.560 1.00 92.00 728 TYR A C 1
ATOM 5752 O O . TYR A 1 728 ? -28.620 9.538 51.072 1.00 92.00 728 TYR A O 1
ATOM 5760 N N . LEU A 1 729 ? -28.513 11.772 51.239 1.00 91.94 729 LEU A N 1
ATOM 5761 C CA . LEU A 1 729 ? -28.967 11.827 52.633 1.00 91.94 729 LEU A CA 1
ATOM 5762 C C . LEU A 1 729 ? -30.390 11.275 52.799 1.00 91.94 729 LEU A C 1
ATOM 5764 O O . LEU A 1 729 ? -30.643 10.474 53.708 1.00 91.94 729 LEU A O 1
ATOM 5768 N N . GLY A 1 730 ? -31.309 11.638 51.900 1.00 92.19 730 GLY A N 1
ATOM 5769 C CA . GLY A 1 730 ? -32.668 11.103 51.878 1.00 92.19 730 GLY A CA 1
ATOM 5770 C C . GLY A 1 730 ? -32.686 9.585 51.676 1.00 92.19 730 GLY A C 1
ATOM 5771 O O . GLY A 1 730 ? -33.386 8.863 52.400 1.00 92.19 730 GLY A O 1
ATOM 5772 N N . LEU A 1 731 ? -31.894 9.076 50.728 1.00 92.94 731 LEU A N 1
ATOM 5773 C CA . LEU A 1 731 ? -31.800 7.644 50.442 1.00 92.94 731 LEU A CA 1
ATOM 5774 C C . LEU A 1 731 ? -31.198 6.896 51.635 1.00 92.94 731 LEU A C 1
ATOM 5776 O O . LEU A 1 731 ? -31.782 5.916 52.096 1.00 92.94 731 LEU A O 1
ATOM 5780 N N . LYS A 1 732 ? -30.113 7.406 52.224 1.00 90.81 732 LYS A N 1
ATOM 5781 C CA . LYS A 1 732 ? -29.473 6.866 53.435 1.00 90.81 732 LYS A CA 1
ATOM 5782 C C . LYS A 1 732 ? -30.423 6.797 54.633 1.00 90.81 732 LYS A C 1
ATOM 5784 O O . LYS A 1 732 ? -30.377 5.840 55.416 1.00 90.81 732 LYS A O 1
ATOM 5789 N N . GLN A 1 733 ? -31.325 7.766 54.783 1.00 90.81 733 GLN A N 1
ATOM 5790 C CA . GLN A 1 733 ? -32.331 7.768 55.848 1.00 90.81 733 GLN A CA 1
ATOM 5791 C C . GLN A 1 733 ? -33.398 6.671 55.654 1.00 90.81 733 GLN A C 1
ATOM 5793 O O . GLN A 1 733 ? -33.835 6.052 56.634 1.00 90.81 733 GLN A O 1
ATOM 5798 N N . ASN A 1 734 ? -33.799 6.404 54.407 1.00 90.44 734 ASN A N 1
ATOM 5799 C CA . ASN A 1 734 ? -34.955 5.563 54.068 1.00 90.44 734 ASN A CA 1
ATOM 5800 C C . ASN A 1 734 ? -34.607 4.156 53.539 1.00 90.44 734 ASN A C 1
ATOM 5802 O O . ASN A 1 734 ? -35.457 3.267 53.558 1.00 90.44 734 ASN A O 1
ATOM 5806 N N . CYS A 1 735 ? -33.358 3.917 53.149 1.00 90.81 735 CYS A N 1
ATOM 5807 C CA . CYS A 1 735 ? -32.835 2.639 52.666 1.00 90.81 735 CYS A CA 1
ATOM 5808 C C . CYS A 1 735 ? -31.638 2.184 53.516 1.00 90.81 735 CYS A C 1
ATOM 5810 O O . CYS A 1 735 ? -31.030 2.969 54.247 1.00 90.81 735 CYS A O 1
ATOM 5812 N N . LYS A 1 736 ? -31.318 0.889 53.486 1.00 88.44 736 LYS A N 1
ATOM 5813 C CA . LYS A 1 736 ? -30.092 0.320 54.071 1.00 88.44 736 LYS A CA 1
ATOM 5814 C C . LYS A 1 736 ? -28.857 0.875 53.357 1.00 88.44 736 LYS A C 1
ATOM 5816 O O . LYS A 1 736 ? -28.940 1.192 52.179 1.00 88.44 736 LYS A O 1
ATOM 5821 N N . MET A 1 737 ? -27.713 0.916 54.040 1.00 86.06 737 MET A N 1
ATOM 5822 C CA . MET A 1 737 ? -26.445 1.305 53.405 1.00 86.06 737 MET A CA 1
ATOM 5823 C C . MET A 1 737 ? -26.032 0.353 52.271 1.00 86.06 737 MET A C 1
ATOM 5825 O O . MET A 1 737 ? -25.447 0.803 51.298 1.00 86.06 737 MET A O 1
ATOM 5829 N N . SER A 1 738 ? -26.415 -0.926 52.348 1.00 82.62 738 SER A N 1
ATOM 5830 C CA . SER A 1 738 ? -26.223 -1.923 51.285 1.00 82.62 738 SER A CA 1
ATOM 5831 C C . SER A 1 738 ? -27.263 -1.855 50.153 1.00 82.62 738 SER A C 1
ATOM 5833 O O . SER A 1 738 ? -27.302 -2.731 49.294 1.00 82.62 738 SER A O 1
ATOM 5835 N N . SER A 1 739 ? -28.134 -0.839 50.145 1.00 88.88 739 SER A N 1
ATOM 5836 C CA . SER A 1 739 ? -29.002 -0.550 49.001 1.00 88.88 739 SER A CA 1
ATOM 5837 C C . SER A 1 739 ? -28.166 0.005 47.853 1.00 88.88 739 SER A C 1
ATOM 5839 O O . SER A 1 739 ? -27.410 0.955 48.055 1.00 88.88 739 SER A O 1
ATOM 5841 N N . TRP A 1 740 ? -28.375 -0.518 46.644 1.00 89.75 740 TRP A N 1
ATOM 5842 C CA . TRP A 1 740 ? -27.754 0.008 45.427 1.00 89.75 740 TRP A CA 1
ATOM 5843 C C . TRP A 1 740 ? -28.015 1.510 45.267 1.00 89.75 740 TRP A C 1
ATOM 5845 O O . TRP A 1 740 ? -27.100 2.248 44.945 1.00 89.75 740 TRP A O 1
ATOM 5855 N N . PHE A 1 741 ? -29.216 1.991 45.608 1.00 91.44 741 PHE A N 1
ATOM 5856 C CA . PHE A 1 741 ? -29.546 3.419 45.538 1.00 91.44 741 PHE A CA 1
ATOM 5857 C C . PHE A 1 741 ? -28.668 4.289 46.448 1.00 91.44 741 PHE A C 1
ATOM 5859 O O . PHE A 1 741 ? -28.321 5.406 46.083 1.00 91.44 741 PHE A O 1
ATOM 5866 N N . VAL A 1 742 ? -28.314 3.795 47.640 1.00 91.06 742 VAL A N 1
ATOM 5867 C CA . VAL A 1 742 ? -27.465 4.536 48.591 1.00 91.06 742 VAL A CA 1
ATOM 5868 C C . VAL A 1 742 ? -26.001 4.491 48.165 1.00 91.06 742 VAL A C 1
ATOM 5870 O O . VAL A 1 742 ? -25.304 5.493 48.311 1.00 91.06 742 VAL A O 1
ATOM 5873 N N . GLN A 1 743 ? -25.553 3.348 47.640 1.00 88.69 743 GLN A N 1
ATOM 5874 C CA . GLN A 1 743 ? -24.198 3.173 47.121 1.00 88.69 743 GLN A CA 1
ATOM 5875 C C . GLN A 1 743 ? -23.975 4.036 45.873 1.00 88.69 743 GLN A C 1
ATOM 5877 O O . GLN A 1 743 ? -23.059 4.847 45.852 1.00 88.69 743 GLN A O 1
ATOM 5882 N N . GLU A 1 744 ? -24.882 3.962 44.896 1.00 89.31 744 GLU A N 1
ATOM 5883 C CA . GLU A 1 744 ? -24.824 4.738 43.657 1.00 89.31 744 GLU A CA 1
ATOM 5884 C C . GLU A 1 744 ? -24.898 6.246 43.923 1.00 89.31 744 GLU A C 1
ATOM 5886 O O . GLU A 1 744 ? -24.014 6.980 43.496 1.00 89.31 744 GLU A O 1
ATOM 5891 N N . ALA A 1 745 ? -25.872 6.726 44.709 1.00 90.44 745 ALA A N 1
ATOM 5892 C CA . ALA A 1 745 ? -25.951 8.150 45.054 1.00 90.44 745 ALA A CA 1
ATOM 5893 C C . ALA A 1 745 ? -24.701 8.663 45.789 1.00 90.44 745 ALA A C 1
ATOM 5895 O O . ALA A 1 745 ? -24.326 9.822 45.632 1.00 90.44 745 ALA A O 1
ATOM 5896 N N . GLY A 1 746 ? -24.061 7.814 46.600 1.00 90.62 746 GLY A N 1
ATOM 5897 C CA . GLY A 1 746 ? -22.825 8.169 47.289 1.00 90.62 746 GLY A CA 1
ATOM 5898 C C . GLY A 1 746 ? -21.597 8.133 46.383 1.00 90.62 746 GLY A C 1
ATOM 5899 O O . GLY A 1 746 ? -20.717 8.967 46.553 1.00 90.62 746 GLY A O 1
ATOM 5900 N N . GLU A 1 747 ? -21.530 7.221 45.413 1.00 88.19 747 GLU A N 1
ATOM 5901 C CA . GLU A 1 747 ? -20.437 7.172 44.434 1.00 88.19 747 GLU A CA 1
ATOM 5902 C C . GLU A 1 747 ? -20.486 8.335 43.439 1.00 88.19 747 GLU A C 1
ATOM 5904 O O . GLU A 1 747 ? -19.436 8.891 43.127 1.00 88.19 747 GLU A O 1
ATOM 5909 N N . GLN A 1 748 ? -21.677 8.759 43.005 1.00 87.19 748 GLN A N 1
ATOM 5910 C CA . GLN A 1 748 ? -21.839 9.953 42.164 1.00 87.19 748 GLN A CA 1
ATOM 5911 C C . GLN A 1 748 ? -21.402 11.224 42.921 1.00 87.19 748 GLN A C 1
ATOM 5913 O O . GLN A 1 748 ? -20.610 12.014 42.409 1.00 87.19 748 GLN A O 1
ATOM 5918 N N . LEU A 1 749 ? -21.812 11.364 44.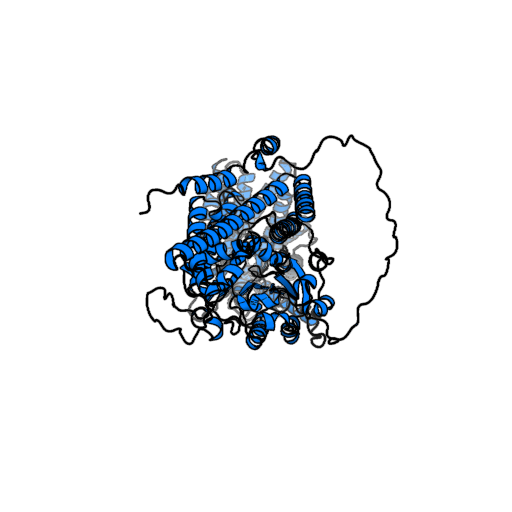189 1.00 88.88 749 LEU A N 1
ATOM 5919 C CA . LEU A 1 749 ? -21.367 12.456 45.065 1.00 88.88 749 LEU A CA 1
ATOM 5920 C C . LEU A 1 749 ? -19.850 12.406 45.346 1.00 88.88 749 LEU A C 1
ATOM 5922 O O . LEU A 1 749 ? -19.187 13.441 45.372 1.00 88.88 749 LEU A O 1
ATOM 5926 N N . LEU A 1 750 ? -19.281 11.208 45.529 1.00 89.44 750 LEU A N 1
ATOM 5927 C CA . LEU A 1 750 ? -17.836 11.009 45.666 1.00 89.44 750 LEU A CA 1
ATOM 5928 C C . LEU A 1 750 ? -17.097 11.448 44.401 1.00 89.44 750 LEU A C 1
ATOM 5930 O O . LEU A 1 750 ? -16.072 12.115 44.509 1.00 89.44 750 LEU A O 1
ATOM 5934 N N . GLN A 1 751 ? -17.615 11.103 43.220 1.00 85.62 751 GLN A N 1
ATOM 5935 C CA . GLN A 1 751 ? -17.019 11.519 41.957 1.00 85.62 751 GLN A CA 1
ATOM 5936 C C . GLN A 1 751 ? -17.065 13.043 41.803 1.00 85.62 751 GLN A C 1
ATOM 5938 O O . GLN A 1 751 ? -16.025 13.633 41.545 1.00 85.62 751 GLN A O 1
ATOM 5943 N N . SER A 1 752 ? -18.187 13.696 42.126 1.00 84.00 752 SER A N 1
ATOM 5944 C CA . SER A 1 752 ? -18.276 15.165 42.112 1.00 84.00 752 SER A CA 1
ATOM 5945 C C . SER A 1 752 ? -17.230 15.844 43.015 1.00 84.00 752 SER A C 1
ATOM 5947 O O . SER A 1 752 ? -16.648 16.858 42.630 1.00 84.00 752 SER A O 1
ATOM 5949 N N . HIS A 1 753 ? -16.923 15.272 44.187 1.00 84.94 753 HIS A N 1
ATOM 5950 C CA . HIS A 1 753 ? -15.831 15.762 45.040 1.00 84.94 753 HIS A CA 1
ATOM 5951 C C . HIS A 1 753 ? -14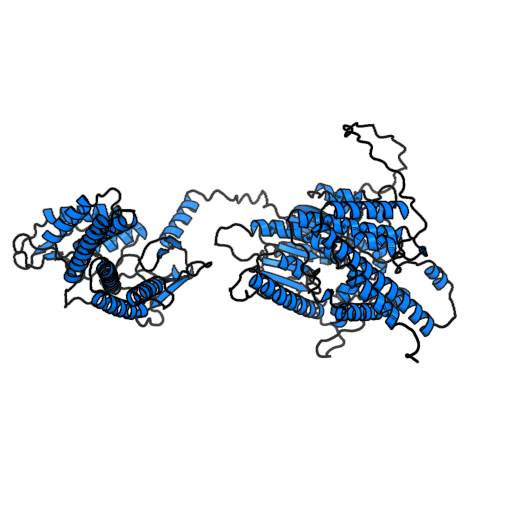.428 15.498 44.464 1.00 84.94 753 HIS A C 1
ATOM 5953 O O . HIS A 1 753 ? -13.521 16.294 44.700 1.00 84.94 753 HIS A O 1
ATOM 5959 N N . LEU A 1 754 ? -14.228 14.406 43.718 1.00 83.62 754 LEU A N 1
ATOM 5960 C CA . LEU A 1 754 ? -12.964 14.118 43.027 1.00 83.62 754 LEU A CA 1
ATOM 5961 C C . LEU A 1 754 ? -12.751 15.035 41.816 1.00 83.62 754 LEU A C 1
ATOM 5963 O O . LEU A 1 754 ? -11.639 15.514 41.606 1.00 83.62 754 LEU A O 1
ATOM 5967 N N . ASP A 1 755 ? -13.806 15.331 41.062 1.00 81.31 755 ASP A N 1
ATOM 5968 C CA . ASP A 1 755 ? -13.743 16.215 39.897 1.00 81.31 755 ASP A CA 1
ATOM 5969 C C . ASP A 1 755 ? -13.376 17.645 40.339 1.00 81.31 755 ASP A C 1
ATOM 5971 O O . ASP A 1 755 ? -12.467 18.255 39.773 1.00 81.31 755 ASP A O 1
ATOM 5975 N N . GLN A 1 756 ? -13.959 18.126 41.449 1.00 77.06 756 GLN A N 1
ATOM 5976 C CA . GLN A 1 756 ? -13.593 19.397 42.097 1.00 77.06 756 GLN A CA 1
ATOM 5977 C C . GLN A 1 756 ? -12.099 19.491 42.460 1.00 77.06 756 GLN A C 1
ATOM 5979 O O . GLN A 1 756 ? -11.507 20.560 42.314 1.00 77.06 756 GLN A O 1
ATOM 5984 N N . LEU A 1 757 ? -11.472 18.389 42.895 1.00 77.19 757 LEU A N 1
ATOM 5985 C CA . LEU A 1 757 ? -10.027 18.336 43.169 1.00 77.19 757 LEU A CA 1
ATOM 5986 C C . LEU A 1 757 ? -9.174 18.425 41.896 1.00 77.19 757 LEU A C 1
ATOM 5988 O O . LEU A 1 757 ? -8.019 18.833 41.971 1.00 77.19 757 LEU A O 1
ATOM 5992 N N . SER A 1 758 ? -9.715 18.024 40.743 1.00 71.31 758 SER A N 1
ATOM 5993 C CA . SER A 1 758 ? -8.997 18.045 39.464 1.00 71.31 758 SER A CA 1
ATOM 5994 C C . SER A 1 758 ? -9.059 19.404 38.754 1.00 71.31 758 SER A C 1
ATOM 5996 O O . SER A 1 758 ? -8.118 19.769 38.051 1.00 71.31 758 SER A O 1
ATOM 5998 N N . GLU A 1 759 ? -10.137 20.169 38.959 1.00 68.69 759 GLU A N 1
ATOM 5999 C CA . GLU A 1 759 ? -10.352 21.469 38.308 1.00 68.69 759 GLU A CA 1
ATOM 6000 C C . GLU A 1 759 ? -9.748 22.656 39.083 1.00 68.69 759 GLU A C 1
ATOM 6002 O O . GLU A 1 759 ? -9.446 23.699 38.491 1.00 68.69 759 GLU A O 1
ATOM 6007 N N . GLN A 1 760 ? -9.556 22.533 40.402 1.00 60.84 760 GLN A N 1
ATOM 6008 C CA . GLN A 1 760 ? -9.045 23.622 41.239 1.00 60.84 760 GLN A CA 1
ATOM 6009 C C . GLN A 1 760 ? -7.514 23.718 41.236 1.00 60.84 760 GLN A C 1
ATOM 6011 O O . GLN A 1 760 ? -6.822 23.080 42.021 1.00 60.84 760 GLN A O 1
ATOM 6016 N N . TYR A 1 761 ? -6.979 24.630 40.423 1.00 54.03 761 TYR A N 1
ATOM 6017 C CA . TYR A 1 761 ? -5.609 25.115 40.589 1.00 54.03 761 TYR A CA 1
ATOM 6018 C C . TYR A 1 761 ? -5.540 26.246 41.632 1.00 54.03 761 TYR A C 1
ATOM 6020 O O . TYR A 1 761 ? -5.795 27.404 41.292 1.00 54.03 761 TYR A O 1
ATOM 6028 N N . GLY A 1 762 ? -5.085 25.953 42.860 1.00 58.00 762 GLY A N 1
ATOM 6029 C CA . GLY A 1 762 ? -4.313 26.943 43.631 1.00 58.00 762 GLY A CA 1
ATOM 6030 C C . GLY A 1 762 ? -4.678 27.227 45.091 1.00 58.00 762 GLY A C 1
ATOM 6031 O O . GLY A 1 762 ? -4.213 28.253 45.596 1.00 58.00 762 GLY A O 1
ATOM 6032 N N . ASN A 1 763 ? -5.440 26.382 45.796 1.00 77.69 763 ASN A N 1
ATOM 6033 C CA . ASN A 1 763 ? -5.638 26.549 47.245 1.00 77.69 763 ASN A CA 1
ATOM 6034 C C . ASN A 1 763 ? -5.515 25.218 48.013 1.00 77.69 763 ASN A C 1
ATOM 6036 O O . ASN A 1 763 ? -6.520 24.533 48.232 1.00 77.69 763 ASN A O 1
ATOM 6040 N N . PRO A 1 764 ? -4.319 24.908 48.555 1.00 79.00 764 PRO A N 1
ATOM 6041 C CA . PRO A 1 764 ? -4.062 23.658 49.270 1.00 79.00 764 PRO A CA 1
ATOM 6042 C C . PRO A 1 764 ? -4.997 23.374 50.456 1.00 79.00 764 PRO A C 1
ATOM 6044 O O . PRO A 1 764 ? -5.186 22.217 50.821 1.00 79.00 764 PRO A O 1
ATOM 6047 N N . GLN A 1 765 ? -5.589 24.400 51.082 1.00 79.81 765 GLN A N 1
ATOM 6048 C CA . GLN A 1 765 ? -6.520 24.207 52.203 1.00 79.81 765 GLN A CA 1
ATOM 6049 C C . GLN A 1 765 ? -7.907 23.742 51.741 1.00 79.81 765 GLN A C 1
ATOM 6051 O O . GLN A 1 765 ? -8.574 22.987 52.450 1.00 79.81 765 GLN A O 1
ATOM 6056 N N . GLU A 1 766 ? -8.347 24.185 50.563 1.00 79.00 766 GLU A N 1
ATOM 6057 C CA . GLU A 1 766 ? -9.619 23.767 49.966 1.00 79.00 766 GLU A CA 1
ATOM 6058 C C . GLU A 1 766 ? -9.474 22.390 49.311 1.00 79.00 766 GLU A C 1
ATOM 6060 O O . GLU A 1 766 ? -10.311 21.522 49.556 1.00 79.00 766 GLU A O 1
ATOM 6065 N N . GLU A 1 767 ? -8.346 22.140 48.638 1.00 80.75 767 GLU A N 1
ATOM 6066 C CA . GLU A 1 767 ? -7.943 20.818 48.139 1.00 80.75 767 GLU A CA 1
ATOM 6067 C C . GLU A 1 767 ? -7.898 19.777 49.279 1.00 80.75 767 GLU A C 1
ATOM 6069 O O . GLU A 1 767 ? -8.547 18.732 49.210 1.00 80.75 767 GLU A O 1
ATOM 6074 N N . GLN A 1 768 ? -7.218 20.069 50.397 1.00 83.12 768 GLN A N 1
ATOM 6075 C CA . GLN A 1 768 ? -7.162 19.155 51.549 1.00 83.12 768 GLN A CA 1
ATOM 6076 C C . GLN A 1 768 ? -8.546 18.899 52.170 1.00 83.12 768 GLN A C 1
ATOM 6078 O O . GLN A 1 768 ? -8.850 17.774 52.576 1.00 83.12 768 GLN A O 1
ATOM 6083 N N . LYS A 1 769 ? -9.408 19.921 52.231 1.00 84.38 769 LYS A N 1
ATOM 6084 C CA . LYS A 1 769 ? -10.775 19.799 52.754 1.00 84.38 769 LYS A CA 1
ATOM 6085 C C . LYS A 1 769 ? -11.656 18.931 51.850 1.00 84.38 769 LYS A C 1
ATOM 6087 O O . LYS A 1 769 ? -12.340 18.046 52.364 1.00 84.38 769 LYS A O 1
ATOM 6092 N N . ALA A 1 770 ? -11.631 19.154 50.537 1.00 83.19 770 ALA A N 1
ATOM 6093 C CA . ALA A 1 770 ? -12.396 18.362 49.577 1.00 83.19 770 ALA A CA 1
ATOM 6094 C C . ALA A 1 770 ? -11.923 16.896 49.558 1.00 83.19 770 ALA A C 1
ATOM 6096 O O . ALA A 1 770 ? -12.748 15.982 49.606 1.00 83.19 770 ALA A O 1
ATOM 6097 N N . ALA A 1 771 ? -10.609 16.656 49.633 1.00 86.81 771 ALA A N 1
ATOM 6098 C CA . ALA A 1 771 ? -10.049 15.311 49.755 1.00 86.81 771 ALA A CA 1
ATOM 6099 C C . ALA A 1 771 ? -10.481 14.601 51.051 1.00 86.81 771 ALA A C 1
ATOM 6101 O O . ALA A 1 771 ? -10.790 13.409 51.019 1.00 86.81 771 ALA A O 1
ATOM 6102 N N . TRP A 1 772 ? -10.584 15.317 52.179 1.00 88.88 772 TRP A N 1
ATOM 6103 C CA . TRP A 1 772 ? -11.107 14.749 53.429 1.00 88.88 772 TRP A CA 1
ATOM 6104 C C . TRP A 1 772 ? -12.592 14.371 53.319 1.00 88.88 772 TRP A C 1
ATOM 6106 O O . TRP A 1 772 ? -13.003 13.304 53.775 1.00 88.88 772 TRP A O 1
ATOM 6116 N N . GLN A 1 773 ? -13.405 15.219 52.680 1.00 88.88 773 GLN A N 1
ATOM 6117 C CA . GLN A 1 773 ? -14.831 14.950 52.453 1.00 88.88 773 GLN A CA 1
ATOM 6118 C C . GLN A 1 773 ? -15.044 13.739 51.531 1.00 88.88 773 GLN A C 1
ATOM 6120 O O . GLN A 1 773 ? -15.874 12.878 51.836 1.00 88.88 773 GLN A O 1
ATOM 6125 N N . ALA A 1 774 ? -14.253 13.631 50.460 1.00 89.56 774 ALA A N 1
ATOM 6126 C CA . ALA A 1 774 ? -14.226 12.465 49.582 1.00 89.56 774 ALA A CA 1
ATOM 6127 C C . ALA A 1 774 ? -13.799 11.191 50.339 1.00 89.56 774 ALA A C 1
ATOM 6129 O O . ALA A 1 774 ? -14.464 10.160 50.232 1.00 89.56 774 ALA A O 1
ATOM 6130 N N . PHE A 1 775 ? -12.742 11.263 51.158 1.00 91.56 775 PHE A N 1
ATOM 6131 C CA . PHE A 1 775 ? -12.249 10.127 51.946 1.00 91.56 775 PHE A CA 1
ATOM 6132 C C . PHE A 1 775 ? -13.316 9.603 52.915 1.00 91.56 775 PHE A C 1
ATOM 6134 O O . PHE A 1 775 ? -13.658 8.421 52.892 1.00 91.56 775 PHE A O 1
ATOM 6141 N N . GLU A 1 776 ? -13.917 10.495 53.707 1.00 90.50 776 GLU A N 1
ATOM 6142 C CA . GLU A 1 776 ? -14.994 10.136 54.630 1.00 90.50 776 GLU A CA 1
ATOM 6143 C C . GLU A 1 776 ? -16.202 9.496 53.931 1.00 90.50 776 GLU A C 1
ATOM 6145 O O . GLU A 1 776 ? -16.879 8.651 54.520 1.00 90.50 776 GLU A O 1
ATOM 6150 N N . LEU A 1 777 ? -16.529 9.931 52.711 1.00 90.69 777 LEU A N 1
ATOM 6151 C CA . LEU A 1 777 ? -17.636 9.371 51.942 1.00 90.69 777 LEU A CA 1
ATOM 6152 C C . LEU A 1 777 ? -17.298 7.971 51.414 1.00 90.69 777 LEU A C 1
ATOM 6154 O O . LEU A 1 777 ? -18.135 7.075 51.535 1.00 90.69 777 LEU A O 1
ATOM 6158 N N . ALA A 1 778 ? -16.078 7.764 50.910 1.00 90.44 778 ALA A N 1
ATOM 6159 C CA . ALA A 1 778 ? -15.597 6.460 50.457 1.00 90.44 778 ALA A CA 1
ATOM 6160 C C . ALA A 1 778 ? -15.599 5.417 51.594 1.00 90.44 778 ALA A C 1
ATOM 6162 O O . ALA A 1 778 ? -16.155 4.330 51.424 1.00 90.44 778 ALA A O 1
ATOM 6163 N N . GLU A 1 779 ? -15.098 5.771 52.783 1.00 89.81 779 GLU A N 1
ATOM 6164 C CA . GLU A 1 779 ? -15.137 4.903 53.972 1.00 89.81 779 GLU A CA 1
ATOM 6165 C C . GLU A 1 779 ? -16.580 4.527 54.363 1.00 89.81 779 GLU A C 1
ATOM 6167 O O . GLU A 1 779 ? -16.909 3.350 54.522 1.00 89.81 779 GLU A O 1
ATOM 6172 N N . LYS A 1 780 ? -17.496 5.508 54.415 1.00 88.19 780 LYS A N 1
ATOM 6173 C CA . LYS A 1 780 ? -18.924 5.276 54.730 1.00 88.19 780 LYS A CA 1
ATOM 6174 C C . LYS A 1 780 ? -19.620 4.354 53.719 1.00 88.19 780 LYS A C 1
ATOM 6176 O O . LYS A 1 780 ? -20.617 3.717 54.068 1.00 88.19 780 LYS A O 1
ATOM 6181 N N . LEU A 1 781 ? -19.157 4.311 52.469 1.00 87.69 781 LEU A N 1
ATOM 6182 C CA . LEU A 1 781 ? -19.673 3.403 51.439 1.00 87.69 781 LEU A CA 1
ATOM 6183 C C . LEU A 1 781 ? -19.146 1.978 51.641 1.00 87.69 781 LEU A C 1
ATOM 6185 O O . LEU A 1 781 ? -19.941 1.033 51.613 1.00 87.69 781 LEU A O 1
ATOM 6189 N N . LEU A 1 782 ? -17.851 1.842 51.951 1.00 85.00 782 LEU A N 1
ATOM 6190 C CA . LEU A 1 782 ? -17.192 0.572 52.268 1.00 85.00 782 LEU A CA 1
ATOM 6191 C C . LEU A 1 782 ? -17.815 -0.115 53.493 1.00 85.00 782 LEU A C 1
ATOM 6193 O O . LEU A 1 782 ? -18.244 -1.266 53.371 1.00 85.00 782 LEU A O 1
ATOM 6197 N N . GLU A 1 783 ? -17.969 0.592 54.621 1.00 81.50 783 GLU A N 1
ATOM 6198 C CA . GLU A 1 783 ? -18.682 0.106 55.822 1.00 81.50 783 GLU A CA 1
ATOM 6199 C C . GLU A 1 783 ? -20.103 -0.386 55.492 1.00 81.50 783 GLU A C 1
ATOM 6201 O O . GLU A 1 783 ? -20.613 -1.359 56.047 1.00 81.50 783 GLU A O 1
ATOM 6206 N N . GLY A 1 784 ? -20.763 0.304 54.559 1.00 68.38 784 GLY A N 1
ATOM 6207 C CA . GLY A 1 784 ? -22.133 0.036 54.148 1.00 68.38 784 GLY A CA 1
ATOM 6208 C C . GLY A 1 784 ? -22.343 -1.250 53.348 1.00 68.38 784 GLY A C 1
ATOM 6209 O O . GLY A 1 784 ? -23.492 -1.672 53.192 1.00 68.38 784 GLY A O 1
ATOM 6210 N N . SER A 1 785 ? -21.267 -1.851 52.833 1.00 61.66 785 SER A N 1
ATOM 6211 C CA . SER A 1 785 ? -21.308 -2.966 51.876 1.00 61.66 785 SER A CA 1
ATOM 6212 C C . SER A 1 785 ? -21.403 -4.361 52.517 1.00 61.66 785 SER A C 1
ATOM 6214 O O . SER A 1 785 ? -21.627 -5.350 51.818 1.00 61.66 785 SER A O 1
ATOM 6216 N N . GLU A 1 786 ? -21.267 -4.465 53.841 1.00 55.25 786 GLU A N 1
ATOM 6217 C CA . GLU A 1 786 ? -21.097 -5.747 54.533 1.00 55.25 786 GLU A CA 1
ATOM 6218 C C . GLU A 1 786 ? -22.427 -6.404 54.960 1.00 55.25 786 GLU A C 1
ATOM 6220 O O . GLU A 1 786 ? -22.847 -6.334 56.115 1.00 55.25 786 GLU A O 1
ATOM 6225 N N . ASP A 1 787 ? -23.086 -7.112 54.034 1.00 60.72 787 ASP A N 1
ATOM 6226 C CA . ASP A 1 787 ? -23.954 -8.247 54.399 1.00 60.72 787 ASP A CA 1
ATOM 6227 C C . ASP A 1 787 ? -23.122 -9.542 54.314 1.00 60.72 787 ASP A C 1
ATOM 6229 O O . ASP A 1 787 ? -22.921 -10.055 53.210 1.00 60.72 787 ASP A O 1
ATOM 6233 N N . PRO A 1 788 ? -22.639 -10.109 55.439 1.00 51.94 788 PRO A N 1
ATOM 6234 C CA . PRO A 1 788 ? -21.813 -11.321 55.422 1.00 51.94 788 PRO A CA 1
ATOM 6235 C C . PRO A 1 788 ? -22.551 -12.571 54.906 1.00 51.94 788 PRO A C 1
ATOM 6237 O O . PRO A 1 788 ? -21.924 -13.606 54.705 1.00 51.94 788 PRO A O 1
ATOM 6240 N N . ASN A 1 789 ?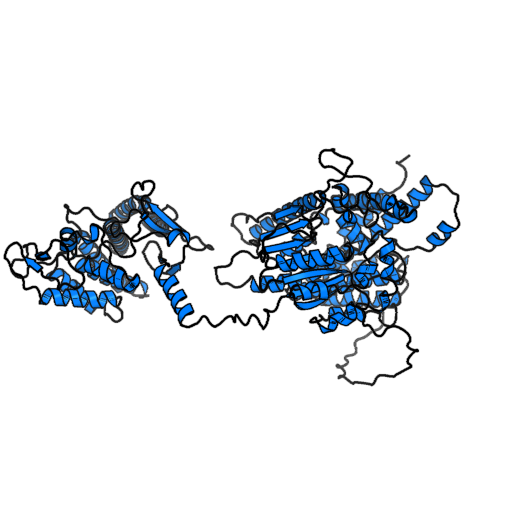 -23.868 -12.492 54.663 1.00 47.50 789 ASN A N 1
ATOM 6241 C CA . ASN A 1 789 ? -24.667 -13.550 54.033 1.00 47.50 789 ASN A CA 1
ATOM 6242 C C . ASN A 1 789 ? -24.951 -13.277 52.541 1.00 47.50 789 ASN A C 1
ATOM 6244 O O . ASN A 1 789 ? -25.930 -13.801 51.990 1.00 47.50 789 ASN A O 1
ATOM 6248 N N . MET A 1 790 ? -24.165 -12.413 51.892 1.00 54.97 790 MET A N 1
ATOM 6249 C CA . MET A 1 790 ? -24.290 -12.089 50.474 1.00 54.97 790 MET A CA 1
ATOM 6250 C C . MET A 1 790 ? -23.032 -12.518 49.714 1.00 54.97 790 MET A C 1
ATOM 6252 O O . MET A 1 790 ? -21.954 -11.961 49.894 1.00 54.97 790 MET A O 1
ATOM 6256 N N . SER A 1 791 ? -23.183 -13.508 48.831 1.00 59.03 791 SER A N 1
ATOM 6257 C CA . SER A 1 791 ? -22.178 -13.784 47.803 1.00 59.03 791 SER A CA 1
ATOM 6258 C C . SER A 1 791 ? -22.176 -12.603 46.834 1.00 59.03 791 SER A C 1
ATOM 6260 O O . SER A 1 791 ? -23.190 -12.340 46.188 1.00 59.03 791 SER A O 1
ATOM 6262 N N . LEU A 1 792 ? -21.066 -11.864 46.792 1.00 64.00 792 LEU A N 1
ATOM 6263 C CA . LEU A 1 792 ? -20.886 -10.756 45.858 1.00 64.00 792 LEU A CA 1
ATOM 6264 C C . LEU A 1 792 ? -20.812 -11.306 44.431 1.00 64.00 792 LEU A C 1
ATOM 6266 O O . LEU A 1 792 ? -20.073 -12.253 44.163 1.00 64.00 792 LEU A O 1
ATOM 6270 N N . SER A 1 793 ? -21.538 -10.679 43.513 1.00 66.50 793 SER A N 1
ATOM 6271 C CA . SER A 1 793 ? -21.283 -10.837 42.080 1.00 66.50 793 SER A CA 1
ATOM 6272 C C . SER A 1 793 ? -19.933 -10.218 41.699 1.00 66.50 793 SER A C 1
ATOM 6274 O O . SER A 1 793 ? -19.436 -9.320 42.383 1.00 66.50 793 SER A O 1
ATOM 6276 N N . THR A 1 794 ? -19.352 -10.650 40.577 1.00 68.00 794 THR A N 1
ATOM 6277 C CA . THR A 1 794 ? -18.062 -10.141 40.074 1.00 68.00 794 THR A CA 1
ATOM 6278 C C . THR A 1 794 ? -18.052 -8.611 39.948 1.00 68.00 794 THR A C 1
ATOM 6280 O O . THR A 1 794 ? -17.067 -7.974 40.315 1.00 68.00 794 THR A O 1
ATOM 6283 N N . SER A 1 795 ? -19.171 -8.002 39.528 1.00 67.31 795 SER A N 1
ATOM 6284 C CA . SER A 1 795 ? -19.323 -6.541 39.451 1.00 67.31 795 SER A CA 1
ATOM 6285 C C . SER A 1 795 ? -19.313 -5.862 40.825 1.00 67.31 795 SER A C 1
ATOM 6287 O O . SER A 1 795 ? -18.655 -4.844 40.998 1.00 67.31 795 SER A O 1
ATOM 6289 N N . GLU A 1 796 ? -20.013 -6.418 41.819 1.00 73.06 796 GLU A N 1
ATOM 6290 C CA . GLU A 1 796 ? -20.062 -5.863 43.183 1.00 73.06 796 GLU A CA 1
ATOM 6291 C C . GLU A 1 796 ? -18.709 -5.995 43.890 1.00 73.06 796 GLU A C 1
ATOM 6293 O O . GLU A 1 796 ? -18.280 -5.082 44.596 1.00 73.06 796 GLU A O 1
ATOM 6298 N N . TRP A 1 797 ? -18.008 -7.110 43.667 1.00 78.44 797 TRP A N 1
ATOM 6299 C CA . TRP A 1 797 ? -16.648 -7.304 44.157 1.00 78.44 797 TRP A CA 1
ATOM 6300 C C . TRP A 1 797 ? -15.675 -6.289 43.544 1.00 78.44 797 TRP A C 1
ATOM 6302 O O . TRP A 1 797 ? -14.905 -5.667 44.277 1.00 78.44 797 TRP A O 1
ATOM 6312 N N . LEU A 1 798 ? -15.740 -6.080 42.226 1.00 75.81 798 LEU A N 1
ATOM 6313 C CA . LEU A 1 798 ? -14.873 -5.143 41.512 1.00 75.81 798 LEU A CA 1
ATOM 6314 C C . LEU A 1 798 ? -15.143 -3.689 41.925 1.00 75.81 798 LEU A C 1
ATOM 6316 O O . LEU A 1 798 ? -14.206 -2.973 42.273 1.00 75.81 798 LEU A O 1
ATOM 6320 N N . ARG A 1 799 ? -16.421 -3.289 41.992 1.00 79.00 799 ARG A N 1
ATOM 6321 C CA . ARG A 1 799 ? -16.873 -1.996 42.534 1.00 79.00 799 ARG A CA 1
ATOM 6322 C C . ARG A 1 799 ? -16.293 -1.749 43.930 1.00 79.00 799 ARG A C 1
ATOM 6324 O O . ARG A 1 799 ? -15.735 -0.686 44.190 1.00 79.00 799 ARG A O 1
ATOM 6331 N N . ARG A 1 800 ? -16.310 -2.768 44.801 1.00 83.12 800 ARG A N 1
ATOM 6332 C CA . ARG A 1 800 ? -15.689 -2.697 46.133 1.00 83.12 800 ARG A CA 1
ATOM 6333 C C . ARG A 1 800 ? -14.165 -2.527 46.073 1.00 83.12 800 ARG A C 1
ATOM 6335 O O . ARG A 1 800 ? -13.641 -1.746 46.861 1.00 83.12 800 ARG A O 1
ATOM 6342 N N . GLN A 1 801 ? -13.442 -3.193 45.164 1.00 84.62 801 GLN A N 1
ATOM 6343 C CA . GLN A 1 801 ? -11.992 -2.964 45.013 1.00 84.62 801 GLN A CA 1
ATOM 6344 C C . GLN A 1 801 ? -11.674 -1.541 44.531 1.00 84.62 801 GLN A C 1
ATOM 6346 O O . GLN A 1 801 ? -10.732 -0.932 45.035 1.00 84.62 801 GLN A O 1
ATOM 6351 N N . LEU A 1 802 ? -12.476 -0.983 43.618 1.00 83.06 802 LEU A N 1
ATOM 6352 C CA . LEU A 1 802 ? -12.320 0.398 43.150 1.00 83.06 802 LEU A CA 1
ATOM 6353 C C . LEU A 1 802 ? -12.628 1.424 44.252 1.00 83.06 802 LEU A C 1
ATOM 6355 O O . LEU A 1 802 ? -11.892 2.399 44.392 1.00 83.06 802 LEU A O 1
ATOM 6359 N N . LEU A 1 803 ? -13.640 1.187 45.095 1.00 86.94 803 LEU A N 1
ATOM 6360 C CA . LEU A 1 803 ? -13.882 2.007 46.290 1.00 86.94 803 LEU A CA 1
ATOM 6361 C C . LEU A 1 803 ? -12.704 1.956 47.275 1.00 86.94 803 LEU A C 1
ATOM 6363 O O . LEU A 1 803 ? -12.252 3.010 47.718 1.00 86.94 803 LEU A O 1
ATOM 6367 N N . ARG A 1 804 ? -12.161 0.763 47.574 1.00 88.75 804 ARG A N 1
ATOM 6368 C CA . ARG A 1 804 ? -10.953 0.616 48.416 1.00 88.75 804 ARG A CA 1
ATOM 6369 C C . ARG A 1 804 ? -9.762 1.370 47.813 1.00 88.75 804 ARG A C 1
ATOM 6371 O O . ARG A 1 804 ? -9.016 2.018 48.538 1.00 88.75 804 ARG A O 1
ATOM 6378 N N . TYR A 1 805 ? -9.606 1.331 46.487 1.00 86.88 805 TYR A N 1
ATOM 6379 C CA . TYR A 1 805 ? -8.554 2.056 45.771 1.00 86.88 805 TYR A CA 1
ATOM 6380 C C . TYR A 1 805 ? -8.715 3.580 45.882 1.00 86.88 805 TYR A C 1
ATOM 6382 O O . TYR A 1 805 ? -7.754 4.261 46.244 1.00 86.88 805 TYR A O 1
ATOM 6390 N N . LYS A 1 806 ? -9.926 4.113 45.648 1.00 87.75 806 LYS A N 1
ATOM 6391 C CA . LYS A 1 806 ? -10.239 5.543 45.828 1.00 87.75 806 LYS A CA 1
ATOM 6392 C C . LYS A 1 806 ? -9.996 5.987 47.278 1.00 87.75 806 LYS A C 1
ATOM 6394 O O . LYS A 1 806 ? -9.319 6.991 47.490 1.00 87.75 806 LYS A O 1
ATOM 6399 N N . ALA A 1 807 ? -10.462 5.215 48.263 1.00 90.25 807 ALA A N 1
ATOM 6400 C CA . ALA A 1 807 ? -10.237 5.487 49.684 1.00 90.25 807 ALA A CA 1
ATOM 6401 C C . ALA A 1 807 ? -8.739 5.509 50.039 1.00 90.25 807 ALA A C 1
ATOM 6403 O O . ALA A 1 807 ? -8.263 6.496 50.594 1.00 90.25 807 ALA A O 1
ATOM 6404 N N . ALA A 1 808 ? -7.968 4.490 49.644 1.00 88.69 808 ALA A N 1
ATOM 6405 C CA . ALA A 1 808 ? -6.533 4.414 49.929 1.00 88.69 808 ALA A CA 1
ATOM 6406 C C . ALA A 1 808 ? -5.716 5.521 49.227 1.00 88.69 808 ALA A C 1
ATOM 6408 O O . ALA A 1 808 ? -4.793 6.071 49.831 1.00 88.69 808 ALA A O 1
ATOM 6409 N N . LYS A 1 809 ? -6.069 5.904 47.987 1.00 87.19 809 LYS A N 1
ATOM 6410 C CA . LYS A 1 809 ? -5.502 7.082 47.294 1.00 87.19 809 LYS A CA 1
ATOM 6411 C C . LYS A 1 809 ? -5.740 8.369 48.087 1.00 87.19 809 LYS A C 1
ATOM 6413 O O . LYS A 1 809 ? -4.802 9.122 48.326 1.00 87.19 809 LYS A O 1
ATOM 6418 N N . LEU A 1 810 ? -6.981 8.616 48.508 1.00 88.75 810 LEU A N 1
ATOM 6419 C CA . LEU A 1 810 ? -7.332 9.805 49.289 1.00 88.75 810 LEU A CA 1
ATOM 6420 C C . LEU A 1 810 ? -6.649 9.792 50.663 1.00 88.75 810 LEU A C 1
ATOM 6422 O O . LEU A 1 810 ? -6.156 10.824 51.112 1.00 88.75 810 LEU A O 1
ATOM 6426 N N . GLN A 1 811 ? -6.523 8.618 51.286 1.00 88.50 811 GLN A N 1
ATOM 6427 C CA . GLN A 1 811 ? -5.795 8.432 52.539 1.00 88.50 811 GLN A CA 1
ATOM 6428 C C . GLN A 1 811 ? -4.318 8.845 52.413 1.00 88.50 811 GLN A C 1
ATOM 6430 O O . GLN A 1 811 ? -3.809 9.496 53.320 1.00 88.50 811 GLN A O 1
ATOM 6435 N N . LEU A 1 812 ? -3.641 8.537 51.295 1.00 86.06 812 LEU A N 1
ATOM 6436 C CA . LEU A 1 812 ? -2.273 9.020 51.022 1.00 86.06 812 LEU A CA 1
ATOM 6437 C C . LEU A 1 812 ? -2.177 10.553 50.918 1.00 86.06 812 LEU A C 1
ATOM 6439 O O . LEU A 1 812 ? -1.119 11.108 51.194 1.00 86.06 812 LEU A O 1
ATOM 6443 N N . PHE A 1 813 ? -3.253 11.235 50.514 1.00 82.56 813 PHE A N 1
ATOM 6444 C CA . PHE A 1 813 ? -3.283 12.695 50.381 1.00 82.56 813 PHE A CA 1
ATOM 6445 C C . PHE A 1 813 ? -3.582 13.407 51.710 1.00 82.56 813 PHE A C 1
ATOM 6447 O O . PHE A 1 813 ? -3.073 14.501 51.948 1.00 82.56 813 PHE A O 1
ATOM 6454 N N . VAL A 1 814 ? -4.403 12.807 52.584 1.00 86.31 814 VAL A N 1
ATOM 6455 C CA . VAL A 1 814 ? -4.901 13.479 53.802 1.00 86.31 814 VAL A CA 1
ATOM 6456 C C . VAL A 1 814 ? -4.327 12.970 55.128 1.00 86.31 814 VAL A C 1
ATOM 6458 O O . VAL A 1 814 ? -4.412 13.693 56.122 1.00 86.31 814 VAL A O 1
ATOM 6461 N N . MET A 1 815 ? -3.753 11.762 55.181 1.00 82.38 815 MET A N 1
ATOM 6462 C CA . MET A 1 815 ? -3.230 11.169 56.421 1.00 82.38 815 MET A CA 1
ATOM 6463 C C . MET A 1 815 ? -1.697 11.256 56.514 1.00 82.38 815 MET A C 1
ATOM 6465 O O . MET A 1 815 ? -1.008 11.001 55.530 1.00 82.38 815 MET A O 1
ATOM 6469 N N . PRO A 1 816 ? -1.129 11.533 57.705 1.00 77.00 816 PRO A N 1
ATOM 6470 C CA . PRO A 1 816 ? 0.320 11.672 57.884 1.00 77.00 816 PRO A CA 1
ATOM 6471 C C . PRO A 1 816 ? 1.103 10.345 57.962 1.00 77.00 816 PRO A C 1
ATOM 6473 O O . PRO A 1 816 ? 2.330 10.383 57.935 1.00 77.00 816 PRO A O 1
ATOM 6476 N N . ASP A 1 817 ? 0.440 9.186 58.086 1.00 82.88 817 ASP A N 1
ATOM 6477 C CA . ASP A 1 817 ? 1.080 7.859 58.009 1.00 82.88 817 ASP A CA 1
ATOM 6478 C C . ASP A 1 817 ? 0.517 7.073 56.807 1.00 82.88 817 ASP A C 1
ATOM 6480 O O . ASP A 1 817 ? -0.635 6.631 56.858 1.00 82.88 817 ASP A O 1
ATOM 6484 N N . PRO A 1 818 ? 1.301 6.871 55.729 1.00 81.00 818 PRO A N 1
ATOM 6485 C CA . PRO A 1 818 ? 0.842 6.187 54.523 1.00 81.00 818 PRO A CA 1
ATOM 6486 C C . PRO A 1 818 ? 0.886 4.652 54.624 1.00 81.00 818 PRO A C 1
ATOM 6488 O O . PRO A 1 818 ? 0.434 3.971 53.703 1.00 81.00 818 PRO A O 1
ATOM 6491 N N . ARG A 1 819 ? 1.432 4.061 55.701 1.00 83.81 819 ARG A N 1
ATOM 6492 C CA . ARG A 1 819 ? 1.714 2.610 55.773 1.00 83.81 819 ARG A CA 1
ATOM 6493 C C . ARG A 1 819 ? 0.481 1.733 55.585 1.00 83.81 819 ARG A C 1
ATOM 6495 O O . ARG A 1 819 ? 0.560 0.712 54.902 1.00 83.81 819 ARG A O 1
ATOM 6502 N N . GLN A 1 820 ? -0.642 2.121 56.189 1.00 84.06 820 GLN A N 1
ATOM 6503 C CA . GLN A 1 820 ? -1.904 1.393 56.057 1.00 84.06 820 GLN A CA 1
ATOM 6504 C C . GLN A 1 820 ? -2.411 1.455 54.610 1.00 84.06 820 GLN A C 1
ATOM 6506 O O . GLN A 1 820 ? -2.720 0.414 54.033 1.00 84.06 820 GLN A O 1
ATOM 6511 N N . SER A 1 821 ? -2.396 2.643 54.002 1.00 86.44 821 SER A N 1
ATOM 6512 C CA . SER A 1 821 ? -2.790 2.875 52.610 1.00 86.44 821 SER A CA 1
ATOM 6513 C C . SER A 1 821 ? -1.925 2.076 51.628 1.00 86.44 821 SER A C 1
ATOM 6515 O O . SER A 1 821 ? -2.448 1.455 50.709 1.00 86.44 821 SER A O 1
ATOM 6517 N N . ILE A 1 822 ? -0.602 2.032 51.835 1.00 85.44 822 ILE A N 1
ATOM 6518 C CA . ILE A 1 822 ? 0.330 1.254 51.000 1.00 85.44 822 ILE A CA 1
ATOM 6519 C C . ILE A 1 822 ? 0.029 -0.246 51.100 1.00 85.44 822 ILE A C 1
ATOM 6521 O O . ILE A 1 822 ? -0.016 -0.929 50.076 1.00 85.44 822 ILE A O 1
ATOM 6525 N N . HIS A 1 823 ? -0.206 -0.769 52.308 1.00 86.88 823 HIS A N 1
ATOM 6526 C CA . HIS A 1 823 ? -0.561 -2.178 52.487 1.00 86.88 823 HIS A CA 1
ATOM 6527 C C . HIS A 1 823 ? -1.895 -2.522 51.808 1.00 86.88 823 HIS A C 1
ATOM 6529 O O . HIS A 1 823 ? -2.005 -3.543 51.129 1.00 86.88 823 HIS A O 1
ATOM 6535 N N . GLU A 1 824 ? -2.887 -1.642 51.934 1.00 87.31 824 GLU A N 1
ATOM 6536 C CA . GLU A 1 824 ? -4.194 -1.794 51.299 1.00 87.31 824 GLU A CA 1
ATOM 6537 C C . GLU A 1 824 ? -4.074 -1.791 49.764 1.00 87.31 824 GLU A C 1
ATOM 6539 O O . GLU A 1 824 ? -4.569 -2.701 49.095 1.00 87.31 824 GLU A O 1
ATOM 6544 N N . LEU A 1 825 ? -3.303 -0.855 49.195 1.00 88.44 825 LEU A N 1
ATOM 6545 C CA . LEU A 1 825 ? -2.985 -0.817 47.764 1.00 88.44 825 LEU A CA 1
ATOM 6546 C C . LEU A 1 825 ? -2.284 -2.100 47.282 1.00 88.44 825 LEU A C 1
ATOM 6548 O O . LEU A 1 825 ? -2.624 -2.606 46.214 1.00 88.44 825 LEU A O 1
ATOM 6552 N N . GLN A 1 826 ? -1.365 -2.685 48.058 1.00 86.12 826 GLN A N 1
ATOM 6553 C CA . GLN A 1 826 ? -0.732 -3.970 47.715 1.00 86.12 826 GLN A CA 1
ATOM 6554 C C . GLN A 1 826 ? -1.734 -5.135 47.666 1.00 86.12 826 GLN A C 1
ATOM 6556 O O . GLN A 1 826 ? -1.642 -5.994 46.780 1.00 86.12 826 GLN A O 1
ATOM 6561 N N . GLN A 1 827 ? -2.698 -5.179 48.593 1.00 87.38 827 GLN A N 1
ATOM 6562 C CA . GLN A 1 827 ? -3.761 -6.187 48.568 1.00 87.38 827 GLN A CA 1
ATOM 6563 C C . GLN A 1 827 ? -4.675 -6.012 47.351 1.00 87.38 827 GLN A C 1
ATOM 6565 O O . GLN A 1 827 ? -5.002 -6.996 46.682 1.00 87.38 827 GLN A O 1
ATOM 6570 N N . ILE A 1 828 ? -5.064 -4.770 47.042 1.00 88.06 828 ILE A N 1
ATOM 6571 C CA . ILE A 1 828 ? -5.901 -4.446 45.880 1.00 88.06 828 ILE A CA 1
ATOM 6572 C C . ILE A 1 828 ? -5.170 -4.826 44.585 1.00 88.06 828 ILE A C 1
ATOM 6574 O O . ILE A 1 828 ? -5.736 -5.540 43.765 1.00 88.06 828 ILE A O 1
ATOM 6578 N N . PHE A 1 829 ? -3.896 -4.451 44.433 1.00 84.81 829 PHE A N 1
ATOM 6579 C CA . PHE A 1 829 ? -3.051 -4.829 43.292 1.00 84.81 829 PHE A CA 1
ATOM 6580 C C . PHE A 1 829 ? -3.029 -6.343 43.063 1.00 84.81 829 PHE A C 1
ATOM 6582 O O . PHE A 1 829 ? -3.316 -6.822 41.967 1.00 84.81 829 PHE A O 1
ATOM 6589 N N . SER A 1 830 ? -2.759 -7.104 44.127 1.00 83.19 830 SER A N 1
ATOM 6590 C CA . SER A 1 830 ? -2.708 -8.571 44.079 1.00 83.19 830 SER A CA 1
ATOM 6591 C C . SER A 1 830 ? -4.059 -9.190 43.708 1.00 83.19 830 SER A C 1
ATOM 6593 O O . SER A 1 830 ? -4.105 -10.213 43.031 1.00 83.19 830 SER A O 1
ATOM 6595 N N . SER A 1 831 ? -5.153 -8.555 44.132 1.00 83.12 831 SER A N 1
ATOM 6596 C CA . SER A 1 831 ? -6.524 -8.984 43.848 1.00 83.12 831 SER A CA 1
ATOM 6597 C C . SER A 1 831 ? -6.938 -8.686 42.404 1.00 83.12 831 SER A C 1
ATOM 6599 O O . SER A 1 831 ? -7.531 -9.533 41.741 1.00 83.12 831 SER A O 1
ATOM 6601 N N . LEU A 1 832 ? -6.616 -7.492 41.898 1.00 82.06 832 LEU A N 1
ATOM 6602 C CA . LEU A 1 832 ? -6.963 -7.057 40.545 1.00 82.06 832 LEU A CA 1
ATOM 6603 C C . LEU A 1 832 ? -6.168 -7.808 39.467 1.00 82.06 832 LEU A C 1
ATOM 6605 O O . LEU A 1 832 ? -6.711 -8.066 38.396 1.00 82.06 832 LEU A O 1
ATOM 6609 N N . LEU A 1 833 ? -4.938 -8.246 39.763 1.00 80.06 833 LEU A N 1
ATOM 6610 C CA . LEU A 1 833 ? -4.130 -9.099 38.875 1.00 80.06 833 LEU A CA 1
ATOM 6611 C C . LEU A 1 833 ? -4.762 -10.465 38.537 1.00 80.06 833 LEU A C 1
ATOM 6613 O O . LEU A 1 833 ? -4.281 -11.144 37.632 1.00 80.06 833 LEU A O 1
ATOM 6617 N N . LEU A 1 834 ? -5.818 -10.881 39.245 1.00 73.00 834 LEU A N 1
ATOM 6618 C CA . LEU A 1 834 ? -6.603 -12.075 38.901 1.00 73.00 834 LEU A CA 1
ATOM 6619 C C . LEU A 1 834 ? -7.583 -11.832 37.738 1.00 73.00 834 LEU A C 1
ATOM 6621 O O . LEU A 1 834 ? -8.038 -12.791 37.123 1.00 73.00 834 LEU A O 1
ATOM 6625 N N . TYR A 1 835 ? -7.905 -10.568 37.444 1.00 70.88 835 TYR A N 1
ATOM 6626 C CA . TYR A 1 835 ? -8.917 -10.158 36.460 1.00 70.88 835 TYR A CA 1
ATOM 6627 C C . TYR A 1 835 ? -8.342 -9.291 35.331 1.00 70.88 835 TYR A C 1
ATOM 6629 O O . TYR A 1 835 ? -8.866 -9.302 34.218 1.00 70.88 835 TYR A O 1
ATOM 6637 N N . TYR A 1 836 ? -7.253 -8.570 35.604 1.00 70.69 836 TYR A N 1
ATOM 6638 C CA . TYR A 1 836 ? -6.579 -7.672 34.672 1.00 70.69 836 TYR A CA 1
ATOM 6639 C C . TYR A 1 836 ? -5.129 -8.119 34.436 1.00 70.69 836 TYR A C 1
ATOM 6641 O O . TYR A 1 836 ? -4.430 -8.446 35.401 1.00 70.69 836 TYR A O 1
ATOM 6649 N N . PRO A 1 837 ? -4.639 -8.123 33.183 1.00 69.12 837 PRO A N 1
ATOM 6650 C CA . PRO A 1 837 ? -3.255 -8.480 32.895 1.00 69.12 837 PRO A CA 1
ATOM 6651 C C . PRO A 1 837 ? -2.278 -7.405 33.403 1.00 69.12 837 PRO A C 1
ATOM 6653 O O . PRO A 1 837 ? -2.655 -6.274 33.708 1.00 69.12 837 PRO A O 1
ATOM 6656 N N . LYS A 1 838 ? -0.996 -7.769 33.521 1.00 75.38 838 LYS A N 1
ATOM 6657 C CA . LYS A 1 838 ? 0.040 -6.947 34.184 1.00 75.38 838 LYS A CA 1
ATOM 6658 C C . LYS A 1 838 ? 0.319 -5.598 33.512 1.00 75.38 838 LYS A C 1
ATOM 6660 O O . LYS A 1 838 ? 0.853 -4.703 34.155 1.00 75.38 838 LYS A O 1
ATOM 6665 N N . ASP A 1 839 ? 0.001 -5.493 32.233 1.00 69.56 839 ASP A N 1
ATOM 6666 C CA . ASP A 1 839 ? 0.159 -4.336 31.357 1.00 69.56 839 ASP A CA 1
ATOM 6667 C C . ASP A 1 839 ? -1.131 -3.508 31.202 1.00 69.56 839 ASP A C 1
ATOM 6669 O O . ASP A 1 839 ? -1.132 -2.501 30.499 1.00 69.56 839 ASP A O 1
ATOM 6673 N N . HIS A 1 840 ? -2.219 -3.893 31.875 1.00 72.25 840 HIS A N 1
ATOM 6674 C CA . HIS A 1 840 ? -3.457 -3.117 31.914 1.00 72.25 840 HIS A CA 1
ATOM 6675 C C . HIS A 1 840 ? -3.262 -1.794 32.670 1.00 72.25 840 HIS A C 1
ATOM 6677 O O . HIS A 1 840 ? -2.626 -1.756 33.724 1.00 72.25 840 HIS A O 1
ATOM 6683 N N . GLU A 1 841 ? -3.871 -0.713 32.184 1.00 69.62 841 GLU A N 1
ATOM 6684 C CA . GLU A 1 841 ? -3.628 0.646 32.682 1.00 69.62 841 GLU A CA 1
ATOM 6685 C C . GLU A 1 841 ? -3.909 0.818 34.182 1.00 69.62 841 GLU A C 1
ATOM 6687 O O . GLU A 1 841 ? -3.070 1.369 34.886 1.00 69.62 841 GLU A O 1
ATOM 6692 N N . LEU A 1 842 ? -5.003 0.257 34.716 1.00 74.38 842 LEU A N 1
ATOM 6693 C CA . LEU A 1 842 ? -5.267 0.269 36.168 1.00 74.38 842 LEU A CA 1
ATOM 6694 C C . LEU A 1 842 ? -4.150 -0.414 36.970 1.00 74.38 842 LEU A C 1
ATOM 6696 O O . LEU A 1 842 ? -3.787 0.052 38.046 1.00 74.38 842 LEU A O 1
ATOM 6700 N N . ILE A 1 843 ? -3.593 -1.513 36.455 1.00 82.75 843 ILE A N 1
ATOM 6701 C CA . ILE A 1 843 ? -2.513 -2.250 37.117 1.00 82.75 843 ILE A CA 1
ATOM 6702 C C . ILE A 1 843 ? -1.222 -1.429 37.070 1.00 82.75 843 ILE A C 1
ATOM 6704 O O . ILE A 1 843 ? -0.555 -1.296 38.095 1.00 82.75 843 ILE A O 1
ATOM 6708 N N . LEU A 1 844 ? -0.912 -0.811 35.927 1.00 78.06 844 LEU A N 1
ATOM 6709 C CA . LEU A 1 844 ? 0.232 0.089 35.772 1.00 78.06 844 LEU A CA 1
ATOM 6710 C C . LEU A 1 844 ? 0.101 1.344 36.648 1.00 78.06 844 LEU A C 1
ATOM 6712 O O . LEU A 1 844 ? 1.037 1.675 37.367 1.00 78.06 844 LEU A O 1
ATOM 6716 N N . GLY A 1 845 ? -1.060 2.001 36.671 1.00 77.50 845 GLY A N 1
ATOM 6717 C CA . GLY A 1 845 ? -1.324 3.188 37.487 1.00 77.50 845 GLY A CA 1
ATOM 6718 C C . GLY A 1 845 ? -1.293 2.895 38.988 1.00 77.50 845 GLY A C 1
ATOM 6719 O O . GLY A 1 845 ? -0.730 3.672 39.765 1.00 77.50 845 GLY A O 1
ATOM 6720 N N . LEU A 1 846 ? -1.812 1.742 39.419 1.00 82.00 846 LEU A N 1
ATOM 6721 C CA . LEU A 1 846 ? -1.707 1.281 40.805 1.00 82.00 846 LEU A CA 1
ATOM 6722 C C . LEU A 1 846 ? -0.248 0.913 41.146 1.00 82.00 846 LEU A C 1
ATOM 6724 O O . LEU A 1 846 ? 0.249 1.316 42.196 1.00 82.00 846 LEU A O 1
ATOM 6728 N N . GLN A 1 847 ? 0.487 0.262 40.238 1.00 82.69 847 GLN A N 1
ATOM 6729 C CA . GLN A 1 847 ? 1.925 0.010 40.391 1.00 82.69 847 GLN A CA 1
ATOM 6730 C C . GLN A 1 847 ? 2.729 1.317 40.506 1.00 82.69 847 GLN A C 1
ATOM 6732 O O . GLN A 1 847 ? 3.584 1.417 41.382 1.00 82.69 847 GLN A O 1
ATOM 6737 N N . THR A 1 848 ? 2.443 2.332 39.687 1.00 81.88 848 THR A N 1
ATOM 6738 C CA . THR A 1 848 ? 3.059 3.665 39.778 1.00 81.88 848 THR A CA 1
ATOM 6739 C C . THR A 1 848 ? 2.692 4.361 41.088 1.00 81.88 848 THR A C 1
ATOM 6741 O O . THR A 1 848 ? 3.563 4.937 41.734 1.00 81.88 848 THR A O 1
ATOM 6744 N N . THR A 1 849 ? 1.436 4.253 41.538 1.00 81.19 849 THR A N 1
ATOM 6745 C CA . THR A 1 849 ? 0.990 4.783 42.840 1.00 81.19 849 THR A CA 1
ATOM 6746 C C . THR A 1 849 ? 1.779 4.139 43.986 1.00 81.19 849 THR A C 1
ATOM 6748 O O . THR A 1 849 ? 2.303 4.846 44.842 1.00 81.19 849 THR A O 1
ATOM 6751 N N . LEU A 1 850 ? 1.930 2.809 43.971 1.00 82.94 850 LEU A N 1
ATOM 6752 C CA . LEU A 1 850 ? 2.723 2.057 44.949 1.00 82.94 850 LEU A CA 1
ATOM 6753 C C . LEU A 1 850 ? 4.212 2.414 44.901 1.00 82.94 850 LEU A C 1
ATOM 6755 O O . LEU A 1 850 ? 4.825 2.565 45.951 1.00 82.94 850 LEU A O 1
ATOM 6759 N N . GLN A 1 851 ? 4.797 2.565 43.710 1.00 81.75 851 GLN A N 1
ATOM 6760 C CA . GLN A 1 851 ? 6.195 2.975 43.553 1.00 81.75 851 GLN A CA 1
ATOM 6761 C C . GLN A 1 851 ? 6.428 4.377 44.124 1.00 81.75 851 GLN A C 1
ATOM 6763 O O . GLN A 1 851 ? 7.340 4.555 44.925 1.00 81.75 851 GLN A O 1
ATOM 6768 N N . ASN A 1 852 ? 5.575 5.345 43.782 1.00 77.69 852 ASN A N 1
ATOM 6769 C CA . ASN A 1 852 ? 5.670 6.710 44.295 1.00 77.69 852 ASN A CA 1
ATOM 6770 C C . ASN A 1 852 ? 5.508 6.747 45.824 1.00 77.69 852 ASN A C 1
ATOM 6772 O O . ASN A 1 852 ? 6.338 7.345 46.502 1.00 77.69 852 ASN A O 1
ATOM 6776 N N . ALA A 1 853 ? 4.510 6.040 46.366 1.00 73.88 853 ALA A N 1
ATOM 6777 C CA . ALA A 1 853 ? 4.247 5.968 47.806 1.00 73.88 853 ALA A CA 1
ATOM 6778 C C . ALA A 1 853 ? 5.305 5.177 48.608 1.00 73.88 853 ALA A C 1
ATOM 6780 O O . ALA A 1 853 ? 5.340 5.273 49.829 1.00 73.88 853 ALA A O 1
ATOM 6781 N N . MET A 1 854 ? 6.156 4.380 47.950 1.00 71.12 854 MET A N 1
ATOM 6782 C CA . MET A 1 854 ? 7.327 3.737 48.568 1.00 71.12 854 MET A CA 1
ATOM 6783 C C . MET A 1 854 ? 8.602 4.592 48.504 1.00 71.12 854 MET A C 1
ATOM 6785 O O . MET A 1 854 ? 9.578 4.268 49.181 1.00 71.12 854 MET A O 1
ATOM 6789 N N . ILE A 1 855 ? 8.624 5.623 47.654 1.00 64.81 855 ILE A N 1
ATOM 6790 C CA . ILE A 1 855 ? 9.750 6.557 47.499 1.00 64.81 855 ILE A CA 1
ATOM 6791 C C . ILE A 1 855 ? 9.595 7.762 48.441 1.00 64.81 855 ILE A C 1
ATOM 6793 O O . ILE A 1 855 ? 10.608 8.298 48.895 1.00 64.81 855 ILE A O 1
ATOM 6797 N N . SER A 1 856 ? 8.351 8.172 48.722 1.00 54.53 856 SER A N 1
ATOM 6798 C CA . SER A 1 856 ? 7.973 9.177 49.731 1.00 54.53 856 SER A CA 1
ATOM 6799 C C . SER A 1 856 ? 8.061 8.649 51.162 1.00 54.53 856 SER A C 1
ATOM 6801 O O . SER A 1 856 ? 8.656 9.356 52.002 1.00 54.53 856 SER A O 1
#

Sequence (856 aa):
MVNQFQIPKLMSLTALLVVLVSTQPQDVDAFASWVPSSIRVMLPVSKLEASTMEAPAATTTPSRAYPEANQQASTSLTPGMAENSKFDCDESVAMWRDFQSAGFGTVEDNLNEMSRVASRFAAMGPQAQSFFARHVGRSAYFAMNGLLGTAAFRLHERLVRGQDESDDIKAMRRDKALALDITTDVGSRLLLEAFLSYEQDYKWIKNGVYREPWDMTLAHRQASPANLVRQSSRFVREAIGTLGRRSTGTEEDKKVKYFGAPNGASKTPSNFYPEYYQNAFHYQTDGWMSSDSANVYETSTETLFVGRQDAMQRTSLPAIMEVAASFDRPFSFRRPMRVLEIACGTGRFMTFVRDNLPLDTEYTAVDLSPFYLEKARDNDNYWRQTRSTQEQRKNRGSAKPTIAPANLMQAKAEDLPFEDGSFDAVVCVYLFHELPREVRKQVAAEMARVTAPGGTVVLTDSIQSGDRPILDQALGNFERMNEPYYGDFLRDDLVGHFEKQGLQPKTKIFEGESNKYHSEGVIMTVMGMIQYSDPSVQGSIERPSKECLSQLIQRIRINSFSLCDGEFVSYGVGLYYPANFMNHSCRPNAIQTFLFHQGQLPSLHVTAFEDIGCHQEICISYTDTSCPTHIRQEQLRSNYFFNCQCDACNDIQTNTRKIGLKCPTCRNGRVIIWTESSTMPAGASRRYRCEKCGRTDFAPTCSLLQAFENHYNSHFDGCSPDDQLQIYLGLKQNCKMSSWFVQEAGEQLLQSHLDQLSEQYGNPQEEQKAAWQAFELAEKLLEGSEDPNMSLSTSEWLRRQLLRYKAAKLQLFVMPDPRQSIHELQQIFSSLLLYYPKDHELILGLQTTLQNAMIS

Organism: NCBI:txid303405